Protein AF-A0A7Y4Y2U0-F1 (afdb_monomer)

Radius of gyration: 33.81 Å; Cα contacts (8 Å, |Δi|>4): 1258; chains: 1; bounding box: 95×78×93 Å

Foldseek 3Di:
DADPLLVVLLVQLLVLVVQLVVLVLVLQQLQQCVLVVVDDPVRSVVVNVVSVVSNVVSLVSNQVSLVVLQVVCVVVVHNQSPVLADPLFFAAAAAWDWDWADDWQKIKIFTHDDLLFKQQFFQAAEPQLVVLLVVLVVVLVVDLDLVVNLVSLVVSCVRQNQLSSLSSLPDPDCVVRGHHYPPFGDAIWGHQAGQWKKKFFDKPDPPDGTQIWTLPGTARPTQGPAAGPVAQPDPPDRGHDPRNVLVPDSVVVSNNNRMTMGRHPGSVIFGQKMKMWHFRSSHYFQVSLVRSLVRLLSLVSQQRKAQDDFPQDLDDDQPDDHPFDPHDDSSVLCVQRPSLVSNDDPDPPPDPDDRPPQPLPCQFLLNVVCLLFLHDSSSLSSHHRRRPCLQVLLLLLLLLLCLLCLVLQCLQFPVDPLSVVLSVLCSPLFGLRANHTWIDRRSDTDGDFFADDLPDDPVDPSLNLVSVLLVLCCVPPVVVCVVVQQDCDDPDPDDSVVSVVSNVPDDSFAQWDFDFDKDWLVRLVVVCVPPDPVLVVVLVVQLVVVLVSCVSSVGDSPRDSRVSSIGTPDPGTHIFAAQADPDGDPLRFLLNLLVCLLQPQFLLCLPPCVCVVRDHSHPSSVSLNSSLLSLLVVLLVVQCVVVVHDEDADPPDDDQHDDSNSQQAAWDDPVQDDPPDTDGSRNSLSDLVGDSPRNNSSSVSSVSLSPDHRVSNSRSSRSSVCVVPPPSVSSSRSVSSVVSVVSQPPPVQDDCPSPTRRTHIYMHMYMDRRDDNDDDDDDPDDDDAPDPVRVVLVVVLVVVLVVLCVVPVDDPCSCVSVDDPPPVVVVLVVQLVVCVSVVHDSVVSVLVVVLVVQVVVDDCSNVCNVVVCVVDPPPDDPPPPDDDDDDDDDDDDDDDDDDDDPPDDDDDD

Sequence (909 aa):
MPTPTQQTLQALAVQTRARLRSAEAKLGELRAAYARGDLDAKAMRTQETKLVAIRDAAATALDKAKADLLRESARQNDPIAATALARGWPLGLLPVRLETRYQRDTLLVRIFPDEIHVDSHDPAVTDAERSAWEQFRKALETTSDTPKMLDLWLRLARDVGTSRALYLASQRSLQGVPARPPGYARPPRASLLPERFVAHAWVDSLQTSPIRAEAAHPVREPLALAPDPAKPGVSGSTSMDADTVWMTSFLEAERAGMALRIALPNAASRVVQLVVLGVRASADPATTADDWDRHLGGQAVDAGLSLPPPGSATNALPGQRPLFSTRPDTTALYHRALAFRVLTPTDPRDDPRPRREPPNDLRAPAMRAAEALGLTPTLFGHLEGAEDDTLQAEAAMRGLLRGAFETELRAAFGDSGAVATALDLLSTEGSALGPYPTLMVRSQPYGVVPLALGNDIFGNPDLDRMWSVADALRATAFAPASGQVPRIAGEVPADPIERMITVLQSEGIAVGAELRLVLGASMASTTLAGATAALRDRIEQQHIAARDLHAQLGGDPGNPIPMTGRVLLAEAGQALPLVMPADPGPAEIPAQYLGMLANTASLWYLLDSALSDFTPRALLFHLARVALLEAADIDSRAVLLAEGLAVEADFEVKGQYRDLRTRLQLPAPARYIAPGQIASFDDILSDRSNTFGVVRQRFDELRQLAALDPARLELLFGAVLGLFANRLDALYTARATSRLHALRDDSRLGPRPDGFVRGIQLGAFGWLGAIPRAAGLRNAGYVLAPSVQHAIAAGVLLSADHARRIDNPSGPRADDYAVELSSQRTREAQAVLDGLRENQSLPALLGYRLERALTRAGGTVPALVARLRKLASTAAVPVETGTAARPRPKAPPKRSAMAWRWSDWPRRS

Structure (mmCIF, N/CA/C/O backbone):
data_AF-A0A7Y4Y2U0-F1
#
_entry.id   AF-A0A7Y4Y2U0-F1
#
loop_
_atom_site.group_PDB
_atom_site.id
_atom_site.type_symbol
_atom_site.label_atom_id
_atom_site.label_alt_id
_atom_site.label_comp_id
_atom_site.label_asym_id
_atom_site.label_entity_id
_atom_site.label_seq_id
_atom_site.pdbx_PDB_ins_code
_atom_site.Cartn_x
_atom_site.Cartn_y
_atom_site.Cartn_z
_atom_site.occupancy
_atom_site.B_iso_or_equiv
_atom_site.auth_seq_id
_atom_site.auth_comp_id
_atom_site.auth_asym_id
_atom_site.auth_atom_id
_atom_site.pdbx_PDB_model_num
ATOM 1 N N . MET A 1 1 ? -10.980 17.031 -19.868 1.00 69.12 1 MET A N 1
ATOM 2 C CA . MET A 1 1 ? -11.093 15.868 -20.764 1.00 69.12 1 MET A CA 1
ATOM 3 C C . MET A 1 1 ? -9.994 15.998 -21.796 1.00 69.12 1 MET A C 1
ATOM 5 O O . MET A 1 1 ? -9.772 17.135 -22.211 1.00 69.12 1 MET A O 1
ATOM 9 N N . PRO A 1 2 ? -9.309 14.904 -22.161 1.00 81.56 2 PRO A N 1
ATOM 10 C CA . PRO A 1 2 ? -8.314 14.931 -23.225 1.00 81.56 2 PRO A CA 1
ATOM 11 C C . PRO A 1 2 ? -8.940 15.419 -24.535 1.00 81.56 2 PRO A C 1
ATOM 13 O O . PRO A 1 2 ? -10.107 15.135 -24.815 1.00 81.56 2 PRO A O 1
ATOM 16 N N . THR A 1 3 ? -8.179 16.166 -25.331 1.00 87.75 3 THR A N 1
ATOM 17 C CA . THR A 1 3 ? -8.626 16.614 -26.656 1.00 87.75 3 THR A CA 1
ATOM 18 C C . THR A 1 3 ? -8.697 15.428 -27.633 1.00 87.75 3 THR A C 1
ATOM 20 O O . THR A 1 3 ? -7.983 14.439 -27.443 1.00 87.75 3 THR A O 1
ATOM 23 N N . PRO A 1 4 ? -9.494 15.501 -28.719 1.00 90.44 4 PRO A N 1
ATOM 24 C CA . PRO A 1 4 ? -9.529 14.442 -29.737 1.00 90.44 4 PRO A CA 1
ATOM 25 C C . PRO A 1 4 ? -8.142 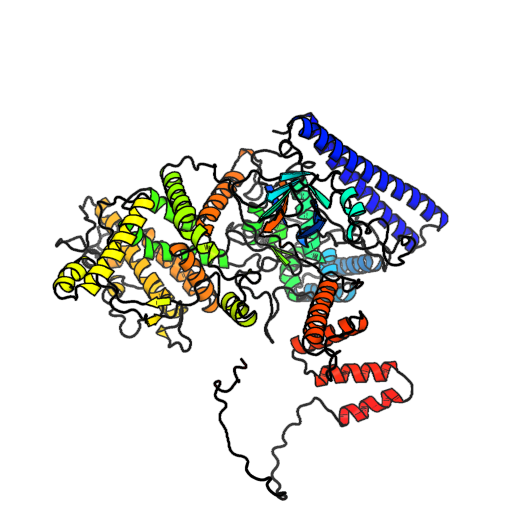14.122 -30.323 1.00 90.44 4 PRO A C 1
ATOM 27 O O . PRO A 1 4 ? -7.809 12.965 -30.594 1.00 90.44 4 PRO A O 1
ATOM 30 N N . THR A 1 5 ? -7.291 15.144 -30.457 1.00 91.50 5 THR A N 1
ATOM 31 C CA . THR A 1 5 ? -5.891 14.997 -30.871 1.00 91.50 5 THR A CA 1
ATOM 32 C C . THR A 1 5 ? -5.086 14.190 -29.852 1.00 91.50 5 THR A C 1
ATOM 34 O O . THR A 1 5 ? -4.392 13.249 -30.232 1.00 91.50 5 THR A O 1
ATOM 37 N N . GLN A 1 6 ? -5.207 14.503 -28.555 1.00 90.25 6 GLN A N 1
ATOM 38 C CA . GLN A 1 6 ? -4.536 13.755 -27.484 1.00 90.25 6 GLN A CA 1
ATOM 39 C C . GLN A 1 6 ? -4.994 12.289 -27.449 1.00 90.25 6 GLN A C 1
ATOM 41 O O . GLN A 1 6 ? -4.152 11.400 -27.356 1.00 90.25 6 GLN A O 1
ATOM 46 N N . GLN A 1 7 ? -6.293 12.024 -27.614 1.00 90.62 7 GLN A N 1
ATOM 47 C CA . GLN A 1 7 ? -6.840 10.660 -27.688 1.00 90.62 7 GLN A CA 1
ATOM 48 C C . GLN A 1 7 ? -6.281 9.873 -28.882 1.00 90.62 7 GLN A C 1
ATOM 50 O O . GLN A 1 7 ? -5.909 8.708 -28.751 1.00 90.62 7 GLN A O 1
ATOM 55 N N . THR A 1 8 ? -6.157 10.518 -30.045 1.00 93.44 8 THR A N 1
ATOM 56 C CA . THR A 1 8 ? -5.570 9.897 -31.244 1.00 93.44 8 THR A CA 1
ATOM 57 C C . THR A 1 8 ? -4.098 9.536 -31.020 1.00 93.44 8 THR A C 1
ATOM 59 O O . THR A 1 8 ? -3.656 8.445 -31.386 1.00 93.44 8 THR A O 1
ATOM 62 N N . LEU A 1 9 ? -3.333 10.423 -30.375 1.00 93.12 9 LEU A N 1
ATOM 63 C CA . LEU A 1 9 ? -1.928 10.182 -30.036 1.00 93.12 9 LEU A CA 1
ATOM 64 C C . LEU A 1 9 ? -1.763 9.090 -28.966 1.00 93.12 9 LEU A C 1
ATOM 66 O O . LEU A 1 9 ? -0.848 8.272 -29.075 1.00 93.12 9 LEU A O 1
ATOM 70 N N . GLN A 1 10 ? -2.663 9.020 -27.980 1.00 93.12 10 GLN A N 1
ATOM 71 C CA . GLN A 1 10 ? -2.730 7.919 -27.011 1.00 93.12 10 GLN A CA 1
ATOM 72 C C . GLN A 1 10 ? -2.970 6.579 -27.716 1.00 93.12 10 GLN A C 1
ATOM 74 O O . GLN A 1 10 ? -2.203 5.638 -27.520 1.00 93.12 10 GLN A O 1
ATOM 79 N N . ALA A 1 11 ? -3.967 6.501 -28.602 1.00 93.44 11 ALA A N 1
ATOM 80 C CA . ALA A 1 11 ? -4.256 5.289 -29.367 1.00 93.44 11 ALA A CA 1
ATOM 81 C C . ALA A 1 11 ? -3.057 4.846 -30.227 1.00 93.44 11 ALA A C 1
ATOM 83 O O . ALA A 1 11 ? -2.713 3.660 -30.262 1.00 93.44 11 ALA A O 1
ATOM 84 N N . LEU A 1 12 ? -2.365 5.797 -30.867 1.00 94.62 12 LEU A N 1
ATOM 85 C CA . LEU A 1 12 ? -1.145 5.526 -31.630 1.00 94.62 12 LEU A CA 1
ATOM 86 C C . LEU A 1 12 ? -0.014 4.984 -30.740 1.00 94.62 12 LEU A C 1
ATOM 88 O O . LEU A 1 12 ? 0.659 4.019 -31.117 1.00 94.62 12 LEU A O 1
ATOM 92 N N . ALA A 1 13 ? 0.196 5.566 -29.556 1.00 93.69 13 ALA A N 1
ATOM 93 C CA . ALA A 1 13 ? 1.201 5.097 -28.606 1.00 93.69 13 ALA A CA 1
ATOM 94 C C . ALA A 1 13 ? 0.892 3.672 -28.110 1.00 93.69 13 ALA A C 1
ATOM 96 O O . ALA A 1 13 ? 1.781 2.816 -28.105 1.00 93.69 13 ALA A O 1
ATOM 97 N N . VAL A 1 14 ? -0.370 3.379 -27.778 1.00 93.38 14 VAL A N 1
ATOM 98 C CA . VAL A 1 14 ? -0.833 2.035 -27.384 1.00 93.38 14 VAL A CA 1
ATOM 99 C C . VAL A 1 14 ? -0.599 1.017 -28.503 1.00 93.38 14 VAL A C 1
ATOM 101 O O . VAL A 1 14 ? -0.005 -0.041 -28.268 1.00 93.38 14 VAL A O 1
ATOM 104 N N . GLN A 1 15 ? -0.981 1.348 -29.741 1.00 94.06 15 GLN A N 1
ATOM 105 C CA . GLN A 1 15 ? -0.750 0.479 -30.897 1.00 94.06 15 GLN A CA 1
ATOM 106 C C . GLN A 1 15 ? 0.747 0.218 -31.116 1.00 94.06 15 GLN A C 1
ATOM 108 O O . GLN A 1 15 ? 1.157 -0.909 -31.410 1.00 94.06 15 GLN A O 1
ATOM 113 N N . THR A 1 16 ? 1.581 1.244 -30.957 1.00 93.31 16 THR A N 1
ATOM 114 C CA . THR A 1 16 ? 3.024 1.136 -31.186 1.00 93.31 16 THR A CA 1
ATOM 115 C C . THR A 1 16 ? 3.715 0.306 -30.100 1.00 93.31 16 THR A C 1
ATOM 117 O O . THR A 1 16 ? 4.546 -0.540 -30.430 1.00 93.31 16 THR A O 1
ATOM 120 N N . ARG A 1 17 ? 3.300 0.423 -28.829 1.00 92.62 17 ARG A N 1
ATOM 121 C CA . ARG A 1 17 ? 3.730 -0.490 -27.750 1.00 92.62 17 ARG A CA 1
ATOM 122 C C . ARG A 1 17 ? 3.384 -1.943 -28.050 1.00 92.62 17 ARG A C 1
ATOM 124 O O . ARG A 1 17 ? 4.209 -2.830 -27.837 1.00 92.62 17 ARG A O 1
ATOM 131 N N . ALA A 1 18 ? 2.182 -2.205 -28.565 1.00 91.12 18 ALA A N 1
ATOM 132 C CA . ALA A 1 18 ? 1.782 -3.556 -28.948 1.00 91.12 18 ALA A CA 1
ATOM 133 C C . ALA A 1 18 ? 2.667 -4.118 -30.078 1.00 91.12 18 ALA A C 1
ATOM 135 O O . ALA A 1 18 ? 3.095 -5.272 -30.003 1.00 91.12 18 ALA A O 1
ATOM 136 N N . ARG A 1 19 ? 3.009 -3.296 -31.083 1.00 92.31 19 ARG A N 1
ATOM 137 C CA . ARG A 1 19 ? 3.948 -3.670 -32.157 1.00 92.31 19 ARG A CA 1
ATOM 138 C C . ARG A 1 19 ? 5.351 -3.963 -31.626 1.00 92.31 19 ARG A C 1
ATOM 140 O O . ARG A 1 19 ? 5.930 -4.970 -32.024 1.00 92.31 19 ARG A O 1
ATOM 147 N N . LEU A 1 20 ? 5.864 -3.134 -30.714 1.00 90.69 20 LEU A N 1
ATOM 148 C CA . LEU A 1 20 ? 7.162 -3.340 -30.065 1.00 90.69 20 LEU A CA 1
ATOM 149 C C . LEU A 1 20 ? 7.208 -4.694 -29.338 1.00 90.69 20 LEU A C 1
ATOM 151 O O . LEU A 1 20 ? 8.081 -5.510 -29.624 1.00 90.69 20 LEU A O 1
ATOM 155 N N . ARG A 1 21 ? 6.211 -4.981 -28.488 1.00 86.81 21 ARG A N 1
ATOM 156 C CA . ARG A 1 21 ? 6.098 -6.272 -27.781 1.00 86.81 21 ARG A CA 1
ATOM 157 C C . ARG A 1 21 ? 6.020 -7.461 -28.742 1.00 86.81 21 ARG A C 1
ATOM 159 O O . ARG A 1 21 ? 6.645 -8.489 -28.502 1.00 86.81 21 ARG A O 1
ATOM 166 N N . SER A 1 22 ? 5.276 -7.326 -29.842 1.00 89.19 22 SER A N 1
ATOM 167 C CA . SER A 1 22 ? 5.174 -8.378 -30.863 1.00 89.19 22 SER A CA 1
ATOM 168 C C . SER A 1 22 ? 6.509 -8.632 -31.575 1.00 89.19 22 SER A C 1
ATOM 170 O O . SER A 1 22 ? 6.857 -9.786 -31.820 1.00 89.19 22 SER A O 1
ATOM 172 N N . ALA A 1 23 ? 7.274 -7.581 -31.887 1.00 88.94 23 ALA A N 1
ATOM 173 C CA . ALA A 1 23 ? 8.594 -7.713 -32.501 1.00 88.94 23 ALA A CA 1
ATOM 174 C C . ALA A 1 23 ? 9.598 -8.403 -31.561 1.00 88.94 23 ALA A C 1
ATOM 176 O O . ALA A 1 23 ? 10.338 -9.281 -32.002 1.00 88.94 23 ALA A O 1
ATOM 177 N N . GLU A 1 24 ? 9.583 -8.061 -30.268 1.00 84.31 24 GLU A N 1
ATOM 178 C CA . GLU A 1 24 ? 10.401 -8.724 -29.242 1.00 84.31 24 GLU A CA 1
ATOM 179 C C . GLU A 1 24 ? 10.061 -10.216 -29.108 1.00 84.31 24 GLU A C 1
ATOM 181 O O . GLU A 1 24 ? 10.965 -11.050 -29.079 1.00 84.31 24 GLU A O 1
ATOM 186 N N . ALA A 1 25 ? 8.770 -10.566 -29.087 1.00 83.50 25 ALA A N 1
ATOM 187 C CA . ALA A 1 25 ? 8.328 -11.959 -29.016 1.00 83.50 25 ALA A CA 1
ATOM 188 C C . ALA A 1 25 ? 8.831 -12.782 -30.216 1.00 83.50 25 ALA A C 1
ATOM 190 O O . ALA A 1 25 ? 9.429 -13.843 -30.033 1.00 83.50 25 ALA A O 1
ATOM 191 N N . LYS A 1 26 ? 8.686 -12.249 -31.438 1.00 87.25 26 LYS A N 1
ATOM 192 C CA . LYS A 1 26 ? 9.182 -12.892 -32.669 1.00 87.25 26 LYS A CA 1
ATOM 193 C C . LYS A 1 26 ? 10.702 -13.059 -32.680 1.00 87.25 26 LYS A C 1
ATOM 195 O O . LYS A 1 26 ? 11.206 -14.042 -33.217 1.00 87.25 26 LYS A O 1
ATOM 200 N N . LEU A 1 27 ? 11.445 -12.110 -32.104 1.00 83.25 27 LEU A N 1
ATOM 201 C CA . LEU A 1 27 ? 12.902 -12.207 -31.988 1.00 83.25 27 LEU A CA 1
ATOM 202 C C . LEU A 1 27 ? 13.314 -13.369 -31.069 1.00 83.25 27 LEU A C 1
ATOM 204 O O . LEU A 1 27 ? 14.257 -14.094 -31.384 1.00 83.25 27 LEU A O 1
ATOM 208 N N . GLY A 1 28 ? 12.590 -13.572 -29.964 1.00 78.06 28 GLY A N 1
ATOM 209 C CA . GLY A 1 28 ? 12.774 -14.731 -29.085 1.00 78.06 28 GLY A CA 1
ATOM 210 C C . GLY A 1 28 ? 12.518 -16.053 -29.811 1.00 78.06 28 GLY A C 1
ATOM 211 O O . GLY A 1 28 ? 13.382 -16.931 -29.816 1.00 78.06 28 GLY A O 1
ATOM 212 N N . GLU A 1 29 ? 11.384 -16.153 -30.512 1.00 82.06 29 GLU A N 1
ATOM 213 C CA . GLU A 1 29 ? 11.015 -17.337 -31.301 1.00 82.06 29 GLU A CA 1
ATOM 214 C C . GLU A 1 29 ? 12.066 -17.684 -32.361 1.00 82.06 29 GLU A C 1
ATOM 216 O O . GLU A 1 29 ? 12.443 -18.850 -32.500 1.00 82.06 29 GLU A O 1
ATOM 221 N N . LEU A 1 30 ? 12.587 -16.674 -33.066 1.00 85.06 30 LEU A N 1
ATOM 222 C CA . LEU A 1 30 ? 13.648 -16.847 -34.053 1.00 85.06 30 LEU A CA 1
ATOM 223 C C . LEU A 1 30 ? 14.918 -17.444 -33.428 1.00 85.06 30 LEU A C 1
ATOM 225 O O . LEU A 1 30 ? 15.497 -18.393 -33.962 1.00 85.06 30 LEU A O 1
ATOM 229 N N . ARG A 1 31 ? 15.353 -16.896 -32.289 1.00 82.25 31 ARG A N 1
ATOM 230 C CA . ARG A 1 31 ? 16.549 -17.363 -31.572 1.00 82.25 31 ARG A CA 1
ATOM 231 C C . ARG A 1 31 ? 16.375 -18.786 -31.051 1.00 82.25 31 ARG A C 1
ATOM 233 O O . ARG A 1 31 ? 17.320 -19.570 -31.098 1.00 82.25 31 ARG A O 1
ATOM 240 N N . ALA A 1 32 ? 15.173 -19.135 -30.599 1.00 78.00 32 ALA A N 1
ATOM 241 C CA . ALA A 1 32 ? 14.851 -20.495 -30.190 1.00 78.00 32 ALA A CA 1
ATOM 242 C C . ALA A 1 32 ? 14.882 -21.477 -31.372 1.00 78.00 32 ALA A C 1
ATOM 244 O O . ALA A 1 32 ? 15.473 -22.544 -31.253 1.00 78.00 32 ALA A O 1
ATOM 245 N N . ALA A 1 33 ? 14.321 -21.105 -32.527 1.00 82.75 33 ALA A N 1
ATOM 246 C CA . ALA A 1 33 ? 14.366 -21.931 -33.735 1.00 82.75 33 ALA A CA 1
ATOM 247 C C . ALA A 1 33 ? 15.800 -22.191 -34.222 1.00 82.75 33 ALA A C 1
ATOM 249 O O . ALA A 1 33 ? 16.141 -23.318 -34.572 1.00 82.75 33 ALA A O 1
ATOM 250 N N . TYR A 1 34 ? 16.675 -21.186 -34.156 1.00 81.38 34 TYR A N 1
ATOM 251 C CA . TYR A 1 34 ? 18.099 -21.383 -34.432 1.00 81.38 34 TYR A CA 1
ATOM 252 C C . TYR A 1 34 ? 18.770 -22.336 -33.435 1.00 81.38 34 TYR A C 1
ATOM 254 O O . TYR A 1 34 ? 19.515 -23.223 -33.842 1.00 81.38 34 TYR A O 1
ATOM 262 N N . ALA A 1 35 ? 18.484 -22.201 -32.137 1.00 77.38 35 ALA A N 1
ATOM 263 C CA . ALA A 1 35 ? 19.053 -23.083 -31.119 1.00 77.38 35 ALA A CA 1
ATOM 264 C C . ALA A 1 35 ? 18.596 -24.547 -31.248 1.00 77.38 35 ALA A C 1
ATOM 266 O O . ALA A 1 35 ? 19.344 -25.441 -30.858 1.00 77.38 35 ALA A O 1
ATOM 267 N N . ARG A 1 36 ? 17.415 -24.798 -31.829 1.00 77.62 36 ARG A N 1
ATOM 268 C CA . ARG A 1 36 ? 16.943 -26.149 -32.183 1.00 77.62 36 ARG A CA 1
ATOM 269 C C . ARG A 1 36 ? 17.598 -26.727 -33.439 1.00 77.62 36 ARG A C 1
ATOM 271 O O . ARG A 1 36 ? 17.489 -27.923 -33.682 1.00 77.62 36 ARG A O 1
ATOM 278 N N . GLY A 1 37 ? 18.284 -25.900 -34.226 1.00 80.69 37 GLY A N 1
ATOM 279 C CA . GLY A 1 37 ? 18.817 -26.290 -35.530 1.00 80.69 37 GLY A CA 1
ATOM 280 C C . GLY A 1 37 ? 17.785 -26.250 -36.662 1.00 80.69 37 GLY A C 1
ATOM 281 O O . GLY A 1 37 ? 18.094 -26.695 -37.763 1.00 80.69 37 GLY A O 1
ATOM 282 N N . ASP A 1 38 ? 16.595 -25.678 -36.432 1.00 83.00 38 ASP A N 1
ATOM 283 C CA . ASP A 1 38 ? 15.541 -25.525 -37.453 1.00 83.00 38 ASP A CA 1
ATOM 284 C C . ASP A 1 38 ? 15.920 -24.489 -38.532 1.00 83.00 38 ASP A C 1
ATOM 286 O O . ASP A 1 38 ? 15.294 -24.408 -39.589 1.00 83.00 38 ASP A O 1
ATOM 290 N N . LEU A 1 39 ? 16.920 -23.650 -38.246 1.00 84.19 39 LEU A N 1
ATOM 291 C CA . LEU A 1 39 ? 17.383 -22.553 -39.092 1.00 84.19 39 LEU A CA 1
ATOM 292 C C . LEU A 1 39 ? 18.904 -22.573 -39.212 1.00 84.19 39 LEU A C 1
ATOM 294 O O . LEU A 1 39 ? 19.616 -22.724 -38.219 1.00 84.19 39 LEU A O 1
ATOM 298 N N . ASP A 1 40 ? 19.411 -22.318 -40.417 1.00 87.88 40 ASP A N 1
ATOM 299 C CA . ASP A 1 40 ? 20.839 -22.089 -40.616 1.00 87.88 40 ASP A CA 1
ATOM 300 C C . ASP A 1 40 ? 21.277 -20.702 -40.091 1.00 87.88 40 ASP A C 1
ATOM 302 O O . ASP A 1 40 ? 20.483 -19.763 -39.948 1.00 87.88 40 ASP A O 1
ATOM 306 N N . ALA A 1 41 ? 22.576 -20.550 -39.815 1.00 82.62 41 ALA A N 1
ATOM 307 C CA . ALA A 1 41 ? 23.129 -19.327 -39.226 1.00 82.62 41 ALA A CA 1
ATOM 308 C C . ALA A 1 41 ? 22.995 -18.086 -40.129 1.00 82.62 41 ALA A C 1
ATOM 310 O O . ALA A 1 41 ? 22.961 -16.957 -39.635 1.00 82.62 41 ALA A O 1
ATOM 311 N N . LYS A 1 42 ? 22.925 -18.261 -41.454 1.00 85.31 42 LYS A N 1
ATOM 312 C CA . LYS A 1 42 ? 22.808 -17.158 -42.417 1.00 85.31 42 LYS A CA 1
ATOM 313 C C . LYS A 1 42 ? 21.364 -16.653 -42.486 1.00 85.31 42 LYS A C 1
ATOM 315 O O . LYS A 1 42 ? 21.138 -15.439 -42.468 1.00 85.31 42 LYS A O 1
ATOM 320 N N . ALA A 1 43 ? 20.399 -17.566 -42.523 1.00 84.88 43 ALA A N 1
ATOM 321 C CA . ALA A 1 43 ? 18.970 -17.303 -42.460 1.00 84.88 43 ALA A CA 1
ATOM 322 C C . ALA A 1 43 ? 18.602 -16.637 -41.131 1.00 84.88 43 ALA A C 1
ATOM 324 O O . ALA A 1 43 ? 17.941 -15.596 -41.143 1.00 84.88 43 ALA A O 1
ATOM 325 N N . MET A 1 44 ? 19.127 -17.155 -40.014 1.00 85.12 44 MET A N 1
ATOM 326 C CA . MET A 1 44 ? 18.954 -16.560 -38.689 1.00 85.12 44 MET A CA 1
ATOM 327 C C . MET A 1 44 ? 19.449 -15.111 -38.661 1.00 85.12 44 MET A C 1
ATOM 329 O O . MET A 1 44 ? 18.657 -14.216 -38.382 1.00 85.12 44 MET A O 1
ATOM 333 N N . ARG A 1 45 ? 20.705 -14.839 -39.048 1.00 85.00 45 ARG A N 1
ATOM 334 C CA . ARG A 1 45 ? 21.265 -13.470 -39.036 1.00 85.00 45 ARG A CA 1
ATOM 335 C C . ARG A 1 45 ? 20.456 -12.495 -39.893 1.00 85.00 45 ARG A C 1
ATOM 337 O O . ARG A 1 45 ? 20.250 -11.341 -39.515 1.00 85.00 45 ARG A O 1
ATOM 344 N N . THR A 1 46 ? 19.983 -12.962 -41.048 1.00 89.06 46 THR A N 1
ATOM 345 C CA . THR A 1 46 ? 19.164 -12.160 -41.968 1.00 89.06 46 THR A CA 1
ATOM 346 C C . THR A 1 46 ? 17.809 -11.813 -41.350 1.00 89.06 46 THR A C 1
ATOM 348 O O . THR A 1 46 ? 17.369 -10.665 -41.428 1.00 89.06 46 THR A O 1
ATOM 351 N N . GLN A 1 47 ? 17.133 -12.787 -40.738 1.00 88.94 47 GLN A N 1
ATOM 352 C CA . GLN A 1 47 ? 15.841 -12.575 -40.084 1.00 88.94 47 GLN A CA 1
ATOM 353 C C . GLN A 1 47 ? 15.980 -11.767 -38.787 1.00 88.94 47 GLN A C 1
ATOM 355 O O . GLN A 1 47 ? 15.159 -10.887 -38.537 1.00 88.94 47 GLN A O 1
ATOM 360 N N . GLU A 1 48 ? 17.043 -11.988 -38.013 1.00 87.12 48 GLU A N 1
ATOM 361 C CA . GLU A 1 48 ? 17.335 -11.255 -36.780 1.00 87.12 48 GLU A CA 1
ATOM 362 C C . GLU A 1 48 ? 17.546 -9.776 -37.085 1.00 87.12 48 GLU A C 1
ATOM 364 O O . GLU A 1 48 ? 16.914 -8.929 -36.462 1.00 87.12 48 GLU A O 1
ATOM 369 N N . THR A 1 49 ? 18.327 -9.456 -38.119 1.00 87.81 49 THR A N 1
ATOM 370 C CA . THR A 1 49 ? 18.557 -8.067 -38.541 1.00 87.81 49 THR A CA 1
ATOM 371 C C . THR A 1 49 ? 17.246 -7.375 -38.931 1.00 87.81 49 THR A C 1
ATOM 373 O O . THR A 1 49 ? 17.013 -6.226 -38.558 1.00 87.81 49 THR A O 1
ATOM 376 N N . LYS A 1 50 ? 16.343 -8.079 -39.631 1.00 91.38 50 LYS A N 1
ATOM 377 C CA . LYS A 1 50 ? 15.012 -7.554 -39.983 1.00 91.38 50 LYS A CA 1
ATOM 378 C C . LYS A 1 50 ? 14.140 -7.315 -38.748 1.00 91.38 50 LYS A C 1
ATOM 380 O O . LYS A 1 50 ? 13.522 -6.260 -38.642 1.00 91.38 50 LYS A O 1
ATOM 385 N N . LEU A 1 51 ? 14.073 -8.274 -37.824 1.00 89.25 51 LEU A N 1
ATOM 386 C CA . LEU A 1 51 ? 13.250 -8.156 -36.615 1.00 89.25 51 LEU A CA 1
ATOM 387 C C . LEU A 1 51 ? 13.786 -7.092 -35.653 1.00 89.25 51 LEU A C 1
ATOM 389 O O . LEU A 1 51 ? 12.994 -6.336 -35.094 1.00 89.25 51 LEU A O 1
ATOM 393 N N . VAL A 1 52 ? 15.108 -6.981 -35.514 1.00 87.12 52 VAL A N 1
ATOM 394 C CA . VAL A 1 52 ? 15.770 -5.905 -34.765 1.00 87.12 52 VAL A CA 1
ATOM 395 C C . VAL A 1 52 ? 15.426 -4.544 -35.372 1.00 87.12 52 VAL A C 1
ATOM 397 O O . VAL A 1 52 ? 14.992 -3.659 -34.642 1.00 87.12 52 VAL A O 1
ATOM 400 N N . ALA A 1 53 ? 15.489 -4.397 -36.700 1.00 88.94 53 ALA A N 1
ATOM 401 C CA . ALA A 1 53 ? 15.091 -3.156 -37.364 1.00 88.94 53 ALA A CA 1
ATOM 402 C C . ALA A 1 53 ? 13.605 -2.808 -37.141 1.00 88.94 53 ALA A C 1
ATOM 404 O O . ALA A 1 53 ? 13.276 -1.646 -36.913 1.00 88.94 53 ALA A O 1
ATOM 405 N N . ILE A 1 54 ? 12.701 -3.798 -37.157 1.00 91.94 54 ILE A N 1
ATOM 406 C CA . ILE A 1 54 ? 11.272 -3.589 -36.857 1.00 91.94 54 ILE A CA 1
ATOM 407 C C . ILE A 1 54 ? 11.073 -3.155 -35.400 1.00 91.94 54 ILE A C 1
ATOM 409 O O . ILE A 1 54 ? 10.304 -2.228 -35.142 1.00 91.94 54 ILE A O 1
ATOM 413 N N . ARG A 1 55 ? 11.758 -3.807 -34.453 1.00 90.75 55 ARG A N 1
ATOM 414 C CA . ARG A 1 55 ? 11.726 -3.448 -33.029 1.00 90.75 55 ARG A CA 1
ATOM 415 C C . ARG A 1 55 ? 12.194 -2.006 -32.829 1.00 90.75 55 ARG A C 1
ATOM 417 O O . ARG A 1 55 ? 11.485 -1.229 -32.197 1.00 90.75 55 ARG A O 1
ATOM 424 N N . ASP A 1 56 ? 13.338 -1.642 -33.399 1.00 88.56 56 ASP A N 1
ATOM 425 C CA . ASP A 1 56 ? 13.940 -0.314 -33.231 1.00 88.56 56 ASP A CA 1
ATOM 426 C C . ASP A 1 56 ? 13.100 0.779 -33.908 1.00 88.56 56 ASP A C 1
ATOM 428 O O . ASP A 1 56 ? 12.914 1.865 -33.351 1.00 88.56 56 ASP A O 1
ATOM 432 N N . ALA A 1 57 ? 12.494 0.478 -35.062 1.00 91.75 57 ALA A N 1
ATOM 433 C CA . ALA A 1 57 ? 11.525 1.362 -35.705 1.00 91.75 57 ALA A CA 1
ATOM 434 C C . ALA A 1 57 ? 10.258 1.554 -34.854 1.00 91.75 57 ALA A C 1
ATOM 436 O O . ALA A 1 57 ? 9.748 2.671 -34.764 1.00 91.75 57 ALA A O 1
ATOM 437 N N . ALA A 1 58 ? 9.758 0.497 -34.202 1.00 92.75 58 ALA A N 1
ATOM 438 C CA . ALA A 1 58 ? 8.611 0.593 -33.301 1.00 92.75 58 ALA A CA 1
ATOM 439 C C . ALA A 1 58 ? 8.944 1.409 -32.041 1.00 92.75 58 ALA A C 1
ATOM 441 O O . ALA A 1 58 ? 8.154 2.269 -31.660 1.00 92.75 58 ALA A O 1
ATOM 442 N N . ALA A 1 59 ? 10.119 1.207 -31.438 1.00 89.94 59 ALA A N 1
ATOM 443 C CA . ALA A 1 59 ? 10.590 2.014 -30.310 1.00 89.94 59 ALA A CA 1
ATOM 444 C C . ALA A 1 59 ? 10.708 3.502 -30.695 1.00 89.94 59 ALA A C 1
ATOM 446 O O . ALA A 1 59 ? 10.145 4.367 -30.030 1.00 89.94 59 ALA A O 1
ATOM 447 N N . THR A 1 60 ? 11.314 3.797 -31.850 1.00 91.81 60 THR A N 1
ATOM 448 C CA . THR A 1 60 ? 11.433 5.170 -32.375 1.00 91.81 60 THR A CA 1
ATOM 449 C C . THR A 1 60 ? 10.064 5.809 -32.639 1.00 91.81 60 THR A C 1
ATOM 451 O O . THR A 1 60 ? 9.844 6.984 -32.342 1.00 91.81 60 THR A O 1
ATOM 454 N N . ALA A 1 61 ? 9.114 5.047 -33.190 1.00 93.25 61 ALA A N 1
ATOM 455 C CA . ALA A 1 61 ? 7.753 5.525 -33.423 1.00 93.25 61 ALA A CA 1
ATOM 456 C C . ALA A 1 61 ? 6.998 5.794 -32.110 1.00 93.25 61 ALA A C 1
ATOM 458 O O . ALA A 1 61 ? 6.215 6.742 -32.045 1.00 93.25 61 ALA A O 1
ATOM 459 N N . LEU A 1 62 ? 7.255 5.003 -31.063 1.00 92.94 62 LEU A N 1
ATOM 460 C CA . LEU A 1 62 ? 6.677 5.211 -29.739 1.00 92.94 62 LEU A CA 1
ATOM 461 C C . LEU A 1 62 ? 7.221 6.494 -29.106 1.00 92.94 62 LEU A C 1
ATOM 463 O O . LEU A 1 62 ? 6.434 7.326 -28.656 1.00 92.94 62 LEU A O 1
ATOM 467 N N . ASP A 1 63 ? 8.539 6.688 -29.132 1.00 91.12 63 ASP A N 1
ATOM 468 C CA . ASP A 1 63 ? 9.181 7.905 -28.628 1.00 91.12 63 ASP A CA 1
ATOM 469 C C . ASP A 1 63 ? 8.675 9.148 -29.375 1.00 91.12 63 ASP A C 1
ATOM 471 O O . ASP A 1 63 ? 8.384 10.178 -28.761 1.00 91.12 63 ASP A O 1
ATOM 475 N N . LYS A 1 64 ? 8.465 9.039 -30.695 1.00 93.31 64 LYS A N 1
ATOM 476 C CA . LYS A 1 64 ? 7.851 10.103 -31.496 1.00 93.31 64 LYS A CA 1
ATOM 477 C C . LYS A 1 64 ? 6.412 10.395 -31.063 1.00 93.31 64 LYS A C 1
ATOM 479 O O . LYS A 1 64 ? 6.091 11.560 -30.849 1.00 93.31 64 LYS A O 1
ATOM 484 N N . ALA A 1 65 ? 5.568 9.375 -30.894 1.00 93.44 65 ALA A N 1
ATOM 485 C CA . ALA A 1 65 ? 4.180 9.557 -30.461 1.00 93.44 65 ALA A CA 1
ATOM 486 C C . ALA A 1 65 ? 4.092 10.217 -29.071 1.00 93.44 65 ALA A C 1
ATOM 488 O O . ALA A 1 65 ? 3.286 11.126 -28.867 1.00 93.44 65 ALA A O 1
ATOM 489 N N . LYS A 1 66 ? 4.970 9.826 -28.135 1.00 93.75 66 LYS A N 1
ATOM 490 C CA . LYS A 1 66 ? 5.105 10.479 -26.822 1.00 93.75 66 LYS A CA 1
ATOM 491 C C . LYS A 1 66 ? 5.537 11.940 -26.957 1.00 93.75 66 LYS A C 1
ATOM 493 O O . LYS A 1 66 ? 4.947 12.815 -26.329 1.00 93.75 66 LYS A O 1
ATOM 498 N N . ALA A 1 67 ? 6.539 12.222 -27.789 1.00 93.25 67 ALA A N 1
ATOM 499 C CA . ALA A 1 67 ? 7.014 13.583 -28.025 1.00 93.25 67 ALA A CA 1
ATOM 500 C C . ALA A 1 67 ? 5.946 14.471 -28.688 1.00 93.25 67 ALA A C 1
ATOM 502 O O . ALA A 1 67 ? 5.833 15.644 -28.339 1.00 93.25 67 ALA A O 1
ATOM 503 N N . ASP A 1 68 ? 5.164 13.927 -29.624 1.00 94.19 68 ASP A N 1
ATOM 504 C CA . ASP A 1 68 ? 4.035 14.616 -30.257 1.00 94.19 68 ASP A CA 1
ATOM 505 C C . ASP A 1 68 ? 2.949 14.947 -29.217 1.00 94.19 68 ASP A C 1
ATOM 507 O O . ASP A 1 68 ? 2.476 16.083 -29.172 1.00 94.19 68 ASP A O 1
ATOM 511 N N . LEU A 1 69 ? 2.624 14.002 -28.324 1.00 93.94 69 LEU A N 1
ATOM 512 C CA . LEU A 1 69 ? 1.676 14.214 -27.224 1.00 93.94 69 LEU A CA 1
ATOM 513 C C . LEU A 1 69 ? 2.150 15.311 -26.261 1.00 93.94 69 LEU A C 1
ATOM 515 O O . LEU A 1 69 ? 1.387 16.215 -25.929 1.00 93.94 69 LEU A O 1
ATOM 519 N N . LEU A 1 70 ? 3.420 15.269 -25.851 1.00 93.25 70 LEU A N 1
ATOM 520 C CA . LEU A 1 70 ? 4.011 16.284 -24.975 1.00 93.25 70 LEU A CA 1
ATOM 521 C C . LEU A 1 70 ? 4.033 17.668 -25.639 1.00 93.25 70 LEU A C 1
ATOM 523 O O . LEU A 1 70 ? 3.778 18.665 -24.969 1.00 93.25 70 LEU A O 1
ATOM 527 N N . ARG A 1 71 ? 4.308 17.742 -26.949 1.00 92.38 71 ARG A N 1
ATOM 528 C CA . ARG A 1 71 ? 4.280 18.997 -27.717 1.00 92.38 71 ARG A CA 1
ATOM 529 C C . ARG A 1 71 ? 2.875 19.582 -27.818 1.00 92.38 71 ARG A C 1
ATOM 531 O O . ARG A 1 71 ? 2.731 20.797 -27.712 1.00 92.38 71 ARG A O 1
ATOM 538 N N . GLU A 1 72 ? 1.858 18.742 -27.993 1.00 91.56 72 GLU A N 1
ATOM 539 C CA . GLU A 1 72 ? 0.463 19.187 -27.990 1.00 91.56 72 GLU A CA 1
ATOM 540 C C . GLU A 1 72 ? 0.061 19.748 -26.619 1.00 91.56 72 GLU A C 1
ATOM 542 O O . GLU A 1 72 ? -0.473 20.853 -26.544 1.00 91.56 72 GLU A O 1
ATOM 547 N N . SER A 1 73 ? 0.395 19.055 -25.528 1.00 89.19 73 SER A N 1
ATOM 548 C CA . SER A 1 73 ? 0.092 19.517 -24.165 1.00 89.19 73 SER A CA 1
ATOM 549 C C . SER A 1 73 ? 0.906 20.746 -23.742 1.00 89.19 73 SER A C 1
ATOM 551 O O . SER A 1 73 ? 0.397 21.619 -23.038 1.00 89.19 73 SER A O 1
ATOM 553 N N . ALA A 1 74 ? 2.141 20.898 -24.229 1.00 87.69 74 ALA A N 1
ATOM 554 C CA . ALA A 1 74 ? 2.969 22.073 -23.952 1.00 87.69 74 ALA A CA 1
ATOM 555 C C . ALA A 1 74 ? 2.329 23.386 -24.443 1.00 87.69 74 ALA A C 1
ATOM 557 O O . ALA A 1 74 ? 2.555 24.433 -23.836 1.00 87.69 74 ALA A O 1
ATOM 558 N N . ARG A 1 75 ? 1.464 23.342 -25.473 1.00 87.25 75 ARG A N 1
ATOM 559 C CA . ARG A 1 75 ? 0.664 24.501 -25.926 1.00 87.25 75 ARG A CA 1
ATOM 560 C C . ARG A 1 75 ? -0.279 25.034 -24.841 1.00 87.25 75 ARG A C 1
ATOM 562 O O . ARG A 1 75 ? -0.705 26.180 -24.918 1.00 87.25 75 ARG A O 1
ATOM 569 N N . GLN A 1 76 ? -0.580 24.218 -23.831 1.00 84.69 76 GLN A N 1
ATOM 570 C CA . GLN A 1 76 ? -1.428 24.537 -22.681 1.00 84.69 76 GLN A CA 1
ATOM 571 C C . GLN A 1 76 ? -0.609 24.745 -21.390 1.00 84.69 76 GLN A C 1
ATOM 573 O O . GLN A 1 76 ? -1.161 24.669 -20.296 1.00 84.69 76 GLN A O 1
ATOM 578 N N . ASN A 1 77 ? 0.707 24.987 -21.498 1.00 86.56 77 ASN A N 1
ATOM 579 C CA . ASN A 1 77 ? 1.646 25.083 -20.368 1.00 86.56 77 ASN A CA 1
ATOM 580 C C . ASN A 1 77 ? 1.670 23.824 -19.472 1.00 86.56 77 ASN A C 1
ATOM 582 O O . ASN A 1 77 ? 1.947 23.897 -18.274 1.00 86.56 77 ASN A O 1
ATOM 586 N N . ASP A 1 78 ? 1.397 22.658 -20.063 1.00 86.69 78 ASP A N 1
ATOM 587 C CA . ASP A 1 78 ? 1.356 21.368 -19.380 1.00 86.69 78 ASP A CA 1
ATOM 588 C C . ASP A 1 78 ? 2.531 20.481 -19.829 1.00 86.69 78 ASP A C 1
ATOM 590 O O . ASP A 1 78 ? 2.457 19.786 -20.850 1.00 86.69 78 ASP A O 1
ATOM 594 N N . PRO A 1 79 ? 3.652 20.498 -19.088 1.00 84.19 79 PRO A N 1
ATOM 595 C CA . PRO A 1 79 ? 4.867 19.813 -19.500 1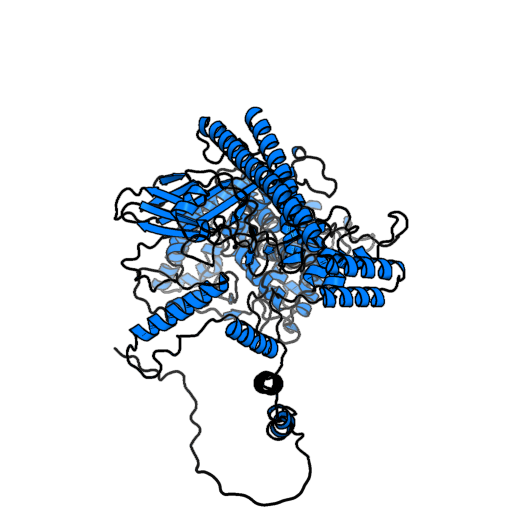.00 84.19 79 PRO A CA 1
ATOM 596 C C . PRO A 1 79 ? 4.783 18.293 -19.340 1.00 84.19 79 PRO A C 1
ATOM 598 O O . PRO A 1 79 ? 5.484 17.561 -20.027 1.00 84.19 79 PRO A O 1
ATOM 601 N N . ILE A 1 80 ? 3.954 17.771 -18.448 1.00 88.44 80 ILE A N 1
ATOM 602 C CA . ILE A 1 80 ? 3.886 16.324 -18.210 1.00 88.44 80 ILE A CA 1
ATOM 603 C C . ILE A 1 80 ? 2.728 15.673 -18.969 1.00 88.44 80 ILE A C 1
ATOM 605 O O . ILE A 1 80 ? 2.530 14.472 -18.843 1.00 88.44 80 ILE A O 1
ATOM 609 N N . ALA A 1 81 ? 1.988 16.445 -19.774 1.00 90.19 81 ALA A N 1
ATOM 610 C CA . ALA A 1 81 ? 0.754 16.014 -20.423 1.00 90.19 81 ALA A CA 1
ATOM 611 C C . ALA A 1 81 ? -0.328 15.545 -19.425 1.00 90.19 81 ALA A C 1
ATOM 613 O O . ALA A 1 81 ? -1.121 14.655 -19.732 1.00 90.19 81 ALA A O 1
ATOM 614 N N . ALA A 1 82 ? -0.404 16.170 -18.244 1.00 90.00 82 ALA A N 1
ATOM 615 C CA . ALA A 1 82 ? -1.452 15.922 -17.253 1.00 90.00 82 ALA A CA 1
ATOM 616 C C . ALA A 1 82 ? -2.871 16.208 -17.783 1.00 90.00 82 ALA A C 1
ATOM 618 O O . ALA A 1 82 ? -3.832 15.562 -17.378 1.00 90.00 82 ALA A O 1
ATOM 619 N N . THR A 1 83 ? -3.025 17.139 -18.723 1.00 89.62 83 THR A N 1
ATOM 620 C CA . THR A 1 83 ? -4.294 17.468 -19.395 1.00 89.62 83 THR A CA 1
ATOM 621 C C . THR A 1 83 ? -4.834 16.324 -20.251 1.00 89.62 83 THR A C 1
ATOM 623 O O . THR A 1 83 ? -6.047 16.244 -20.455 1.00 89.62 83 THR A O 1
ATOM 626 N N . ALA A 1 84 ? -3.960 15.415 -20.699 1.00 89.06 84 ALA A N 1
ATOM 627 C CA . ALA A 1 84 ? -4.346 14.220 -21.440 1.00 89.06 84 ALA A CA 1
ATOM 628 C C . ALA A 1 84 ? -4.907 13.109 -20.527 1.00 89.06 84 ALA A C 1
ATOM 630 O O . ALA A 1 84 ? -5.421 12.104 -21.020 1.00 89.06 84 ALA A O 1
ATOM 631 N N . LEU A 1 85 ? -4.831 13.273 -19.201 1.00 92.12 85 LEU A N 1
ATOM 632 C CA . LEU A 1 85 ? -5.387 12.322 -18.246 1.00 92.12 85 LEU A CA 1
ATOM 633 C C . LEU A 1 85 ? -6.926 12.400 -18.194 1.00 92.12 85 LEU A C 1
ATOM 635 O O . LEU A 1 85 ? -7.538 13.466 -18.338 1.00 92.12 85 LEU A O 1
ATOM 639 N N . ALA A 1 86 ? -7.566 11.251 -17.973 1.00 89.38 86 ALA A N 1
ATOM 640 C CA . ALA A 1 86 ? -9.010 11.147 -17.845 1.00 89.38 86 ALA A CA 1
ATOM 641 C C . ALA A 1 86 ? -9.462 11.638 -16.460 1.00 89.38 86 ALA A C 1
ATOM 643 O O . ALA A 1 86 ? -9.181 11.026 -15.435 1.00 89.38 86 ALA A O 1
ATOM 644 N N . ARG A 1 87 ? -10.206 12.748 -16.419 1.00 86.25 87 ARG A N 1
ATOM 645 C CA . ARG A 1 87 ? -10.758 13.268 -15.157 1.00 86.25 87 ARG A CA 1
ATOM 646 C C . ARG A 1 87 ? -11.716 12.248 -14.530 1.00 86.25 87 ARG A C 1
ATOM 648 O O . ARG A 1 87 ? -12.456 11.591 -15.253 1.00 86.25 87 ARG A O 1
ATOM 655 N N . GLY A 1 88 ? -11.723 12.168 -13.201 1.00 84.62 88 GLY A N 1
ATOM 656 C CA . GLY A 1 88 ? -12.571 11.240 -12.440 1.00 84.62 88 GLY A CA 1
ATOM 657 C C . GLY A 1 88 ? -11.926 9.881 -12.160 1.00 84.62 88 GLY A C 1
ATOM 658 O O . GLY A 1 88 ? -12.442 9.142 -11.333 1.00 84.62 88 GLY A O 1
ATOM 659 N N . TRP A 1 89 ? -10.782 9.571 -12.775 1.00 89.94 89 TRP A N 1
ATOM 660 C CA . TRP A 1 89 ? -10.017 8.363 -12.470 1.00 89.94 89 TRP A CA 1
ATOM 661 C C . TRP A 1 89 ? -8.915 8.635 -11.438 1.00 89.94 89 TRP A C 1
ATOM 663 O O . TRP A 1 89 ? -8.285 9.697 -11.491 1.00 89.94 89 TRP A O 1
ATOM 673 N N . PRO A 1 90 ? -8.630 7.687 -10.526 1.00 92.25 90 PRO A N 1
ATOM 674 C CA . PRO A 1 90 ? -7.477 7.791 -9.636 1.00 92.25 90 PRO A CA 1
ATOM 675 C C . PRO A 1 90 ? -6.144 7.789 -10.399 1.00 92.25 90 PRO A C 1
ATOM 677 O O . PRO A 1 90 ? -5.990 7.095 -11.409 1.00 92.25 90 PRO A O 1
ATOM 680 N N . LEU A 1 91 ? -5.166 8.538 -9.880 1.00 93.56 91 LEU A N 1
ATOM 681 C CA . LEU A 1 91 ? -3.781 8.565 -10.355 1.00 93.56 91 LEU A CA 1
ATOM 682 C C . LEU A 1 91 ? -2.873 7.895 -9.315 1.00 93.56 91 LEU A C 1
ATOM 684 O O . LEU A 1 91 ? -2.623 8.462 -8.254 1.00 93.56 91 LEU A O 1
ATOM 688 N N . GLY A 1 92 ? -2.365 6.704 -9.624 1.00 95.50 92 GLY A N 1
ATOM 689 C CA . GLY A 1 92 ? -1.350 6.023 -8.823 1.00 95.50 92 GLY A CA 1
ATOM 690 C C . GLY A 1 92 ? 0.041 6.582 -9.114 1.00 95.50 92 GLY A C 1
ATOM 691 O O . GLY A 1 92 ? 0.502 6.539 -10.253 1.00 95.50 92 GLY A O 1
ATOM 692 N N . LEU A 1 93 ? 0.724 7.103 -8.095 1.00 96.06 93 LEU A N 1
ATOM 693 C CA . LEU A 1 93 ? 2.099 7.588 -8.211 1.00 96.06 93 LEU A CA 1
ATOM 694 C C . LEU A 1 93 ? 3.063 6.526 -7.681 1.00 96.06 93 LEU A C 1
ATOM 696 O O . LEU A 1 93 ? 3.101 6.257 -6.484 1.00 96.06 93 LEU A O 1
ATOM 700 N N . LEU A 1 94 ? 3.845 5.927 -8.576 1.00 97.12 94 LEU A N 1
ATOM 701 C CA . LEU A 1 94 ? 4.842 4.920 -8.222 1.00 97.12 94 LEU A CA 1
ATOM 702 C C . LEU A 1 94 ? 6.167 5.591 -7.802 1.00 97.12 94 LEU A C 1
ATOM 704 O O . LEU A 1 94 ? 6.575 6.580 -8.417 1.00 97.12 94 LEU A O 1
ATOM 708 N N . PRO A 1 95 ? 6.846 5.114 -6.748 1.00 96.94 95 PRO A N 1
ATOM 709 C CA . PRO A 1 95 ? 8.081 5.733 -6.285 1.00 96.94 95 PRO A CA 1
ATOM 710 C C . PRO A 1 95 ? 9.237 5.546 -7.277 1.00 96.94 95 PRO A C 1
ATOM 712 O O . PRO A 1 95 ? 9.422 4.483 -7.872 1.00 96.94 95 PRO A O 1
ATOM 715 N N . VAL A 1 96 ? 10.061 6.586 -7.404 1.00 96.38 96 VAL A N 1
ATOM 716 C CA . VAL A 1 96 ? 11.373 6.546 -8.058 1.00 96.38 96 VAL A CA 1
ATOM 717 C C . VAL A 1 96 ? 12.453 7.026 -7.099 1.00 96.38 96 VAL A C 1
ATOM 719 O O . VAL A 1 96 ? 12.259 7.949 -6.304 1.00 96.38 96 VAL A O 1
ATOM 722 N N . ARG A 1 97 ? 13.639 6.431 -7.208 1.00 94.62 97 ARG A N 1
ATOM 723 C CA . ARG A 1 97 ? 14.805 6.848 -6.434 1.00 94.62 97 ARG A CA 1
ATOM 724 C C . ARG A 1 97 ? 15.444 8.073 -7.076 1.00 94.62 97 ARG A C 1
ATOM 726 O O . ARG A 1 97 ? 15.690 8.098 -8.282 1.00 94.62 97 ARG A O 1
ATOM 733 N N . LEU A 1 98 ? 15.771 9.063 -6.250 1.00 93.88 98 LEU A N 1
ATOM 734 C CA . LEU A 1 98 ? 16.472 10.272 -6.667 1.00 93.88 98 LEU A CA 1
ATOM 735 C C . LEU A 1 98 ? 17.913 10.270 -6.159 1.00 93.88 98 LEU A C 1
ATOM 737 O O . LEU A 1 98 ? 18.172 9.995 -4.990 1.00 93.88 98 LEU A O 1
ATOM 741 N N . GLU A 1 99 ? 18.844 10.636 -7.032 1.00 91.44 99 GLU A N 1
ATOM 742 C CA . GLU A 1 99 ? 20.228 10.927 -6.669 1.00 91.44 99 GLU A CA 1
ATOM 743 C C . GLU A 1 99 ? 20.585 12.339 -7.113 1.00 91.44 99 GLU A C 1
ATOM 745 O O . GLU A 1 99 ? 20.328 12.730 -8.253 1.00 91.44 99 GLU A O 1
ATOM 750 N N . THR A 1 100 ? 21.185 13.116 -6.215 1.00 91.50 100 THR A N 1
ATOM 751 C CA . THR A 1 100 ? 21.460 14.532 -6.465 1.00 91.50 100 THR A CA 1
ATOM 752 C C . THR A 1 100 ? 22.914 14.878 -6.231 1.00 91.50 100 THR A C 1
ATOM 754 O O . THR A 1 100 ? 23.525 14.412 -5.269 1.00 91.50 100 THR A O 1
ATOM 757 N N . ARG A 1 101 ? 23.461 15.760 -7.068 1.00 89.50 101 ARG A N 1
ATOM 758 C CA . ARG A 1 101 ? 24.811 16.298 -6.899 1.00 89.50 101 ARG A CA 1
ATOM 759 C C . ARG A 1 101 ? 24.859 17.774 -7.268 1.00 89.50 101 ARG A C 1
ATOM 761 O O . ARG A 1 101 ? 24.488 18.150 -8.375 1.00 89.50 101 ARG A O 1
ATOM 768 N N . TYR A 1 102 ? 25.390 18.598 -6.369 1.00 89.38 102 TYR A N 1
ATOM 769 C CA . TYR A 1 102 ? 25.707 19.988 -6.685 1.00 89.38 102 TYR A CA 1
ATOM 770 C C . TYR A 1 102 ? 26.933 20.065 -7.603 1.00 89.38 102 TYR A C 1
ATOM 772 O O . TYR A 1 102 ? 27.977 19.464 -7.335 1.00 89.38 102 TYR A O 1
ATOM 780 N N . GLN A 1 103 ? 26.818 20.857 -8.662 1.00 89.81 103 GLN A N 1
ATOM 781 C CA . GLN A 1 103 ? 27.894 21.249 -9.560 1.00 89.81 103 GLN A CA 1
ATOM 782 C C . GLN A 1 103 ? 27.833 22.771 -9.729 1.00 89.81 103 GLN A C 1
ATOM 784 O O . GLN A 1 103 ? 27.101 23.277 -10.570 1.00 89.81 103 GLN A O 1
ATOM 789 N N . ARG A 1 104 ? 28.602 23.507 -8.911 1.00 87.81 104 ARG A N 1
ATOM 790 C CA . ARG A 1 104 ? 28.551 24.983 -8.835 1.00 87.81 104 ARG A CA 1
ATOM 791 C C . ARG A 1 104 ? 27.115 25.484 -8.601 1.00 87.81 104 ARG A C 1
ATOM 793 O O . ARG A 1 104 ? 26.518 25.148 -7.588 1.00 87.81 104 ARG A O 1
ATOM 800 N N . ASP A 1 105 ? 26.572 26.287 -9.495 1.00 92.88 105 ASP A N 1
ATOM 801 C CA . ASP A 1 105 ? 25.217 26.839 -9.506 1.00 92.88 105 ASP A CA 1
ATOM 802 C C . ASP A 1 105 ? 24.189 25.899 -10.159 1.00 92.88 105 ASP A C 1
ATOM 804 O O . ASP A 1 105 ? 23.082 26.312 -10.463 1.00 92.88 105 ASP A O 1
ATOM 808 N N . THR A 1 106 ? 24.517 24.626 -10.378 1.00 94.56 106 THR A N 1
ATOM 809 C CA . THR A 1 106 ? 23.587 23.638 -10.935 1.00 94.56 106 THR A CA 1
ATOM 810 C C . THR A 1 106 ? 23.397 22.472 -9.971 1.00 94.56 106 THR A C 1
ATOM 812 O O . THR A 1 106 ? 24.368 21.933 -9.435 1.00 94.56 106 THR A O 1
ATOM 815 N N . LEU A 1 107 ? 22.155 22.029 -9.776 1.00 95.31 107 LEU A N 1
ATOM 816 C CA . LEU A 1 107 ? 21.859 20.729 -9.179 1.00 95.31 107 LEU A CA 1
ATOM 817 C C . LEU A 1 107 ? 21.642 19.703 -10.295 1.00 95.31 107 LEU A C 1
ATOM 819 O O . LEU A 1 107 ? 20.713 19.822 -11.094 1.00 95.31 107 LEU A O 1
ATOM 823 N N . LEU A 1 108 ? 22.496 18.684 -10.337 1.00 95.56 108 LEU A N 1
ATOM 824 C CA . LEU A 1 108 ? 22.294 17.501 -11.164 1.00 95.56 108 LEU A CA 1
ATOM 825 C C . LEU A 1 108 ? 21.354 16.553 -10.424 1.00 95.56 108 LEU A C 1
ATOM 827 O O . LEU A 1 108 ? 21.633 16.198 -9.278 1.00 95.56 108 LEU A O 1
ATOM 831 N N . VAL A 1 109 ? 20.276 16.132 -11.077 1.00 96.44 109 VAL A N 1
ATOM 832 C CA . VAL A 1 109 ? 19.304 15.184 -10.528 1.00 96.44 109 VAL A CA 1
ATOM 833 C C . VAL A 1 109 ? 19.222 13.984 -11.458 1.00 96.44 109 VAL A C 1
ATOM 835 O O . VAL A 1 109 ? 18.983 14.126 -12.657 1.00 96.44 109 VAL A O 1
ATOM 838 N N . ARG A 1 110 ? 19.422 12.796 -10.900 1.00 95.88 110 ARG A N 1
ATOM 839 C CA . ARG A 1 110 ? 19.293 11.515 -11.586 1.00 95.88 110 ARG A CA 1
ATOM 840 C C . ARG A 1 110 ? 18.134 10.735 -10.988 1.00 95.88 110 ARG A C 1
ATOM 842 O O . ARG A 1 110 ? 17.941 10.745 -9.775 1.00 95.88 110 ARG A O 1
ATOM 849 N N . ILE A 1 111 ? 17.381 10.074 -11.854 1.00 96.69 111 ILE A N 1
ATOM 850 C CA . ILE A 1 111 ? 16.161 9.353 -11.516 1.00 96.69 111 ILE A CA 1
ATOM 851 C C . ILE A 1 111 ? 16.391 7.880 -11.842 1.00 96.69 111 ILE A C 1
ATOM 853 O O . ILE A 1 111 ? 16.777 7.540 -12.962 1.00 96.69 111 ILE A O 1
ATOM 857 N N . PHE A 1 112 ? 16.151 7.004 -10.872 1.00 94.38 112 PHE A N 1
ATOM 858 C CA . PHE A 1 112 ? 16.215 5.560 -11.050 1.00 94.38 112 PHE A CA 1
ATOM 859 C C . PHE A 1 112 ? 14.850 4.919 -10.779 1.00 94.38 112 PHE A C 1
ATOM 861 O O . PHE A 1 112 ? 14.185 5.296 -9.811 1.00 94.38 112 PHE A O 1
ATOM 868 N N . PRO A 1 113 ? 14.434 3.940 -11.600 1.00 94.50 113 PRO A N 1
ATOM 869 C CA . PRO A 1 113 ? 13.264 3.128 -11.299 1.00 94.50 113 PRO A CA 1
ATOM 870 C C . PRO A 1 113 ? 13.496 2.340 -10.004 1.00 94.50 113 PRO A C 1
ATOM 872 O O . PRO A 1 113 ? 14.564 1.756 -9.815 1.00 94.50 113 PRO A O 1
ATOM 875 N N . ASP A 1 114 ? 12.498 2.337 -9.126 1.00 93.25 114 ASP A N 1
ATOM 876 C CA . ASP A 1 114 ? 12.464 1.498 -7.923 1.00 93.25 114 ASP A CA 1
ATOM 877 C C . ASP A 1 114 ? 12.016 0.053 -8.269 1.00 93.25 114 ASP A C 1
ATOM 879 O O . ASP A 1 114 ? 11.606 -0.203 -9.405 1.00 93.25 114 ASP A O 1
ATOM 883 N N . GLU A 1 115 ? 12.082 -0.905 -7.334 1.00 89.88 115 GLU A N 1
ATOM 884 C CA . GLU A 1 115 ? 11.768 -2.331 -7.571 1.00 89.88 115 GLU A CA 1
ATOM 885 C C . GLU A 1 115 ? 10.376 -2.544 -8.190 1.00 89.88 115 GLU A C 1
ATOM 887 O O . GLU A 1 115 ? 10.219 -3.393 -9.072 1.00 89.88 115 GLU A O 1
ATOM 892 N N . ILE A 1 116 ? 9.391 -1.716 -7.827 1.00 93.12 116 ILE A N 1
ATOM 893 C CA . ILE A 1 116 ? 8.038 -1.739 -8.403 1.00 93.12 116 ILE A CA 1
ATOM 894 C C . ILE A 1 116 ? 7.999 -1.487 -9.916 1.00 93.12 116 ILE A C 1
ATOM 896 O O . ILE A 1 116 ? 7.028 -1.864 -10.560 1.00 93.12 116 ILE A O 1
ATOM 900 N N . HIS A 1 117 ? 9.034 -0.894 -10.514 1.00 94.62 117 HIS A N 1
ATOM 901 C CA . HIS A 1 117 ? 9.125 -0.652 -11.957 1.00 94.62 117 HIS A CA 1
ATOM 902 C C . HIS A 1 117 ? 9.883 -1.755 -12.717 1.00 94.62 117 HIS A C 1
ATOM 904 O O . HIS A 1 117 ? 9.854 -1.774 -13.952 1.00 94.62 117 HIS A O 1
ATOM 910 N N . VAL A 1 118 ? 10.570 -2.666 -12.021 1.00 91.81 118 VAL A N 1
ATOM 911 C CA . VAL A 1 118 ? 11.515 -3.629 -12.615 1.00 91.81 118 VAL A CA 1
ATOM 912 C C . VAL A 1 118 ? 10.795 -4.862 -13.162 1.00 91.81 118 VAL A C 1
ATOM 914 O O . VAL A 1 118 ? 10.493 -5.786 -12.419 1.00 91.81 118 VAL A O 1
ATOM 917 N N . ASP A 1 119 ? 10.560 -4.927 -14.469 1.00 90.75 119 ASP A N 1
ATOM 918 C CA . ASP A 1 119 ? 10.029 -6.110 -15.162 1.00 90.75 119 ASP A CA 1
ATOM 919 C C . ASP A 1 119 ? 11.172 -7.092 -15.478 1.00 90.75 119 ASP A C 1
ATOM 921 O O . ASP A 1 119 ? 11.889 -6.925 -16.468 1.00 90.75 119 ASP A O 1
ATOM 925 N N . SER A 1 120 ? 11.366 -8.102 -14.621 1.00 86.50 120 SER A N 1
ATOM 926 C CA . SER A 1 120 ? 12.332 -9.199 -14.825 1.00 86.50 120 SER A CA 1
ATOM 927 C C . SER A 1 120 ? 11.723 -10.469 -15.408 1.00 86.50 120 SER A C 1
ATOM 929 O O . SER A 1 120 ? 12.465 -11.346 -15.842 1.00 86.50 120 SER A O 1
ATOM 931 N N . HIS A 1 121 ? 10.394 -10.580 -15.416 1.00 87.38 121 HIS A N 1
ATOM 932 C CA . HIS A 1 121 ? 9.722 -11.826 -15.749 1.00 87.38 121 HIS A CA 1
ATOM 933 C C . HIS A 1 121 ? 9.908 -12.160 -17.231 1.00 87.38 121 HIS A C 1
ATOM 935 O O . HIS A 1 121 ? 9.487 -11.402 -18.100 1.00 87.38 121 HIS A O 1
ATOM 941 N N . ASP A 1 122 ? 10.505 -13.309 -17.540 1.00 86.50 122 ASP A N 1
ATOM 942 C CA . ASP A 1 122 ? 10.623 -13.791 -18.915 1.00 86.50 122 ASP A CA 1
ATOM 943 C C . ASP A 1 122 ? 9.499 -14.799 -19.229 1.00 86.50 122 ASP A C 1
ATOM 945 O O . ASP A 1 122 ? 9.567 -15.948 -18.776 1.00 86.50 122 ASP A O 1
ATOM 949 N N . PRO A 1 123 ? 8.455 -14.420 -19.993 1.00 85.94 123 PRO A N 1
ATOM 950 C CA . PRO A 1 123 ? 7.379 -15.344 -20.340 1.00 85.94 123 PRO A CA 1
ATOM 951 C C . PRO A 1 123 ? 7.832 -16.420 -21.335 1.00 85.94 123 PRO A C 1
ATOM 953 O O . PRO A 1 123 ? 7.142 -17.422 -21.504 1.00 85.94 123 PRO A O 1
ATOM 956 N N . ALA A 1 124 ? 8.970 -16.243 -22.015 1.00 87.00 124 ALA A N 1
ATOM 957 C CA . ALA A 1 124 ? 9.409 -17.199 -23.016 1.00 87.00 124 ALA A CA 1
ATOM 958 C C . ALA A 1 124 ? 9.875 -18.507 -22.363 1.00 87.00 124 ALA A C 1
ATOM 960 O O . ALA A 1 124 ? 10.577 -18.494 -21.348 1.00 87.00 124 ALA A O 1
ATOM 961 N N . VAL A 1 125 ? 9.500 -19.646 -22.943 1.00 90.00 125 VAL A N 1
ATOM 962 C CA . VAL A 1 125 ? 9.789 -20.984 -22.408 1.00 90.00 125 VAL A CA 1
ATOM 963 C C . VAL A 1 125 ? 10.884 -21.696 -23.195 1.00 90.00 125 VAL A C 1
ATOM 965 O O . VAL A 1 125 ? 10.991 -21.552 -24.412 1.00 90.00 125 VAL A O 1
ATOM 968 N N . THR A 1 126 ? 11.703 -22.479 -22.502 1.00 89.19 126 THR A N 1
ATOM 969 C CA . THR A 1 126 ? 12.659 -23.404 -23.132 1.00 89.19 126 THR A CA 1
ATOM 970 C C . THR A 1 126 ? 11.970 -24.712 -23.529 1.00 89.19 126 THR A C 1
ATOM 972 O O . THR A 1 126 ? 10.907 -25.048 -23.005 1.00 89.19 126 THR A O 1
ATOM 975 N N . ASP A 1 127 ? 12.589 -25.497 -24.410 1.00 86.12 127 ASP A N 1
ATOM 976 C CA . ASP A 1 127 ? 12.042 -26.802 -24.816 1.00 86.12 127 ASP A CA 1
ATOM 977 C C . ASP A 1 127 ? 11.979 -27.801 -23.643 1.00 86.12 127 ASP A C 1
ATOM 979 O O . ASP A 1 127 ? 11.048 -28.604 -23.550 1.00 86.12 127 ASP A O 1
ATOM 983 N N . ALA A 1 128 ? 12.923 -27.703 -22.699 1.00 90.31 128 ALA A N 1
ATOM 984 C CA . ALA A 1 128 ? 12.911 -28.486 -21.464 1.00 90.31 128 ALA A CA 1
ATOM 985 C C . ALA A 1 128 ? 11.721 -28.107 -20.563 1.00 90.31 128 ALA A C 1
ATOM 987 O O . ALA A 1 128 ? 11.012 -28.986 -20.079 1.00 90.31 128 ALA A O 1
ATOM 988 N N . GLU A 1 129 ? 11.457 -26.806 -20.392 1.00 93.56 129 GLU A N 1
ATOM 989 C CA . GLU A 1 129 ? 10.292 -26.310 -19.643 1.00 93.56 129 GLU A CA 1
ATOM 990 C C . GLU A 1 129 ? 8.973 -26.730 -20.305 1.00 93.56 129 GLU A C 1
ATOM 992 O O . GLU A 1 129 ? 8.047 -27.150 -19.613 1.00 93.56 129 GLU A O 1
ATOM 997 N N . ARG A 1 130 ? 8.894 -26.657 -21.641 1.00 92.50 130 ARG A N 1
ATOM 998 C CA . ARG A 1 130 ? 7.722 -27.101 -22.407 1.00 92.50 130 ARG A CA 1
ATOM 999 C C . ARG A 1 130 ? 7.467 -28.595 -22.207 1.00 92.50 130 ARG A C 1
ATOM 1001 O O . ARG A 1 130 ? 6.354 -28.972 -21.856 1.00 92.50 130 ARG A O 1
ATOM 1008 N N . SER A 1 131 ? 8.506 -29.418 -22.333 1.00 93.00 131 SER A N 1
ATOM 1009 C CA . SER A 1 131 ? 8.418 -30.868 -22.120 1.00 93.00 131 SER A CA 1
ATOM 1010 C C . SER A 1 131 ? 7.984 -31.215 -20.690 1.00 93.00 131 SER A C 1
ATOM 1012 O O . SER A 1 131 ? 7.132 -32.081 -20.496 1.00 93.00 131 SER A O 1
ATOM 1014 N N . ALA A 1 132 ? 8.532 -30.526 -19.682 1.00 94.12 132 ALA A N 1
ATOM 1015 C CA . ALA A 1 132 ? 8.155 -30.718 -18.281 1.00 94.12 132 ALA A CA 1
ATOM 1016 C C . ALA A 1 132 ? 6.691 -30.322 -18.019 1.00 94.12 132 ALA A C 1
ATOM 1018 O O . ALA A 1 132 ? 5.965 -31.037 -17.327 1.00 94.12 132 ALA A O 1
ATOM 1019 N N . TRP A 1 133 ? 6.228 -29.217 -18.613 1.00 93.69 133 TRP A N 1
ATOM 1020 C CA . TRP A 1 133 ? 4.834 -28.784 -18.519 1.00 93.69 133 TRP A CA 1
ATOM 1021 C C . TRP A 1 133 ? 3.865 -29.759 -19.201 1.00 93.69 133 TRP A C 1
ATOM 1023 O O . TRP A 1 133 ? 2.829 -30.080 -18.622 1.00 93.69 133 TRP A O 1
ATOM 1033 N N . GLU A 1 134 ? 4.197 -30.273 -20.389 1.00 93.00 134 GLU A N 1
ATOM 1034 C CA . GLU A 1 134 ? 3.375 -31.261 -21.105 1.00 93.00 134 GLU A CA 1
ATOM 1035 C C . GLU A 1 134 ? 3.241 -32.563 -20.303 1.00 93.00 134 GLU A C 1
ATOM 1037 O O . GLU A 1 134 ? 2.140 -33.101 -20.166 1.00 93.00 134 GLU A O 1
ATOM 1042 N N . GLN A 1 135 ? 4.339 -33.037 -19.703 1.00 92.44 135 GLN A N 1
ATOM 1043 C CA . GLN A 1 135 ? 4.323 -34.198 -18.808 1.00 92.44 135 GLN A CA 1
ATOM 1044 C C . GLN A 1 135 ? 3.470 -33.945 -17.564 1.00 92.44 135 GLN A C 1
ATOM 1046 O O . GLN A 1 135 ? 2.653 -34.792 -17.199 1.00 92.44 135 GLN A O 1
ATOM 1051 N N . PHE A 1 136 ? 3.625 -32.776 -16.936 1.00 91.19 136 PHE A N 1
ATOM 1052 C CA . PHE A 1 136 ? 2.823 -32.368 -15.787 1.00 91.19 136 PHE A CA 1
ATOM 1053 C C . PHE A 1 136 ? 1.325 -32.331 -16.126 1.00 91.19 136 PHE A C 1
ATOM 1055 O O . PHE A 1 136 ? 0.526 -32.932 -15.410 1.00 91.19 136 PHE A O 1
ATOM 1062 N N . ARG A 1 137 ? 0.939 -31.697 -17.243 1.00 89.31 137 ARG A N 1
ATOM 1063 C CA . ARG A 1 137 ? -0.458 -31.614 -17.707 1.00 89.31 137 ARG A CA 1
ATOM 1064 C C . ARG A 1 137 ? -1.048 -32.988 -17.995 1.00 89.31 137 ARG A C 1
ATOM 1066 O O . ARG A 1 137 ? -2.119 -33.294 -17.481 1.00 89.31 137 ARG A O 1
ATOM 1073 N N . LYS A 1 138 ? -0.325 -33.827 -18.743 1.00 90.25 138 LYS A N 1
ATOM 1074 C CA . LYS A 1 138 ? -0.756 -35.192 -19.064 1.00 90.25 138 LYS A CA 1
ATOM 1075 C C . LYS A 1 138 ? -0.942 -36.038 -17.804 1.00 90.25 138 LYS A C 1
ATOM 1077 O O . LYS A 1 138 ? -1.908 -36.783 -17.701 1.00 90.25 138 LYS A O 1
ATOM 1082 N N . ALA A 1 139 ? -0.037 -35.926 -16.832 1.00 89.06 139 ALA A N 1
ATOM 1083 C CA . ALA A 1 139 ? -0.169 -36.640 -15.566 1.00 89.06 139 ALA A CA 1
ATOM 1084 C C . ALA A 1 139 ? -1.372 -36.139 -14.749 1.00 89.06 139 ALA A C 1
ATOM 1086 O O . ALA A 1 139 ? -2.062 -36.945 -14.123 1.00 89.06 139 ALA A O 1
ATOM 1087 N N . LEU A 1 140 ? -1.659 -34.836 -14.798 1.00 85.69 140 LEU A N 1
ATOM 1088 C CA . LEU A 1 140 ? -2.801 -34.241 -14.112 1.00 85.69 140 LEU A CA 1
ATOM 1089 C C . LEU A 1 140 ? -4.147 -34.756 -14.641 1.00 85.69 140 LEU A C 1
ATOM 1091 O O . LEU A 1 140 ? -5.047 -35.014 -13.854 1.00 85.69 140 LEU A O 1
ATOM 1095 N N . GLU A 1 141 ? -4.269 -34.966 -15.953 1.00 84.06 141 GLU A N 1
ATOM 1096 C CA . GLU A 1 141 ? -5.480 -35.532 -16.574 1.00 84.06 141 GLU A CA 1
ATOM 1097 C C . GLU A 1 141 ? -5.794 -36.954 -16.080 1.00 84.06 141 GLU A C 1
ATOM 1099 O O . GLU A 1 141 ? -6.940 -37.392 -16.120 1.00 84.06 141 GLU A O 1
ATOM 1104 N N . THR A 1 142 ? -4.783 -37.676 -15.589 1.00 84.31 142 THR A N 1
ATOM 1105 C CA . THR A 1 142 ? -4.918 -39.070 -15.141 1.00 84.31 142 THR A CA 1
ATOM 1106 C C . THR A 1 142 ? -5.188 -39.230 -13.643 1.00 84.31 142 THR A C 1
ATOM 1108 O O . THR A 1 142 ? -5.327 -40.360 -13.173 1.00 84.31 142 THR A O 1
ATOM 1111 N N . THR A 1 143 ? -5.249 -38.140 -12.868 1.00 79.88 143 THR A N 1
ATOM 1112 C CA . THR A 1 143 ? -5.425 -38.204 -11.409 1.00 79.88 143 THR A CA 1
ATOM 1113 C C . THR A 1 143 ? -6.419 -37.166 -10.896 1.00 79.88 143 THR A C 1
ATOM 1115 O O . THR A 1 143 ? -6.348 -35.996 -11.244 1.00 79.88 143 THR A O 1
ATOM 1118 N N . SER A 1 144 ? -7.311 -37.584 -9.997 1.00 77.12 144 SER A N 1
ATOM 1119 C CA . SER A 1 144 ? -8.216 -36.709 -9.233 1.00 77.12 144 SER A CA 1
ATOM 1120 C C . SER A 1 144 ? -7.827 -36.599 -7.747 1.00 77.12 144 SER A C 1
ATOM 1122 O O . SER A 1 144 ? -8.537 -35.982 -6.960 1.00 77.12 144 SER A O 1
ATOM 1124 N N . ASP A 1 145 ? -6.713 -37.226 -7.353 1.00 81.81 145 ASP A N 1
ATOM 1125 C CA . ASP A 1 145 ? -6.246 -37.357 -5.968 1.00 81.81 145 ASP A CA 1
ATOM 1126 C C . ASP A 1 145 ? -5.334 -36.183 -5.557 1.00 81.81 145 ASP A C 1
ATOM 1128 O O . ASP A 1 145 ? -4.248 -36.003 -6.119 1.00 81.81 145 ASP A O 1
ATOM 1132 N N . THR A 1 146 ? -5.769 -35.386 -4.574 1.00 81.25 146 THR A N 1
ATOM 1133 C CA . THR A 1 146 ? -5.116 -34.133 -4.149 1.00 81.25 146 THR A CA 1
ATOM 1134 C C . THR A 1 146 ? -3.650 -34.320 -3.708 1.00 81.25 146 THR A C 1
ATOM 1136 O O . THR A 1 146 ? -2.798 -33.580 -4.206 1.00 81.25 146 THR A O 1
ATOM 1139 N N . PRO A 1 147 ? -3.296 -35.293 -2.838 1.00 86.44 147 PRO A N 1
ATOM 1140 C CA . PRO A 1 147 ? -1.904 -35.660 -2.562 1.00 86.44 147 PRO A CA 1
ATOM 1141 C C . PRO A 1 147 ? -1.055 -35.948 -3.806 1.00 86.44 147 PRO A C 1
ATOM 1143 O O . PRO A 1 147 ? 0.059 -35.438 -3.921 1.00 86.44 147 PRO A O 1
ATOM 1146 N N . LYS A 1 148 ? -1.575 -36.711 -4.777 1.00 87.12 148 LYS A N 1
ATOM 1147 C CA . LYS A 1 148 ? -0.828 -37.014 -6.012 1.00 87.12 148 LYS A CA 1
ATOM 1148 C C . LYS A 1 148 ? -0.623 -35.773 -6.872 1.00 87.12 148 LYS A C 1
ATOM 1150 O O . LYS A 1 148 ? 0.429 -35.627 -7.486 1.00 87.12 148 LYS A O 1
ATOM 1155 N N . MET A 1 149 ? -1.598 -34.866 -6.913 1.00 87.12 149 MET A N 1
ATOM 1156 C CA . MET A 1 149 ? -1.448 -33.583 -7.605 1.00 87.12 149 MET A CA 1
ATOM 1157 C C . MET A 1 149 ? -0.353 -32.719 -6.967 1.00 87.12 149 MET A C 1
ATOM 1159 O O . MET A 1 149 ? 0.446 -32.121 -7.691 1.00 87.12 149 MET A O 1
ATOM 1163 N N . LEU A 1 150 ? -0.266 -32.705 -5.631 1.00 89.62 150 LEU A N 1
ATOM 1164 C CA . LEU A 1 150 ? 0.831 -32.051 -4.918 1.00 89.62 150 LEU A CA 1
ATOM 1165 C C . LEU A 1 150 ? 2.182 -32.687 -5.284 1.00 89.62 150 LEU A C 1
ATOM 1167 O O . LEU A 1 150 ? 3.123 -31.961 -5.588 1.00 89.62 150 LEU A O 1
ATOM 1171 N N . ASP A 1 151 ? 2.281 -34.016 -5.345 1.00 91.31 151 ASP A N 1
ATOM 1172 C CA . ASP A 1 151 ? 3.514 -34.698 -5.767 1.00 91.31 151 ASP A CA 1
ATOM 1173 C C . ASP A 1 151 ? 3.928 -34.346 -7.204 1.00 91.31 151 ASP A C 1
ATOM 1175 O O . ASP A 1 151 ? 5.113 -34.140 -7.476 1.00 91.31 151 ASP A O 1
ATOM 1179 N N . LEU A 1 152 ? 2.972 -34.260 -8.137 1.00 91.69 152 LEU A N 1
ATOM 1180 C CA . LEU A 1 152 ? 3.233 -33.835 -9.518 1.00 91.69 152 LEU A CA 1
ATOM 1181 C C . LEU A 1 152 ? 3.750 -32.395 -9.574 1.00 91.69 152 LEU A C 1
ATOM 1183 O O . LEU A 1 152 ? 4.703 -32.104 -10.298 1.00 91.69 152 LEU A O 1
ATOM 1187 N N . TRP A 1 153 ? 3.161 -31.510 -8.773 1.00 91.31 153 TRP A N 1
ATOM 1188 C CA . TRP A 1 153 ? 3.633 -30.142 -8.613 1.00 91.31 153 TRP A CA 1
ATOM 1189 C C . TRP A 1 153 ? 5.052 -30.085 -8.031 1.00 91.31 153 TRP A C 1
ATOM 1191 O O . TRP A 1 153 ? 5.912 -29.396 -8.577 1.00 91.31 153 TRP A O 1
ATOM 1201 N N . LEU A 1 154 ? 5.329 -30.837 -6.962 1.00 93.56 154 LEU A N 1
ATOM 1202 C CA . LEU A 1 154 ? 6.648 -30.888 -6.326 1.00 93.56 154 LEU A CA 1
ATOM 1203 C C . LEU A 1 154 ? 7.727 -31.414 -7.283 1.00 93.56 154 LEU A C 1
ATOM 1205 O O . LEU A 1 154 ? 8.877 -30.977 -7.203 1.00 93.56 154 LEU A O 1
ATOM 1209 N N . ARG A 1 155 ? 7.372 -32.323 -8.201 1.00 93.94 155 ARG A N 1
ATOM 1210 C CA . ARG A 1 155 ? 8.260 -32.769 -9.287 1.00 93.94 155 ARG A CA 1
ATOM 1211 C C . ARG A 1 155 ? 8.546 -31.637 -10.271 1.00 93.94 155 ARG A C 1
ATOM 1213 O O . ARG A 1 155 ? 9.711 -31.321 -10.477 1.00 93.94 155 ARG A O 1
ATOM 1220 N N . LEU A 1 156 ? 7.514 -30.959 -10.781 1.00 93.62 156 LEU A N 1
ATOM 1221 C CA . LEU A 1 156 ? 7.697 -29.815 -11.682 1.00 93.62 156 LEU A CA 1
ATOM 1222 C C . LEU A 1 156 ? 8.561 -28.718 -11.032 1.00 93.62 156 LEU A C 1
ATOM 1224 O O . LEU A 1 156 ? 9.509 -28.227 -11.640 1.00 93.62 156 LEU A O 1
ATOM 1228 N N . ALA A 1 157 ? 8.283 -28.375 -9.773 1.00 92.69 157 ALA A N 1
ATOM 1229 C CA . ALA A 1 157 ? 9.053 -27.400 -9.003 1.00 92.69 157 ALA A CA 1
ATOM 1230 C C . ALA A 1 157 ? 10.518 -27.813 -8.796 1.00 92.69 157 ALA A C 1
ATOM 1232 O O . ALA A 1 157 ? 11.391 -26.947 -8.755 1.00 92.69 157 ALA A O 1
ATOM 1233 N N . ARG A 1 158 ? 10.812 -29.113 -8.698 1.00 92.94 158 ARG A N 1
ATOM 1234 C CA . ARG A 1 158 ? 12.187 -29.626 -8.621 1.00 92.94 158 ARG A CA 1
ATOM 1235 C C . ARG A 1 158 ? 12.932 -29.473 -9.947 1.00 92.94 158 ARG A C 1
ATOM 1237 O O . ARG A 1 158 ? 14.119 -29.161 -9.922 1.00 92.94 158 ARG A O 1
ATOM 1244 N N . ASP A 1 159 ? 12.240 -29.670 -11.065 1.00 91.00 159 ASP A N 1
ATOM 1245 C CA . ASP A 1 159 ? 12.847 -29.687 -12.397 1.00 91.00 159 ASP A CA 1
ATOM 1246 C C . ASP A 1 159 ? 13.129 -28.277 -12.932 1.00 91.00 159 ASP A C 1
ATOM 1248 O O . ASP A 1 159 ? 14.187 -28.037 -13.513 1.00 91.00 159 ASP A O 1
ATOM 1252 N N . VAL A 1 160 ? 12.204 -27.331 -12.722 1.00 89.94 160 VAL A N 1
ATOM 1253 C CA . VAL A 1 160 ? 12.319 -25.960 -13.264 1.00 89.94 160 VAL A CA 1
ATOM 1254 C C . VAL A 1 160 ? 12.496 -24.871 -12.199 1.00 89.94 160 VAL A C 1
ATOM 1256 O O . VAL A 1 160 ? 12.749 -23.717 -12.538 1.00 89.94 160 VAL A O 1
ATOM 1259 N N . GLY A 1 161 ? 12.382 -25.214 -10.913 1.00 88.94 161 GLY A N 1
ATOM 1260 C CA . GLY A 1 161 ? 12.355 -24.271 -9.791 1.00 88.94 161 GLY A CA 1
ATOM 1261 C C . GLY A 1 161 ? 10.935 -23.825 -9.418 1.00 88.94 161 GLY A C 1
ATOM 1262 O O . GLY A 1 161 ? 10.054 -23.735 -10.268 1.00 88.94 161 GLY A O 1
ATOM 1263 N N . THR A 1 162 ? 10.703 -23.508 -8.141 1.00 87.94 162 THR A N 1
ATOM 1264 C CA . THR A 1 162 ? 9.366 -23.231 -7.575 1.00 87.94 162 THR A CA 1
ATOM 1265 C C . THR A 1 162 ? 8.609 -22.097 -8.274 1.00 87.94 162 THR A C 1
ATOM 1267 O O . THR A 1 162 ? 7.483 -22.303 -8.727 1.00 87.94 162 THR A O 1
ATOM 1270 N N . SER A 1 163 ? 9.210 -20.909 -8.399 1.00 85.06 163 SER A N 1
ATOM 1271 C CA . SER A 1 163 ? 8.568 -19.746 -9.037 1.00 85.06 163 SER A CA 1
ATOM 1272 C C . SER A 1 163 ? 8.273 -20.018 -10.518 1.00 85.06 163 SER A C 1
ATOM 1274 O O . SER A 1 163 ? 7.174 -19.778 -11.019 1.00 85.06 163 SER A O 1
ATOM 1276 N N . ARG A 1 164 ? 9.223 -20.650 -11.219 1.00 88.62 164 ARG A N 1
ATOM 1277 C CA . ARG A 1 164 ? 9.056 -20.993 -12.632 1.00 88.62 164 ARG A CA 1
ATOM 1278 C C . ARG A 1 164 ? 7.992 -22.064 -12.853 1.00 88.62 164 ARG A C 1
ATOM 1280 O O . ARG A 1 164 ? 7.199 -21.944 -13.784 1.00 88.62 164 ARG A O 1
ATOM 1287 N N . ALA A 1 165 ? 7.931 -23.068 -11.982 1.00 90.38 165 ALA A N 1
ATOM 1288 C CA . ALA A 1 165 ? 6.864 -24.054 -11.986 1.00 90.38 165 ALA A CA 1
ATOM 1289 C C . ALA A 1 165 ? 5.507 -23.380 -11.784 1.00 90.38 165 ALA A C 1
ATOM 1291 O O . ALA A 1 165 ? 4.567 -23.747 -12.479 1.00 90.38 165 ALA A O 1
ATOM 1292 N N . LEU A 1 166 ? 5.402 -22.366 -10.911 1.00 86.88 166 LEU A N 1
ATOM 1293 C CA . LEU A 1 166 ? 4.139 -21.661 -10.655 1.00 86.88 166 LEU A CA 1
ATOM 1294 C C . LEU A 1 166 ? 3.645 -20.983 -11.928 1.00 86.88 166 LEU A C 1
ATOM 1296 O O . LEU A 1 166 ? 2.484 -21.147 -12.305 1.00 86.88 166 LEU A O 1
ATOM 1300 N N . TYR A 1 167 ? 4.544 -20.279 -12.621 1.00 87.25 167 TYR A N 1
ATOM 1301 C CA . TYR A 1 167 ? 4.246 -19.696 -13.923 1.00 87.25 167 TYR A CA 1
ATOM 1302 C C . TYR A 1 167 ? 3.744 -20.756 -14.913 1.00 87.25 167 TYR A C 1
ATOM 1304 O O . TYR A 1 167 ? 2.653 -20.594 -15.458 1.00 87.25 167 TYR A O 1
ATOM 1312 N N . LEU A 1 168 ? 4.486 -21.852 -15.108 1.00 89.31 168 LEU A N 1
ATOM 1313 C CA . LEU A 1 168 ? 4.120 -22.909 -16.057 1.00 89.31 168 LEU A CA 1
ATOM 1314 C C . LEU A 1 168 ? 2.784 -23.573 -15.689 1.00 89.31 168 LEU A C 1
ATOM 1316 O O . LEU A 1 168 ? 1.898 -23.690 -16.532 1.00 89.31 168 LEU A O 1
ATOM 1320 N N . ALA A 1 169 ? 2.598 -23.959 -14.427 1.00 86.31 169 ALA A N 1
ATOM 1321 C CA . ALA A 1 169 ? 1.376 -24.594 -13.938 1.00 86.31 169 ALA A CA 1
ATOM 1322 C C . ALA A 1 169 ? 0.150 -23.669 -14.022 1.00 86.31 169 ALA A C 1
ATOM 1324 O O . ALA A 1 169 ? -0.973 -24.150 -14.169 1.00 86.31 169 ALA A O 1
ATOM 1325 N N . SER A 1 170 ? 0.354 -22.346 -13.976 1.00 80.19 170 SER A N 1
ATOM 1326 C CA . SER A 1 170 ? -0.717 -21.365 -14.180 1.00 80.19 170 SER A CA 1
ATOM 1327 C C . SER A 1 170 ? -1.185 -21.256 -15.638 1.00 80.19 170 SER A C 1
ATOM 1329 O O . SER A 1 170 ? -2.288 -20.761 -15.879 1.00 80.19 170 SER A O 1
ATOM 1331 N N . GLN A 1 171 ? -0.394 -21.739 -16.607 1.00 83.12 171 GLN A N 1
ATOM 1332 C CA . GLN A 1 171 ? -0.765 -21.733 -18.021 1.00 83.12 171 GLN A CA 1
ATOM 1333 C C . GLN A 1 171 ? -1.740 -22.871 -18.343 1.00 83.12 171 GLN A C 1
ATOM 1335 O O . GLN A 1 171 ? -1.492 -24.046 -18.054 1.00 83.12 171 GLN A O 1
ATOM 1340 N N . ARG A 1 172 ? -2.843 -22.524 -19.018 1.00 80.31 172 ARG A N 1
ATOM 1341 C CA . ARG A 1 172 ? -3.780 -23.509 -19.587 1.00 80.31 172 ARG A CA 1
ATOM 1342 C C . ARG A 1 172 ? -3.227 -24.164 -20.850 1.00 80.31 172 ARG A C 1
ATOM 1344 O O . ARG A 1 172 ? -3.451 -25.346 -21.071 1.00 80.31 172 ARG A O 1
ATOM 1351 N N . SER A 1 173 ? -2.502 -23.396 -21.658 1.00 83.62 173 SER A N 1
ATOM 1352 C CA . SER A 1 173 ? -1.852 -23.842 -22.888 1.00 83.62 173 SER A CA 1
ATOM 1353 C C . SER A 1 173 ? -0.548 -23.074 -23.078 1.00 83.62 173 SER A C 1
ATOM 1355 O O . SER A 1 173 ? -0.480 -21.893 -22.747 1.00 83.62 173 SER A O 1
ATOM 1357 N N . LEU A 1 174 ? 0.470 -23.733 -23.636 1.00 85.12 174 LEU A N 1
ATOM 1358 C CA . LEU A 1 174 ? 1.703 -23.082 -24.097 1.00 85.12 174 LEU A CA 1
ATOM 1359 C C . LEU A 1 174 ? 1.647 -22.688 -25.584 1.00 85.12 174 LEU A C 1
ATOM 1361 O O . LEU A 1 174 ? 2.679 -22.364 -26.183 1.00 85.12 174 LEU A O 1
ATOM 1365 N N . GLN A 1 175 ? 0.467 -22.736 -26.208 1.00 82.88 175 GLN A N 1
ATOM 1366 C CA . GLN A 1 175 ? 0.256 -22.228 -27.562 1.00 82.88 175 GLN A CA 1
ATOM 1367 C C . GLN A 1 175 ? 0.353 -20.697 -27.562 1.00 82.88 175 GLN A C 1
ATOM 1369 O O . GLN A 1 175 ? -0.314 -20.026 -26.780 1.00 82.88 175 GLN A O 1
ATOM 1374 N N . GLY A 1 176 ? 1.200 -20.139 -28.430 1.00 76.31 176 GLY A N 1
ATOM 1375 C CA . GLY A 1 176 ? 1.454 -18.693 -28.486 1.00 76.31 176 GLY A CA 1
ATOM 1376 C C . GLY A 1 176 ? 2.363 -18.155 -27.373 1.00 76.31 176 GLY A C 1
ATOM 1377 O O . GLY A 1 176 ? 2.659 -16.963 -27.367 1.00 76.31 176 GLY A O 1
ATOM 1378 N N . VAL A 1 177 ? 2.839 -19.009 -26.456 1.00 84.00 177 VAL A N 1
ATOM 1379 C CA . VAL A 1 177 ? 3.898 -18.642 -25.507 1.00 84.00 177 VAL A CA 1
ATOM 1380 C C . VAL A 1 177 ? 5.240 -18.664 -26.250 1.00 84.00 177 VAL A C 1
ATOM 1382 O O . VAL A 1 177 ? 5.588 -19.720 -26.798 1.00 84.00 177 VAL A O 1
ATOM 1385 N N . PRO A 1 178 ? 5.996 -17.544 -26.280 1.00 84.25 178 PRO A N 1
ATOM 1386 C CA . PRO A 1 178 ? 7.252 -17.463 -27.019 1.00 84.25 178 PRO A CA 1
ATOM 1387 C C . PRO A 1 178 ? 8.258 -18.519 -26.559 1.00 84.25 178 PRO A C 1
ATOM 1389 O O . PRO A 1 178 ? 8.269 -18.921 -25.396 1.00 84.25 178 PRO A O 1
ATOM 1392 N N . ALA A 1 179 ? 9.130 -18.956 -27.461 1.00 83.00 179 ALA A N 1
ATOM 1393 C CA . ALA A 1 179 ? 10.228 -19.855 -27.121 1.00 83.00 179 ALA A CA 1
ATOM 1394 C C . ALA A 1 179 ? 11.522 -19.065 -26.863 1.00 83.00 179 ALA A C 1
ATOM 1396 O O . ALA A 1 179 ? 11.730 -18.006 -27.456 1.00 83.00 179 ALA A O 1
ATOM 1397 N N . ARG A 1 180 ? 12.410 -19.591 -26.013 1.00 82.81 180 ARG A N 1
ATOM 1398 C CA . ARG A 1 180 ? 13.772 -19.064 -25.812 1.00 82.81 180 ARG A CA 1
ATOM 1399 C C . ARG A 1 180 ? 14.813 -20.188 -25.750 1.00 82.81 180 ARG A C 1
ATOM 1401 O O . ARG A 1 180 ? 14.488 -21.285 -25.292 1.00 82.81 180 ARG A O 1
ATOM 1408 N N . PRO A 1 181 ? 16.065 -19.930 -26.167 1.00 76.25 181 PRO A N 1
ATOM 1409 C CA . PRO A 1 181 ? 17.139 -20.904 -26.021 1.00 76.25 181 PRO A CA 1
ATOM 1410 C C . PRO A 1 181 ? 17.565 -21.081 -24.550 1.00 76.25 181 PRO A C 1
ATOM 1412 O O . PRO A 1 181 ? 17.390 -20.166 -23.736 1.00 76.25 181 PRO A O 1
ATOM 1415 N N . PRO A 1 182 ? 18.154 -22.236 -24.187 1.00 75.44 182 PRO A N 1
ATOM 1416 C CA . PRO A 1 182 ? 18.688 -22.452 -22.845 1.00 75.44 182 PRO A CA 1
ATOM 1417 C C . PRO A 1 182 ? 19.826 -21.467 -22.538 1.00 75.44 182 PRO A C 1
ATOM 1419 O O . PRO A 1 182 ? 20.613 -21.111 -23.412 1.00 75.44 182 PRO A O 1
ATOM 1422 N N . GLY A 1 183 ? 19.914 -21.016 -21.284 1.00 71.25 183 GLY A N 1
ATOM 1423 C CA . GLY A 1 183 ? 20.947 -20.071 -20.831 1.00 71.25 183 GLY A CA 1
ATOM 1424 C C . GLY A 1 183 ? 20.718 -18.605 -21.224 1.00 71.25 183 GLY A C 1
ATOM 1425 O O . GLY A 1 183 ? 21.418 -17.736 -20.712 1.00 71.25 183 GLY A O 1
ATOM 1426 N N . TYR A 1 184 ? 19.723 -18.310 -22.065 1.00 70.75 184 TYR A N 1
ATOM 1427 C CA . TYR A 1 184 ? 19.296 -16.944 -22.362 1.00 70.75 184 TYR A CA 1
ATOM 1428 C C . TYR A 1 184 ? 18.093 -16.567 -21.502 1.00 70.75 184 TYR A C 1
ATOM 1430 O O . TYR A 1 184 ? 17.098 -17.290 -21.492 1.00 70.75 184 TYR A O 1
ATOM 1438 N N . ALA A 1 185 ? 18.160 -15.436 -20.810 1.00 74.50 185 ALA A N 1
ATOM 1439 C CA . ALA A 1 185 ? 17.022 -14.834 -20.128 1.00 74.50 185 ALA A CA 1
ATOM 1440 C C . ALA A 1 185 ? 16.889 -13.390 -20.600 1.00 74.50 185 ALA A C 1
ATOM 1442 O O . ALA A 1 185 ? 17.898 -12.696 -20.760 1.00 74.50 185 ALA A O 1
ATOM 1443 N N . ARG A 1 186 ? 15.653 -12.941 -20.825 1.00 79.62 186 ARG A N 1
ATOM 1444 C CA . ARG A 1 186 ? 15.388 -11.541 -21.148 1.00 79.62 186 ARG A CA 1
ATOM 1445 C C . ARG A 1 186 ? 15.951 -10.637 -20.036 1.00 79.62 186 ARG A C 1
ATOM 1447 O O . ARG A 1 186 ? 15.610 -10.851 -18.871 1.00 79.62 186 ARG A O 1
ATOM 1454 N N . PRO A 1 187 ? 16.770 -9.620 -20.359 1.00 80.81 187 PRO A N 1
ATOM 1455 C CA . PRO A 1 187 ? 17.252 -8.682 -19.354 1.00 80.81 187 PRO A CA 1
ATOM 1456 C C . PRO A 1 187 ? 16.092 -7.951 -18.663 1.00 80.81 187 PRO A C 1
ATOM 1458 O O . PRO A 1 187 ? 15.109 -7.606 -19.332 1.00 80.81 187 PRO A O 1
ATOM 1461 N N . PRO A 1 188 ? 16.189 -7.681 -17.348 1.00 86.62 188 PRO A N 1
ATOM 1462 C CA . PRO A 1 188 ? 15.213 -6.859 -16.655 1.00 86.62 188 PRO A CA 1
ATOM 1463 C C . PRO A 1 188 ? 15.144 -5.467 -17.279 1.00 86.62 188 PRO A C 1
ATOM 1465 O O . PRO A 1 188 ? 16.161 -4.888 -17.677 1.00 86.62 188 PRO A O 1
ATOM 1468 N N . ARG A 1 189 ? 13.939 -4.910 -17.330 1.00 90.06 189 ARG A N 1
ATOM 1469 C CA . ARG A 1 189 ? 13.674 -3.584 -17.895 1.00 90.06 189 ARG A CA 1
ATOM 1470 C C . ARG A 1 189 ? 12.792 -2.753 -16.982 1.00 90.06 189 ARG A C 1
ATOM 1472 O O . ARG A 1 189 ? 12.007 -3.294 -16.211 1.00 90.06 189 ARG A O 1
ATOM 1479 N N . ALA A 1 190 ? 12.896 -1.436 -17.087 1.00 93.31 190 ALA A N 1
ATOM 1480 C CA . ALA A 1 190 ? 11.974 -0.536 -16.420 1.00 93.31 190 ALA A CA 1
ATOM 1481 C C . ALA A 1 190 ? 10.655 -0.461 -17.200 1.00 93.31 190 ALA A C 1
ATOM 1483 O O . ALA A 1 190 ? 10.644 -0.375 -18.431 1.00 93.31 190 ALA A O 1
ATOM 1484 N N . SER A 1 191 ? 9.545 -0.481 -16.474 1.00 92.31 191 SER A N 1
ATOM 1485 C CA . SER A 1 191 ? 8.187 -0.438 -17.010 1.00 92.31 191 SER A CA 1
ATOM 1486 C C . SER A 1 191 ? 7.333 0.572 -16.240 1.00 92.31 191 SER A C 1
ATOM 1488 O O . SER A 1 191 ? 7.718 1.040 -15.168 1.00 92.31 191 SER A O 1
ATOM 1490 N N . LEU A 1 192 ? 6.176 0.935 -16.806 1.00 94.56 192 LEU A N 1
ATOM 1491 C CA . LEU A 1 192 ? 5.194 1.835 -16.178 1.00 94.56 192 LEU A CA 1
ATOM 1492 C C . LEU A 1 192 ? 5.738 3.233 -15.813 1.00 94.56 192 LEU A C 1
ATOM 1494 O O . LEU A 1 192 ? 5.153 3.928 -14.988 1.00 94.56 192 LEU A O 1
ATOM 1498 N N . LEU A 1 193 ? 6.845 3.658 -16.430 1.00 96.19 193 LEU A N 1
ATOM 1499 C CA . LEU A 1 193 ? 7.409 4.988 -16.215 1.00 96.19 193 LEU A CA 1
ATOM 1500 C C . LEU A 1 193 ? 6.548 6.083 -16.878 1.00 96.19 193 LEU A C 1
ATOM 1502 O O . LEU A 1 193 ? 5.858 5.800 -17.865 1.00 96.19 193 LEU A O 1
ATOM 1506 N N . PRO A 1 194 ? 6.603 7.323 -16.354 1.00 96.44 194 PRO A N 1
ATOM 1507 C CA . PRO A 1 194 ? 6.036 8.510 -16.986 1.00 96.44 194 PRO A CA 1
ATOM 1508 C C . PRO A 1 194 ? 6.589 8.830 -18.370 1.00 96.44 194 PRO A C 1
ATOM 1510 O O . PRO A 1 194 ? 7.678 8.401 -18.730 1.00 96.44 194 PRO A O 1
ATOM 1513 N N . GLU A 1 195 ? 5.897 9.721 -19.079 1.00 95.31 195 GLU A N 1
ATOM 1514 C CA . GLU A 1 195 ? 6.338 10.214 -20.389 1.00 95.31 195 GLU A CA 1
ATOM 1515 C C . GLU A 1 195 ? 7.462 11.241 -20.273 1.00 95.31 195 GLU A C 1
ATOM 1517 O O . GLU A 1 195 ? 8.337 11.305 -21.135 1.00 95.31 195 GLU A O 1
ATOM 1522 N N . ARG A 1 196 ? 7.435 12.047 -19.210 1.00 96.19 196 ARG A N 1
ATOM 1523 C CA . ARG A 1 196 ? 8.443 13.057 -18.894 1.00 96.19 196 ARG A CA 1
ATOM 1524 C C . ARG A 1 196 ? 8.416 13.372 -17.401 1.00 96.19 196 ARG A C 1
ATOM 1526 O O . ARG A 1 196 ? 7.343 13.428 -16.802 1.00 96.19 196 ARG A O 1
ATOM 1533 N N . PHE A 1 197 ? 9.592 13.619 -16.830 1.00 97.50 197 PHE A N 1
ATOM 1534 C CA . PHE A 1 197 ? 9.741 14.103 -15.460 1.00 97.50 197 PHE A CA 1
ATOM 1535 C C . PHE A 1 197 ? 9.892 15.626 -15.403 1.00 97.50 197 PHE A C 1
ATOM 1537 O O . PHE A 1 197 ? 10.542 16.238 -16.257 1.00 97.50 197 PHE A O 1
ATOM 1544 N N . VAL A 1 198 ? 9.328 16.223 -14.357 1.00 96.62 198 VAL A N 1
ATOM 1545 C CA . VAL A 1 198 ? 9.486 17.630 -13.984 1.00 96.62 198 VAL A CA 1
ATOM 1546 C C . VAL A 1 198 ? 9.878 17.707 -12.516 1.00 96.62 198 VAL A C 1
ATOM 1548 O O . VAL A 1 198 ? 9.280 17.050 -11.667 1.00 96.62 198 VAL A O 1
ATOM 1551 N N . ALA A 1 199 ? 10.900 18.502 -12.228 1.00 97.25 199 ALA A N 1
ATOM 1552 C CA . ALA A 1 199 ? 11.385 18.776 -10.890 1.00 97.25 199 ALA A CA 1
ATOM 1553 C C . ALA A 1 199 ? 10.912 20.148 -10.405 1.00 97.25 199 ALA A C 1
ATOM 1555 O O . ALA A 1 199 ? 10.982 21.131 -11.143 1.00 97.25 199 ALA A O 1
ATOM 1556 N N . HIS A 1 200 ? 10.506 20.203 -9.143 1.00 96.56 200 HIS A N 1
ATOM 1557 C CA . HIS A 1 200 ? 10.187 21.402 -8.383 1.00 96.56 200 HIS A CA 1
ATOM 1558 C C . HIS A 1 200 ? 11.156 21.486 -7.203 1.00 96.56 200 HIS A C 1
ATOM 1560 O O . HIS A 1 200 ? 11.115 20.646 -6.302 1.00 96.56 200 HIS A O 1
ATOM 1566 N N . ALA A 1 201 ? 12.053 22.469 -7.231 1.00 96.38 201 ALA A N 1
ATOM 1567 C CA . ALA A 1 201 ? 13.056 22.682 -6.195 1.00 96.38 201 ALA A CA 1
ATOM 1568 C C . ALA A 1 201 ? 12.763 23.965 -5.412 1.00 96.38 201 ALA A C 1
ATOM 1570 O O . ALA A 1 201 ? 12.841 25.063 -5.962 1.00 96.38 201 ALA A O 1
ATOM 1571 N N . TRP A 1 202 ? 12.468 23.828 -4.123 1.00 95.44 202 TRP A N 1
ATOM 1572 C CA . TRP A 1 202 ? 12.407 24.950 -3.191 1.00 95.44 202 TRP A CA 1
ATOM 1573 C C . TRP A 1 202 ? 13.816 25.259 -2.705 1.00 95.44 202 TRP A C 1
ATOM 1575 O O . TRP A 1 202 ? 14.527 24.377 -2.211 1.00 95.44 202 TRP A O 1
ATOM 1585 N N . VAL A 1 203 ? 14.222 26.512 -2.876 1.00 92.81 203 VAL A N 1
ATOM 1586 C CA . VAL A 1 203 ? 15.572 26.985 -2.577 1.00 92.81 203 VAL A CA 1
ATOM 1587 C C . VAL A 1 203 ? 15.502 27.941 -1.398 1.00 92.81 203 VAL A C 1
ATOM 1589 O O . VAL A 1 203 ? 14.693 28.867 -1.404 1.00 92.81 203 VAL A O 1
ATOM 1592 N N . ASP A 1 204 ? 16.342 27.683 -0.398 1.00 87.75 204 ASP A N 1
ATOM 1593 C CA . ASP A 1 204 ? 16.532 28.423 0.855 1.00 87.75 204 ASP A CA 1
ATOM 1594 C C . ASP A 1 204 ? 15.294 28.516 1.783 1.00 87.75 204 ASP A C 1
ATOM 1596 O O . ASP A 1 204 ? 15.450 28.536 3.001 1.00 87.75 204 ASP A O 1
ATOM 1600 N N . SER A 1 205 ? 14.064 28.490 1.256 1.00 86.81 205 SER A N 1
ATOM 1601 C CA . SER A 1 205 ? 12.803 28.506 2.008 1.00 86.81 205 SER A CA 1
ATOM 1602 C C . SER A 1 205 ? 11.692 27.751 1.266 1.00 86.81 205 SER A C 1
ATOM 1604 O O . SER A 1 205 ? 11.650 27.740 0.039 1.00 86.81 205 SER A O 1
ATOM 1606 N N . LEU A 1 206 ? 10.760 27.143 2.010 1.00 84.62 206 LEU A N 1
ATOM 1607 C CA . LEU A 1 206 ? 9.542 26.533 1.451 1.00 84.62 206 LEU A CA 1
ATOM 1608 C C . LEU A 1 206 ? 8.463 27.564 1.080 1.00 84.62 206 LEU A C 1
ATOM 1610 O O . LEU A 1 206 ? 7.502 27.221 0.399 1.00 84.62 206 LEU A O 1
ATOM 1614 N N . GLN A 1 207 ? 8.606 28.818 1.522 1.00 84.25 207 GLN A N 1
ATOM 1615 C CA . GLN A 1 207 ? 7.653 29.895 1.225 1.00 84.25 207 GLN A CA 1
ATOM 1616 C C . GLN A 1 207 ? 7.869 30.521 -0.161 1.00 84.25 207 GLN A C 1
ATOM 1618 O O . GLN A 1 207 ? 7.030 31.285 -0.632 1.00 84.25 207 GLN A O 1
ATOM 1623 N N . THR A 1 208 ? 8.993 30.227 -0.818 1.00 86.75 208 THR A N 1
ATOM 1624 C CA . THR A 1 208 ? 9.287 30.726 -2.163 1.00 86.75 208 THR A CA 1
ATOM 1625 C C . THR A 1 208 ? 8.632 29.847 -3.228 1.00 86.75 208 THR A C 1
ATOM 1627 O O . THR A 1 208 ? 8.332 28.672 -3.009 1.00 86.75 208 THR A O 1
ATOM 1630 N N . SER A 1 209 ? 8.402 30.420 -4.412 1.00 92.44 209 SER A N 1
ATOM 1631 C CA . SER A 1 209 ? 7.989 29.618 -5.567 1.00 92.44 209 SER A CA 1
ATOM 1632 C C . SER A 1 209 ? 9.123 28.666 -5.965 1.00 92.44 209 SER A C 1
ATOM 1634 O O . SER A 1 209 ? 10.271 29.111 -6.057 1.00 92.44 209 SER A O 1
ATOM 1636 N N . PRO A 1 210 ? 8.839 27.377 -6.223 1.00 95.38 210 PRO A N 1
ATOM 1637 C CA . PRO A 1 210 ? 9.877 26.429 -6.592 1.00 95.38 210 PRO A CA 1
ATOM 1638 C C . PRO A 1 210 ? 10.454 26.744 -7.972 1.00 95.38 210 PRO A C 1
ATOM 1640 O O . PRO A 1 210 ? 9.734 27.120 -8.900 1.00 95.38 210 PRO A O 1
ATOM 1643 N N . ILE A 1 211 ? 11.749 26.484 -8.139 1.00 95.62 211 ILE A N 1
ATOM 1644 C CA . ILE A 1 211 ? 12.378 26.424 -9.456 1.00 95.62 211 ILE A CA 1
ATOM 1645 C C . ILE A 1 211 ? 11.866 25.168 -10.155 1.00 95.62 211 ILE A C 1
ATOM 1647 O O . ILE A 1 211 ? 12.033 24.053 -9.653 1.00 95.62 211 ILE A O 1
ATOM 1651 N N . ARG A 1 212 ? 11.243 25.355 -11.319 1.00 95.19 212 ARG A N 1
ATOM 1652 C CA . ARG A 1 212 ? 10.771 24.268 -12.178 1.00 95.19 212 ARG A CA 1
ATOM 1653 C C . ARG A 1 212 ? 11.839 23.921 -13.212 1.00 95.19 212 ARG A C 1
ATOM 1655 O O . ARG A 1 212 ? 12.306 24.800 -13.930 1.00 95.19 212 ARG A O 1
ATOM 1662 N N . ALA A 1 213 ? 12.175 22.641 -13.324 1.00 95.25 213 ALA A N 1
ATOM 1663 C CA . ALA A 1 213 ? 13.056 22.114 -14.363 1.00 95.25 213 ALA A CA 1
ATOM 1664 C C . ALA A 1 213 ? 12.420 20.894 -15.032 1.00 95.25 213 ALA A C 1
ATOM 1666 O O . ALA A 1 213 ? 11.853 20.035 -14.362 1.00 95.25 213 ALA A O 1
ATOM 1667 N N . GLU A 1 214 ? 12.520 20.800 -16.354 1.00 94.75 214 GLU A N 1
ATOM 1668 C CA . GLU A 1 214 ? 11.931 19.711 -17.136 1.00 94.75 214 GLU A CA 1
ATOM 1669 C C . GLU A 1 214 ? 13.027 18.810 -17.693 1.00 94.75 214 GLU A C 1
ATOM 1671 O O . GLU A 1 214 ? 14.070 19.297 -18.135 1.00 94.75 214 GLU A O 1
ATOM 1676 N N . ALA A 1 215 ? 12.784 17.499 -17.730 1.00 94.19 215 ALA A N 1
ATOM 1677 C CA . ALA A 1 215 ? 13.639 16.613 -18.507 1.00 94.19 215 ALA A CA 1
ATOM 1678 C C . ALA A 1 215 ? 13.560 16.998 -19.996 1.00 94.19 215 ALA A C 1
ATOM 1680 O O . ALA A 1 215 ? 12.475 17.184 -20.553 1.00 94.19 215 ALA A O 1
ATOM 1681 N N . ALA A 1 216 ? 14.720 17.128 -20.640 1.00 90.62 216 ALA A N 1
ATOM 1682 C CA . ALA A 1 216 ? 14.813 17.615 -22.018 1.00 90.62 216 ALA A CA 1
ATOM 1683 C C . ALA A 1 216 ? 14.231 16.633 -23.051 1.00 90.62 216 ALA A C 1
ATOM 1685 O O . ALA A 1 216 ? 13.786 17.051 -24.119 1.00 90.62 216 ALA A O 1
ATOM 1686 N N . HIS A 1 217 ? 14.221 15.340 -22.727 1.00 92.19 217 HIS A N 1
ATOM 1687 C CA . HIS A 1 217 ? 13.757 14.269 -23.604 1.00 92.19 217 HIS A CA 1
ATOM 1688 C C . HIS A 1 217 ? 12.628 13.485 -22.923 1.00 92.19 217 HIS A C 1
ATOM 1690 O O . HIS A 1 217 ? 12.625 13.379 -21.690 1.00 92.19 217 HIS A O 1
ATOM 1696 N N . PRO A 1 218 ? 11.679 12.920 -23.694 1.00 93.50 218 PRO A N 1
ATOM 1697 C CA . PRO A 1 218 ? 10.745 11.936 -23.167 1.00 93.50 218 PRO A CA 1
ATOM 1698 C C . PRO A 1 218 ? 11.488 10.725 -22.596 1.00 93.50 218 PRO A C 1
ATOM 1700 O O . PRO A 1 218 ? 12.594 10.401 -23.034 1.00 93.50 218 PRO A O 1
ATOM 1703 N N . VAL A 1 219 ? 10.860 10.027 -21.653 1.00 95.38 219 VAL A N 1
ATOM 1704 C CA . VAL A 1 219 ? 11.405 8.774 -21.128 1.00 95.38 219 VAL A CA 1
ATOM 1705 C C . VAL A 1 219 ? 11.377 7.712 -22.224 1.00 95.38 219 VAL A C 1
ATOM 1707 O O . VAL A 1 219 ? 10.309 7.332 -22.727 1.00 95.38 219 VAL A O 1
ATOM 1710 N N . ARG A 1 220 ? 12.570 7.227 -22.574 1.00 92.31 220 ARG A N 1
ATOM 1711 C CA . ARG A 1 220 ? 12.771 6.179 -23.579 1.00 92.31 220 ARG A CA 1
ATOM 1712 C C . ARG A 1 220 ? 12.089 4.879 -23.146 1.00 92.31 220 ARG A C 1
ATOM 1714 O O . ARG A 1 220 ? 12.143 4.505 -21.978 1.00 92.31 220 ARG A O 1
ATOM 1721 N N . GLU A 1 221 ? 11.472 4.157 -24.080 1.00 88.94 221 GLU A N 1
ATOM 1722 C CA . GLU A 1 221 ? 10.876 2.837 -23.821 1.00 88.94 221 GLU A CA 1
ATOM 1723 C C . GLU A 1 221 ? 11.257 1.855 -24.945 1.00 88.94 221 GLU A C 1
ATOM 1725 O O . GLU A 1 221 ? 10.945 2.129 -26.105 1.00 88.94 221 GLU A O 1
ATOM 1730 N N . PRO A 1 222 ? 11.913 0.714 -24.645 1.00 87.44 222 PRO A N 1
ATOM 1731 C CA . PRO A 1 222 ? 12.222 0.164 -23.320 1.00 87.44 222 PRO A CA 1
ATOM 1732 C C . PRO A 1 222 ? 13.506 0.746 -22.690 1.00 87.44 222 PRO A C 1
ATOM 1734 O O . PRO A 1 222 ? 14.389 1.254 -23.380 1.00 87.44 222 PRO A O 1
ATOM 1737 N N . LEU A 1 223 ? 13.634 0.624 -21.363 1.00 89.94 223 LEU A N 1
ATOM 1738 C CA . LEU A 1 223 ? 14.859 0.943 -20.616 1.00 89.94 223 LEU A CA 1
ATOM 1739 C C . LEU A 1 223 ? 15.427 -0.325 -19.980 1.00 89.94 223 LEU A C 1
ATOM 1741 O O . LEU A 1 223 ? 14.843 -0.850 -19.036 1.00 89.94 223 LEU A O 1
ATOM 1745 N N . ALA A 1 224 ? 16.556 -0.818 -20.490 1.00 88.31 224 ALA A N 1
ATOM 1746 C CA . ALA A 1 224 ? 17.235 -1.980 -19.924 1.00 88.31 224 ALA A CA 1
ATOM 1747 C C . ALA A 1 224 ? 17.892 -1.639 -18.576 1.00 88.31 224 ALA A C 1
ATOM 1749 O O . ALA A 1 224 ? 18.464 -0.558 -18.411 1.00 88.31 224 ALA A O 1
ATOM 1750 N N . LEU A 1 225 ? 17.810 -2.577 -17.629 1.00 86.62 225 LEU A N 1
ATOM 1751 C CA . LEU A 1 225 ? 18.386 -2.487 -16.281 1.00 86.62 225 LEU A CA 1
ATOM 1752 C C . LEU A 1 225 ? 19.547 -3.462 -16.058 1.00 86.62 225 LEU A C 1
ATOM 1754 O O . LEU A 1 225 ? 20.187 -3.432 -15.009 1.00 86.62 225 LEU A O 1
ATOM 1758 N N . ALA A 1 226 ? 19.816 -4.331 -17.031 1.00 81.31 226 ALA A N 1
ATOM 1759 C CA . ALA A 1 226 ? 21.002 -5.170 -17.063 1.00 81.31 226 ALA A CA 1
ATOM 1760 C C . ALA A 1 226 ? 21.461 -5.379 -18.515 1.00 81.31 226 ALA A C 1
ATOM 1762 O O . ALA A 1 226 ? 20.627 -5.288 -19.421 1.00 81.31 226 ALA A O 1
ATOM 1763 N N . PRO A 1 227 ? 22.762 -5.640 -18.741 1.00 76.06 227 PRO A N 1
ATOM 1764 C CA . PRO A 1 227 ? 23.286 -5.885 -20.079 1.00 76.06 227 PRO A CA 1
ATOM 1765 C C . PRO A 1 227 ? 22.638 -7.118 -20.718 1.00 76.06 227 PRO A C 1
ATOM 1767 O O . PRO A 1 227 ? 22.427 -8.132 -20.049 1.00 76.06 227 PRO A O 1
ATOM 1770 N N . ASP A 1 228 ? 22.360 -7.051 -22.017 1.00 73.94 228 ASP A N 1
ATOM 1771 C CA . ASP A 1 228 ? 21.922 -8.195 -22.811 1.00 73.94 228 ASP A CA 1
ATOM 1772 C C . ASP A 1 228 ? 23.138 -9.055 -23.193 1.00 73.94 228 ASP A C 1
ATOM 1774 O O . ASP A 1 228 ? 23.999 -8.589 -23.945 1.00 73.94 228 ASP A O 1
ATOM 1778 N N . PRO A 1 229 ? 23.228 -10.322 -22.743 1.00 65.62 229 PRO A N 1
ATOM 1779 C CA . PRO A 1 229 ? 24.352 -11.194 -23.084 1.00 65.62 229 PRO A CA 1
ATOM 1780 C C . PRO A 1 229 ? 24.456 -11.484 -24.591 1.00 65.62 229 PRO A C 1
ATOM 1782 O O . PRO A 1 229 ? 25.499 -11.944 -25.050 1.00 65.62 229 PRO A O 1
ATOM 1785 N N . ALA A 1 230 ? 23.398 -11.227 -25.370 1.00 65.31 230 ALA A N 1
ATOM 1786 C CA . ALA A 1 230 ? 23.422 -11.360 -26.825 1.00 65.31 230 ALA A CA 1
ATOM 1787 C C . ALA A 1 230 ? 24.012 -10.135 -27.551 1.00 65.31 230 ALA A C 1
ATOM 1789 O O . ALA A 1 230 ? 24.200 -10.193 -28.769 1.00 65.31 230 ALA A O 1
ATOM 1790 N N . LYS A 1 231 ? 24.285 -9.024 -26.853 1.00 65.38 231 LYS A N 1
ATOM 1791 C CA . LYS A 1 231 ? 24.827 -7.798 -27.454 1.00 65.38 231 LYS A CA 1
ATOM 1792 C C . LYS A 1 231 ? 26.335 -7.668 -27.207 1.00 65.38 231 LYS A C 1
ATOM 1794 O O . LYS A 1 231 ? 26.813 -8.009 -26.126 1.00 65.38 231 LYS A O 1
ATOM 1799 N N . PRO A 1 232 ? 27.106 -7.155 -28.185 1.00 55.50 232 PRO A N 1
ATOM 1800 C CA . PRO A 1 232 ? 28.509 -6.831 -27.959 1.00 55.50 232 PRO A CA 1
ATOM 1801 C C . PRO A 1 232 ? 28.633 -5.681 -26.947 1.00 55.50 232 PRO A C 1
ATOM 1803 O O . PRO A 1 232 ? 27.846 -4.733 -26.973 1.00 55.50 232 PRO A O 1
ATOM 1806 N N . GLY A 1 233 ? 29.637 -5.758 -26.069 1.00 57.59 233 GLY A N 1
ATOM 1807 C CA . GLY A 1 233 ? 29.954 -4.679 -25.131 1.00 57.59 233 GLY A CA 1
ATOM 1808 C C . GLY A 1 233 ? 30.468 -3.415 -25.835 1.00 57.59 233 GLY A C 1
ATOM 1809 O O . GLY A 1 233 ? 30.944 -3.467 -26.971 1.00 57.59 233 GLY A O 1
ATOM 1810 N N . VAL A 1 234 ? 30.387 -2.266 -25.162 1.00 54.16 234 VAL A N 1
ATOM 1811 C CA . VAL A 1 234 ? 30.885 -0.978 -25.680 1.00 54.16 234 VAL A CA 1
ATOM 1812 C C . VAL A 1 234 ? 32.416 -0.883 -25.533 1.00 54.16 234 VAL A C 1
ATOM 1814 O O . VAL A 1 234 ? 32.974 -1.265 -24.504 1.00 54.16 234 VAL A O 1
ATOM 1817 N N . SER A 1 235 ? 33.120 -0.350 -26.544 1.00 42.34 235 SER A N 1
ATOM 1818 C CA . SER A 1 235 ? 34.590 -0.190 -26.538 1.00 42.34 235 SER A CA 1
ATOM 1819 C C . SER A 1 235 ? 35.120 0.449 -25.247 1.00 42.34 235 SER A C 1
ATOM 1821 O O . SER A 1 235 ? 34.751 1.570 -24.905 1.00 42.34 235 SER A O 1
ATOM 1823 N N . GLY A 1 236 ? 36.020 -0.262 -24.554 1.00 49.59 236 GLY A N 1
ATOM 1824 C CA . GLY A 1 236 ? 36.629 0.153 -23.281 1.00 49.59 236 GLY A CA 1
ATOM 1825 C C . GLY A 1 236 ? 35.994 -0.461 -22.024 1.00 49.59 236 GLY A C 1
ATOM 1826 O O . GLY A 1 236 ? 36.549 -0.317 -20.939 1.00 49.59 236 GLY A O 1
ATOM 1827 N N . SER A 1 237 ? 34.873 -1.179 -22.154 1.00 43.41 237 SER A N 1
ATOM 1828 C CA . SER A 1 237 ? 34.190 -1.878 -21.060 1.00 43.41 237 SER A CA 1
ATOM 1829 C C . SER A 1 237 ? 33.547 -3.169 -21.588 1.00 43.41 237 SER A C 1
ATOM 1831 O O . SER A 1 237 ? 32.537 -3.134 -22.285 1.00 43.41 237 SER A O 1
ATOM 1833 N N . THR A 1 238 ? 34.088 -4.334 -21.227 1.00 44.78 238 THR A N 1
ATOM 1834 C CA . THR A 1 238 ? 33.558 -5.653 -21.630 1.00 44.78 238 THR A CA 1
ATOM 1835 C C . THR A 1 238 ? 32.246 -6.048 -20.934 1.00 44.78 238 THR A C 1
ATOM 1837 O O . THR A 1 238 ? 31.729 -7.128 -21.205 1.00 44.78 238 THR A O 1
ATOM 1840 N N . SER A 1 239 ? 31.692 -5.205 -20.052 1.00 55.09 239 SER A N 1
ATOM 1841 C CA . SER A 1 239 ? 30.575 -5.548 -19.157 1.00 55.09 239 SER A CA 1
ATOM 1842 C C . SER A 1 239 ? 29.287 -4.728 -19.334 1.00 55.09 239 SER A C 1
ATOM 1844 O O . SER A 1 239 ? 28.345 -4.954 -18.579 1.00 55.09 239 SER A O 1
ATOM 1846 N N . MET A 1 240 ? 29.208 -3.796 -20.293 1.00 63.41 240 MET A N 1
ATOM 1847 C CA . MET A 1 240 ? 28.003 -2.984 -20.549 1.00 63.41 240 MET A CA 1
ATOM 1848 C C . MET A 1 240 ? 27.707 -2.864 -22.043 1.00 63.41 240 MET A C 1
ATOM 1850 O O . MET A 1 240 ? 28.626 -2.716 -22.850 1.00 63.41 240 MET A O 1
ATOM 1854 N N . ASP A 1 241 ? 26.422 -2.882 -22.390 1.00 72.25 241 ASP A N 1
ATOM 1855 C CA . ASP A 1 241 ? 25.916 -2.630 -23.740 1.00 72.25 241 ASP A CA 1
ATOM 1856 C C . ASP A 1 241 ? 25.383 -1.193 -23.880 1.00 72.25 241 ASP A C 1
ATOM 1858 O O . ASP A 1 241 ? 25.245 -0.463 -22.897 1.00 72.25 241 ASP A O 1
ATOM 1862 N N . ALA A 1 242 ? 25.067 -0.771 -25.108 1.00 76.94 242 ALA A N 1
ATOM 1863 C CA . ALA A 1 242 ? 24.542 0.569 -25.391 1.00 76.94 242 ALA A CA 1
ATOM 1864 C C . ALA A 1 242 ? 23.221 0.885 -24.655 1.00 76.94 242 ALA A C 1
ATOM 1866 O O . ALA A 1 242 ? 22.915 2.051 -24.388 1.00 76.94 242 ALA A O 1
ATOM 1867 N N . ASP A 1 243 ? 22.451 -0.142 -24.294 1.00 79.56 243 ASP A N 1
ATOM 1868 C CA . ASP A 1 243 ? 21.133 0.007 -23.684 1.00 79.56 243 ASP A CA 1
ATOM 1869 C C . ASP A 1 243 ? 21.209 0.255 -22.175 1.00 79.56 243 ASP A C 1
ATOM 1871 O O . ASP A 1 243 ? 20.242 0.763 -21.610 1.00 79.56 243 ASP A O 1
ATOM 1875 N N . THR A 1 244 ? 22.348 -0.041 -21.537 1.00 83.88 244 THR A N 1
ATOM 1876 C CA . THR A 1 244 ? 22.581 0.102 -20.089 1.00 83.88 244 THR A CA 1
ATOM 1877 C C . THR A 1 244 ? 23.504 1.255 -19.698 1.00 83.88 244 THR A C 1
ATOM 1879 O O . THR A 1 244 ? 23.537 1.639 -18.528 1.00 83.88 244 THR A O 1
ATOM 1882 N N . VAL A 1 245 ? 24.198 1.894 -20.653 1.00 85.06 245 VAL A N 1
ATOM 1883 C CA . VAL A 1 245 ? 25.116 3.026 -20.376 1.00 85.06 245 VAL A CA 1
ATOM 1884 C C . VAL A 1 245 ? 24.426 4.186 -19.644 1.00 85.06 245 VAL A C 1
ATOM 1886 O O . VAL A 1 245 ? 25.056 4.887 -18.847 1.00 85.06 245 VAL A O 1
ATOM 1889 N N . TRP A 1 246 ? 23.115 4.368 -19.842 1.00 89.00 246 TRP A N 1
ATOM 1890 C CA . TRP A 1 246 ? 22.325 5.381 -19.134 1.00 89.00 246 TRP A CA 1
ATOM 1891 C C . TRP A 1 246 ? 22.334 5.209 -17.609 1.00 89.00 246 TRP A C 1
ATOM 1893 O O . TRP A 1 246 ? 22.056 6.178 -16.911 1.00 89.00 246 TRP A O 1
ATOM 1903 N N . MET A 1 247 ? 22.665 4.027 -17.072 1.00 83.94 247 MET A N 1
ATOM 1904 C CA . MET A 1 247 ? 22.734 3.761 -15.628 1.00 83.94 247 MET A CA 1
ATOM 1905 C C . MET A 1 247 ? 24.026 4.268 -14.983 1.00 83.94 247 MET A C 1
ATOM 1907 O O . MET A 1 247 ? 24.057 4.528 -13.783 1.00 83.94 247 MET A O 1
ATOM 1911 N N . THR A 1 248 ? 25.085 4.486 -15.768 1.00 81.94 248 THR A N 1
ATOM 1912 C CA . THR A 1 248 ? 26.390 4.951 -15.270 1.00 81.94 248 THR A CA 1
ATOM 1913 C C . THR A 1 248 ? 26.712 6.366 -15.746 1.00 81.94 248 THR A C 1
ATOM 1915 O O . THR A 1 248 ? 27.081 7.207 -14.928 1.00 81.94 248 THR A O 1
ATOM 1918 N N . SER A 1 249 ? 26.419 6.699 -17.006 1.00 86.06 249 SER A N 1
ATOM 1919 C CA . SER A 1 249 ? 26.632 8.032 -17.588 1.00 86.06 249 SER A CA 1
ATOM 1920 C C . SER A 1 249 ? 25.454 8.981 -17.349 1.00 86.06 249 SER A C 1
ATOM 1922 O O . SER A 1 249 ? 24.325 8.692 -17.741 1.00 86.06 249 SER A O 1
ATOM 1924 N N . PHE A 1 250 ? 25.721 10.153 -16.760 1.00 89.44 250 PHE A N 1
ATOM 1925 C CA . PHE A 1 250 ? 24.703 11.195 -16.570 1.00 89.44 250 PHE A CA 1
ATOM 1926 C C . PHE A 1 250 ? 24.175 11.737 -17.907 1.00 89.44 250 PHE A C 1
ATOM 1928 O O . PHE A 1 250 ? 22.977 11.948 -18.050 1.00 89.44 250 PHE A O 1
ATOM 1935 N N . LEU A 1 251 ? 25.048 11.917 -18.905 1.00 92.81 251 LEU A N 1
ATOM 1936 C CA . LEU A 1 251 ? 24.649 12.428 -20.220 1.00 92.81 251 LEU A CA 1
ATOM 1937 C C . LEU A 1 251 ? 23.701 11.458 -20.942 1.00 92.81 251 LEU A C 1
ATOM 1939 O O . LEU A 1 251 ? 22.705 11.883 -21.523 1.00 92.81 251 LEU A O 1
ATOM 1943 N N . GLU A 1 252 ? 23.983 10.154 -20.879 1.00 92.38 252 GLU A N 1
ATOM 1944 C CA . GLU A 1 252 ? 23.084 9.151 -21.461 1.00 92.38 252 GLU A CA 1
ATOM 1945 C C . GLU A 1 252 ? 21.774 9.038 -20.670 1.00 92.38 252 GLU A C 1
ATOM 1947 O O . GLU A 1 252 ? 20.720 8.829 -21.267 1.00 92.38 252 GLU A O 1
ATOM 1952 N N . ALA A 1 253 ? 21.801 9.249 -19.347 1.00 93.81 253 ALA A N 1
ATOM 1953 C CA . ALA A 1 253 ? 20.583 9.341 -18.543 1.00 93.81 253 ALA A CA 1
ATOM 1954 C C . ALA A 1 253 ? 19.693 10.520 -18.976 1.00 93.81 253 ALA A C 1
ATOM 1956 O O . ALA A 1 253 ? 18.479 10.363 -19.060 1.00 93.81 253 ALA A O 1
ATOM 1957 N N . GLU A 1 254 ? 20.268 11.678 -19.312 1.00 95.81 254 GLU A N 1
ATOM 1958 C CA . GLU A 1 254 ? 19.496 12.827 -19.812 1.00 95.81 254 GLU A CA 1
ATOM 1959 C C . GLU A 1 254 ? 18.871 12.577 -21.182 1.00 95.81 254 GLU A C 1
ATOM 1961 O O . GLU A 1 254 ? 17.731 12.978 -21.421 1.00 95.81 254 GLU A O 1
ATOM 1966 N N . ARG A 1 255 ? 19.599 11.906 -22.083 1.00 94.44 255 ARG A N 1
ATOM 1967 C CA . ARG A 1 255 ? 19.066 11.491 -23.391 1.00 94.44 255 ARG A CA 1
ATOM 1968 C C . ARG A 1 255 ? 17.953 10.457 -23.254 1.00 94.44 255 ARG A C 1
ATOM 1970 O O . ARG A 1 255 ? 17.036 10.443 -24.064 1.00 94.44 255 ARG A O 1
ATOM 1977 N N . ALA A 1 256 ? 18.021 9.620 -22.222 1.00 94.25 256 ALA A N 1
ATOM 1978 C CA . ALA A 1 256 ? 16.988 8.650 -21.881 1.00 94.25 256 ALA A CA 1
ATOM 1979 C C . ALA A 1 256 ? 15.774 9.256 -21.144 1.00 94.25 256 ALA A C 1
ATOM 1981 O O . ALA A 1 256 ? 14.828 8.522 -20.864 1.00 94.25 256 ALA A O 1
ATOM 1982 N N . GLY A 1 257 ? 15.800 10.552 -20.799 1.00 95.75 257 GLY A N 1
ATOM 1983 C CA . GLY A 1 257 ? 14.748 11.216 -20.016 1.00 95.75 257 GLY A CA 1
ATOM 1984 C C . GLY A 1 257 ? 14.793 10.926 -18.506 1.00 95.75 257 GLY A C 1
ATOM 1985 O O . GLY A 1 257 ? 13.860 11.274 -17.789 1.00 95.75 257 GLY A O 1
ATOM 1986 N N . MET A 1 258 ? 15.874 10.312 -18.012 1.00 97.12 258 MET A N 1
ATOM 1987 C CA . MET A 1 258 ? 16.058 9.846 -16.626 1.00 97.12 258 MET A CA 1
ATOM 1988 C C . MET A 1 258 ? 16.992 10.744 -15.793 1.00 97.12 258 MET A C 1
ATOM 1990 O O . MET A 1 258 ? 17.416 10.378 -14.695 1.00 97.12 258 MET A O 1
ATOM 1994 N N . ALA A 1 259 ? 17.348 11.921 -16.302 1.00 96.88 259 ALA A N 1
ATOM 1995 C CA . ALA A 1 259 ? 18.114 12.921 -15.568 1.00 96.88 259 ALA A CA 1
ATOM 1996 C C . ALA A 1 259 ? 17.723 14.339 -15.997 1.00 96.88 259 ALA A C 1
ATOM 1998 O O . ALA A 1 259 ? 17.248 14.560 -17.113 1.00 96.88 259 ALA A O 1
ATOM 1999 N N . LEU A 1 260 ? 17.920 15.293 -15.089 1.00 95.88 260 LEU A N 1
ATOM 2000 C CA . LEU A 1 260 ? 17.616 16.706 -15.289 1.00 95.88 260 LEU A CA 1
ATOM 2001 C C . LEU A 1 260 ? 18.631 17.600 -14.571 1.00 95.88 260 LEU A C 1
ATOM 2003 O O . LEU A 1 260 ? 19.279 17.200 -13.598 1.00 95.88 260 LEU A O 1
ATOM 2007 N N . ARG A 1 261 ? 18.762 18.834 -15.062 1.00 97.00 261 ARG A N 1
ATOM 2008 C CA . ARG A 1 261 ? 19.587 19.886 -14.463 1.00 97.00 261 ARG A CA 1
ATOM 2009 C C . ARG A 1 261 ? 18.693 21.002 -13.952 1.00 97.00 261 ARG A C 1
ATOM 2011 O O . ARG A 1 261 ? 17.841 21.488 -14.688 1.00 97.00 261 ARG A O 1
ATOM 2018 N N . ILE A 1 262 ? 18.923 21.424 -12.716 1.00 96.69 262 ILE A N 1
ATOM 2019 C CA . ILE A 1 262 ? 18.235 22.565 -12.111 1.00 96.69 262 ILE A CA 1
ATOM 2020 C C . ILE A 1 262 ? 19.248 23.693 -11.964 1.00 96.69 262 ILE A C 1
ATOM 2022 O O . ILE A 1 262 ? 20.210 23.560 -11.207 1.00 96.69 262 ILE A O 1
ATOM 2026 N N . ALA A 1 263 ? 19.041 24.784 -12.697 1.00 96.81 263 ALA A N 1
ATOM 2027 C CA . ALA A 1 263 ? 19.822 26.001 -12.525 1.00 96.81 263 ALA A CA 1
ATOM 2028 C C . ALA A 1 263 ? 19.423 26.667 -11.201 1.00 96.81 263 ALA A C 1
ATOM 2030 O O . ALA A 1 263 ? 18.250 26.967 -10.978 1.00 96.81 263 ALA A O 1
ATOM 2031 N N . LEU A 1 264 ? 20.392 26.853 -10.311 1.00 94.94 264 LEU A N 1
ATOM 2032 C CA . LEU A 1 264 ? 20.222 27.515 -9.025 1.00 94.94 264 LEU A CA 1
ATOM 2033 C C . LEU A 1 264 ? 20.589 29.001 -9.157 1.00 94.94 264 LEU A C 1
ATOM 2035 O O . LEU A 1 264 ? 21.439 29.344 -9.977 1.00 94.94 264 LEU A O 1
ATOM 2039 N N . PRO A 1 265 ? 20.015 29.887 -8.324 1.00 93.81 265 PRO A N 1
ATOM 2040 C CA . PRO A 1 265 ? 20.307 31.318 -8.378 1.00 93.81 265 PRO A CA 1
ATOM 2041 C C . PRO A 1 265 ? 21.791 31.644 -8.185 1.00 93.81 265 PRO A C 1
ATOM 2043 O O . PRO A 1 265 ? 22.305 32.584 -8.784 1.00 93.81 265 PRO A O 1
ATOM 2046 N N . ASN A 1 266 ? 22.481 30.892 -7.324 1.00 90.88 266 ASN A N 1
ATOM 2047 C CA . ASN A 1 266 ? 23.913 31.039 -7.105 1.00 90.88 266 ASN A CA 1
ATOM 2048 C C . ASN A 1 266 ? 24.544 29.754 -6.533 1.00 90.88 266 ASN A C 1
ATOM 2050 O O . ASN A 1 266 ? 23.878 28.795 -6.140 1.00 90.88 266 ASN A O 1
ATOM 2054 N N . ALA A 1 267 ? 25.875 29.748 -6.449 1.00 87.31 267 ALA A N 1
ATOM 2055 C CA . ALA A 1 267 ? 26.649 28.636 -5.901 1.00 87.31 267 ALA A CA 1
ATOM 2056 C C . ALA A 1 267 ? 26.601 28.518 -4.359 1.00 87.31 267 ALA A C 1
ATOM 2058 O O . ALA A 1 267 ? 27.299 27.673 -3.807 1.00 87.31 267 ALA A O 1
ATOM 2059 N N . ALA A 1 268 ? 25.812 29.329 -3.654 1.00 87.19 268 ALA A N 1
ATOM 2060 C CA . ALA A 1 268 ? 25.554 29.185 -2.220 1.00 87.19 268 ALA A CA 1
ATOM 2061 C C . ALA A 1 268 ? 24.149 28.626 -1.922 1.00 87.19 268 ALA A C 1
ATOM 2063 O O . ALA A 1 268 ? 23.947 28.073 -0.843 1.00 87.19 268 ALA A O 1
ATOM 2064 N N . SER A 1 269 ? 23.222 28.694 -2.886 1.00 89.75 269 SER A N 1
ATOM 2065 C CA . SER A 1 269 ? 21.843 28.211 -2.775 1.00 89.75 269 SER A CA 1
ATOM 2066 C C . SER A 1 269 ? 21.752 26.787 -2.225 1.00 89.75 269 SER A C 1
ATOM 2068 O O . SER A 1 269 ? 22.487 25.888 -2.663 1.00 89.75 269 SER A O 1
ATOM 2070 N N . ARG A 1 270 ? 20.823 26.570 -1.289 1.00 88.81 270 ARG A N 1
ATOM 2071 C CA . ARG A 1 270 ? 20.531 25.260 -0.699 1.00 88.81 270 ARG A CA 1
ATOM 2072 C C . ARG A 1 270 ? 19.126 24.820 -1.087 1.00 88.81 270 ARG A C 1
ATOM 2074 O O . ARG A 1 270 ? 18.157 25.543 -0.883 1.00 88.81 270 ARG A O 1
ATOM 2081 N N . VAL A 1 271 ? 18.997 23.612 -1.626 1.00 91.75 271 VAL A N 1
ATOM 2082 C CA . VAL A 1 271 ? 17.683 23.037 -1.930 1.00 91.75 271 VAL A CA 1
ATOM 2083 C C . VAL A 1 271 ? 17.098 22.436 -0.656 1.00 91.75 271 VAL A C 1
ATOM 2085 O O . VAL A 1 271 ? 17.568 21.406 -0.167 1.00 91.75 271 VAL A O 1
ATOM 2088 N N . VAL A 1 272 ? 16.077 23.097 -0.108 1.00 90.75 272 VAL A N 1
ATOM 2089 C CA . VAL A 1 272 ? 15.379 22.653 1.108 1.00 90.75 272 VAL A CA 1
ATOM 2090 C C . VAL A 1 272 ? 14.410 21.513 0.816 1.00 90.75 272 VAL A C 1
ATOM 2092 O O . VAL A 1 272 ? 14.192 20.665 1.678 1.00 90.75 272 VAL A O 1
ATOM 2095 N N . GLN A 1 273 ? 13.874 21.452 -0.404 1.00 94.19 273 GLN A N 1
ATOM 2096 C CA . GLN A 1 273 ? 12.992 20.380 -0.850 1.00 94.19 273 GLN A CA 1
ATOM 2097 C C . GLN A 1 273 ? 13.047 20.235 -2.367 1.00 94.19 273 GLN A C 1
ATOM 2099 O O . GLN A 1 273 ? 13.011 21.224 -3.098 1.00 94.19 273 GLN A O 1
ATOM 2104 N N . LEU A 1 274 ? 13.107 18.994 -2.833 1.00 96.44 274 LEU A N 1
ATOM 2105 C CA . LEU A 1 274 ? 13.045 18.619 -4.236 1.00 96.44 274 LEU A CA 1
ATOM 2106 C C . LEU A 1 274 ? 11.924 17.604 -4.423 1.00 96.44 274 LEU A C 1
ATOM 2108 O O . LEU A 1 274 ? 11.938 16.541 -3.805 1.00 96.44 274 LEU A O 1
ATOM 2112 N N . VAL A 1 275 ? 10.999 17.918 -5.320 1.00 96.81 275 VAL A N 1
ATOM 2113 C CA . VAL A 1 275 ? 9.909 17.026 -5.714 1.00 96.81 275 VAL A CA 1
ATOM 2114 C C . VAL A 1 275 ? 10.004 16.791 -7.208 1.00 96.81 275 VAL A C 1
ATOM 2116 O O . VAL A 1 275 ? 10.002 17.742 -7.984 1.00 96.81 275 VAL A O 1
ATOM 2119 N N . VAL A 1 276 ? 10.108 15.535 -7.618 1.00 97.69 276 VAL A N 1
ATOM 2120 C CA . VAL A 1 276 ? 10.148 15.127 -9.023 1.00 97.69 276 VAL A CA 1
ATOM 2121 C C . VAL A 1 276 ? 8.885 14.341 -9.320 1.00 97.69 276 VAL A C 1
ATOM 2123 O O . VAL A 1 276 ? 8.581 13.390 -8.609 1.00 97.69 276 VAL A O 1
ATOM 2126 N N . LEU A 1 277 ? 8.149 14.740 -10.353 1.00 96.69 277 LEU A N 1
ATOM 2127 C CA . LEU A 1 277 ? 6.871 14.144 -10.736 1.00 96.69 277 LEU A CA 1
ATOM 2128 C C . LEU A 1 277 ? 6.841 13.875 -12.236 1.00 96.69 277 LEU A C 1
ATOM 2130 O O . LEU A 1 277 ? 7.445 14.600 -13.026 1.00 96.69 277 LEU A O 1
ATOM 2134 N N . GLY A 1 278 ? 6.089 12.863 -12.640 1.00 96.62 278 GLY A N 1
ATOM 2135 C CA . GLY A 1 278 ? 5.738 12.625 -14.033 1.00 96.62 278 GLY A CA 1
ATOM 2136 C C . GLY A 1 278 ? 4.468 11.794 -14.126 1.00 96.62 278 GLY A C 1
ATOM 2137 O O . GLY A 1 278 ? 4.129 11.073 -13.190 1.00 96.62 278 GLY A O 1
ATOM 2138 N N . VAL A 1 279 ? 3.773 11.867 -15.261 1.00 96.62 279 VAL A N 1
ATOM 2139 C CA . VAL A 1 279 ? 2.594 11.031 -15.533 1.00 96.62 279 VAL A CA 1
ATOM 2140 C C . VAL A 1 279 ? 2.760 10.218 -16.815 1.00 96.62 279 VAL A C 1
ATOM 2142 O O . VAL A 1 279 ? 3.422 10.642 -17.766 1.00 96.62 279 VAL A O 1
ATOM 2145 N N . ARG A 1 280 ? 2.161 9.027 -16.834 1.00 95.56 280 ARG A N 1
ATOM 2146 C CA . ARG A 1 280 ? 2.043 8.164 -18.011 1.00 95.56 280 ARG A CA 1
ATOM 2147 C C . ARG A 1 280 ? 0.789 8.570 -18.789 1.00 95.56 280 ARG A C 1
ATOM 2149 O O . ARG A 1 280 ? -0.274 7.971 -18.655 1.00 95.56 280 ARG A O 1
ATOM 2156 N N . ALA A 1 281 ? 0.901 9.648 -19.557 1.00 93.38 281 ALA A N 1
ATOM 2157 C CA . ALA A 1 281 ? -0.201 10.251 -20.305 1.00 93.38 281 ALA A CA 1
ATOM 2158 C C . ALA A 1 281 ? -0.566 9.520 -21.610 1.00 93.38 281 ALA A C 1
ATOM 2160 O O . ALA A 1 281 ? -1.589 9.818 -22.219 1.00 93.38 281 ALA A O 1
ATOM 2161 N N . SER A 1 282 ? 0.266 8.593 -22.080 1.00 93.31 282 SER A N 1
ATOM 2162 C CA . SER A 1 282 ? 0.140 7.948 -23.397 1.00 93.31 282 SER A CA 1
ATOM 2163 C C . SER A 1 282 ? -0.702 6.662 -23.402 1.00 93.31 282 SER A C 1
ATOM 2165 O O . SER A 1 282 ? -0.591 5.860 -24.331 1.00 93.31 282 SER A O 1
ATOM 2167 N N . ALA A 1 283 ? -1.505 6.436 -22.363 1.00 92.31 283 ALA A N 1
ATOM 2168 C CA . ALA A 1 283 ? -2.444 5.325 -22.247 1.00 92.31 283 ALA A CA 1
ATOM 2169 C C . ALA A 1 283 ? -3.697 5.774 -21.479 1.00 92.31 283 ALA A C 1
ATOM 2171 O O . ALA A 1 283 ? -3.625 6.652 -20.617 1.00 92.31 283 ALA A O 1
ATOM 2172 N N . ASP A 1 284 ? -4.840 5.171 -21.798 1.00 91.88 284 ASP A N 1
ATOM 2173 C CA . ASP A 1 284 ? -6.086 5.386 -21.061 1.00 91.88 284 ASP A CA 1
ATOM 2174 C C . ASP A 1 284 ? -6.113 4.560 -19.749 1.00 91.88 284 ASP A C 1
ATOM 2176 O O . ASP A 1 284 ? -5.214 3.737 -19.515 1.00 91.88 284 ASP A O 1
ATOM 2180 N N . PRO A 1 285 ? -7.097 4.781 -18.852 1.00 92.62 285 PRO A N 1
ATOM 2181 C CA . PRO A 1 285 ? -7.145 4.088 -17.563 1.00 92.62 285 PRO A CA 1
ATOM 2182 C C . PRO A 1 285 ? -7.252 2.560 -17.667 1.00 92.62 285 PRO A C 1
ATOM 2184 O O . PRO A 1 285 ? -6.642 1.846 -16.871 1.00 92.62 285 PRO A O 1
ATOM 2187 N N . ALA A 1 286 ? -8.001 2.044 -18.647 1.00 91.31 286 ALA A N 1
ATOM 2188 C CA . ALA A 1 286 ? -8.191 0.606 -18.835 1.00 91.31 286 ALA A CA 1
ATOM 2189 C C . ALA A 1 286 ? -6.905 -0.072 -19.335 1.00 91.31 286 ALA A C 1
ATOM 2191 O O . ALA A 1 286 ? -6.453 -1.056 -18.750 1.00 91.31 286 ALA A O 1
ATOM 2192 N N . THR A 1 287 ? -6.258 0.509 -20.349 1.00 93.31 287 THR A N 1
ATOM 2193 C CA . THR A 1 287 ? -4.980 0.017 -20.885 1.00 93.31 287 THR A CA 1
ATOM 2194 C C . THR A 1 287 ? -3.873 0.097 -19.837 1.00 93.31 287 THR A C 1
ATOM 2196 O O . THR A 1 287 ? -3.014 -0.780 -19.758 1.00 93.31 287 THR A O 1
ATOM 2199 N N . THR A 1 288 ? -3.876 1.145 -19.011 1.00 95.25 288 THR A N 1
ATOM 2200 C CA . THR A 1 288 ? -2.905 1.296 -17.922 1.00 95.25 288 THR A CA 1
ATOM 2201 C C . THR A 1 288 ? -3.102 0.228 -16.843 1.00 95.25 288 THR A C 1
ATOM 2203 O O . THR A 1 288 ? -2.114 -0.362 -16.405 1.00 95.25 288 THR A O 1
ATOM 2206 N N . ALA A 1 289 ? -4.348 -0.086 -16.470 1.00 93.31 289 ALA A N 1
ATOM 2207 C CA . ALA A 1 289 ? -4.645 -1.207 -15.577 1.00 93.31 289 ALA A CA 1
ATOM 2208 C C . ALA A 1 289 ? -4.220 -2.557 -16.181 1.00 93.31 289 ALA A C 1
ATOM 2210 O O . ALA A 1 289 ? -3.615 -3.361 -15.480 1.00 93.31 289 ALA A O 1
ATOM 2211 N N . ASP A 1 290 ? -4.436 -2.791 -17.484 1.00 91.69 290 ASP A N 1
ATOM 2212 C CA . ASP A 1 290 ? -3.952 -3.997 -18.185 1.00 91.69 290 ASP A CA 1
ATOM 2213 C C . ASP A 1 290 ? -2.430 -4.136 -18.148 1.00 91.69 290 ASP A C 1
ATOM 2215 O O . ASP A 1 290 ? -1.893 -5.231 -17.950 1.00 91.69 290 ASP A O 1
ATOM 2219 N N . ASP A 1 291 ? -1.719 -3.035 -18.384 1.00 92.88 291 ASP A N 1
ATOM 2220 C CA . ASP A 1 291 ? -0.264 -3.016 -18.332 1.00 92.88 291 ASP A CA 1
ATOM 2221 C C . ASP A 1 291 ? 0.245 -3.275 -16.906 1.00 92.88 291 ASP A C 1
ATOM 2223 O O . ASP A 1 291 ? 1.223 -4.011 -16.745 1.00 92.88 291 ASP A O 1
ATOM 2227 N N . TRP A 1 292 ? -0.430 -2.741 -15.882 1.00 94.62 292 TRP A N 1
ATOM 2228 C CA . TRP A 1 292 ? -0.036 -2.937 -14.489 1.00 94.62 292 TRP A CA 1
ATOM 2229 C C . TRP A 1 292 ? -0.385 -4.330 -13.951 1.00 94.62 292 TRP A C 1
ATOM 2231 O O . TRP A 1 292 ? 0.479 -4.967 -13.349 1.00 94.62 292 TRP A O 1
ATOM 2241 N N . ASP A 1 293 ? -1.578 -4.859 -14.244 1.00 90.56 293 ASP A N 1
ATOM 2242 C CA . ASP A 1 293 ? -1.964 -6.240 -13.916 1.00 90.56 293 ASP A CA 1
ATOM 2243 C C . ASP A 1 293 ? -0.962 -7.238 -14.505 1.00 90.56 293 ASP A C 1
ATOM 2245 O O . ASP A 1 293 ? -0.511 -8.162 -13.826 1.00 90.56 293 ASP A O 1
ATOM 2249 N N . ARG A 1 294 ? -0.552 -7.034 -15.765 1.00 89.62 294 ARG A N 1
ATOM 2250 C CA . ARG A 1 294 ? 0.459 -7.879 -16.414 1.00 89.62 294 ARG A CA 1
ATOM 2251 C C . ARG A 1 294 ? 1.813 -7.781 -15.716 1.00 89.62 294 ARG A C 1
ATOM 2253 O O . ARG A 1 294 ? 2.479 -8.800 -15.543 1.00 89.62 294 ARG A O 1
ATOM 2260 N N . HIS A 1 295 ? 2.219 -6.572 -15.330 1.00 92.75 295 HIS A N 1
ATOM 2261 C CA . HIS A 1 295 ? 3.477 -6.330 -14.626 1.00 92.75 295 HIS A CA 1
ATOM 2262 C C . HIS A 1 295 ? 3.501 -7.004 -13.248 1.00 92.75 295 HIS A C 1
ATOM 2264 O O . HIS A 1 295 ? 4.403 -7.792 -12.969 1.00 92.75 295 HIS A O 1
ATOM 2270 N N . LEU A 1 296 ? 2.481 -6.775 -12.415 1.00 91.69 296 LEU A N 1
ATOM 2271 C CA . LEU A 1 296 ? 2.367 -7.400 -11.093 1.00 91.69 296 LEU A CA 1
ATOM 2272 C C . LEU A 1 296 ? 2.170 -8.918 -11.182 1.00 91.69 296 LEU A C 1
ATOM 2274 O O . LEU A 1 296 ? 2.736 -9.651 -10.376 1.00 91.69 296 LEU A O 1
ATOM 2278 N N . GLY A 1 297 ? 1.444 -9.410 -12.190 1.00 87.81 297 GLY A N 1
ATOM 2279 C CA . GLY A 1 297 ? 1.338 -10.841 -12.476 1.00 87.81 297 GLY A CA 1
ATOM 2280 C C . GLY A 1 297 ? 2.697 -11.483 -12.760 1.00 87.81 297 GLY A C 1
ATOM 2281 O O . GLY A 1 297 ? 2.979 -12.566 -12.250 1.00 87.81 297 GLY A O 1
ATOM 2282 N N . GLY A 1 298 ? 3.569 -10.788 -13.500 1.00 87.38 298 GLY A N 1
ATOM 2283 C CA . GLY A 1 298 ? 4.964 -11.190 -13.694 1.00 87.38 298 GLY A CA 1
ATOM 2284 C C . GLY A 1 298 ? 5.756 -11.223 -12.383 1.00 87.38 298 GLY A C 1
ATOM 2285 O O . GLY A 1 298 ? 6.453 -12.202 -12.119 1.00 87.38 298 GLY A O 1
ATOM 2286 N N . GLN A 1 299 ? 5.601 -10.208 -11.522 1.00 88.00 299 GLN A N 1
ATOM 2287 C CA . GLN A 1 299 ? 6.243 -10.186 -10.196 1.00 88.00 299 GLN A CA 1
ATOM 2288 C C . GLN A 1 299 ? 5.790 -11.359 -9.324 1.00 88.00 299 GLN A C 1
ATOM 2290 O O . GLN A 1 299 ? 6.624 -12.011 -8.701 1.00 88.00 299 GLN A O 1
ATOM 2295 N N . ALA A 1 300 ? 4.489 -11.663 -9.308 1.00 84.62 300 ALA A N 1
ATOM 2296 C CA . ALA A 1 300 ? 3.911 -12.705 -8.464 1.00 84.62 300 ALA A CA 1
ATOM 2297 C C . ALA A 1 300 ? 4.473 -14.105 -8.757 1.00 84.62 300 ALA A C 1
ATOM 2299 O O . ALA A 1 300 ? 4.590 -14.919 -7.842 1.00 84.62 300 ALA A O 1
ATOM 2300 N N . VAL A 1 301 ? 4.838 -14.382 -10.014 1.00 82.50 301 VAL A N 1
ATOM 2301 C CA . VAL A 1 301 ? 5.349 -15.696 -10.441 1.00 82.50 301 VAL A CA 1
ATOM 2302 C C . VAL A 1 301 ? 6.867 -15.764 -10.605 1.00 82.50 301 VAL A C 1
ATOM 2304 O O . VAL A 1 301 ? 7.392 -16.860 -10.756 1.00 82.50 301 VAL A O 1
ATOM 2307 N N . ASP A 1 302 ? 7.578 -14.636 -10.607 1.00 78.31 302 ASP A N 1
ATOM 2308 C CA . ASP A 1 302 ? 9.037 -14.593 -10.781 1.00 78.31 302 ASP A CA 1
ATOM 2309 C C . ASP A 1 302 ? 9.739 -14.135 -9.499 1.00 78.31 302 ASP A C 1
ATOM 2311 O O . ASP A 1 302 ? 10.432 -14.909 -8.836 1.00 78.31 302 ASP A O 1
ATOM 2315 N N . ALA A 1 303 ? 9.516 -12.876 -9.127 1.00 70.88 303 ALA A N 1
ATOM 2316 C CA . ALA A 1 303 ? 10.322 -12.174 -8.138 1.00 70.88 303 ALA A CA 1
ATOM 2317 C C . ALA A 1 303 ? 9.731 -12.183 -6.714 1.00 70.88 303 ALA A C 1
ATOM 2319 O O . ALA A 1 303 ? 10.450 -11.922 -5.749 1.00 70.88 303 ALA A O 1
ATOM 2320 N N . GLY A 1 304 ? 8.443 -12.511 -6.592 1.00 80.06 304 GLY A N 1
ATOM 2321 C CA . GLY A 1 304 ? 7.667 -12.494 -5.357 1.00 80.06 304 GLY A CA 1
ATOM 2322 C C . GLY A 1 304 ? 6.770 -11.259 -5.258 1.00 80.06 304 GLY A C 1
ATOM 2323 O O . GLY A 1 304 ? 7.226 -10.128 -5.425 1.00 80.06 304 GLY A O 1
ATOM 2324 N N . LEU A 1 305 ? 5.491 -11.497 -4.963 1.00 86.81 305 LEU A N 1
ATOM 2325 C CA . LEU A 1 305 ? 4.498 -10.480 -4.622 1.00 86.81 305 LEU A CA 1
ATOM 2326 C C . LEU A 1 305 ? 3.668 -10.996 -3.438 1.00 86.81 305 LEU A C 1
ATOM 2328 O O . LEU A 1 305 ? 3.192 -12.135 -3.470 1.00 86.81 305 LEU A O 1
ATOM 2332 N N . SER A 1 306 ? 3.500 -10.181 -2.402 1.00 88.19 306 SER A N 1
ATOM 2333 C CA . SER A 1 306 ? 2.689 -10.517 -1.227 1.00 88.19 306 SER A CA 1
ATOM 2334 C C . SER A 1 306 ? 2.026 -9.288 -0.605 1.00 88.19 306 SER A C 1
ATOM 2336 O O . SER A 1 306 ? 2.386 -8.147 -0.900 1.00 88.19 306 SER A O 1
ATOM 2338 N N . LEU A 1 307 ? 1.040 -9.545 0.255 1.00 90.06 307 LEU A N 1
ATOM 2339 C CA . LEU A 1 307 ? 0.346 -8.576 1.098 1.00 90.06 307 LEU A CA 1
ATOM 2340 C C . LEU A 1 307 ? 0.714 -8.863 2.563 1.00 90.06 307 LEU A C 1
ATOM 2342 O O . LEU A 1 307 ? -0.052 -9.522 3.262 1.00 90.06 307 LEU A O 1
ATOM 2346 N N . PRO A 1 308 ? 1.913 -8.474 3.034 1.00 87.25 308 PRO A N 1
ATOM 2347 C CA . PRO A 1 308 ? 2.320 -8.753 4.406 1.00 87.25 308 PRO A CA 1
ATOM 2348 C C . PRO A 1 308 ? 1.338 -8.138 5.419 1.00 87.25 308 PRO A C 1
ATOM 2350 O O . PRO A 1 308 ? 0.979 -6.964 5.271 1.00 87.25 308 PRO A O 1
ATOM 2353 N N . PRO A 1 309 ? 0.949 -8.881 6.473 1.00 85.44 309 PRO A N 1
ATOM 2354 C CA . PRO A 1 309 ? 0.186 -8.315 7.578 1.00 85.44 309 PRO A CA 1
ATOM 2355 C C . PRO A 1 309 ? 0.927 -7.129 8.220 1.00 85.44 309 PRO A C 1
ATOM 2357 O O . PRO A 1 309 ? 2.162 -7.167 8.327 1.00 85.44 309 PRO A O 1
ATOM 2360 N N . PRO A 1 310 ? 0.225 -6.081 8.681 1.00 84.19 310 PRO A N 1
ATOM 2361 C CA . PRO A 1 310 ? 0.836 -5.004 9.456 1.00 84.19 310 PRO A CA 1
ATOM 2362 C C . PRO A 1 310 ? 1.625 -5.521 10.667 1.00 84.19 310 PRO A C 1
ATOM 2364 O O . PRO A 1 310 ? 1.265 -6.526 11.272 1.00 84.19 310 PRO A O 1
ATOM 2367 N N . GLY A 1 311 ? 2.717 -4.838 11.021 1.00 77.88 311 GLY A N 1
ATOM 2368 C CA . GLY A 1 311 ? 3.593 -5.243 12.132 1.00 77.88 311 GLY A CA 1
ATOM 2369 C C . GLY A 1 311 ? 4.492 -6.447 11.835 1.00 77.88 311 GLY A C 1
ATOM 2370 O O . GLY A 1 311 ? 5.324 -6.811 12.664 1.00 77.88 311 GLY A O 1
ATOM 2371 N N . SER A 1 312 ? 4.384 -7.048 10.648 1.00 77.31 312 SER A N 1
ATOM 2372 C CA . SER A 1 312 ? 5.286 -8.123 10.254 1.00 77.31 312 SER A CA 1
ATOM 2373 C C . SER A 1 312 ? 6.741 -7.638 10.197 1.00 77.31 312 SER A C 1
ATOM 2375 O O . SER A 1 312 ? 7.051 -6.585 9.634 1.00 77.31 312 SER A O 1
ATOM 2377 N N . ALA A 1 313 ? 7.655 -8.428 10.758 1.00 69.69 313 ALA A N 1
ATOM 2378 C CA . ALA A 1 313 ? 9.058 -8.054 10.853 1.00 69.69 313 ALA A CA 1
ATOM 2379 C C . ALA A 1 313 ? 9.757 -8.112 9.483 1.00 69.69 313 ALA A C 1
ATOM 2381 O O . ALA A 1 313 ? 9.808 -9.154 8.826 1.00 69.69 313 ALA A O 1
ATOM 2382 N N . THR A 1 314 ? 10.366 -6.999 9.067 1.00 59.75 314 THR A N 1
ATOM 2383 C CA . THR A 1 314 ? 11.172 -6.924 7.832 1.00 59.75 314 THR A CA 1
ATOM 2384 C C . THR A 1 314 ? 12.503 -7.673 7.947 1.00 59.75 314 THR A C 1
ATOM 2386 O O . THR A 1 314 ? 13.086 -8.043 6.930 1.00 59.75 314 THR A O 1
ATOM 2389 N N . ASN A 1 315 ? 12.943 -7.972 9.175 1.00 58.66 315 ASN A N 1
ATOM 2390 C CA . ASN A 1 315 ? 14.084 -8.827 9.492 1.00 58.66 315 ASN A CA 1
ATOM 2391 C C . ASN A 1 315 ? 13.643 -9.945 10.447 1.00 58.66 315 ASN A C 1
ATOM 2393 O O . ASN A 1 315 ? 12.989 -9.672 11.447 1.00 58.66 315 ASN A O 1
ATOM 2397 N N . ALA A 1 316 ? 14.028 -11.193 10.173 1.00 54.09 316 ALA A N 1
ATOM 2398 C CA . ALA A 1 316 ? 13.716 -12.316 11.057 1.00 54.09 316 ALA A CA 1
ATOM 2399 C C . ALA A 1 316 ? 14.785 -12.524 12.137 1.00 54.09 316 ALA A C 1
ATOM 2401 O O . ALA A 1 316 ? 15.985 -12.536 11.845 1.00 54.09 316 ALA A O 1
ATOM 2402 N N . LEU A 1 317 ? 14.334 -12.763 13.369 1.00 51.72 317 LEU A N 1
ATOM 2403 C CA . LEU A 1 317 ? 15.159 -13.318 14.442 1.00 51.72 317 LEU A CA 1
ATOM 2404 C C . LEU A 1 317 ? 15.465 -14.809 14.176 1.00 51.72 317 LEU A C 1
ATOM 2406 O O . LEU A 1 317 ? 14.750 -15.454 13.403 1.00 51.72 317 LEU A O 1
ATOM 2410 N N . PRO A 1 318 ? 16.506 -15.397 14.801 1.00 40.50 318 PRO A N 1
ATOM 2411 C CA . PRO A 1 318 ? 16.783 -16.830 14.686 1.00 40.50 318 PRO A CA 1
ATOM 2412 C C . PRO A 1 318 ? 15.547 -17.682 15.020 1.00 40.50 318 PRO A C 1
ATOM 2414 O O . PRO A 1 318 ? 14.942 -17.509 16.073 1.00 40.50 318 PRO A O 1
ATOM 2417 N N . GLY A 1 319 ? 15.167 -18.594 14.119 1.00 49.31 319 GLY A N 1
ATOM 2418 C CA . GLY A 1 319 ? 13.979 -19.448 14.264 1.00 49.31 319 GLY A CA 1
ATOM 2419 C C . GLY A 1 319 ? 12.665 -18.843 13.751 1.00 49.31 319 GLY A C 1
ATOM 2420 O O . GLY A 1 319 ? 11.673 -19.563 13.668 1.00 49.31 319 GLY A O 1
ATOM 2421 N N . GLN A 1 320 ? 12.645 -17.566 13.354 1.00 51.00 320 GLN A N 1
ATOM 2422 C CA . GLN A 1 320 ? 11.508 -16.955 12.662 1.00 51.00 320 GLN A CA 1
ATOM 2423 C C . GLN A 1 320 ? 11.716 -16.951 11.145 1.00 51.00 320 GLN A C 1
ATOM 2425 O O . GLN A 1 320 ? 12.842 -16.906 10.642 1.00 51.00 320 GLN A O 1
ATOM 2430 N N . ARG A 1 321 ? 10.612 -16.990 10.393 1.00 51.75 321 ARG A N 1
ATOM 2431 C CA . ARG A 1 321 ? 10.646 -16.889 8.933 1.00 51.75 321 ARG A CA 1
ATOM 2432 C C . ARG A 1 321 ? 10.617 -15.412 8.521 1.00 51.75 321 ARG A C 1
ATOM 2434 O O . ARG A 1 321 ? 9.742 -14.693 8.995 1.00 51.75 321 ARG A O 1
ATOM 2441 N N . PRO A 1 322 ? 11.538 -14.938 7.661 1.00 60.53 322 PRO A N 1
ATOM 2442 C CA . PRO A 1 322 ? 11.470 -13.569 7.160 1.00 60.53 322 PRO A CA 1
ATOM 2443 C C . PRO A 1 322 ? 10.233 -13.387 6.281 1.00 60.53 322 PRO A C 1
ATOM 2445 O O . PRO A 1 322 ? 9.844 -14.310 5.562 1.00 60.53 322 PRO A O 1
ATOM 2448 N N . LEU A 1 323 ? 9.668 -12.177 6.314 1.00 63.28 323 LEU A N 1
ATOM 2449 C CA . LEU A 1 323 ? 8.561 -11.741 5.456 1.00 63.28 323 LEU A CA 1
ATOM 2450 C C . LEU A 1 323 ? 8.790 -12.042 3.972 1.00 63.28 323 LEU A C 1
ATOM 2452 O O . LEU A 1 323 ? 7.877 -12.453 3.263 1.00 63.28 323 LEU A O 1
ATOM 2456 N N . PHE A 1 324 ? 10.024 -11.846 3.508 1.00 65.50 324 PHE A N 1
ATOM 2457 C CA . PHE A 1 324 ? 10.440 -12.190 2.158 1.00 65.50 324 PHE A CA 1
ATOM 2458 C C . PHE A 1 324 ? 11.461 -13.323 2.183 1.00 65.50 324 PHE A C 1
ATOM 2460 O O . PHE A 1 324 ? 12.487 -13.253 2.865 1.00 65.50 324 PHE A O 1
ATOM 2467 N N . SER A 1 325 ? 11.202 -14.350 1.375 1.00 64.06 325 SER A N 1
ATOM 2468 C CA . SER A 1 325 ? 12.147 -15.423 1.094 1.00 64.06 325 SER A CA 1
ATOM 2469 C C . SER A 1 325 ? 12.319 -15.566 -0.411 1.00 64.06 325 SER A C 1
ATOM 2471 O O . SER A 1 325 ? 11.345 -15.717 -1.145 1.00 64.06 325 SER A O 1
ATOM 2473 N N . THR A 1 326 ? 13.570 -15.630 -0.866 1.00 63.69 326 THR A N 1
ATOM 2474 C CA . THR A 1 326 ? 13.908 -15.990 -2.253 1.00 63.69 326 THR A CA 1
ATOM 2475 C C . THR A 1 326 ? 13.596 -17.457 -2.574 1.00 63.69 326 THR A C 1
ATOM 2477 O O . THR A 1 326 ? 13.658 -17.864 -3.732 1.00 63.69 326 THR A O 1
ATOM 2480 N N . ARG A 1 327 ? 13.255 -18.261 -1.556 1.00 67.56 327 ARG A N 1
ATOM 2481 C CA . ARG A 1 327 ? 12.772 -19.643 -1.670 1.00 67.56 327 ARG A CA 1
ATOM 2482 C C . ARG A 1 327 ? 11.415 -19.762 -0.967 1.00 67.56 327 ARG A C 1
ATOM 2484 O O . ARG A 1 327 ? 11.381 -19.984 0.251 1.00 67.56 327 ARG A O 1
ATOM 2491 N N . PRO A 1 328 ? 10.297 -19.555 -1.681 1.00 73.94 328 PRO A N 1
ATOM 2492 C CA . PRO A 1 328 ? 8.975 -19.727 -1.095 1.00 73.94 328 PRO A CA 1
ATOM 2493 C C . PRO A 1 328 ? 8.745 -21.193 -0.705 1.00 73.94 328 PRO A C 1
ATOM 2495 O O . PRO A 1 328 ? 9.331 -22.112 -1.284 1.00 73.94 328 PRO A O 1
ATOM 2498 N N . ASP A 1 329 ? 7.877 -21.418 0.283 1.00 80.69 329 ASP A N 1
ATOM 2499 C CA . ASP A 1 329 ? 7.449 -22.777 0.618 1.00 80.69 329 ASP A CA 1
ATOM 2500 C C . ASP A 1 329 ? 6.618 -23.313 -0.546 1.00 80.69 329 ASP A C 1
ATOM 2502 O O . ASP A 1 329 ? 5.553 -22.792 -0.872 1.00 80.69 329 ASP A O 1
ATOM 2506 N N . THR A 1 330 ? 7.154 -24.341 -1.196 1.00 86.06 330 THR A N 1
ATOM 2507 C CA . THR A 1 330 ? 6.599 -24.889 -2.433 1.00 86.06 330 THR A CA 1
ATOM 2508 C C . THR A 1 330 ? 5.245 -25.561 -2.195 1.00 86.06 330 THR A C 1
ATOM 2510 O O . THR A 1 330 ? 4.383 -25.507 -3.072 1.00 86.06 330 THR A O 1
ATOM 2513 N N . THR A 1 331 ? 5.029 -26.147 -1.015 1.00 86.75 331 THR A N 1
ATOM 2514 C CA . THR A 1 331 ? 3.765 -26.791 -0.642 1.00 86.75 331 THR A CA 1
ATOM 2515 C C . THR A 1 331 ? 2.719 -25.745 -0.277 1.00 86.75 331 THR A C 1
ATOM 2517 O O . THR A 1 331 ? 1.603 -25.786 -0.795 1.00 86.75 331 THR A O 1
ATOM 2520 N N . ALA A 1 332 ? 3.080 -24.753 0.542 1.00 83.06 332 ALA A N 1
ATOM 2521 C CA . ALA A 1 332 ? 2.172 -23.650 0.869 1.00 83.06 332 ALA A CA 1
ATOM 2522 C C . ALA A 1 332 ? 1.731 -22.886 -0.394 1.00 83.06 332 ALA A C 1
ATOM 2524 O O . ALA A 1 332 ? 0.551 -22.574 -0.565 1.00 83.06 332 ALA A O 1
ATOM 2525 N N . LEU A 1 333 ? 2.664 -22.655 -1.325 1.00 81.75 333 LEU A N 1
ATOM 2526 C CA . LEU A 1 333 ? 2.385 -22.004 -2.603 1.00 81.75 333 LEU A CA 1
ATOM 2527 C C . LEU A 1 333 ? 1.415 -22.813 -3.475 1.00 81.75 333 LEU A C 1
ATOM 2529 O O . LEU A 1 333 ? 0.536 -22.223 -4.101 1.00 81.75 333 LEU A O 1
ATOM 2533 N N . TYR A 1 334 ? 1.527 -24.147 -3.485 1.00 84.19 334 TYR A N 1
ATOM 2534 C CA . TYR A 1 334 ? 0.568 -25.018 -4.170 1.00 84.19 334 TYR A CA 1
ATOM 2535 C C . TYR A 1 334 ? -0.844 -24.826 -3.625 1.00 84.19 334 TYR A C 1
ATOM 2537 O O . TYR A 1 334 ? -1.755 -24.518 -4.392 1.00 84.19 334 TYR A O 1
ATOM 2545 N N . HIS A 1 335 ? -1.024 -24.960 -2.309 1.00 81.19 335 HIS A N 1
ATOM 2546 C CA . HIS A 1 335 ? -2.341 -24.840 -1.681 1.00 81.19 335 HIS A CA 1
ATOM 2547 C C . HIS A 1 335 ? -2.978 -23.469 -1.921 1.00 81.19 335 HIS A C 1
ATOM 2549 O O . HIS A 1 335 ? -4.177 -23.389 -2.180 1.00 81.19 335 HIS A O 1
ATOM 2555 N N . ARG A 1 336 ? -2.170 -22.405 -1.906 1.00 77.12 336 ARG A N 1
ATOM 2556 C CA . ARG A 1 336 ? -2.640 -21.031 -2.097 1.00 77.12 336 ARG A CA 1
ATOM 2557 C C . ARG A 1 336 ? -2.974 -20.694 -3.552 1.00 77.12 336 ARG A C 1
ATOM 2559 O O . ARG A 1 336 ? -4.027 -20.125 -3.823 1.00 77.12 336 ARG A O 1
ATOM 2566 N N . ALA A 1 337 ? -2.073 -21.008 -4.483 1.00 73.00 337 ALA A N 1
ATOM 2567 C CA . ALA A 1 337 ? -2.122 -20.472 -5.845 1.00 73.00 337 ALA A CA 1
ATOM 2568 C C . ALA A 1 337 ? -2.573 -21.483 -6.912 1.00 73.00 337 ALA A C 1
ATOM 2570 O O . ALA A 1 337 ? -2.991 -21.075 -7.998 1.00 73.00 337 ALA A O 1
ATOM 2571 N N . LEU A 1 338 ? -2.487 -22.792 -6.639 1.00 72.75 338 LEU A N 1
ATOM 2572 C CA . LEU A 1 338 ? -2.695 -23.834 -7.652 1.00 72.75 338 LEU A CA 1
ATOM 2573 C C . LEU A 1 338 ? -3.753 -24.869 -7.293 1.00 72.75 338 LEU A C 1
ATOM 2575 O O . LEU A 1 338 ? -4.476 -25.272 -8.198 1.00 72.75 338 LEU A O 1
ATOM 2579 N N . ALA A 1 339 ? -3.898 -25.271 -6.028 1.00 69.75 339 ALA A N 1
ATOM 2580 C CA . ALA A 1 339 ? -4.803 -26.352 -5.634 1.00 69.75 339 ALA A CA 1
ATOM 2581 C C . ALA A 1 339 ? -6.221 -26.146 -6.196 1.00 69.75 339 ALA A C 1
ATOM 2583 O O . ALA A 1 339 ? -6.782 -27.055 -6.792 1.00 69.75 339 ALA A O 1
ATOM 2584 N N . PHE A 1 340 ? -6.751 -24.923 -6.156 1.00 60.91 340 PHE A N 1
ATOM 2585 C CA . PHE A 1 340 ? -8.070 -24.600 -6.718 1.00 60.91 340 PHE A CA 1
ATOM 2586 C C . PHE A 1 340 ? -8.124 -24.584 -8.262 1.00 60.91 340 PHE A C 1
ATOM 2588 O O . PHE A 1 340 ? -9.143 -24.943 -8.850 1.00 60.91 340 PHE A O 1
ATOM 2595 N N . ARG A 1 341 ? -7.033 -24.191 -8.938 1.00 57.66 341 ARG A N 1
ATOM 2596 C CA . ARG A 1 341 ? -6.929 -24.145 -10.415 1.00 57.66 341 ARG A CA 1
ATOM 2597 C C . ARG A 1 341 ? -6.697 -25.517 -11.044 1.00 57.66 341 ARG A C 1
ATOM 2599 O O . ARG A 1 341 ? -7.022 -25.733 -12.204 1.00 57.66 341 ARG A O 1
ATOM 2606 N N . VAL A 1 342 ? -6.068 -26.407 -10.288 1.00 53.47 342 VAL A N 1
ATOM 2607 C CA . VAL A 1 342 ? -5.726 -27.777 -10.675 1.00 53.47 342 VAL A CA 1
ATOM 2608 C C . VAL A 1 342 ? -6.919 -28.717 -10.456 1.00 53.47 342 VAL A C 1
ATOM 2610 O O . VAL A 1 342 ? -7.092 -29.661 -11.218 1.00 53.47 342 VAL A O 1
ATOM 2613 N N . LEU A 1 343 ? -7.770 -28.422 -9.465 1.00 45.47 343 LEU A N 1
ATOM 2614 C CA . LEU A 1 343 ? -8.964 -29.201 -9.118 1.00 45.47 343 LEU A CA 1
ATOM 2615 C C . LEU A 1 343 ? -10.224 -28.854 -9.933 1.00 45.47 343 LEU A C 1
ATOM 2617 O O . LEU A 1 343 ? -11.233 -29.531 -9.760 1.00 45.47 343 LEU A O 1
ATOM 2621 N N . THR A 1 344 ? -10.206 -27.827 -10.789 1.00 42.19 344 THR A N 1
ATOM 2622 C CA . THR A 1 344 ? -11.382 -27.441 -11.589 1.00 42.19 344 THR A CA 1
ATOM 2623 C C . THR A 1 344 ? -11.474 -28.294 -12.864 1.00 42.19 344 THR A C 1
ATOM 2625 O O . THR A 1 344 ? -10.571 -28.214 -13.703 1.00 42.19 344 THR A O 1
ATOM 2628 N N . PRO A 1 345 ? -12.538 -29.104 -13.047 1.00 37.81 345 PRO A N 1
ATOM 2629 C CA . PRO A 1 345 ? -12.760 -29.839 -14.286 1.00 37.81 345 PRO A CA 1
ATOM 2630 C C . PRO A 1 345 ? -13.007 -28.888 -15.459 1.00 37.81 345 PRO A C 1
ATOM 2632 O O . PRO A 1 345 ? -13.417 -27.740 -15.300 1.00 37.81 345 PRO A O 1
ATOM 2635 N N . THR A 1 346 ? -12.781 -29.406 -16.659 1.00 45.03 346 THR A N 1
ATOM 2636 C CA . THR A 1 346 ? -12.892 -28.760 -17.973 1.00 45.03 346 THR A CA 1
ATOM 2637 C C . THR A 1 346 ? -14.281 -28.204 -18.338 1.00 45.03 346 THR A C 1
ATOM 2639 O O . THR A 1 346 ? -14.402 -27.609 -19.408 1.00 45.03 346 THR A O 1
ATOM 2642 N N . ASP A 1 347 ? -15.298 -28.319 -17.476 1.00 37.38 347 ASP A N 1
ATOM 2643 C CA . ASP A 1 347 ? -16.648 -27.786 -17.699 1.00 37.38 347 ASP A CA 1
ATOM 2644 C C . ASP A 1 347 ? -17.133 -26.933 -16.500 1.00 37.38 347 ASP A C 1
ATOM 2646 O O . ASP A 1 347 ? -17.246 -27.444 -15.383 1.00 37.38 347 ASP A O 1
ATOM 2650 N N . PRO A 1 348 ? -17.435 -25.631 -16.687 1.00 39.31 348 PRO A N 1
ATOM 2651 C CA . PRO A 1 348 ? -17.905 -24.737 -15.625 1.00 39.31 348 PRO A CA 1
ATOM 2652 C C . PRO A 1 348 ? -19.306 -25.050 -15.060 1.00 39.31 348 PRO A C 1
ATOM 2654 O O . PRO A 1 348 ? -19.771 -24.279 -14.217 1.00 39.31 348 PRO A O 1
ATOM 2657 N N . ARG A 1 349 ? -19.989 -26.114 -15.509 1.00 40.25 349 ARG A N 1
ATOM 2658 C CA . ARG A 1 349 ? -21.362 -26.460 -15.088 1.00 40.25 349 ARG A CA 1
ATOM 2659 C C . ARG A 1 349 ? -21.481 -27.571 -14.033 1.00 40.25 349 ARG A C 1
ATOM 2661 O O . ARG A 1 349 ? -22.567 -27.706 -13.483 1.00 40.25 349 ARG A O 1
ATOM 2668 N N . ASP A 1 350 ? -20.403 -28.288 -13.701 1.00 32.91 350 ASP A N 1
ATOM 2669 C CA . ASP A 1 350 ? -20.482 -29.537 -12.911 1.00 32.91 350 ASP A CA 1
ATOM 2670 C C . ASP A 1 350 ? -19.759 -29.538 -11.538 1.00 32.91 350 ASP A C 1
ATOM 2672 O O . ASP A 1 350 ? -19.594 -30.603 -10.943 1.00 32.91 350 ASP A O 1
ATOM 2676 N N . ASP A 1 351 ? -19.353 -28.390 -10.968 1.00 34.16 351 ASP A N 1
ATOM 2677 C CA . ASP A 1 351 ? -18.828 -28.348 -9.581 1.00 34.16 351 ASP A CA 1
ATOM 2678 C C . ASP A 1 351 ? -19.807 -27.651 -8.610 1.00 34.16 351 ASP A C 1
ATOM 2680 O O . ASP A 1 351 ? -20.057 -26.452 -8.756 1.00 34.16 351 ASP A O 1
ATOM 2684 N N . PRO A 1 352 ? -20.355 -28.362 -7.600 1.00 31.08 352 PRO A N 1
ATOM 2685 C CA . PRO A 1 352 ? -21.194 -27.779 -6.553 1.00 31.08 352 PRO A CA 1
ATOM 2686 C C . PRO A 1 352 ? -20.392 -27.114 -5.419 1.00 31.08 352 PRO A C 1
ATOM 2688 O O . PRO A 1 352 ? -20.990 -26.590 -4.478 1.00 31.08 352 PRO A O 1
ATOM 2691 N N . ARG A 1 353 ? -19.051 -27.132 -5.450 1.00 35.19 353 ARG A N 1
ATOM 2692 C CA . ARG A 1 353 ? -18.237 -26.398 -4.469 1.00 35.19 353 ARG A CA 1
ATOM 2693 C C . ARG A 1 353 ? -18.196 -24.914 -4.830 1.00 35.19 353 ARG A C 1
ATOM 2695 O O . ARG A 1 353 ? -18.029 -24.589 -6.006 1.00 35.19 353 ARG A O 1
ATOM 2702 N N . PRO A 1 354 ? -18.303 -23.998 -3.847 1.00 30.39 354 PRO A N 1
ATOM 2703 C CA . PRO A 1 354 ? -18.111 -22.590 -4.128 1.00 30.39 354 PRO A CA 1
ATOM 2704 C C . PRO A 1 354 ? -16.722 -22.449 -4.739 1.00 30.39 354 PRO A C 1
ATOM 2706 O O . PRO A 1 354 ? -15.715 -22.846 -4.140 1.00 30.39 354 PRO A O 1
ATOM 2709 N N . ARG A 1 355 ? -16.676 -21.892 -5.954 1.00 37.94 355 ARG A N 1
ATOM 2710 C CA . ARG A 1 355 ? -15.486 -21.210 -6.450 1.00 37.94 355 ARG A CA 1
ATOM 2711 C C . ARG A 1 355 ? -14.935 -20.460 -5.235 1.00 37.94 355 ARG A C 1
ATOM 2713 O O . ARG A 1 355 ? -15.701 -19.750 -4.583 1.00 37.94 355 ARG A O 1
ATOM 2720 N N . ARG A 1 356 ? -13.645 -20.574 -4.905 1.00 41.03 356 ARG A N 1
ATOM 2721 C CA . ARG A 1 356 ? -13.016 -19.432 -4.231 1.00 41.03 356 ARG A CA 1
ATOM 2722 C C . ARG A 1 356 ? -13.009 -18.325 -5.281 1.00 41.03 356 ARG A C 1
ATOM 2724 O O . ARG A 1 356 ? -12.013 -18.084 -5.956 1.00 41.03 356 ARG A O 1
ATOM 2731 N N . GLU A 1 357 ? -14.185 -17.734 -5.487 1.00 41.66 357 GLU A N 1
ATOM 2732 C CA . GLU A 1 357 ? -14.299 -16.335 -5.821 1.00 41.66 357 GLU A CA 1
ATOM 2733 C C . GLU A 1 357 ? -13.333 -15.627 -4.865 1.00 41.66 357 GLU A C 1
ATOM 2735 O O . GLU A 1 357 ? -13.201 -16.056 -3.705 1.00 41.66 357 GLU A O 1
ATOM 2740 N N . PRO A 1 358 ? -12.585 -14.612 -5.336 1.00 43.75 358 PRO A N 1
ATOM 2741 C CA . PRO A 1 358 ? -11.914 -13.723 -4.394 1.00 43.75 358 PRO A CA 1
ATOM 2742 C C . PRO A 1 358 ? -12.928 -13.401 -3.290 1.00 43.75 358 PRO A C 1
ATOM 2744 O O . PRO A 1 358 ? -14.112 -13.301 -3.632 1.00 43.75 358 PRO A O 1
ATOM 2747 N N . PRO A 1 359 ? -12.527 -13.354 -2.004 1.00 43.72 359 PRO A N 1
ATOM 2748 C CA . PRO A 1 359 ? -13.476 -13.134 -0.925 1.00 43.72 359 PRO A CA 1
ATOM 2749 C C . PRO A 1 359 ? -14.422 -12.027 -1.367 1.00 43.72 359 PRO A C 1
ATOM 2751 O O . PRO A 1 359 ? -13.972 -10.916 -1.610 1.00 43.72 359 PRO A O 1
ATOM 2754 N N . ASN A 1 360 ? -15.711 -12.325 -1.551 1.00 46.66 360 ASN A N 1
ATOM 2755 C CA . ASN A 1 360 ? -16.673 -11.282 -1.924 1.00 46.66 360 ASN A CA 1
ATOM 2756 C C . ASN A 1 360 ? -16.862 -10.292 -0.751 1.00 46.66 360 ASN A C 1
ATOM 2758 O O . ASN A 1 360 ? -17.647 -9.352 -0.804 1.00 46.66 360 ASN A O 1
ATOM 2762 N N . ASP A 1 361 ? -16.126 -10.537 0.336 1.00 58.62 361 ASP A N 1
ATOM 2763 C CA . ASP A 1 361 ? -15.843 -9.613 1.399 1.00 58.62 361 ASP A CA 1
ATOM 2764 C C . ASP A 1 361 ? -14.855 -8.532 0.931 1.00 58.62 361 ASP A C 1
ATOM 2766 O O . ASP A 1 361 ? -13.635 -8.725 0.904 1.00 58.62 361 ASP A O 1
ATOM 2770 N N . LEU A 1 362 ? -15.402 -7.353 0.623 1.00 55.69 362 LEU A N 1
ATOM 2771 C CA . LEU A 1 362 ? -14.650 -6.120 0.368 1.00 55.69 362 LEU A CA 1
ATOM 2772 C C . LEU A 1 362 ? -13.679 -5.763 1.510 1.00 55.69 362 LEU A C 1
ATOM 2774 O O . LEU A 1 362 ? -12.823 -4.904 1.331 1.00 55.69 362 LEU A O 1
ATOM 2778 N N . ARG A 1 363 ? -13.773 -6.403 2.685 1.00 61.75 363 ARG A N 1
ATOM 2779 C CA . ARG A 1 363 ? -12.858 -6.193 3.817 1.00 61.75 363 ARG A CA 1
ATOM 2780 C C . ARG A 1 363 ? -11.537 -6.946 3.671 1.00 61.75 363 ARG A C 1
ATOM 2782 O O . ARG A 1 363 ? -10.559 -6.542 4.300 1.00 61.75 363 ARG A O 1
ATOM 2789 N N . ALA A 1 364 ? -11.474 -7.990 2.841 1.00 78.75 364 ALA A N 1
ATOM 2790 C CA . ALA A 1 364 ? -10.245 -8.751 2.641 1.00 78.75 364 ALA A CA 1
ATOM 2791 C C . ALA A 1 364 ? -9.149 -7.868 2.006 1.00 78.75 364 ALA A C 1
ATOM 2793 O O . ALA A 1 364 ? -9.436 -7.138 1.049 1.00 78.75 364 ALA A O 1
ATOM 2794 N N . PRO A 1 365 ? -7.880 -7.950 2.456 1.00 85.88 365 PRO A N 1
ATOM 2795 C CA . PRO A 1 365 ? -6.773 -7.158 1.918 1.00 85.88 365 PRO A CA 1
ATOM 2796 C C . PRO A 1 365 ? -6.678 -7.210 0.395 1.00 85.88 365 PRO A C 1
ATOM 2798 O O . PRO A 1 365 ? -6.471 -6.185 -0.253 1.00 85.88 365 PRO A O 1
ATOM 2801 N N . ALA A 1 366 ? -6.879 -8.394 -0.186 1.00 85.88 366 ALA A N 1
ATOM 2802 C CA . ALA A 1 366 ? -6.843 -8.574 -1.628 1.00 85.88 366 ALA A CA 1
ATOM 2803 C C . ALA A 1 366 ? -7.891 -7.731 -2.369 1.00 85.88 366 ALA A C 1
ATOM 2805 O O . ALA A 1 366 ? -7.552 -7.085 -3.361 1.00 85.88 366 ALA A O 1
ATOM 2806 N N . MET A 1 367 ? -9.134 -7.706 -1.877 1.00 84.69 367 MET A N 1
ATOM 2807 C CA . MET A 1 367 ? -10.205 -6.904 -2.472 1.00 84.69 367 MET A CA 1
ATOM 2808 C C . MET A 1 367 ? -9.946 -5.415 -2.289 1.00 84.69 367 MET A C 1
ATOM 2810 O O . MET A 1 367 ? -10.009 -4.675 -3.265 1.00 84.69 367 MET A O 1
ATOM 2814 N N . ARG A 1 368 ? -9.547 -4.987 -1.083 1.00 87.06 368 ARG A N 1
ATOM 2815 C CA . ARG A 1 368 ? -9.236 -3.575 -0.802 1.00 87.06 368 ARG A CA 1
ATOM 2816 C C . ARG A 1 368 ? -8.108 -3.050 -1.687 1.00 87.06 368 ARG A C 1
ATOM 2818 O O . ARG A 1 368 ? -8.199 -1.940 -2.202 1.00 87.06 368 ARG A O 1
ATOM 2825 N N . ALA A 1 369 ? -7.056 -3.844 -1.896 1.00 90.50 369 ALA A N 1
ATOM 2826 C CA . ALA A 1 369 ? -5.967 -3.490 -2.804 1.00 90.50 369 ALA A CA 1
ATOM 2827 C C . ALA A 1 369 ? -6.438 -3.412 -4.263 1.00 90.50 369 ALA A C 1
ATOM 2829 O O . ALA A 1 369 ? -6.143 -2.437 -4.956 1.00 90.50 369 ALA A O 1
ATOM 2830 N N . ALA A 1 370 ? -7.175 -4.426 -4.729 1.00 89.06 370 ALA A N 1
ATOM 2831 C CA . ALA A 1 370 ? -7.669 -4.491 -6.100 1.00 89.06 370 ALA A CA 1
ATOM 2832 C C . ALA A 1 370 ? -8.621 -3.331 -6.421 1.00 89.06 370 ALA A C 1
ATOM 2834 O O . ALA A 1 370 ? -8.454 -2.672 -7.445 1.00 89.06 370 ALA A O 1
ATOM 2835 N N . GLU A 1 371 ? -9.560 -3.031 -5.525 1.00 88.50 371 GLU A N 1
ATOM 2836 C CA . GLU A 1 371 ? -10.522 -1.942 -5.668 1.00 88.50 371 GLU A CA 1
ATOM 2837 C C . GLU A 1 371 ? -9.832 -0.574 -5.672 1.00 88.50 371 GLU A C 1
ATOM 2839 O O . GLU A 1 371 ? -10.011 0.209 -6.609 1.00 88.50 371 GLU A O 1
ATOM 2844 N N . ALA A 1 372 ? -8.974 -0.302 -4.684 1.00 90.75 372 ALA A N 1
ATOM 2845 C CA . ALA A 1 372 ? -8.265 0.972 -4.579 1.00 90.75 372 ALA A CA 1
ATOM 2846 C C . ALA A 1 372 ? -7.421 1.262 -5.823 1.00 90.75 372 ALA A C 1
ATOM 2848 O O . ALA A 1 372 ? -7.444 2.373 -6.369 1.00 90.75 372 ALA A O 1
ATOM 2849 N N . LEU A 1 373 ? -6.714 0.241 -6.312 1.00 92.50 373 LEU A N 1
ATOM 2850 C CA . LEU A 1 373 ? -5.840 0.331 -7.477 1.00 92.50 373 LEU A CA 1
ATOM 2851 C C . LEU A 1 373 ? -6.589 0.136 -8.802 1.00 92.50 373 LEU A C 1
ATOM 2853 O O . LEU A 1 373 ? -6.032 0.431 -9.853 1.00 92.50 373 LEU A O 1
ATOM 2857 N N . GLY A 1 374 ? -7.856 -0.285 -8.788 1.00 90.81 374 GLY A N 1
ATOM 2858 C CA . GLY A 1 374 ? -8.636 -0.543 -10.000 1.00 90.81 374 GLY A CA 1
ATOM 2859 C C . GLY A 1 374 ? -8.051 -1.671 -10.847 1.00 90.81 374 GLY A C 1
ATOM 2860 O O . GLY A 1 374 ? -8.003 -1.546 -12.072 1.00 90.81 374 GLY A O 1
ATOM 2861 N N . LEU A 1 375 ? -7.570 -2.725 -10.189 1.00 90.12 375 LEU A N 1
ATOM 2862 C CA . LEU A 1 375 ? -6.866 -3.878 -10.755 1.00 90.12 375 LEU A CA 1
ATOM 2863 C C . LEU A 1 375 ? -7.674 -5.167 -10.576 1.00 90.12 375 LEU A C 1
ATOM 2865 O O . LEU A 1 375 ? -8.694 -5.178 -9.898 1.00 90.12 375 LEU A O 1
ATOM 2869 N N . THR A 1 376 ? -7.235 -6.271 -11.183 1.00 81.69 376 THR A N 1
ATOM 2870 C CA . THR A 1 376 ? -8.020 -7.516 -11.171 1.00 81.69 376 THR A CA 1
ATOM 2871 C C . THR A 1 376 ? -7.913 -8.253 -9.819 1.00 81.69 376 THR A C 1
ATOM 2873 O O . THR A 1 376 ? -6.801 -8.623 -9.425 1.00 81.69 376 THR A O 1
ATOM 2876 N N . PRO A 1 377 ? -9.021 -8.595 -9.123 1.00 80.19 377 PRO A N 1
ATOM 2877 C CA . PRO A 1 377 ? -8.958 -9.210 -7.789 1.00 80.19 377 PRO A CA 1
ATOM 2878 C C . PRO A 1 377 ? -8.353 -10.607 -7.780 1.00 80.19 377 PRO A C 1
ATOM 2880 O O . PRO A 1 377 ? -7.723 -11.012 -6.806 1.00 80.19 377 PRO A O 1
ATOM 2883 N N . THR A 1 378 ? -8.493 -11.347 -8.884 1.00 77.00 378 THR A N 1
ATOM 2884 C CA . THR A 1 378 ? -7.931 -12.697 -9.013 1.00 77.00 378 THR A CA 1
ATOM 2885 C C . THR A 1 378 ? -6.414 -12.714 -8.867 1.00 77.00 378 THR A C 1
ATOM 2887 O O . THR A 1 378 ? -5.857 -13.734 -8.477 1.00 77.00 378 THR A O 1
ATOM 2890 N N . LEU A 1 379 ? -5.725 -11.615 -9.199 1.00 78.69 379 LEU A N 1
ATOM 2891 C CA . LEU A 1 379 ? -4.286 -11.512 -8.972 1.00 78.69 379 LEU A CA 1
ATOM 2892 C C . LEU A 1 379 ? -3.983 -11.462 -7.469 1.00 78.69 379 LEU A C 1
ATOM 2894 O O . LEU A 1 379 ? -3.141 -12.220 -6.991 1.00 78.69 379 LEU A O 1
ATOM 2898 N N . PHE A 1 380 ? -4.696 -10.608 -6.733 1.00 83.38 380 PHE A N 1
ATOM 2899 C CA . PHE A 1 380 ? -4.466 -10.366 -5.310 1.00 83.38 380 PHE A CA 1
ATOM 2900 C C . PHE A 1 380 ? -4.961 -11.504 -4.414 1.00 83.38 380 PHE A C 1
ATOM 2902 O O . PHE A 1 380 ? -4.299 -11.831 -3.434 1.00 83.38 380 PHE A O 1
ATOM 2909 N N . GLY A 1 381 ? -6.070 -12.158 -4.770 1.00 79.12 381 GLY A N 1
ATOM 2910 C CA . GLY A 1 381 ? -6.676 -13.237 -3.980 1.00 79.12 381 GLY A CA 1
ATOM 2911 C C . GLY A 1 381 ? -5.801 -14.488 -3.811 1.00 79.12 381 GLY A C 1
ATOM 2912 O O . GLY A 1 381 ? -6.096 -15.334 -2.974 1.00 79.12 381 GLY A O 1
ATOM 2913 N N . HIS A 1 382 ? -4.718 -14.620 -4.583 1.00 76.12 382 HIS A N 1
ATOM 2914 C CA . HIS A 1 382 ? -3.771 -15.740 -4.492 1.00 76.12 382 HIS A CA 1
ATOM 2915 C C . HIS A 1 382 ? -2.427 -15.360 -3.846 1.00 76.12 382 HIS A C 1
ATOM 2917 O O . HIS A 1 382 ? -1.516 -16.194 -3.758 1.00 76.12 382 HIS A O 1
ATOM 2923 N N . LEU A 1 383 ? -2.274 -14.105 -3.420 1.00 82.94 383 LEU A N 1
ATOM 2924 C CA . LEU A 1 383 ? -1.060 -13.628 -2.771 1.00 82.94 383 LEU A CA 1
ATOM 2925 C C . LEU A 1 383 ? -0.998 -14.087 -1.314 1.00 82.94 383 LEU A C 1
ATOM 2927 O O . LEU A 1 383 ? -2.004 -14.400 -0.679 1.00 82.94 383 LEU A O 1
ATOM 2931 N N . GLU A 1 384 ? 0.214 -14.133 -0.768 1.00 82.94 384 GLU A N 1
ATOM 2932 C CA . GLU A 1 384 ? 0.389 -14.305 0.676 1.00 82.94 384 GLU A CA 1
ATOM 2933 C C . GLU A 1 384 ? -0.273 -13.149 1.423 1.00 82.94 384 GLU A C 1
ATOM 2935 O O . GLU A 1 384 ? -0.096 -12.008 1.008 1.00 82.94 384 GLU A O 1
ATOM 2940 N N . GLY A 1 385 ? -1.028 -13.444 2.484 1.00 84.56 385 GLY A N 1
ATOM 2941 C CA . GLY A 1 385 ? -1.756 -12.436 3.264 1.00 84.56 385 GLY A CA 1
ATOM 2942 C C . GLY A 1 385 ? -3.025 -11.880 2.601 1.00 84.56 385 GLY A C 1
ATOM 2943 O O . GLY A 1 385 ? -3.614 -10.935 3.110 1.00 84.56 385 GLY A O 1
ATOM 2944 N N . ALA A 1 386 ? -3.497 -12.480 1.501 1.00 84.25 386 ALA A N 1
ATOM 2945 C CA . ALA A 1 386 ? -4.737 -12.077 0.824 1.00 84.25 386 ALA A CA 1
ATOM 2946 C C . ALA A 1 386 ? -6.000 -12.133 1.705 1.00 84.25 386 ALA A C 1
ATOM 2948 O O . ALA A 1 386 ? -6.940 -11.377 1.462 1.00 84.25 386 ALA A O 1
ATOM 2949 N N . GLU A 1 387 ? -6.006 -13.023 2.700 1.00 81.25 387 GLU A N 1
ATOM 2950 C CA . GLU A 1 387 ? -7.118 -13.287 3.626 1.00 81.25 387 GLU A CA 1
ATOM 2951 C C . GLU A 1 387 ? -6.815 -12.793 5.055 1.00 81.25 387 GLU A C 1
ATOM 2953 O O . GLU A 1 387 ? -7.525 -13.157 5.985 1.00 81.25 387 GLU A O 1
ATOM 2958 N N . ASP A 1 388 ? -5.750 -12.003 5.252 1.00 85.19 388 ASP A N 1
ATOM 2959 C CA . ASP A 1 388 ? -5.413 -11.466 6.575 1.00 85.19 388 ASP A CA 1
ATOM 2960 C C . ASP A 1 388 ? -6.499 -10.503 7.084 1.00 85.19 388 ASP A C 1
ATOM 2962 O O . ASP A 1 388 ? -6.930 -9.594 6.383 1.00 85.19 388 ASP A O 1
ATOM 2966 N N . ASP A 1 389 ? -6.931 -10.673 8.326 1.00 85.38 389 ASP A N 1
ATOM 2967 C CA . ASP A 1 389 ? -8.022 -9.914 8.941 1.00 85.38 389 ASP A CA 1
ATOM 2968 C C . ASP A 1 389 ? -7.543 -8.733 9.812 1.00 85.38 389 ASP A C 1
ATOM 2970 O O . ASP A 1 389 ? -8.339 -8.143 10.542 1.00 85.38 389 ASP A O 1
ATOM 2974 N N . THR A 1 390 ? -6.265 -8.319 9.739 1.00 88.19 390 THR A N 1
ATOM 2975 C CA . THR A 1 390 ? -5.698 -7.331 10.688 1.00 88.19 390 THR A CA 1
ATOM 2976 C C . THR A 1 390 ? -6.386 -5.982 10.554 1.00 88.19 390 THR A C 1
ATOM 2978 O O . THR A 1 390 ? -6.699 -5.346 11.554 1.00 88.19 390 THR A O 1
ATOM 2981 N N . LEU A 1 391 ? -6.652 -5.539 9.323 1.00 85.62 391 LEU A N 1
ATOM 2982 C CA . LEU A 1 391 ? -7.321 -4.258 9.071 1.00 85.62 391 LEU A CA 1
ATOM 2983 C C . LEU A 1 391 ? -8.795 -4.284 9.505 1.00 85.62 391 LEU A C 1
ATOM 2985 O O . LEU A 1 391 ? -9.333 -3.255 9.910 1.00 85.62 391 LEU A O 1
ATOM 2989 N N . GLN A 1 392 ? -9.442 -5.453 9.465 1.00 85.38 392 GLN A N 1
ATOM 2990 C CA . GLN A 1 392 ? -10.796 -5.627 9.990 1.00 85.38 392 GLN A CA 1
ATOM 2991 C C . GLN A 1 392 ? -10.798 -5.577 11.522 1.00 85.38 392 GLN A C 1
ATOM 2993 O O . GLN A 1 392 ? -11.608 -4.865 12.115 1.00 85.38 392 GLN A O 1
ATOM 2998 N N . ALA A 1 393 ? -9.863 -6.279 12.160 1.00 91.25 393 ALA A N 1
ATOM 2999 C CA . ALA A 1 393 ? -9.663 -6.221 13.602 1.00 91.25 393 ALA A CA 1
ATOM 3000 C C . ALA A 1 393 ? -9.296 -4.803 14.084 1.00 91.25 393 ALA A C 1
ATOM 3002 O O . ALA A 1 393 ? -9.777 -4.355 15.124 1.00 91.25 393 ALA A O 1
ATOM 3003 N N . GLU A 1 394 ? -8.501 -4.062 13.308 1.00 92.69 394 GLU A N 1
ATOM 3004 C CA . GLU A 1 394 ? -8.191 -2.657 13.579 1.00 92.69 394 GLU A CA 1
ATOM 3005 C C . GLU A 1 394 ? -9.453 -1.789 13.549 1.00 92.69 394 GLU A C 1
ATOM 3007 O O . GLU A 1 394 ? -9.651 -0.979 14.449 1.00 92.69 394 GLU A O 1
ATOM 3012 N N . ALA A 1 395 ? -10.351 -1.999 12.580 1.00 90.00 395 ALA A N 1
ATOM 3013 C CA . ALA A 1 395 ? -11.631 -1.294 12.524 1.00 90.00 395 ALA A CA 1
ATOM 3014 C C . ALA A 1 395 ? -12.522 -1.588 13.745 1.00 90.00 395 ALA A C 1
ATOM 3016 O O . ALA A 1 395 ? -13.133 -0.665 14.285 1.00 90.00 395 ALA A O 1
ATOM 3017 N N . ALA A 1 396 ? -12.548 -2.837 14.226 1.00 92.00 396 ALA A N 1
ATOM 3018 C CA . ALA A 1 396 ? -13.243 -3.189 15.466 1.00 92.00 396 ALA A CA 1
ATOM 3019 C C . ALA A 1 396 ? -12.633 -2.475 16.688 1.00 92.00 396 ALA A C 1
ATOM 3021 O O . ALA A 1 396 ? -13.362 -1.936 17.518 1.00 92.00 396 ALA A O 1
ATOM 3022 N N . MET A 1 397 ? -11.299 -2.394 16.767 1.00 95.25 397 MET A N 1
ATOM 3023 C CA . MET A 1 397 ? -10.598 -1.645 17.817 1.00 95.25 397 MET A CA 1
ATOM 3024 C C . MET A 1 397 ? -10.893 -0.136 17.752 1.00 95.25 397 MET A C 1
ATOM 3026 O O . MET A 1 397 ? -11.121 0.486 18.790 1.00 95.25 397 MET A O 1
ATOM 3030 N N . ARG A 1 398 ? -10.944 0.465 16.551 1.00 93.19 398 ARG A N 1
ATOM 3031 C CA . ARG A 1 398 ? -11.352 1.872 16.369 1.00 93.19 398 ARG A CA 1
ATOM 3032 C C . ARG A 1 398 ? -12.771 2.116 16.857 1.00 93.19 398 ARG A C 1
ATOM 3034 O O . ARG A 1 398 ? -12.997 3.089 17.571 1.00 93.19 398 ARG A O 1
ATOM 3041 N N . GLY A 1 399 ? -13.704 1.239 16.482 1.00 90.88 399 GLY A N 1
ATOM 3042 C CA . GLY A 1 399 ? -15.090 1.298 16.936 1.00 90.88 399 GLY A CA 1
ATOM 3043 C C . GLY A 1 399 ? -15.169 1.294 18.459 1.00 90.88 399 GLY A C 1
ATOM 3044 O O . GLY A 1 399 ? -15.770 2.197 19.045 1.00 90.88 399 GLY A O 1
ATOM 3045 N N . LEU A 1 400 ? -14.480 0.345 19.096 1.00 93.00 400 LEU A N 1
ATOM 3046 C CA . LEU A 1 400 ? -14.435 0.224 20.548 1.00 93.00 400 LEU A CA 1
ATOM 3047 C C . LEU A 1 400 ? -13.883 1.497 21.208 1.00 93.00 400 LEU A C 1
ATOM 3049 O O . LEU A 1 400 ? -14.528 2.054 22.095 1.00 93.00 400 LEU A O 1
ATOM 3053 N N . LEU A 1 401 ? -12.725 2.000 20.761 1.00 92.38 401 LEU A N 1
ATOM 3054 C CA . LEU A 1 401 ? -12.107 3.187 21.365 1.00 92.38 401 LEU A CA 1
ATOM 3055 C C . LEU A 1 401 ? -12.862 4.481 21.080 1.00 92.38 401 LEU A C 1
ATOM 3057 O O . LEU A 1 401 ? -12.903 5.341 21.957 1.00 92.38 401 LEU A O 1
ATOM 3061 N N . ARG A 1 402 ? -13.534 4.608 19.931 1.00 90.19 402 ARG A N 1
ATOM 3062 C CA . ARG A 1 402 ? -14.473 5.715 19.712 1.00 90.19 402 ARG A CA 1
ATOM 3063 C C . ARG A 1 402 ? -15.478 5.783 20.859 1.00 90.19 402 ARG A C 1
ATOM 3065 O O . ARG A 1 402 ? -15.663 6.857 21.421 1.00 90.19 402 ARG A O 1
ATOM 3072 N N . GLY A 1 403 ? -16.083 4.650 21.223 1.00 85.50 403 GLY A N 1
ATOM 3073 C CA . GLY A 1 403 ? -17.052 4.590 22.319 1.00 85.50 403 GLY A CA 1
ATOM 3074 C C . GLY A 1 403 ? -16.474 5.044 23.663 1.00 85.50 403 GLY A C 1
ATOM 3075 O O . GLY A 1 403 ? -17.196 5.622 24.463 1.00 85.50 403 GLY A O 1
ATOM 3076 N N . ALA A 1 404 ? -15.176 4.835 23.897 1.00 88.12 404 ALA A N 1
ATOM 3077 C CA . ALA A 1 404 ? -14.513 5.256 25.130 1.00 88.12 404 ALA A CA 1
ATOM 3078 C C . ALA A 1 404 ? -14.189 6.762 25.187 1.00 88.12 404 ALA A C 1
ATOM 3080 O O . ALA A 1 404 ? -14.067 7.309 26.280 1.00 88.12 404 ALA A O 1
ATOM 3081 N N . PHE A 1 405 ? -14.020 7.428 24.038 1.00 86.19 405 PHE A N 1
ATOM 3082 C CA . PHE A 1 405 ? -13.586 8.833 23.969 1.00 86.19 405 PHE A CA 1
ATOM 3083 C C . PHE A 1 405 ? -14.681 9.813 23.526 1.00 86.19 405 PHE A C 1
ATOM 3085 O O . PHE A 1 405 ? -14.531 11.017 23.734 1.00 86.19 405 PHE A O 1
ATOM 3092 N N . GLU A 1 406 ? -15.772 9.338 22.919 1.00 83.44 406 GLU A N 1
ATOM 3093 C CA . GLU A 1 406 ? -16.802 10.192 22.313 1.00 83.44 406 GLU A CA 1
ATOM 3094 C C . GLU A 1 406 ? -17.424 11.182 23.307 1.00 83.44 406 GLU A C 1
ATOM 3096 O O . GLU A 1 406 ? -17.512 12.373 23.005 1.00 83.44 406 GLU A O 1
ATOM 3101 N N . THR A 1 407 ? -17.791 10.724 24.504 1.00 78.19 407 THR A N 1
ATOM 3102 C CA . THR A 1 407 ? -18.425 11.560 25.536 1.00 78.19 407 THR A CA 1
ATOM 3103 C C . THR A 1 407 ? -17.509 12.699 25.995 1.00 78.19 407 THR A C 1
ATOM 3105 O O . THR A 1 407 ? -17.934 13.853 26.052 1.00 78.19 407 THR A O 1
ATOM 3108 N N . GLU A 1 408 ? -16.226 12.415 26.231 1.00 76.12 408 GLU A N 1
ATOM 3109 C CA . GLU A 1 408 ? -15.230 13.426 26.616 1.00 76.12 408 GLU A CA 1
ATOM 3110 C C . GLU A 1 408 ? -14.941 14.414 25.468 1.00 76.12 408 GLU A C 1
ATOM 3112 O O . GLU A 1 408 ? -14.787 15.613 25.703 1.00 76.12 408 GLU A O 1
ATOM 3117 N N . LEU A 1 409 ? -14.931 13.953 24.212 1.00 78.25 409 LEU A N 1
ATOM 3118 C CA . LEU A 1 409 ? -14.755 14.826 23.044 1.00 78.25 409 LEU A CA 1
ATOM 3119 C C . LEU A 1 409 ? -15.958 15.753 22.823 1.00 78.25 409 LEU A C 1
ATOM 3121 O O . LEU A 1 409 ? -15.770 16.939 22.545 1.00 78.25 409 LEU A O 1
ATOM 3125 N N . ARG A 1 410 ? -17.188 15.251 22.991 1.00 77.31 410 ARG A N 1
ATOM 3126 C CA . ARG A 1 410 ? -18.405 16.080 22.954 1.00 77.31 410 ARG A CA 1
ATOM 3127 C C . ARG A 1 410 ? -18.422 17.095 24.092 1.00 77.31 410 ARG A C 1
ATOM 3129 O O . ARG A 1 410 ? -18.763 18.250 23.865 1.00 77.31 410 ARG A O 1
ATOM 3136 N N . ALA A 1 411 ? -17.995 16.706 25.292 1.00 73.31 411 ALA A N 1
ATOM 3137 C CA . ALA A 1 411 ? -17.862 17.639 26.407 1.00 73.31 411 ALA A CA 1
ATOM 3138 C C . ALA A 1 411 ? -16.809 18.729 26.129 1.00 73.31 411 ALA A C 1
ATOM 3140 O O . ALA A 1 411 ? -16.989 19.876 26.534 1.00 73.31 411 ALA A O 1
ATOM 3141 N N . ALA A 1 412 ? -15.726 18.394 25.420 1.00 71.81 412 ALA A N 1
ATOM 3142 C CA . ALA A 1 412 ? -14.645 19.332 25.136 1.00 71.81 412 ALA A CA 1
ATOM 3143 C C . ALA A 1 412 ? -14.952 20.334 24.013 1.00 71.81 412 ALA A C 1
ATOM 3145 O O . ALA A 1 412 ? -14.514 21.478 24.090 1.00 71.81 412 ALA A O 1
ATOM 3146 N N . PHE A 1 413 ? -15.680 19.921 22.973 1.00 70.88 413 PHE A N 1
ATOM 3147 C CA . PHE A 1 413 ? -15.959 20.751 21.790 1.00 70.88 413 PHE A CA 1
ATOM 3148 C C . PHE A 1 413 ? -17.437 21.160 21.654 1.00 70.88 413 PHE A C 1
ATOM 3150 O O . PHE A 1 413 ? -17.808 21.833 20.689 1.00 70.88 413 PHE A O 1
ATOM 3157 N N . GLY A 1 414 ? -18.273 20.782 22.624 1.00 68.00 414 GLY A N 1
ATOM 3158 C CA . GLY A 1 414 ? -19.723 20.935 22.588 1.00 68.00 414 GLY A CA 1
ATOM 3159 C C . GLY A 1 414 ? -20.413 19.854 21.751 1.00 68.00 414 GLY A C 1
ATOM 3160 O O . GLY A 1 414 ? -19.789 19.153 20.947 1.00 68.00 414 GLY A O 1
ATOM 3161 N N . ASP A 1 415 ? -21.733 19.745 21.910 1.00 65.31 415 ASP A N 1
ATOM 3162 C CA . ASP A 1 415 ? -22.560 18.800 21.154 1.00 65.31 415 ASP A CA 1
ATOM 3163 C C . ASP A 1 415 ? -22.841 19.324 19.734 1.00 65.31 415 ASP A C 1
ATOM 3165 O O . ASP A 1 415 ? -23.943 19.741 19.380 1.00 65.31 415 ASP A O 1
ATOM 3169 N N . SER A 1 416 ? -21.781 19.395 18.927 1.00 65.31 416 SER A N 1
ATOM 3170 C CA . SER A 1 416 ? -21.851 19.786 17.521 1.00 65.31 416 SER A CA 1
ATOM 3171 C C . SER A 1 416 ? -21.925 18.555 16.618 1.00 65.31 416 SER A C 1
ATOM 3173 O O . SER A 1 416 ? -21.256 17.547 16.864 1.00 65.31 416 SER A O 1
ATOM 3175 N N . GLY A 1 417 ? -22.680 18.655 15.516 1.00 70.81 417 GLY A N 1
ATOM 3176 C CA . GLY A 1 417 ? -22.682 17.641 14.452 1.00 70.81 417 GLY A CA 1
ATOM 3177 C C . GLY A 1 417 ? -21.271 17.321 13.937 1.00 70.81 417 GLY A C 1
ATOM 3178 O O . GLY A 1 417 ? -20.983 16.177 13.586 1.00 70.81 417 GLY A O 1
ATOM 3179 N N . ALA A 1 418 ? -20.350 18.288 14.012 1.00 74.88 418 ALA A N 1
ATOM 3180 C CA . ALA A 1 418 ? -18.944 18.145 13.648 1.00 74.88 418 ALA A CA 1
ATOM 3181 C C . ALA A 1 418 ? -18.176 17.069 14.432 1.00 74.88 418 ALA A C 1
ATOM 3183 O O . ALA A 1 418 ? -17.446 16.304 13.806 1.00 74.88 418 ALA A O 1
ATOM 3184 N N . VAL A 1 419 ? -18.342 16.956 15.757 1.00 76.81 419 VAL A N 1
ATOM 3185 C CA . VAL A 1 419 ? -17.625 15.935 16.557 1.00 76.81 419 VAL A CA 1
ATOM 3186 C C . VAL A 1 419 ? -18.097 14.531 16.187 1.00 76.81 419 VAL A C 1
ATOM 3188 O O . VAL A 1 419 ? -17.279 13.642 15.952 1.00 76.81 419 VAL A O 1
ATOM 3191 N N . ALA A 1 420 ? -19.414 14.346 16.076 1.00 79.31 420 ALA A N 1
ATOM 3192 C CA . ALA A 1 420 ? -20.007 13.079 15.656 1.00 79.31 420 ALA A CA 1
ATOM 3193 C C . ALA A 1 420 ? -19.510 12.676 14.260 1.00 79.31 420 ALA A C 1
ATOM 3195 O O . ALA A 1 420 ? -19.006 11.572 14.067 1.00 79.31 420 ALA A O 1
ATOM 3196 N N . THR A 1 421 ? -19.559 13.620 13.316 1.00 82.75 421 THR A N 1
ATOM 3197 C CA . THR A 1 421 ? -19.136 13.408 11.927 1.00 82.75 421 THR A CA 1
ATOM 3198 C C . THR A 1 421 ? -17.635 13.103 11.826 1.00 82.75 421 THR A C 1
ATOM 3200 O O . THR A 1 421 ? -17.226 12.252 11.037 1.00 82.75 421 THR A O 1
ATOM 3203 N N . ALA A 1 422 ? -16.801 13.750 12.648 1.00 79.69 422 ALA A N 1
ATOM 3204 C CA . ALA A 1 422 ? -15.365 13.487 12.731 1.00 79.69 422 ALA A CA 1
ATOM 3205 C C . ALA A 1 422 ? -15.060 12.065 13.217 1.00 79.69 422 ALA A C 1
ATOM 3207 O O . ALA A 1 422 ? -14.232 11.361 12.634 1.00 79.69 422 ALA A O 1
ATOM 3208 N N . LEU A 1 423 ? -15.743 11.635 14.279 1.00 83.88 423 LEU A N 1
ATOM 3209 C CA . LEU A 1 423 ? -15.595 10.300 14.849 1.00 83.88 423 LEU A CA 1
ATOM 3210 C C . LEU A 1 423 ? -16.138 9.214 13.921 1.00 83.88 423 LEU A C 1
ATOM 3212 O O . LEU A 1 423 ? -15.529 8.146 13.821 1.00 83.88 423 LEU A O 1
ATOM 3216 N N . ASP A 1 424 ? -17.233 9.487 13.211 1.00 85.19 424 ASP A N 1
ATOM 3217 C CA . ASP A 1 424 ? -17.750 8.611 12.161 1.00 85.19 424 ASP A CA 1
ATOM 3218 C C . ASP A 1 424 ? -16.720 8.450 11.042 1.00 85.19 424 ASP A C 1
ATOM 3220 O O . ASP A 1 424 ? -16.390 7.317 10.686 1.00 85.19 424 ASP A O 1
ATOM 3224 N N . LEU A 1 425 ? -16.138 9.549 10.546 1.00 85.38 425 LEU A N 1
ATOM 3225 C CA . LEU A 1 425 ? -15.094 9.497 9.521 1.00 85.38 425 LEU A CA 1
ATOM 3226 C C . LEU A 1 425 ? -13.860 8.723 10.006 1.00 85.38 425 LEU A C 1
ATOM 3228 O O . LEU A 1 425 ? -13.368 7.856 9.293 1.00 85.38 425 LEU A O 1
ATOM 3232 N N . LEU A 1 426 ? -13.360 8.984 11.216 1.00 84.31 426 LEU A N 1
ATOM 3233 C CA . LEU A 1 426 ? -12.211 8.255 11.769 1.00 84.31 426 LEU A CA 1
ATOM 3234 C C . LEU A 1 426 ? -12.499 6.764 11.980 1.00 84.31 426 LEU A C 1
ATOM 3236 O O . LEU A 1 426 ? -11.619 5.932 11.774 1.00 84.31 426 LEU A O 1
ATOM 3240 N N . SER A 1 427 ? -13.720 6.409 12.376 1.00 83.69 427 SER A N 1
ATOM 3241 C CA . SER A 1 427 ? -14.088 5.008 12.599 1.00 83.69 427 SER A CA 1
ATOM 3242 C C . SER A 1 427 ? -14.227 4.245 11.282 1.00 83.69 427 SER A C 1
ATOM 3244 O O . SER A 1 427 ? -13.762 3.107 11.178 1.00 83.69 427 SER A O 1
ATOM 3246 N N . THR A 1 428 ? -14.833 4.878 10.276 1.00 84.06 428 THR A N 1
ATOM 3247 C CA . THR A 1 428 ? -15.138 4.266 8.974 1.00 84.06 428 THR A CA 1
ATOM 3248 C C . THR A 1 428 ? -13.954 4.307 8.008 1.00 84.06 428 THR A C 1
ATOM 3250 O O . THR A 1 428 ? -13.590 3.274 7.452 1.00 84.06 428 THR A O 1
ATOM 3253 N N . GLU A 1 429 ? -13.320 5.469 7.862 1.00 87.88 429 GLU A N 1
ATOM 3254 C CA . GLU A 1 429 ? -12.296 5.766 6.848 1.00 87.88 429 GLU A CA 1
ATOM 3255 C C . GLU A 1 429 ? -10.897 5.992 7.437 1.00 87.88 429 GLU A C 1
ATOM 3257 O O . GLU A 1 429 ? -9.891 5.940 6.719 1.00 87.88 429 GLU A O 1
ATOM 3262 N N . GLY A 1 430 ? -10.811 6.261 8.742 1.00 87.00 430 GLY A N 1
ATOM 3263 C CA . GLY A 1 430 ? -9.539 6.357 9.450 1.00 87.00 430 GLY A CA 1
ATOM 3264 C C . GLY A 1 430 ? -8.805 5.022 9.485 1.00 87.00 430 GLY A C 1
ATOM 3265 O O . GLY A 1 430 ? -9.401 3.954 9.377 1.00 87.00 430 GLY A O 1
ATOM 3266 N N . SER A 1 431 ? -7.482 5.076 9.628 1.00 88.19 431 SER A N 1
ATOM 3267 C CA . SER A 1 431 ? -6.686 3.875 9.862 1.00 88.19 431 SER A CA 1
ATOM 3268 C C . SER A 1 431 ? -5.414 4.191 10.623 1.00 88.19 431 SER A C 1
ATOM 3270 O O . SER A 1 431 ? -4.659 5.093 10.256 1.00 88.19 431 SER A O 1
ATOM 3272 N N . ALA A 1 432 ? -5.159 3.403 11.663 1.00 89.88 432 ALA A N 1
ATOM 3273 C CA . ALA A 1 432 ? -3.933 3.490 12.440 1.00 89.88 432 ALA A CA 1
ATOM 3274 C C . ALA A 1 432 ? -2.721 2.880 11.717 1.00 89.88 432 ALA A C 1
ATOM 3276 O O . ALA A 1 432 ? -1.593 3.360 11.874 1.00 89.88 432 ALA A O 1
ATOM 3277 N N . LEU A 1 433 ? -2.969 1.839 10.915 1.00 87.88 433 LEU A N 1
ATOM 3278 C CA . LEU A 1 433 ? -1.955 1.012 10.250 1.00 87.88 433 LEU A CA 1
ATOM 3279 C C . LEU A 1 433 ? -1.798 1.324 8.754 1.00 87.88 433 LEU A C 1
ATOM 3281 O O . LEU A 1 433 ? -0.922 0.764 8.099 1.00 87.88 433 LEU A O 1
ATOM 3285 N N . GLY A 1 434 ? -2.621 2.233 8.231 1.00 88.56 434 GLY A N 1
ATOM 3286 C CA . GLY A 1 434 ? -2.707 2.570 6.815 1.00 88.56 434 GLY A CA 1
ATOM 3287 C C . GLY A 1 434 ? -3.983 1.995 6.186 1.00 88.56 434 GLY A C 1
ATOM 3288 O O . GLY A 1 434 ? -4.323 0.835 6.421 1.00 88.56 434 GLY A O 1
ATOM 3289 N N . PRO A 1 435 ? -4.711 2.778 5.370 1.00 88.44 435 PRO A N 1
ATOM 3290 C CA . PRO A 1 435 ? -6.027 2.382 4.878 1.00 88.44 435 PRO A CA 1
ATOM 3291 C C . PRO A 1 435 ? -5.984 1.221 3.883 1.00 88.44 435 PRO A C 1
ATOM 3293 O O . PRO A 1 435 ? -7.023 0.622 3.659 1.00 88.44 435 PRO A O 1
ATOM 3296 N N . TYR A 1 436 ? -4.836 0.872 3.304 1.00 91.38 436 TYR A N 1
ATOM 3297 C CA . TYR A 1 436 ? -4.695 -0.206 2.323 1.00 91.38 436 TYR A CA 1
ATOM 3298 C C . TYR A 1 436 ? -3.511 -1.107 2.686 1.00 91.38 436 TYR A C 1
ATOM 3300 O O . TYR A 1 436 ? -2.556 -0.627 3.302 1.00 91.38 436 TYR A O 1
ATOM 3308 N N . PRO A 1 437 ? -3.543 -2.402 2.319 1.00 91.00 437 PRO A N 1
ATOM 3309 C CA . PRO A 1 437 ? -2.447 -3.305 2.641 1.00 91.00 437 PRO A CA 1
ATOM 3310 C C . PRO A 1 437 ? -1.156 -2.889 1.934 1.00 91.00 437 PRO A C 1
ATOM 3312 O O . PRO A 1 437 ? -1.160 -2.405 0.799 1.00 91.00 437 PRO A O 1
ATOM 3315 N N . THR A 1 438 ? -0.036 -3.127 2.610 1.00 91.12 438 THR A N 1
ATOM 3316 C CA . THR A 1 438 ? 1.296 -2.958 2.032 1.00 91.12 438 THR A CA 1
ATOM 3317 C C . THR A 1 438 ? 1.478 -3.942 0.881 1.00 91.12 438 THR A C 1
ATOM 3319 O O . THR A 1 438 ? 1.205 -5.131 1.024 1.00 91.12 438 THR A O 1
ATOM 3322 N N . LEU A 1 439 ? 1.975 -3.461 -0.255 1.00 91.69 439 LEU A N 1
ATOM 3323 C CA . LEU A 1 439 ? 2.405 -4.297 -1.369 1.00 91.69 439 LEU A CA 1
ATOM 3324 C C . LEU A 1 439 ? 3.880 -4.625 -1.187 1.00 91.69 439 LEU A C 1
ATOM 3326 O O . LEU A 1 439 ? 4.729 -3.745 -1.310 1.00 91.69 439 LEU A O 1
ATOM 3330 N N . MET A 1 440 ? 4.206 -5.883 -0.916 1.00 89.75 440 MET A N 1
ATOM 3331 C CA . MET A 1 440 ? 5.596 -6.318 -0.899 1.00 89.75 440 MET A CA 1
ATOM 3332 C C . MET A 1 440 ? 5.964 -6.871 -2.267 1.00 89.75 440 MET A C 1
ATOM 3334 O O . MET A 1 440 ? 5.517 -7.949 -2.660 1.00 89.75 440 MET A O 1
ATOM 3338 N N . VAL A 1 441 ? 6.758 -6.102 -3.006 1.00 88.44 441 VAL A N 1
ATOM 3339 C CA . VAL A 1 441 ? 7.324 -6.517 -4.290 1.00 88.44 441 VAL A CA 1
ATOM 3340 C C . VAL A 1 441 ? 8.758 -6.921 -4.002 1.00 88.44 441 VAL A C 1
ATOM 3342 O O . VAL A 1 441 ? 9.550 -6.089 -3.566 1.00 88.44 441 VAL A O 1
ATOM 3345 N N . ARG A 1 442 ? 9.097 -8.197 -4.218 1.00 82.94 442 ARG A N 1
ATOM 3346 C CA . ARG A 1 442 ? 10.397 -8.755 -3.811 1.00 82.94 442 ARG A CA 1
ATOM 3347 C C . ARG A 1 442 ? 10.664 -8.476 -2.323 1.00 82.94 442 ARG A C 1
ATOM 3349 O O . ARG A 1 442 ? 9.831 -8.778 -1.475 1.00 82.94 442 ARG A O 1
ATOM 3356 N N . SER A 1 443 ? 11.824 -7.903 -2.003 1.00 78.56 443 SER A N 1
ATOM 3357 C CA . SER A 1 443 ? 12.210 -7.518 -0.647 1.00 78.56 443 SER A CA 1
ATOM 3358 C C . SER A 1 443 ? 11.726 -6.125 -0.239 1.00 78.56 443 SER A C 1
ATOM 3360 O O . SER A 1 443 ? 11.937 -5.751 0.913 1.00 78.56 443 SER A O 1
ATOM 3362 N N . GLN A 1 444 ? 11.111 -5.355 -1.143 1.00 85.81 444 GLN A N 1
ATOM 3363 C CA . GLN A 1 444 ? 10.731 -3.971 -0.887 1.00 85.81 444 GLN A CA 1
ATOM 3364 C C . GLN A 1 444 ? 9.237 -3.851 -0.530 1.00 85.81 444 GLN A C 1
ATOM 3366 O O . GLN A 1 444 ? 8.372 -4.155 -1.358 1.00 85.81 444 GLN A O 1
ATOM 3371 N N . PRO A 1 445 ? 8.901 -3.390 0.690 1.00 89.00 445 PRO A N 1
ATOM 3372 C CA . PRO A 1 445 ? 7.533 -3.031 1.035 1.00 89.00 445 PRO A CA 1
ATOM 3373 C C . PRO A 1 445 ? 7.166 -1.651 0.467 1.00 89.00 445 PRO A C 1
ATOM 3375 O O . PRO A 1 445 ? 7.937 -0.694 0.581 1.00 89.00 445 PRO A O 1
ATOM 3378 N N . TYR A 1 446 ? 5.961 -1.544 -0.091 1.00 91.81 446 TYR A N 1
ATOM 3379 C CA . TYR A 1 446 ? 5.348 -0.304 -0.561 1.00 91.81 446 TYR A CA 1
ATOM 3380 C C . TYR A 1 446 ? 3.999 -0.085 0.129 1.00 91.81 446 TYR A C 1
ATOM 3382 O O . TYR A 1 446 ? 3.055 -0.849 -0.075 1.00 91.81 446 TYR A O 1
ATOM 3390 N N . GLY A 1 447 ? 3.899 0.968 0.940 1.00 91.12 447 GLY A N 1
ATOM 3391 C CA . GLY A 1 447 ? 2.623 1.405 1.507 1.00 91.12 447 GLY A CA 1
ATOM 3392 C C . GLY A 1 447 ? 1.764 2.104 0.452 1.00 91.12 447 GLY A C 1
ATOM 3393 O O . GLY A 1 447 ? 2.269 2.929 -0.310 1.00 91.12 447 GLY A O 1
ATOM 3394 N N . VAL A 1 448 ? 0.468 1.791 0.409 1.00 92.50 448 VAL A N 1
ATOM 3395 C CA . VAL A 1 448 ? -0.495 2.440 -0.491 1.00 92.50 448 VAL A CA 1
ATOM 3396 C C . VAL A 1 448 ? -1.258 3.504 0.297 1.00 92.50 448 VAL A C 1
ATOM 3398 O O . VAL A 1 448 ? -2.040 3.184 1.190 1.00 92.50 448 VAL A O 1
ATOM 3401 N N . VAL A 1 449 ? -1.017 4.777 -0.024 1.00 91.56 449 VAL A N 1
ATOM 3402 C CA . VAL A 1 449 ? -1.592 5.921 0.701 1.00 91.56 449 VAL A CA 1
ATOM 3403 C C . VAL A 1 449 ? -2.360 6.820 -0.273 1.00 91.56 449 VAL A C 1
ATOM 3405 O O . VAL A 1 449 ? -1.762 7.312 -1.234 1.00 91.56 449 VAL A O 1
ATOM 3408 N N . PRO A 1 450 ? -3.669 7.048 -0.061 1.00 92.38 450 PRO A N 1
ATOM 3409 C CA . PRO A 1 450 ? -4.424 8.008 -0.849 1.00 92.38 450 PRO A CA 1
ATOM 3410 C C . PRO A 1 450 ? -4.029 9.438 -0.464 1.00 92.38 450 PRO A C 1
ATOM 3412 O O . PRO A 1 450 ? -3.758 9.734 0.698 1.00 92.38 450 PRO A O 1
ATOM 3415 N N . LEU A 1 451 ? -4.032 10.342 -1.442 1.00 88.69 451 LEU A N 1
ATOM 3416 C CA . LEU A 1 451 ? -3.735 11.760 -1.241 1.00 88.69 451 LEU A CA 1
ATOM 3417 C C . LEU A 1 451 ? -4.896 12.607 -1.766 1.00 88.69 451 LEU A C 1
ATOM 3419 O O . LEU A 1 451 ? -5.369 12.391 -2.881 1.00 88.69 451 LEU A O 1
ATOM 3423 N N . ALA A 1 452 ? -5.322 13.590 -0.976 1.00 81.81 452 ALA A N 1
ATOM 3424 C CA . ALA A 1 452 ? -6.272 14.620 -1.385 1.00 81.81 452 ALA A CA 1
ATOM 3425 C C . ALA A 1 452 ? -5.570 15.981 -1.431 1.00 81.81 452 ALA A C 1
ATOM 3427 O O . ALA A 1 452 ? -4.664 16.252 -0.640 1.00 81.81 452 ALA A O 1
ATOM 3428 N N . LEU A 1 453 ? -5.987 16.849 -2.353 1.00 77.50 453 LEU A N 1
ATOM 3429 C CA . LEU A 1 453 ? -5.464 18.212 -2.411 1.00 77.50 453 LEU A CA 1
ATOM 3430 C C . LEU A 1 453 ? -6.084 19.040 -1.278 1.00 77.50 453 LEU A C 1
ATOM 3432 O O . LEU A 1 453 ? -7.273 18.913 -0.989 1.00 77.50 453 LEU A O 1
ATOM 3436 N N . GLY A 1 454 ? -5.286 19.915 -0.656 1.00 64.69 454 GLY A N 1
ATOM 3437 C CA . GLY A 1 454 ? -5.719 20.700 0.512 1.00 64.69 454 GLY A CA 1
ATOM 3438 C C . GLY A 1 454 ? -6.952 21.575 0.259 1.00 64.69 454 GLY A C 1
ATOM 3439 O O . GLY A 1 454 ? -7.746 21.788 1.166 1.00 64.69 454 GLY A O 1
ATOM 3440 N N . ASN A 1 455 ? -7.162 22.001 -0.990 1.00 66.75 455 ASN A N 1
ATOM 3441 C CA . ASN A 1 455 ? -8.283 22.859 -1.381 1.00 66.75 455 ASN A CA 1
ATOM 3442 C C . ASN A 1 455 ? -9.560 22.085 -1.747 1.00 66.75 455 ASN A C 1
ATOM 3444 O O . ASN A 1 455 ? -10.543 22.713 -2.136 1.00 66.75 455 ASN A O 1
ATOM 3448 N N . ASP A 1 456 ? -9.560 20.749 -1.687 1.00 66.56 456 ASP A N 1
ATOM 3449 C CA . ASP A 1 456 ? -10.816 20.009 -1.828 1.00 66.56 456 ASP A CA 1
ATOM 3450 C C . ASP A 1 456 ? -11.747 20.383 -0.658 1.00 66.56 456 ASP A C 1
ATOM 3452 O O . ASP A 1 456 ? -11.316 20.534 0.481 1.00 66.56 456 ASP A O 1
ATOM 3456 N N . ILE A 1 457 ? -13.032 20.556 -0.925 1.00 64.94 457 ILE A N 1
ATOM 3457 C CA . ILE A 1 457 ? -14.050 20.748 0.114 1.00 64.94 457 ILE A CA 1
ATOM 3458 C C . ILE A 1 457 ? -14.958 19.529 0.101 1.00 64.94 457 ILE A C 1
ATOM 3460 O O . ILE A 1 457 ? -15.242 18.984 -0.970 1.00 64.94 457 ILE A O 1
ATOM 3464 N N . PHE A 1 458 ? -15.406 19.081 1.273 1.00 66.00 458 PHE A N 1
ATOM 3465 C CA . PHE A 1 458 ? -16.349 17.960 1.340 1.00 66.00 458 PHE A CA 1
ATOM 3466 C C . PHE A 1 458 ? -17.733 18.373 0.849 1.00 66.00 458 PHE A C 1
ATOM 3468 O O . PHE A 1 458 ? -18.531 17.518 0.473 1.00 66.00 458 PHE A O 1
ATOM 3475 N N . GLY A 1 459 ? -18.021 19.680 0.868 1.00 70.62 459 GLY A N 1
ATOM 3476 C CA . GLY A 1 459 ? -19.374 20.197 0.684 1.00 70.62 459 GLY A CA 1
ATOM 3477 C C . GLY A 1 459 ? -20.273 19.906 1.889 1.00 70.62 459 GLY A C 1
ATOM 3478 O O . GLY A 1 459 ? -21.485 20.084 1.798 1.00 70.62 459 GLY A O 1
ATOM 3479 N N . ASN A 1 460 ? -19.685 19.458 3.003 1.00 79.69 460 ASN A N 1
ATOM 3480 C CA . ASN A 1 460 ? -20.344 19.222 4.278 1.00 79.69 460 ASN A CA 1
ATOM 3481 C C . ASN A 1 460 ? -19.761 20.221 5.301 1.00 79.69 460 ASN A C 1
ATOM 3483 O O . ASN A 1 460 ? -18.573 20.114 5.616 1.00 79.69 460 ASN A O 1
ATOM 3487 N N . PRO A 1 461 ? -20.571 21.155 5.840 1.00 80.50 461 PRO A N 1
ATOM 3488 C CA . PRO A 1 461 ? -20.100 22.197 6.757 1.00 80.50 461 PRO A CA 1
ATOM 3489 C C . PRO A 1 461 ? -19.408 21.673 8.021 1.00 80.50 461 PRO A C 1
ATOM 3491 O O . PRO A 1 461 ? -18.455 22.288 8.497 1.00 80.50 461 PRO A O 1
ATOM 3494 N N . ASP A 1 462 ? -19.866 20.540 8.552 1.00 80.94 462 ASP A N 1
ATOM 3495 C CA . ASP A 1 462 ? -19.313 19.917 9.755 1.00 80.94 462 ASP A CA 1
ATOM 3496 C C . ASP A 1 462 ? -17.917 19.336 9.490 1.00 80.94 462 ASP A C 1
ATOM 3498 O O . ASP A 1 462 ? -16.982 19.564 10.263 1.00 80.94 462 ASP A O 1
ATOM 3502 N N . LEU A 1 463 ? -17.743 18.658 8.349 1.00 78.31 463 LEU A N 1
ATOM 3503 C CA . LEU A 1 463 ? -16.433 18.174 7.906 1.00 78.31 463 LEU A CA 1
ATOM 3504 C C . LEU A 1 463 ? -15.492 19.333 7.571 1.00 78.31 463 LEU A C 1
ATOM 3506 O O . LEU A 1 463 ? -14.332 19.312 7.976 1.00 78.31 463 LEU A O 1
ATOM 3510 N N . ASP A 1 464 ? -15.976 20.357 6.871 1.00 78.94 464 ASP A N 1
ATOM 3511 C CA . ASP A 1 464 ? -15.169 21.524 6.507 1.00 78.94 464 ASP A CA 1
ATOM 3512 C C . ASP A 1 464 ? -14.689 22.281 7.765 1.00 78.94 464 ASP A C 1
ATOM 3514 O O . ASP A 1 464 ? -13.519 22.671 7.848 1.00 78.94 464 ASP A O 1
ATOM 3518 N N . ARG A 1 465 ? -15.538 22.398 8.800 1.00 77.25 465 ARG A N 1
ATOM 3519 C CA . ARG A 1 465 ? -15.142 22.938 10.112 1.00 77.25 465 ARG A CA 1
ATOM 3520 C C . ARG A 1 465 ? -14.070 22.076 10.775 1.00 77.25 465 ARG A C 1
ATOM 3522 O O . ARG A 1 465 ? -13.061 22.621 11.216 1.00 77.25 465 ARG A O 1
ATOM 3529 N N . MET A 1 466 ? -14.238 20.755 10.816 1.00 78.19 466 MET A N 1
ATOM 3530 C CA . MET A 1 466 ? -13.229 19.842 11.367 1.00 78.19 466 MET A CA 1
ATOM 3531 C C . MET A 1 466 ? -11.863 20.011 10.675 1.00 78.19 466 MET A C 1
ATOM 3533 O O . MET A 1 466 ? -10.835 20.055 11.352 1.00 78.19 466 MET A O 1
ATOM 3537 N N . TRP A 1 467 ? -11.824 20.171 9.348 1.00 79.31 467 TRP A N 1
ATOM 3538 C CA . TRP A 1 467 ? -10.560 20.384 8.629 1.00 79.31 467 TRP A CA 1
ATOM 3539 C C . TRP A 1 467 ? -9.889 21.701 8.965 1.00 79.31 467 TRP A C 1
ATOM 3541 O O . TRP A 1 467 ? -8.666 21.732 9.077 1.00 79.31 467 TRP A O 1
ATOM 3551 N N . SER A 1 468 ? -10.665 22.760 9.195 1.00 78.38 468 SER A N 1
ATOM 3552 C CA . SER A 1 468 ? -10.102 24.028 9.664 1.00 78.38 468 SER A CA 1
ATOM 3553 C C . SER A 1 468 ? -9.379 23.868 11.010 1.00 78.38 468 SER A C 1
ATOM 3555 O O . SER A 1 468 ? -8.291 24.414 11.190 1.00 78.38 468 SER A O 1
ATOM 3557 N N . VAL A 1 469 ? -9.917 23.037 11.913 1.00 78.94 469 VAL A N 1
ATOM 3558 C CA . VAL A 1 469 ? -9.289 22.715 13.205 1.00 78.94 469 VAL A CA 1
ATOM 3559 C C . VAL A 1 469 ? -8.025 21.876 13.005 1.00 78.94 469 VAL A C 1
ATOM 3561 O O . VAL A 1 469 ? -6.992 22.168 13.604 1.00 78.94 469 VAL A O 1
ATOM 3564 N N . ALA A 1 470 ? -8.073 20.864 12.135 1.00 82.56 470 ALA A N 1
ATOM 3565 C CA . ALA A 1 470 ? -6.914 20.034 11.809 1.00 82.56 470 ALA A CA 1
ATOM 3566 C C . ALA A 1 470 ? -5.765 20.855 11.186 1.00 82.56 470 ALA A C 1
ATOM 3568 O O . ALA A 1 470 ? -4.607 20.691 11.575 1.00 82.56 470 ALA A O 1
ATOM 3569 N N . ASP A 1 471 ? -6.072 21.781 10.272 1.00 83.19 471 ASP A N 1
ATOM 3570 C CA . ASP A 1 471 ? -5.087 22.687 9.676 1.00 83.19 471 ASP A CA 1
ATOM 3571 C C . ASP A 1 471 ? -4.521 23.684 10.692 1.00 83.19 471 ASP A C 1
ATOM 3573 O O . ASP A 1 471 ? -3.313 23.947 10.675 1.00 83.19 471 ASP A O 1
ATOM 3577 N N . ALA A 1 472 ? -5.352 24.192 11.609 1.00 82.88 472 ALA A N 1
ATOM 3578 C CA . ALA A 1 472 ? -4.891 25.019 12.718 1.00 82.88 472 ALA A CA 1
ATOM 3579 C C . ALA A 1 472 ? -3.912 24.238 13.609 1.00 82.88 472 ALA A C 1
ATOM 3581 O O . ALA A 1 472 ? -2.791 24.702 13.806 1.00 82.88 472 ALA A O 1
ATOM 3582 N N . LEU A 1 473 ? -4.265 23.020 14.045 1.00 83.81 473 LEU A N 1
ATOM 3583 C CA . LEU A 1 473 ? -3.380 22.131 14.816 1.00 83.81 473 LEU A CA 1
ATOM 3584 C C . LEU A 1 473 ? -2.060 21.857 14.091 1.00 83.81 473 LEU A C 1
ATOM 3586 O O . LEU A 1 473 ? -0.984 21.891 14.700 1.00 83.81 473 LEU A O 1
ATOM 3590 N N . ARG A 1 474 ? -2.127 21.600 12.779 1.00 86.56 474 ARG A N 1
ATOM 3591 C CA . ARG A 1 474 ? -0.937 21.388 11.955 1.00 86.56 474 ARG A CA 1
ATOM 3592 C C . ARG A 1 474 ? -0.012 22.600 12.013 1.00 86.56 474 ARG A C 1
ATOM 3594 O O . ARG A 1 474 ? 1.194 22.429 12.176 1.00 86.56 474 ARG A O 1
ATOM 3601 N N . ALA A 1 475 ? -0.564 23.801 11.860 1.00 84.31 475 ALA A N 1
ATOM 3602 C CA . ALA A 1 475 ? 0.196 25.042 11.800 1.00 84.31 475 ALA A CA 1
ATOM 3603 C C . ALA A 1 475 ? 0.737 25.493 13.167 1.00 84.31 475 ALA A C 1
ATOM 3605 O O . ALA A 1 475 ? 1.881 25.943 13.237 1.00 84.31 475 ALA A O 1
ATOM 3606 N N . THR A 1 476 ? -0.053 25.374 14.236 1.00 82.00 476 THR A N 1
ATOM 3607 C CA . THR A 1 476 ? 0.278 25.935 15.556 1.00 82.00 476 THR A CA 1
ATOM 3608 C C . THR A 1 476 ? 1.058 24.975 16.449 1.00 82.00 476 THR A C 1
ATOM 3610 O O . THR A 1 476 ? 1.908 25.432 17.210 1.00 82.00 476 THR A O 1
ATOM 3613 N N . ALA A 1 477 ? 0.822 23.662 16.349 1.00 81.50 477 ALA A N 1
ATOM 3614 C CA . ALA A 1 477 ? 1.428 22.669 17.239 1.00 81.50 477 ALA A CA 1
ATOM 3615 C C . ALA A 1 477 ? 2.394 21.725 16.508 1.00 81.50 477 ALA A C 1
ATOM 3617 O O . ALA A 1 477 ? 3.573 21.636 16.859 1.00 81.50 477 ALA A O 1
ATOM 3618 N N . PHE A 1 478 ? 1.929 21.039 15.460 1.00 85.38 478 PHE A N 1
ATOM 3619 C CA . PHE A 1 478 ? 2.696 19.947 14.845 1.00 85.38 478 PHE A CA 1
ATOM 3620 C C . PHE A 1 478 ? 3.871 20.430 13.988 1.00 85.38 478 PHE A C 1
ATOM 3622 O O . PHE A 1 478 ? 4.974 19.889 14.094 1.00 85.38 478 PHE A O 1
ATOM 3629 N N . ALA A 1 479 ? 3.676 21.441 13.137 1.00 83.31 479 ALA A N 1
ATOM 3630 C CA . ALA A 1 479 ? 4.744 21.946 12.276 1.00 83.31 479 ALA A CA 1
ATOM 3631 C C . ALA A 1 479 ? 5.921 22.527 13.087 1.00 83.31 479 ALA A C 1
ATOM 3633 O O . ALA A 1 479 ? 7.057 22.138 12.798 1.00 83.31 479 ALA A O 1
ATOM 3634 N N . PRO A 1 480 ? 5.708 23.350 14.136 1.00 83.69 480 PRO A N 1
ATOM 3635 C CA . PRO A 1 480 ? 6.790 23.771 15.027 1.00 83.69 480 PRO A CA 1
ATOM 3636 C C . PRO A 1 480 ? 7.470 22.596 15.747 1.00 83.69 480 PRO A C 1
ATOM 3638 O O . PRO A 1 480 ? 8.700 22.532 15.792 1.00 83.69 480 PRO A O 1
ATOM 3641 N N . ALA A 1 481 ? 6.693 21.628 16.251 1.00 82.75 481 ALA A N 1
ATOM 3642 C CA . ALA A 1 481 ? 7.228 20.456 16.948 1.00 82.75 481 ALA A CA 1
ATOM 3643 C C . ALA A 1 481 ? 8.074 19.545 16.039 1.00 82.75 481 ALA A C 1
ATOM 3645 O O . ALA A 1 481 ? 9.026 18.919 16.503 1.00 82.75 481 ALA A O 1
ATOM 3646 N N . SER A 1 482 ? 7.806 19.518 14.728 1.00 79.25 482 SER A N 1
ATOM 3647 C CA . SER A 1 482 ? 8.567 18.709 13.760 1.00 79.25 482 SER A CA 1
ATOM 3648 C C . SER A 1 482 ? 10.066 19.055 13.686 1.00 79.25 482 SER A C 1
ATOM 3650 O O . SER A 1 482 ? 10.877 18.232 13.248 1.00 79.25 482 SER A O 1
ATOM 3652 N N . GLY A 1 483 ? 10.450 20.262 14.126 1.00 74.25 483 GLY A N 1
ATOM 3653 C CA . GLY A 1 483 ? 11.846 20.683 14.251 1.00 74.25 483 GLY A CA 1
ATOM 3654 C C . GLY A 1 483 ? 12.590 20.025 15.418 1.00 74.25 483 GLY A C 1
ATOM 3655 O O . GLY A 1 483 ? 13.815 19.970 15.395 1.00 74.25 483 GLY A O 1
ATOM 3656 N N . GLN A 1 484 ? 11.862 19.499 16.408 1.00 76.69 484 GLN A N 1
ATOM 3657 C CA . GLN A 1 484 ? 12.414 18.823 17.588 1.00 76.69 484 GLN A CA 1
ATOM 3658 C C . GLN A 1 484 ? 12.582 17.312 17.377 1.00 76.69 484 GLN A C 1
ATOM 3660 O O . GLN A 1 484 ? 13.198 16.642 18.202 1.00 76.69 484 GLN A O 1
ATOM 3665 N N . VAL A 1 485 ? 12.054 16.769 16.274 1.00 76.94 485 VAL A N 1
ATOM 3666 C CA . VAL A 1 485 ? 12.174 15.344 15.949 1.00 76.94 485 VAL A CA 1
ATOM 3667 C C . VAL A 1 485 ? 13.650 15.009 15.696 1.00 76.94 485 VAL A C 1
ATOM 3669 O O . VAL A 1 485 ? 14.258 15.625 14.813 1.00 76.94 485 VAL A O 1
ATOM 3672 N N . PRO A 1 486 ? 14.236 14.038 16.421 1.00 73.19 486 PRO A N 1
ATOM 3673 C CA . PRO A 1 486 ? 15.620 13.619 16.221 1.00 73.19 486 PRO A CA 1
ATOM 3674 C C . PRO A 1 486 ? 15.874 13.175 14.772 1.00 73.19 486 PRO A C 1
ATOM 3676 O O . PRO A 1 486 ? 15.106 12.401 14.202 1.00 73.19 486 PRO A O 1
ATOM 3679 N N . ARG A 1 487 ? 16.967 13.648 14.156 1.00 71.56 487 ARG A N 1
ATOM 3680 C CA . ARG A 1 487 ? 17.373 13.282 12.784 1.00 71.56 487 ARG A CA 1
ATOM 3681 C C . ARG A 1 487 ? 18.809 12.767 12.768 1.00 71.56 487 ARG A C 1
ATOM 3683 O O . ARG A 1 487 ? 19.663 13.290 13.479 1.00 71.56 487 ARG A O 1
ATOM 3690 N N . ILE A 1 488 ? 19.082 11.786 11.902 1.00 65.50 488 ILE A N 1
ATOM 3691 C CA . ILE A 1 488 ? 20.426 11.201 11.720 1.00 65.50 488 ILE A CA 1
ATOM 3692 C C . ILE A 1 488 ? 21.430 12.253 11.215 1.00 65.50 488 ILE A C 1
ATOM 3694 O O . ILE A 1 488 ? 22.588 12.253 11.625 1.00 65.50 488 ILE A O 1
ATOM 3698 N N . ALA A 1 489 ? 20.988 13.174 10.353 1.00 57.53 489 ALA A N 1
ATOM 3699 C CA . ALA A 1 489 ? 21.794 14.283 9.853 1.00 57.53 489 ALA A CA 1
ATOM 3700 C C . ALA A 1 489 ? 21.278 15.618 10.417 1.00 57.53 489 ALA A C 1
ATOM 3702 O O . ALA A 1 489 ? 20.103 15.949 10.255 1.00 57.53 489 ALA A O 1
ATOM 3703 N N . GLY A 1 490 ? 22.158 16.391 11.061 1.00 54.25 490 GLY A N 1
ATOM 3704 C CA . GLY A 1 490 ? 21.859 17.716 11.608 1.00 54.25 490 GLY A CA 1
ATOM 3705 C C . GLY A 1 490 ? 23.131 18.471 12.000 1.00 54.25 490 GLY A C 1
ATOM 3706 O O . GLY A 1 490 ? 24.155 17.853 12.282 1.00 54.25 490 GLY A O 1
ATOM 3707 N N . GLU A 1 491 ? 23.067 19.805 12.010 1.00 47.19 491 GLU A N 1
ATOM 3708 C CA . GLU A 1 491 ? 24.214 20.708 12.234 1.00 47.19 491 GLU A CA 1
ATOM 3709 C C . GLU A 1 491 ? 24.747 20.697 13.689 1.00 47.19 491 GLU A C 1
ATOM 3711 O O . GLU A 1 491 ? 25.777 21.303 13.972 1.00 47.19 491 GLU A O 1
ATOM 3716 N N . VAL A 1 492 ? 24.091 19.986 14.616 1.00 47.03 492 VAL A N 1
ATOM 3717 C CA . VAL A 1 492 ? 24.486 19.928 16.036 1.00 47.03 492 VAL A CA 1
ATOM 3718 C C . VAL A 1 492 ? 25.593 18.882 16.265 1.00 47.03 492 VAL A C 1
ATOM 3720 O O . VAL A 1 492 ? 25.456 17.742 15.811 1.00 47.03 492 VAL A O 1
ATOM 3723 N N . PRO A 1 493 ? 26.665 19.198 17.012 1.00 45.78 493 PRO A N 1
ATOM 3724 C CA . PRO A 1 493 ? 27.748 18.272 17.344 1.00 45.78 493 PRO A CA 1
ATOM 3725 C C . PRO A 1 493 ? 27.390 17.365 18.541 1.00 45.78 493 PRO A C 1
ATOM 3727 O O . PRO A 1 493 ? 28.097 17.347 19.541 1.00 45.78 493 PRO A O 1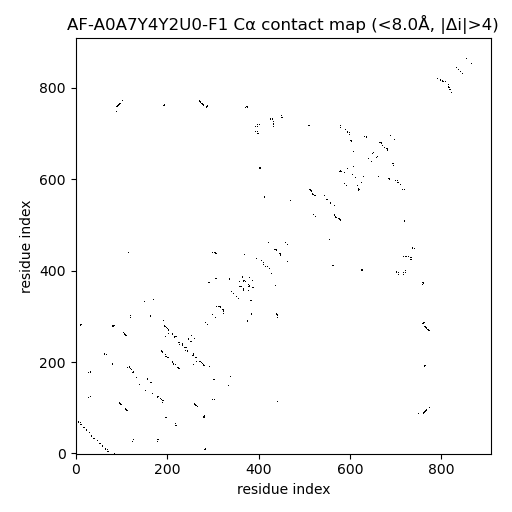
ATOM 3730 N N . ALA A 1 494 ? 26.274 16.634 18.474 1.00 53.88 494 ALA A N 1
ATOM 3731 C CA . ALA A 1 494 ? 25.956 15.597 19.466 1.00 53.88 494 ALA A CA 1
ATOM 3732 C C . ALA A 1 494 ? 26.662 14.268 19.128 1.00 53.88 494 ALA A C 1
ATOM 3734 O O . ALA A 1 494 ? 27.021 14.033 17.971 1.00 53.88 494 ALA A O 1
ATOM 3735 N N . ASP A 1 495 ? 26.838 13.375 20.103 1.00 67.62 495 ASP A N 1
ATOM 3736 C CA . ASP A 1 495 ? 27.354 12.024 19.857 1.00 67.62 495 ASP A CA 1
ATOM 3737 C C . ASP A 1 495 ? 26.457 11.302 18.818 1.00 67.62 495 ASP A C 1
ATOM 3739 O O . ASP A 1 495 ? 25.236 11.215 19.002 1.00 67.62 495 ASP A O 1
ATOM 3743 N N . PRO A 1 496 ? 27.001 10.830 17.677 1.00 66.81 496 PRO A N 1
ATOM 3744 C CA . PRO A 1 496 ? 26.245 10.048 16.700 1.00 66.81 496 PRO A CA 1
ATOM 3745 C C . PRO A 1 496 ? 25.550 8.816 17.299 1.00 66.81 496 PRO A C 1
ATOM 3747 O O . PRO A 1 496 ? 24.479 8.445 16.819 1.00 66.81 496 PRO A O 1
ATOM 3750 N N . ILE A 1 497 ? 26.126 8.201 18.340 1.00 69.88 497 ILE A N 1
ATOM 3751 C CA . ILE A 1 497 ? 25.556 7.024 19.010 1.00 69.88 497 ILE A CA 1
ATOM 3752 C C . ILE A 1 497 ? 24.334 7.420 19.835 1.00 69.88 497 ILE A C 1
ATOM 3754 O O . ILE A 1 497 ? 23.285 6.800 19.690 1.00 69.88 497 ILE A O 1
ATOM 3758 N N . GLU A 1 498 ? 24.436 8.470 20.649 1.00 71.94 498 GLU A N 1
ATOM 3759 C CA . GLU A 1 498 ? 23.315 8.982 21.446 1.00 71.94 498 GLU A CA 1
ATOM 3760 C C . GLU A 1 498 ? 22.129 9.359 20.550 1.00 71.94 498 GLU A C 1
ATOM 3762 O O . GLU A 1 498 ? 21.004 8.932 20.799 1.00 71.94 498 GLU A O 1
ATOM 3767 N N . ARG A 1 499 ? 22.390 10.045 19.428 1.00 72.75 499 ARG A N 1
ATOM 3768 C CA . ARG A 1 499 ? 21.353 10.363 18.433 1.00 72.75 499 ARG A CA 1
ATOM 3769 C C . ARG A 1 499 ? 20.722 9.126 17.813 1.00 72.75 499 ARG A C 1
ATOM 3771 O O . ARG A 1 499 ? 19.507 9.095 17.634 1.00 72.75 499 ARG A O 1
ATOM 3778 N N . MET A 1 500 ? 21.529 8.120 17.478 1.00 74.31 500 MET A N 1
ATOM 3779 C CA . MET A 1 500 ? 21.016 6.852 16.969 1.00 74.31 500 MET A CA 1
ATOM 3780 C C . MET A 1 500 ? 20.118 6.180 18.011 1.00 74.31 500 MET A C 1
ATOM 3782 O O . MET A 1 500 ? 19.036 5.729 17.662 1.00 74.31 500 MET A O 1
ATOM 3786 N N . ILE A 1 501 ? 20.519 6.167 19.287 1.00 76.81 501 ILE A N 1
ATOM 3787 C CA . ILE A 1 501 ? 19.714 5.611 20.381 1.00 76.81 501 ILE A CA 1
ATOM 3788 C C . ILE A 1 501 ? 18.391 6.370 20.519 1.00 76.81 501 ILE A C 1
ATOM 3790 O O . ILE A 1 501 ? 17.350 5.724 20.556 1.00 76.81 501 ILE A O 1
ATOM 3794 N N . THR A 1 502 ? 18.387 7.707 20.516 1.00 78.38 502 THR A N 1
ATOM 3795 C CA . THR A 1 502 ? 17.139 8.490 20.592 1.00 78.38 502 THR A CA 1
ATOM 3796 C C . THR A 1 502 ? 16.206 8.202 19.410 1.00 78.38 502 THR A C 1
ATOM 3798 O O . THR A 1 502 ? 14.998 8.056 19.591 1.00 78.38 502 THR A O 1
ATOM 3801 N N . VAL A 1 503 ? 16.755 8.084 18.195 1.00 79.06 503 VAL A N 1
ATOM 3802 C CA . VAL A 1 503 ? 15.973 7.720 17.002 1.00 79.06 503 VAL A CA 1
ATOM 3803 C C . VAL A 1 503 ? 15.415 6.299 17.127 1.00 79.06 503 VAL A C 1
ATOM 3805 O O . VAL A 1 503 ? 14.243 6.090 16.841 1.00 79.06 503 VAL A O 1
ATOM 3808 N N . LEU A 1 504 ? 16.216 5.336 17.592 1.00 77.62 504 LEU A N 1
ATOM 3809 C CA . LEU A 1 504 ? 15.796 3.942 17.785 1.00 77.62 504 LEU A CA 1
ATOM 3810 C C . LEU A 1 504 ? 14.797 3.758 18.937 1.00 77.62 504 LEU A C 1
ATOM 3812 O O . LEU A 1 504 ? 14.080 2.765 18.956 1.00 77.62 504 LEU A O 1
ATOM 3816 N N . GLN A 1 505 ? 14.747 4.693 19.887 1.00 76.44 505 GLN A N 1
ATOM 3817 C CA . GLN A 1 505 ? 13.753 4.730 20.964 1.00 76.44 505 GLN A CA 1
ATOM 3818 C C . GLN A 1 505 ? 12.415 5.346 20.531 1.00 76.44 505 GLN A C 1
ATOM 3820 O O . GLN A 1 505 ? 11.473 5.365 21.319 1.00 76.44 505 GLN A O 1
ATOM 3825 N N . SER A 1 506 ? 12.325 5.879 19.311 1.00 74.12 506 SER A N 1
ATOM 3826 C CA . SER A 1 506 ? 11.102 6.483 18.789 1.00 74.12 506 SER A CA 1
ATOM 3827 C C . SER A 1 506 ? 10.323 5.464 17.961 1.00 74.12 506 SER A C 1
ATOM 3829 O O . SER A 1 506 ? 10.856 4.901 17.007 1.00 74.12 506 SER A O 1
ATOM 3831 N N . GLU A 1 507 ? 9.044 5.275 18.280 1.00 75.19 507 GLU A N 1
ATOM 3832 C CA . GLU A 1 507 ? 8.148 4.384 17.542 1.00 75.19 507 GLU A CA 1
ATOM 3833 C C . GLU A 1 507 ? 6.873 5.125 17.116 1.00 75.19 507 GLU A C 1
ATOM 3835 O O . GLU A 1 507 ? 6.430 6.070 17.768 1.00 75.19 507 GLU A O 1
ATOM 3840 N N . GLY A 1 508 ? 6.293 4.728 15.979 1.00 75.00 508 GLY A N 1
ATOM 3841 C CA . GLY A 1 508 ? 5.071 5.341 15.434 1.00 75.00 508 GLY A CA 1
ATOM 3842 C C . GLY A 1 508 ? 3.774 4.855 16.093 1.00 75.00 508 GLY A C 1
ATOM 3843 O O . GLY A 1 508 ? 2.685 5.235 15.659 1.00 75.00 508 GLY A O 1
ATOM 3844 N N . ILE A 1 509 ? 3.893 3.984 17.095 1.00 85.94 509 ILE A N 1
ATOM 3845 C CA . ILE A 1 509 ? 2.815 3.274 17.782 1.00 85.94 509 ILE A CA 1
ATOM 3846 C C . ILE A 1 509 ? 3.054 3.417 19.288 1.00 85.94 509 ILE A C 1
ATOM 3848 O O . ILE A 1 509 ? 4.201 3.443 19.735 1.00 85.94 509 ILE A O 1
ATOM 3852 N N . ALA A 1 510 ? 1.985 3.539 20.079 1.00 88.19 510 ALA A N 1
ATOM 3853 C CA . ALA A 1 510 ? 2.122 3.577 21.529 1.00 88.19 510 ALA A CA 1
ATOM 3854 C C . ALA A 1 510 ? 2.595 2.211 22.053 1.00 88.19 510 ALA A C 1
ATOM 3856 O O . ALA A 1 510 ? 1.954 1.198 21.794 1.00 88.19 510 ALA A O 1
ATOM 3857 N N . VAL A 1 511 ? 3.692 2.207 22.811 1.00 84.88 511 VAL A N 1
ATOM 3858 C CA . VAL A 1 511 ? 4.287 0.998 23.422 1.00 84.88 511 VAL A CA 1
ATOM 3859 C C . VAL A 1 511 ? 4.140 0.954 24.944 1.00 84.88 511 VAL A C 1
ATOM 3861 O O . VAL A 1 511 ? 4.540 -0.006 25.595 1.00 84.88 511 VAL A O 1
ATOM 3864 N N . GLY A 1 512 ? 3.588 2.011 25.536 1.00 83.94 512 GLY A N 1
ATOM 3865 C CA . GLY A 1 512 ? 3.358 2.101 26.968 1.00 83.94 512 GLY A CA 1
ATOM 3866 C C . GLY A 1 512 ? 2.462 3.278 27.318 1.00 83.94 512 GLY A C 1
ATOM 3867 O O . GLY A 1 512 ? 2.363 4.249 26.566 1.00 83.94 512 GLY A O 1
ATOM 3868 N N . ALA A 1 513 ? 1.810 3.179 28.473 1.00 87.00 513 ALA A N 1
ATOM 3869 C CA . ALA A 1 513 ? 1.003 4.245 29.040 1.00 87.00 513 ALA A CA 1
ATOM 3870 C C . ALA A 1 513 ? 1.364 4.459 30.512 1.00 87.00 513 ALA A C 1
ATOM 3872 O O . ALA A 1 513 ? 1.682 3.520 31.244 1.00 87.00 513 ALA A O 1
ATOM 3873 N N . GLU A 1 514 ? 1.270 5.709 30.950 1.00 86.00 514 GLU A N 1
ATOM 3874 C CA . GLU A 1 514 ? 1.372 6.082 32.355 1.00 86.00 514 GLU A CA 1
ATOM 3875 C C . GLU A 1 514 ? 0.045 6.672 32.819 1.00 86.00 514 GLU A C 1
ATOM 3877 O O . GLU A 1 514 ? -0.462 7.636 32.243 1.00 86.00 514 GLU A O 1
ATOM 3882 N N . LEU A 1 515 ? -0.501 6.122 33.898 1.00 82.06 515 LEU A N 1
ATOM 3883 C CA . LEU A 1 515 ? -1.662 6.681 34.567 1.00 82.06 515 LEU A CA 1
ATOM 3884 C C . LEU A 1 515 ? -1.215 7.777 35.538 1.00 82.06 515 LEU A C 1
ATOM 3886 O O . LEU A 1 515 ? -0.338 7.563 36.378 1.00 82.06 515 LEU A O 1
ATOM 3890 N N . ARG A 1 516 ? -1.853 8.946 35.460 1.00 80.12 516 ARG A N 1
ATOM 3891 C CA . ARG A 1 516 ? -1.668 10.044 36.415 1.00 80.12 516 ARG A CA 1
ATOM 3892 C C . ARG A 1 516 ? -3.000 10.398 37.050 1.00 80.12 516 ARG A C 1
ATOM 3894 O O . ARG A 1 516 ? -4.014 10.486 36.364 1.00 80.12 516 ARG A O 1
ATOM 3901 N N . LEU A 1 517 ? -2.986 10.609 38.363 1.00 77.00 517 LEU A N 1
ATOM 3902 C CA . LEU A 1 517 ? -4.170 11.041 39.096 1.00 77.00 517 LEU A CA 1
ATOM 3903 C C . LEU A 1 517 ? -4.344 12.551 38.964 1.00 77.00 517 LEU A C 1
ATOM 3905 O O . LEU A 1 517 ? -3.385 13.321 39.086 1.00 77.00 517 LEU A O 1
ATOM 3909 N N . VAL A 1 518 ? -5.584 12.962 38.721 1.00 75.81 518 VAL A N 1
ATOM 3910 C CA . VAL A 1 518 ? -5.935 14.352 38.448 1.00 75.81 518 VAL A CA 1
ATOM 3911 C C . VAL A 1 518 ? -7.168 14.727 39.262 1.00 75.81 518 VAL A C 1
ATOM 3913 O O . VAL A 1 518 ? -8.129 13.963 39.312 1.00 75.81 518 VAL A O 1
ATOM 3916 N N . LEU A 1 519 ? -7.150 15.891 39.910 1.00 73.56 519 LEU A N 1
ATOM 3917 C CA . LEU A 1 519 ? -8.331 16.448 40.569 1.00 73.56 519 LEU A CA 1
ATOM 3918 C C . LEU A 1 519 ? -9.261 17.037 39.511 1.00 73.56 519 LEU A C 1
ATOM 3920 O O . LEU A 1 519 ? -8.812 17.805 38.659 1.00 73.56 519 LEU A O 1
ATOM 3924 N N . GLY A 1 520 ? -10.550 16.700 39.583 1.00 68.00 520 GLY A N 1
ATOM 3925 C CA . GLY A 1 520 ? -11.581 17.322 38.752 1.00 68.00 520 GLY A CA 1
ATOM 3926 C C . GLY A 1 520 ? -11.724 18.817 39.042 1.00 68.00 520 GLY A C 1
ATOM 3927 O O . GLY A 1 520 ? -11.372 19.271 40.129 1.00 68.00 520 GLY A O 1
ATOM 3928 N N . ALA A 1 521 ? -12.265 19.573 38.086 1.00 64.31 521 ALA A N 1
ATOM 3929 C CA . ALA A 1 521 ? -12.366 21.034 38.158 1.00 64.31 521 ALA A CA 1
ATOM 3930 C C . ALA A 1 521 ? -13.095 21.545 39.414 1.00 64.31 521 ALA A C 1
ATOM 3932 O O . ALA A 1 521 ? -12.622 22.468 40.081 1.00 64.31 521 ALA A O 1
ATOM 3933 N N . SER A 1 522 ? -14.208 20.899 39.780 1.00 63.81 522 SER A N 1
ATOM 3934 C CA . SER A 1 522 ? -14.990 21.235 40.973 1.00 63.81 522 SER A CA 1
ATOM 3935 C C . SER A 1 522 ? -14.167 21.044 42.249 1.00 63.81 522 SER A C 1
ATOM 3937 O O . SER A 1 522 ? -13.990 21.990 43.013 1.00 63.81 522 SER A O 1
ATOM 3939 N N . MET A 1 523 ? -13.553 19.871 42.427 1.00 65.31 523 MET A N 1
ATOM 3940 C CA . MET A 1 523 ? -12.671 19.591 43.562 1.00 65.31 523 MET A CA 1
ATOM 3941 C C . MET A 1 523 ? -11.423 20.475 43.578 1.00 65.31 523 MET A C 1
ATOM 3943 O O . MET A 1 523 ? -11.035 20.959 44.641 1.00 65.31 523 MET A O 1
ATOM 3947 N N . ALA A 1 524 ? -10.790 20.711 42.430 1.00 66.19 524 ALA A N 1
ATOM 3948 C CA . ALA A 1 524 ? -9.609 21.558 42.320 1.00 66.19 524 ALA A CA 1
ATOM 3949 C C . ALA A 1 524 ? -9.905 22.965 42.850 1.00 66.19 524 ALA A C 1
ATOM 3951 O O . ALA A 1 524 ? -9.173 23.452 43.709 1.00 66.19 524 ALA A O 1
ATOM 3952 N N . SER A 1 525 ? -11.023 23.572 42.441 1.00 63.41 525 SER A N 1
ATOM 3953 C CA . SER A 1 525 ? -11.419 24.912 42.894 1.00 63.41 525 SER A CA 1
ATOM 3954 C C . SER A 1 525 ? -11.560 25.024 44.421 1.00 63.41 525 SER A C 1
ATOM 3956 O O . SER A 1 525 ? -11.156 26.027 45.009 1.00 63.41 525 SER A O 1
ATOM 3958 N N . THR A 1 526 ? -12.054 23.974 45.089 1.00 66.81 526 THR A N 1
ATOM 3959 C CA . THR A 1 526 ? -12.227 23.950 46.551 1.00 66.81 526 THR A CA 1
ATOM 3960 C C . THR A 1 526 ? -10.925 23.617 47.285 1.00 66.81 526 THR A C 1
ATOM 3962 O O . THR A 1 526 ? -10.629 24.191 48.331 1.00 66.81 526 THR A O 1
ATOM 3965 N N . THR A 1 527 ? -10.117 22.709 46.730 1.00 64.88 527 THR A N 1
ATOM 3966 C CA . THR A 1 527 ? -8.882 22.208 47.362 1.00 64.88 527 THR A CA 1
ATOM 3967 C C . THR A 1 527 ? -7.720 23.202 47.210 1.00 64.88 527 THR A C 1
ATOM 3969 O O . THR A 1 527 ? -6.872 23.318 48.095 1.00 64.88 527 THR A O 1
ATOM 3972 N N . LEU A 1 528 ? -7.698 23.984 46.123 1.00 66.00 528 LEU A N 1
ATOM 3973 C CA . LEU A 1 528 ? -6.666 24.992 45.842 1.00 66.00 528 LEU A CA 1
ATOM 3974 C C . LEU A 1 528 ? -6.723 26.225 46.752 1.00 66.00 528 LEU A C 1
ATOM 3976 O O . LEU A 1 528 ? -5.739 26.966 46.841 1.00 66.00 528 LEU A O 1
ATOM 3980 N N . ALA A 1 529 ? -7.822 26.431 47.480 1.00 67.00 529 ALA A N 1
ATOM 3981 C CA . ALA A 1 529 ? -7.920 27.495 48.477 1.00 67.00 529 ALA A CA 1
ATOM 3982 C C . ALA A 1 529 ? -6.812 27.388 49.549 1.00 67.00 529 ALA A C 1
ATOM 3984 O O . ALA A 1 529 ? -6.292 28.409 50.000 1.00 67.00 529 ALA A O 1
ATOM 3985 N N . GLY A 1 530 ? -6.385 26.162 49.888 1.00 68.38 530 GLY A N 1
ATOM 3986 C CA . GLY A 1 530 ? -5.296 25.881 50.834 1.00 68.38 530 GLY A CA 1
ATOM 3987 C C . GLY A 1 530 ? -3.900 25.706 50.217 1.00 68.38 530 GLY A C 1
ATOM 3988 O O . GLY A 1 530 ? -2.948 25.449 50.951 1.00 68.38 530 GLY A O 1
ATOM 3989 N N . ALA A 1 531 ? -3.751 25.814 48.891 1.00 73.19 531 ALA A N 1
ATOM 3990 C CA . ALA A 1 531 ? -2.477 25.604 48.197 1.00 73.19 531 ALA A CA 1
ATOM 3991 C C . ALA A 1 531 ? -1.525 26.815 48.294 1.00 73.19 531 ALA A C 1
ATOM 3993 O O . ALA A 1 531 ? -1.942 27.951 48.533 1.00 73.19 531 ALA A O 1
ATOM 3994 N N . THR A 1 532 ? -0.225 26.587 48.068 1.00 78.44 532 THR A N 1
ATOM 3995 C CA . THR A 1 532 ? 0.777 27.664 48.002 1.00 78.44 532 THR A CA 1
ATOM 3996 C C . THR A 1 532 ? 0.528 28.579 46.798 1.00 78.44 532 THR A C 1
ATOM 3998 O O . THR A 1 532 ? 0.004 28.142 45.773 1.00 78.44 532 THR A O 1
ATOM 4001 N N . ALA A 1 533 ? 0.940 29.849 46.895 1.00 80.06 533 ALA A N 1
ATOM 4002 C CA . ALA A 1 533 ? 0.806 30.811 45.795 1.00 80.06 533 ALA A CA 1
ATOM 4003 C C . ALA A 1 533 ? 1.462 30.303 44.497 1.00 80.06 533 ALA A C 1
ATOM 4005 O O . ALA A 1 533 ? 0.818 30.292 43.458 1.00 80.06 533 ALA A O 1
ATOM 4006 N N . ALA A 1 534 ? 2.675 29.746 44.584 1.00 76.31 534 ALA A N 1
ATOM 4007 C CA . ALA A 1 534 ? 3.389 29.201 43.428 1.00 76.31 534 ALA A CA 1
ATOM 4008 C C . ALA A 1 534 ? 2.649 28.039 42.733 1.00 76.31 534 ALA A C 1
ATOM 4010 O O . ALA A 1 534 ? 2.676 27.936 41.508 1.00 76.31 534 ALA A O 1
ATOM 4011 N N . LEU A 1 535 ? 1.982 27.159 43.494 1.00 72.88 535 LEU A N 1
ATOM 4012 C CA . LEU A 1 535 ? 1.194 26.072 42.909 1.00 72.88 535 LEU A CA 1
ATOM 4013 C C . LEU A 1 535 ? -0.060 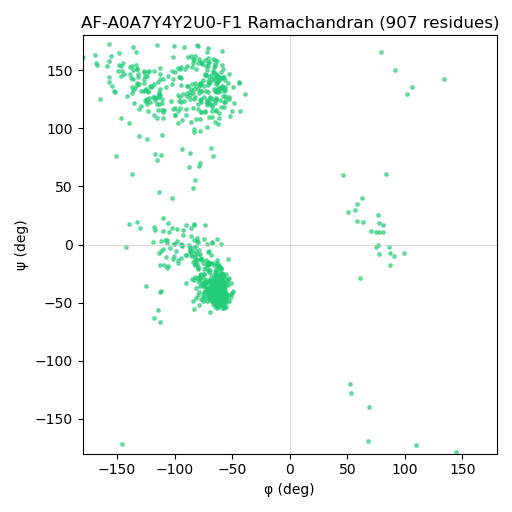26.616 42.215 1.00 72.88 535 LEU A C 1
ATOM 4015 O O . LEU A 1 535 ? -0.376 26.165 41.117 1.00 72.88 535 LEU A O 1
ATOM 4019 N N . ARG A 1 536 ? -0.733 27.604 42.820 1.00 74.38 536 ARG A N 1
ATOM 4020 C CA . ARG A 1 536 ? -1.878 28.287 42.200 1.00 74.38 536 ARG A CA 1
ATOM 4021 C C . ARG A 1 536 ? -1.486 28.998 40.908 1.00 74.38 536 ARG A C 1
ATOM 4023 O O . ARG A 1 536 ? -2.162 28.800 39.907 1.00 74.38 536 ARG A O 1
ATOM 4030 N N . ASP A 1 537 ? -0.374 29.727 40.902 1.00 78.44 537 ASP A N 1
ATOM 4031 C CA . ASP A 1 537 ? 0.111 30.440 39.714 1.00 78.44 537 ASP A CA 1
ATOM 4032 C C . ASP A 1 537 ? 0.467 29.469 38.580 1.00 78.44 537 ASP A C 1
ATOM 4034 O O . ASP A 1 537 ? 0.092 29.692 37.431 1.00 78.44 537 ASP A O 1
ATOM 4038 N N . ARG A 1 538 ? 1.139 28.350 38.895 1.00 73.06 538 ARG A N 1
ATOM 4039 C CA . ARG A 1 538 ? 1.468 27.307 37.909 1.00 73.06 538 ARG A CA 1
ATOM 4040 C C . ARG A 1 538 ? 0.211 26.689 37.294 1.00 73.06 538 ARG A C 1
ATOM 4042 O O . ARG A 1 538 ? 0.168 26.462 36.088 1.00 73.06 538 ARG A O 1
ATOM 4049 N N . ILE A 1 539 ? -0.794 26.408 38.119 1.00 71.94 539 ILE A N 1
ATOM 4050 C CA . ILE A 1 539 ? -2.067 25.842 37.670 1.00 71.94 539 ILE A CA 1
ATOM 4051 C C . ILE A 1 539 ? -2.815 26.851 36.802 1.00 71.94 539 ILE A C 1
ATOM 4053 O O . ILE A 1 539 ? -3.245 26.485 35.711 1.00 71.94 539 ILE A O 1
ATOM 4057 N N . GLU A 1 540 ? -2.903 28.116 37.217 1.00 75.69 540 GLU A N 1
ATOM 4058 C CA . GLU A 1 540 ? -3.563 29.157 36.425 1.00 75.69 540 GLU A CA 1
ATOM 4059 C C . GLU A 1 540 ? -2.864 29.359 35.076 1.00 75.69 540 GLU A C 1
ATOM 4061 O O . GLU A 1 540 ? -3.531 29.431 34.051 1.00 75.69 540 GLU A O 1
ATOM 4066 N N . GLN A 1 541 ? -1.527 29.346 35.030 1.00 76.62 541 GLN A N 1
ATOM 4067 C CA . GLN A 1 541 ? -0.781 29.401 33.767 1.00 76.62 541 GLN A CA 1
ATOM 4068 C C . GLN A 1 541 ? -1.097 28.216 32.844 1.00 76.62 541 GLN A C 1
ATOM 4070 O O . GLN A 1 541 ? -1.272 28.410 31.642 1.00 76.62 541 GLN A O 1
ATOM 4075 N N . GLN A 1 542 ? -1.206 26.999 33.387 1.00 72.94 542 GLN A N 1
ATOM 4076 C CA . GLN A 1 542 ? -1.626 25.826 32.612 1.00 72.94 542 GLN A CA 1
ATOM 4077 C C . GLN A 1 542 ? -3.065 25.969 32.101 1.00 72.94 542 GLN A C 1
ATOM 4079 O O . GLN A 1 542 ? -3.335 25.641 30.946 1.00 72.94 542 GLN A O 1
ATOM 4084 N N . HIS A 1 543 ? -3.974 26.491 32.930 1.00 74.56 543 HIS A N 1
ATOM 4085 C CA . HIS A 1 543 ? -5.366 26.719 32.545 1.00 74.56 543 HIS A CA 1
ATOM 4086 C C . HIS A 1 543 ? -5.470 27.780 31.446 1.00 74.56 543 HIS A C 1
ATOM 4088 O O . HIS A 1 543 ? -6.191 27.564 30.475 1.00 74.56 543 HIS A O 1
ATOM 4094 N N . ILE A 1 544 ? -4.739 28.894 31.565 1.00 77.38 544 ILE A N 1
ATOM 4095 C CA . ILE A 1 544 ? -4.679 29.951 30.547 1.00 77.38 544 ILE A CA 1
ATOM 4096 C C . ILE A 1 544 ? -4.151 29.375 29.235 1.00 77.38 544 ILE A C 1
ATOM 4098 O O . ILE A 1 544 ? -4.819 29.502 28.217 1.00 77.38 544 ILE A O 1
ATOM 4102 N N . ALA A 1 545 ? -3.023 28.659 29.258 1.00 76.06 545 ALA A N 1
ATOM 4103 C CA . ALA A 1 545 ? -2.453 28.065 28.049 1.00 76.06 545 ALA A CA 1
ATOM 4104 C C . ALA A 1 545 ? -3.419 27.082 27.362 1.00 76.06 545 ALA A C 1
ATOM 4106 O O . ALA A 1 545 ? -3.525 27.065 26.135 1.00 76.06 545 ALA A O 1
ATOM 4107 N N . ALA A 1 546 ? -4.151 26.279 28.140 1.00 74.38 546 ALA A N 1
ATOM 4108 C CA . ALA A 1 546 ? -5.134 25.344 27.605 1.00 74.38 546 ALA A CA 1
ATOM 4109 C C . ALA A 1 546 ? -6.389 26.055 27.054 1.00 74.38 546 ALA A C 1
ATOM 4111 O O . ALA A 1 546 ? -6.889 25.663 25.999 1.00 74.38 546 ALA A O 1
ATOM 4112 N N . ARG A 1 547 ? -6.868 27.122 27.715 1.00 76.00 547 ARG A N 1
ATOM 4113 C CA . ARG A 1 547 ? -7.962 27.979 27.218 1.00 76.00 547 ARG A CA 1
ATOM 4114 C C . ARG A 1 547 ? -7.562 28.711 25.935 1.00 76.00 547 ARG A C 1
ATOM 4116 O O . ARG A 1 547 ? -8.332 28.710 24.980 1.00 76.00 547 ARG A O 1
ATOM 4123 N N . ASP A 1 548 ? -6.355 29.270 25.888 1.00 78.12 548 ASP A N 1
ATOM 4124 C CA . ASP A 1 548 ? -5.815 29.959 24.714 1.00 78.12 548 ASP A CA 1
ATOM 4125 C C . ASP A 1 548 ? -5.701 29.004 23.524 1.00 78.12 548 ASP A C 1
ATOM 4127 O O . ASP A 1 548 ? -6.114 29.344 22.416 1.00 78.12 548 ASP A O 1
ATOM 4131 N N . LEU A 1 549 ? -5.200 27.784 23.751 1.00 76.44 549 LEU A N 1
ATOM 4132 C CA . LEU A 1 549 ? -5.157 26.753 22.717 1.00 76.44 549 LEU A CA 1
ATOM 4133 C C . LEU A 1 549 ? -6.570 26.373 22.253 1.00 76.44 549 LEU A C 1
ATOM 4135 O O . LEU A 1 549 ? -6.810 26.304 21.053 1.00 76.44 549 LEU A O 1
ATOM 4139 N N . HIS A 1 550 ? -7.525 26.171 23.163 1.00 75.31 550 HIS A N 1
ATOM 4140 C CA . HIS A 1 550 ? -8.909 25.868 22.786 1.00 75.31 550 HIS A CA 1
ATOM 4141 C C . HIS A 1 550 ? -9.550 26.978 21.946 1.00 75.31 550 HIS A C 1
ATOM 4143 O O . HIS A 1 550 ? -10.170 26.691 20.922 1.00 75.31 550 HIS A O 1
ATOM 4149 N N . ALA A 1 551 ? -9.340 28.239 22.328 1.00 76.88 551 ALA A N 1
ATOM 4150 C CA . ALA A 1 551 ? -9.811 29.394 21.574 1.00 76.88 551 ALA A CA 1
ATOM 4151 C C . ALA A 1 551 ? -9.164 29.466 20.179 1.00 76.88 551 ALA A C 1
ATOM 4153 O O . ALA A 1 551 ? -9.854 29.697 19.187 1.00 76.88 551 ALA A O 1
ATOM 4154 N N . GLN A 1 552 ? -7.856 29.196 20.069 1.00 75.50 552 GLN A N 1
ATOM 4155 C CA . GLN A 1 552 ? -7.153 29.110 18.779 1.00 75.50 552 GLN A CA 1
ATOM 4156 C C . GLN A 1 552 ? -7.696 27.994 17.877 1.00 75.50 552 GLN A C 1
ATOM 4158 O O . GLN A 1 552 ? -7.649 28.115 16.654 1.00 75.50 552 GLN A O 1
ATOM 4163 N N . LEU A 1 553 ? -8.227 26.924 18.469 1.00 72.25 553 LEU A N 1
ATOM 4164 C CA . LEU A 1 553 ? -8.863 25.809 17.767 1.00 72.25 553 LEU A CA 1
ATOM 4165 C C . LEU A 1 553 ? -10.353 26.050 17.466 1.00 72.25 553 LEU A C 1
ATOM 4167 O O . LEU A 1 553 ? -11.032 25.145 16.986 1.00 72.25 553 LEU A O 1
ATOM 4171 N N . GLY A 1 554 ? -10.869 27.259 17.712 1.00 68.56 554 GLY A N 1
ATOM 4172 C CA . GLY A 1 554 ? -12.252 27.637 17.406 1.00 68.56 554 GLY A CA 1
ATOM 4173 C C . GLY A 1 554 ? -13.279 27.183 18.445 1.00 68.56 554 GLY A C 1
ATOM 4174 O O . GLY A 1 554 ? -14.475 27.134 18.138 1.00 68.56 554 GLY A O 1
ATOM 4175 N N . GLY A 1 555 ? -12.817 26.827 19.645 1.00 68.50 555 GLY A N 1
ATOM 4176 C CA . GLY A 1 555 ? -13.647 26.620 20.823 1.00 68.50 555 GLY A CA 1
ATOM 4177 C C . GLY A 1 555 ? -14.109 27.936 21.449 1.00 68.50 555 GLY A C 1
ATOM 4178 O O . GLY A 1 555 ? -13.478 28.976 21.255 1.00 68.50 555 GLY A O 1
ATOM 4179 N N . ASP A 1 556 ? -15.221 27.905 22.185 1.00 66.38 556 ASP A N 1
ATOM 4180 C CA . ASP A 1 556 ? -15.733 29.088 22.880 1.00 66.38 556 ASP A CA 1
ATOM 4181 C C . ASP A 1 556 ? -14.903 29.345 24.153 1.00 66.38 556 ASP A C 1
ATOM 4183 O O . ASP A 1 556 ? -14.963 28.538 25.084 1.00 66.38 556 ASP A O 1
ATOM 4187 N N . PRO A 1 557 ? -14.145 30.455 24.244 1.00 62.06 557 PRO A N 1
ATOM 4188 C CA . PRO A 1 557 ? -13.360 30.776 25.436 1.00 62.06 557 PRO A CA 1
ATOM 4189 C C . PRO A 1 557 ? -14.220 31.012 26.690 1.00 62.06 557 PRO A C 1
ATOM 4191 O O . PRO A 1 557 ? -13.688 30.977 27.800 1.00 62.06 557 PRO A O 1
ATOM 4194 N N . GLY A 1 558 ? -15.526 31.264 26.534 1.00 59.34 558 GLY A N 1
ATOM 4195 C CA . GLY A 1 558 ? -16.482 31.408 27.631 1.00 59.34 558 GLY A CA 1
ATOM 4196 C C . GLY A 1 558 ? -17.009 30.084 28.191 1.00 59.34 558 GLY A C 1
ATOM 4197 O O . GLY A 1 558 ? -17.603 30.092 29.270 1.00 59.34 558 GLY A O 1
ATOM 4198 N N . ASN A 1 559 ? -16.787 28.957 27.503 1.00 59.75 559 ASN A N 1
ATOM 4199 C CA . ASN A 1 559 ? -17.261 27.648 27.939 1.00 59.75 559 ASN A CA 1
ATOM 4200 C C . ASN A 1 559 ? -16.134 26.893 28.673 1.00 59.75 559 ASN A C 1
ATOM 4202 O O . ASN A 1 559 ? -15.106 26.578 28.065 1.00 59.75 559 ASN A O 1
ATOM 4206 N N . PRO A 1 560 ? -16.260 26.609 29.983 1.00 57.06 560 PRO A N 1
ATOM 4207 C CA . PRO A 1 560 ? -15.221 25.897 30.713 1.00 57.06 560 PRO A CA 1
ATOM 4208 C C . PRO A 1 560 ? -15.121 24.452 30.213 1.00 57.06 560 PRO A C 1
ATOM 4210 O O . PRO A 1 560 ? -15.981 23.624 30.496 1.00 57.06 560 PRO A O 1
ATOM 4213 N N . ILE A 1 561 ? -14.039 24.120 29.505 1.00 60.12 561 ILE A N 1
ATOM 4214 C CA . ILE A 1 561 ? -13.740 22.728 29.154 1.00 60.12 561 ILE A CA 1
ATOM 4215 C C . ILE A 1 561 ? -13.492 21.966 30.463 1.00 60.12 561 ILE A C 1
ATOM 4217 O O . ILE A 1 561 ? -12.570 22.346 31.199 1.00 60.12 561 ILE A O 1
ATOM 4221 N N . PRO A 1 562 ? -14.192 20.853 30.740 1.00 56.25 562 PRO A N 1
ATOM 4222 C CA . PRO A 1 562 ? -13.979 20.063 31.954 1.00 56.25 562 PRO A CA 1
ATOM 4223 C C . PRO A 1 562 ? -12.516 19.642 32.162 1.00 56.25 562 PRO A C 1
ATOM 4225 O O . PRO A 1 562 ? -12.059 19.523 33.298 1.00 56.25 562 PRO A O 1
ATOM 4228 N N . MET A 1 563 ? -11.761 19.455 31.071 1.00 55.91 563 MET A N 1
ATOM 4229 C CA . MET A 1 563 ? -10.334 19.118 31.096 1.00 55.91 563 MET A CA 1
ATOM 4230 C C . MET A 1 563 ? -9.408 20.293 31.430 1.00 55.91 563 MET A C 1
ATOM 4232 O O . MET A 1 563 ? -8.345 20.064 31.998 1.00 55.91 563 MET A O 1
ATOM 4236 N N . THR A 1 564 ? -9.789 21.538 31.126 1.00 56.94 564 THR A N 1
ATOM 4237 C CA . THR A 1 564 ? -8.947 22.712 31.441 1.00 56.94 564 THR A CA 1
ATOM 4238 C C . THR A 1 564 ? -8.881 22.996 32.932 1.00 56.94 564 THR A C 1
ATOM 4240 O O . THR A 1 564 ? -7.895 23.571 33.361 1.00 56.94 564 THR A O 1
ATOM 4243 N N . GLY A 1 565 ? -9.884 22.556 33.703 1.00 58.19 565 GLY A N 1
ATOM 4244 C CA . GLY A 1 565 ? -9.976 22.711 35.159 1.00 58.19 565 GLY A CA 1
ATOM 4245 C C . GLY A 1 565 ? -9.210 21.664 35.983 1.00 58.19 565 GLY A C 1
ATOM 4246 O O . GLY A 1 565 ? -9.267 21.669 37.212 1.00 58.19 565 GLY A O 1
ATOM 4247 N N . ARG A 1 566 ? -8.574 20.691 35.324 1.00 69.81 566 ARG A N 1
ATOM 4248 C CA . ARG A 1 566 ? -8.028 19.495 35.970 1.00 69.81 566 ARG A CA 1
ATOM 4249 C C . ARG A 1 566 ? -6.609 19.746 36.509 1.00 69.81 566 ARG A C 1
ATOM 4251 O O . ARG A 1 566 ? -5.758 20.284 35.807 1.00 69.81 566 ARG A O 1
ATOM 4258 N N . VAL A 1 567 ? -6.330 19.327 37.750 1.00 69.75 567 VAL A N 1
ATOM 4259 C CA . VAL A 1 567 ? -5.023 19.538 38.418 1.00 69.75 567 VAL A CA 1
ATOM 4260 C C . VAL A 1 567 ? -4.289 18.225 38.647 1.00 69.75 567 VAL A C 1
ATOM 4262 O O . VAL A 1 567 ? -4.785 17.351 39.357 1.00 69.75 567 VAL A O 1
ATOM 4265 N N . LEU A 1 568 ? -3.085 18.096 38.082 1.00 71.56 568 LEU A N 1
ATOM 4266 C CA . LEU A 1 568 ? -2.218 16.931 38.282 1.00 71.56 568 LEU A CA 1
ATOM 4267 C C . LEU A 1 568 ? -1.781 16.820 39.749 1.00 71.56 568 LEU A C 1
ATOM 4269 O O . LEU A 1 568 ? -1.212 17.759 40.304 1.00 71.56 568 LEU A O 1
ATOM 4273 N N . LEU A 1 569 ? -2.019 15.657 40.359 1.00 67.81 569 LEU A N 1
ATOM 4274 C CA . LEU A 1 569 ? -1.653 15.386 41.754 1.00 67.81 569 LEU A CA 1
ATOM 4275 C C . LEU A 1 569 ? -0.186 14.973 41.929 1.00 67.81 569 LEU A C 1
ATOM 4277 O O . LEU A 1 569 ? 0.392 15.210 42.987 1.00 67.81 569 LEU A O 1
ATOM 4281 N N . ALA A 1 570 ? 0.417 14.362 40.907 1.00 67.56 570 ALA A N 1
ATOM 4282 C CA . ALA A 1 570 ? 1.801 13.895 40.922 1.00 67.56 570 ALA A CA 1
ATOM 4283 C C . ALA A 1 570 ? 2.462 14.086 39.550 1.00 67.56 570 ALA A C 1
ATOM 4285 O O . ALA A 1 570 ? 1.806 13.965 38.514 1.00 67.56 570 ALA A O 1
ATOM 4286 N N . GLU A 1 571 ? 3.768 14.374 39.547 1.00 65.19 571 GLU A N 1
ATOM 4287 C CA . GLU A 1 571 ? 4.551 14.527 38.310 1.00 65.19 571 GLU A CA 1
ATOM 4288 C C . GLU A 1 571 ? 4.937 13.174 37.689 1.00 65.19 571 GLU A C 1
ATOM 4290 O O . GLU A 1 571 ? 4.979 13.058 36.465 1.00 65.19 571 GLU A O 1
ATOM 4295 N N . ALA A 1 572 ? 5.156 12.143 38.514 1.00 70.88 572 ALA A N 1
ATOM 4296 C CA . ALA A 1 572 ? 5.429 10.781 38.059 1.00 70.88 572 ALA A CA 1
ATOM 4297 C C . ALA A 1 572 ? 4.124 9.989 37.890 1.00 70.88 572 ALA A C 1
ATOM 4299 O O . ALA A 1 572 ? 3.285 9.968 38.795 1.00 70.88 572 ALA A O 1
ATOM 4300 N N . GLY A 1 573 ? 3.956 9.339 36.737 1.00 76.19 573 GLY A N 1
ATOM 4301 C CA . GLY A 1 573 ? 2.841 8.431 36.490 1.00 76.19 573 GLY A CA 1
ATOM 4302 C C . GLY A 1 573 ? 3.144 6.996 36.914 1.00 76.19 573 GLY A C 1
ATOM 4303 O O . GLY A 1 573 ? 4.298 6.600 37.077 1.00 76.19 573 GLY A O 1
ATOM 4304 N N . GLN A 1 574 ? 2.090 6.204 37.093 1.00 82.19 574 GLN A N 1
ATOM 4305 C CA . GLN A 1 574 ? 2.200 4.764 37.290 1.00 82.19 574 GLN A CA 1
ATOM 4306 C C . GLN A 1 574 ? 2.105 4.066 35.933 1.00 82.19 574 GLN A C 1
ATOM 4308 O O . GLN A 1 574 ? 1.113 4.231 35.225 1.00 82.19 574 GLN A O 1
ATOM 4313 N N . ALA A 1 575 ? 3.117 3.273 35.579 1.00 84.88 575 ALA A N 1
ATOM 4314 C CA . ALA A 1 575 ? 3.097 2.492 34.348 1.00 84.88 575 ALA A CA 1
ATOM 4315 C C . ALA A 1 575 ? 1.919 1.505 34.349 1.00 84.88 575 ALA A C 1
ATOM 4317 O O . ALA A 1 575 ? 1.707 0.775 35.323 1.00 84.88 575 ALA A O 1
ATOM 4318 N N . LEU A 1 576 ? 1.176 1.481 33.245 1.00 86.62 576 LEU A N 1
ATOM 4319 C CA . LEU A 1 576 ? 0.065 0.570 33.021 1.00 86.62 576 LEU A CA 1
ATOM 4320 C C . LEU A 1 576 ? 0.317 -0.208 31.719 1.00 86.62 576 LEU A C 1
ATOM 4322 O O . LEU A 1 576 ? 0.523 0.419 30.676 1.00 86.62 576 LEU A O 1
ATOM 4326 N N . PRO A 1 577 ? 0.304 -1.552 31.756 1.00 91.19 577 PRO A N 1
ATOM 4327 C CA . PRO A 1 577 ? 0.321 -2.369 30.549 1.00 91.19 577 PRO A CA 1
ATOM 4328 C C . PRO A 1 577 ? -0.805 -1.974 29.592 1.00 91.19 577 PRO A C 1
ATOM 4330 O O . PRO A 1 577 ? -1.938 -1.740 30.026 1.00 91.19 577 PRO A O 1
ATOM 4333 N N . LEU A 1 578 ? -0.513 -1.923 28.292 1.00 92.62 578 LEU A N 1
ATOM 4334 C CA . LEU A 1 578 ? -1.524 -1.583 27.296 1.00 92.62 578 LEU A CA 1
ATOM 4335 C C . LEU A 1 578 ? -2.562 -2.708 27.179 1.00 92.62 578 LEU A C 1
ATOM 4337 O O . LEU A 1 578 ? -3.739 -2.467 27.455 1.00 92.62 578 LEU A O 1
ATOM 4341 N N . VAL A 1 579 ? -2.136 -3.936 26.855 1.00 94.81 579 VAL A N 1
ATOM 4342 C CA . VAL A 1 579 ? -3.035 -5.100 26.732 1.00 94.81 579 VAL A CA 1
ATOM 4343 C C . VAL A 1 579 ? -2.815 -6.149 27.817 1.00 94.81 579 VAL A C 1
ATOM 4345 O O . VAL A 1 579 ? -3.795 -6.721 28.303 1.00 94.81 579 VAL A O 1
ATOM 4348 N N . MET A 1 580 ? -1.563 -6.425 28.191 1.00 92.56 580 MET A N 1
ATOM 4349 C CA . MET A 1 580 ? -1.215 -7.504 29.124 1.00 92.56 580 MET A CA 1
ATOM 4350 C C . MET A 1 580 ? 0.153 -7.251 29.795 1.00 92.56 580 MET A C 1
ATOM 4352 O O . MET A 1 580 ? 1.076 -6.796 29.120 1.00 92.56 580 MET A O 1
ATOM 4356 N N . PRO A 1 581 ? 0.328 -7.530 31.103 1.00 89.56 581 PRO A N 1
ATOM 4357 C CA . PRO A 1 581 ? 1.637 -7.464 31.759 1.00 89.56 581 PRO A CA 1
ATOM 4358 C C . PRO A 1 581 ? 2.567 -8.611 31.325 1.00 89.56 581 PRO A C 1
ATOM 4360 O O . PRO A 1 581 ? 2.122 -9.611 30.770 1.00 89.56 581 PRO A O 1
ATOM 4363 N N . ALA A 1 582 ? 3.864 -8.485 31.627 1.00 86.94 582 ALA A N 1
ATOM 4364 C CA . ALA A 1 582 ? 4.876 -9.486 31.267 1.00 86.94 582 ALA A CA 1
ATOM 4365 C C . ALA A 1 582 ? 4.651 -10.863 31.925 1.00 86.94 582 ALA A C 1
ATOM 4367 O O . ALA A 1 582 ? 4.862 -11.884 31.276 1.00 86.94 582 ALA A O 1
ATOM 4368 N N . ASP A 1 583 ? 4.179 -10.880 33.176 1.00 87.94 583 ASP A N 1
ATOM 4369 C CA . ASP A 1 583 ? 3.860 -12.093 33.938 1.00 87.94 583 ASP A CA 1
ATOM 4370 C C . ASP A 1 583 ? 2.354 -12.126 34.263 1.00 87.94 583 ASP A C 1
ATOM 4372 O O . ASP A 1 583 ? 1.958 -11.758 35.374 1.00 87.94 583 ASP A O 1
ATOM 4376 N N . PRO A 1 584 ? 1.489 -12.491 33.296 1.00 89.25 584 PRO A N 1
ATOM 4377 C CA . PRO A 1 584 ? 0.047 -12.376 33.454 1.00 89.25 584 PRO A CA 1
ATOM 4378 C C . PRO A 1 584 ? -0.544 -13.498 34.314 1.00 89.25 584 PRO A C 1
ATOM 4380 O O . PRO A 1 584 ? -0.320 -14.687 34.070 1.00 89.25 584 PRO A O 1
ATOM 4383 N N . GLY A 1 585 ? -1.379 -13.127 35.285 1.00 88.06 585 GLY A N 1
ATOM 4384 C CA . GLY A 1 585 ? -2.345 -14.047 35.891 1.00 88.06 585 GLY A CA 1
ATOM 4385 C C . GLY A 1 585 ? -3.498 -14.386 34.927 1.00 88.06 585 GLY A C 1
ATOM 4386 O O . GLY A 1 585 ? -3.659 -13.715 33.909 1.00 88.06 585 GLY A O 1
ATOM 4387 N N . PRO A 1 586 ? -4.361 -15.377 35.233 1.00 86.19 586 PRO A N 1
ATOM 4388 C CA . PRO A 1 586 ? -5.467 -15.765 34.348 1.00 86.19 586 PRO A CA 1
ATOM 4389 C C . PRO A 1 586 ? -6.379 -14.591 33.957 1.00 86.19 586 PRO A C 1
ATOM 4391 O O . PRO A 1 586 ? -6.603 -14.355 32.774 1.00 86.19 586 PRO A O 1
ATOM 4394 N N . ALA A 1 587 ? -6.798 -13.782 34.936 1.00 86.06 587 ALA A N 1
ATOM 4395 C CA . ALA A 1 587 ? -7.631 -12.600 34.703 1.00 86.06 587 ALA A CA 1
ATOM 4396 C C . ALA A 1 587 ? -6.947 -11.531 33.828 1.00 86.06 587 ALA A C 1
ATOM 4398 O O . ALA A 1 587 ? -7.622 -10.695 33.240 1.00 86.06 587 ALA A O 1
ATOM 4399 N N . GLU A 1 588 ? -5.618 -11.554 33.706 1.00 90.88 588 GLU A N 1
ATOM 4400 C CA . GLU A 1 588 ? -4.853 -10.602 32.893 1.00 90.88 588 GLU A CA 1
ATOM 4401 C C . GLU A 1 588 ? -4.732 -11.037 31.423 1.00 90.88 588 GLU A C 1
ATOM 4403 O O . GLU A 1 588 ? -4.229 -10.273 30.602 1.00 90.88 588 GLU A O 1
ATOM 4408 N N . ILE A 1 589 ? -5.234 -12.227 31.066 1.00 92.88 589 ILE A N 1
ATOM 4409 C CA . ILE A 1 589 ? -5.216 -12.743 29.694 1.00 92.88 589 ILE A CA 1
ATOM 4410 C C . ILE A 1 589 ? -6.330 -12.074 28.862 1.00 92.88 589 ILE A C 1
ATOM 4412 O O . ILE A 1 589 ? -7.508 -12.213 29.207 1.00 92.88 589 ILE A O 1
ATOM 4416 N N . PRO A 1 590 ? -6.011 -11.437 27.715 1.00 94.44 590 PRO A N 1
ATOM 4417 C CA . PRO A 1 590 ? -6.984 -10.706 26.894 1.00 94.44 590 PRO A CA 1
ATOM 4418 C C . PRO A 1 590 ? -8.202 -11.501 26.453 1.00 94.44 590 PRO A C 1
ATOM 4420 O O . PRO A 1 590 ? -9.327 -11.032 26.612 1.00 94.44 590 PRO A O 1
ATOM 4423 N N . ALA A 1 591 ? -8.006 -12.734 25.987 1.00 94.06 591 ALA A N 1
ATOM 4424 C CA . ALA A 1 591 ? -9.113 -13.608 25.608 1.00 94.06 591 ALA A CA 1
ATOM 4425 C C . ALA A 1 591 ? -10.100 -13.849 26.770 1.00 94.06 591 ALA A C 1
ATOM 4427 O O . ALA A 1 591 ? -11.299 -13.996 26.538 1.00 94.06 591 ALA A O 1
ATOM 4428 N N . GLN A 1 592 ? -9.620 -13.847 28.022 1.00 92.44 592 GLN A N 1
ATOM 4429 C CA . GLN A 1 592 ? -10.464 -14.039 29.203 1.00 92.44 592 GLN A CA 1
ATOM 4430 C C . GLN A 1 592 ? -11.212 -12.762 29.577 1.00 92.44 592 GLN A C 1
ATOM 4432 O O . GLN A 1 592 ? -12.434 -12.804 29.709 1.00 92.44 592 GLN A O 1
ATOM 4437 N N . TYR A 1 593 ? -10.524 -11.624 29.723 1.00 92.75 593 TYR A N 1
ATOM 4438 C CA . TYR A 1 593 ? -11.203 -10.400 30.154 1.00 92.75 593 TYR A CA 1
ATOM 4439 C C . TYR A 1 593 ? -12.078 -9.784 29.055 1.00 92.75 593 TYR A C 1
ATOM 4441 O O . TYR A 1 593 ? -13.175 -9.314 29.354 1.00 92.75 593 TYR A O 1
ATOM 4449 N N . LEU A 1 594 ? -11.661 -9.830 27.782 1.00 94.88 594 LEU A N 1
ATOM 4450 C CA . LEU A 1 594 ? -12.506 -9.400 26.662 1.00 94.88 594 LEU A CA 1
ATOM 4451 C C . LEU A 1 594 ? -13.668 -10.369 26.477 1.00 94.88 594 LEU A C 1
ATOM 4453 O O . LEU A 1 594 ? -14.789 -9.928 26.252 1.00 94.88 594 LEU A O 1
ATOM 4457 N N . GLY A 1 595 ? -13.425 -11.674 26.641 1.00 92.69 595 GLY A N 1
ATOM 4458 C CA . GLY A 1 595 ? -14.469 -12.693 26.645 1.00 92.69 595 GLY A CA 1
ATOM 4459 C C . GLY A 1 595 ? -15.498 -12.467 27.753 1.00 92.69 595 GLY A C 1
ATOM 4460 O O . GLY A 1 595 ? -16.692 -12.550 27.490 1.00 92.69 595 GLY A O 1
ATOM 4461 N N . MET A 1 596 ? -15.072 -12.123 28.968 1.00 90.88 596 MET A N 1
ATOM 4462 C CA . MET A 1 596 ? -15.970 -11.770 30.071 1.00 90.88 596 MET A CA 1
ATOM 4463 C C . MET A 1 596 ? -16.820 -10.542 29.725 1.00 90.88 596 MET A C 1
ATOM 4465 O O . MET A 1 596 ? -18.036 -10.601 29.872 1.00 90.88 596 MET A O 1
ATOM 4469 N N . LEU A 1 597 ? -16.212 -9.455 29.233 1.00 92.00 597 LEU A N 1
ATOM 4470 C CA . LEU A 1 597 ? -16.951 -8.250 28.835 1.00 92.00 597 LEU A CA 1
ATOM 4471 C C . LEU A 1 597 ? -17.934 -8.551 27.696 1.00 92.00 597 LEU A C 1
ATOM 4473 O O . LEU A 1 597 ? -19.107 -8.208 27.785 1.00 92.00 597 LEU A O 1
ATOM 4477 N N . ALA A 1 598 ? -17.475 -9.263 26.666 1.00 91.50 598 ALA A N 1
ATOM 4478 C CA . ALA A 1 598 ? -18.268 -9.705 25.523 1.00 91.50 598 ALA A CA 1
ATOM 4479 C C . ALA A 1 598 ? -19.447 -10.608 25.906 1.00 91.50 598 ALA A C 1
ATOM 4481 O O . ALA A 1 598 ? -20.405 -10.729 25.136 1.00 91.50 598 ALA A O 1
ATOM 4482 N N . ASN A 1 599 ? -19.332 -11.298 27.046 1.00 89.00 599 ASN A N 1
ATOM 4483 C CA . ASN A 1 599 ? -20.301 -12.278 27.498 1.00 89.00 599 ASN A CA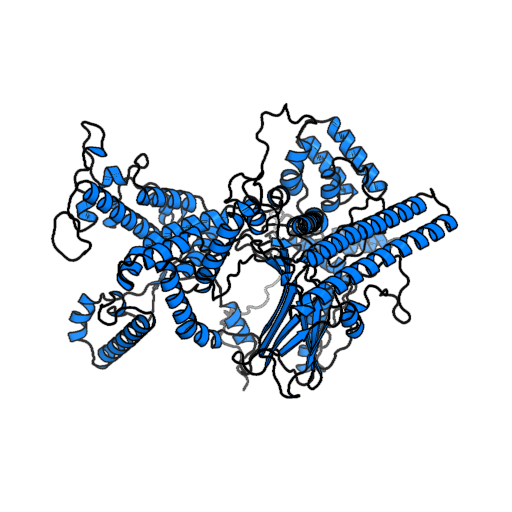 1
ATOM 4484 C C . ASN A 1 599 ? -21.009 -11.929 28.809 1.00 89.00 599 ASN A C 1
ATOM 4486 O O . ASN A 1 599 ? -21.677 -12.806 29.360 1.00 89.00 599 ASN A O 1
ATOM 4490 N N . THR A 1 600 ? -20.898 -10.689 29.292 1.00 88.31 600 THR A N 1
ATOM 4491 C CA . THR A 1 600 ? -21.521 -10.301 30.559 1.00 88.31 600 THR A CA 1
ATOM 4492 C C . THR A 1 600 ? -23.034 -10.511 30.508 1.00 88.31 600 THR A C 1
ATOM 4494 O O . THR A 1 600 ? -23.681 -10.194 29.511 1.00 88.31 600 THR A O 1
ATOM 4497 N N . ALA A 1 601 ? -23.592 -11.074 31.579 1.00 84.38 601 ALA A N 1
ATOM 4498 C CA . ALA A 1 601 ? -25.035 -11.263 31.723 1.00 84.38 601 ALA A CA 1
ATOM 4499 C C . ALA A 1 601 ? -25.740 -10.010 32.267 1.00 84.38 601 ALA A C 1
ATOM 4501 O O . ALA A 1 601 ? -26.960 -9.931 32.216 1.00 84.38 601 ALA A O 1
ATOM 4502 N N . SER A 1 602 ? -24.973 -9.064 32.815 1.00 87.12 602 SER A N 1
ATOM 4503 C CA . SER A 1 602 ? -25.479 -7.823 33.391 1.00 87.12 602 SER A CA 1
ATOM 4504 C C . SER A 1 602 ? -24.413 -6.734 33.276 1.00 87.12 602 SER A C 1
ATOM 4506 O O . SER A 1 602 ? -23.237 -6.938 33.609 1.00 87.12 602 SER A O 1
ATOM 4508 N N . LEU A 1 603 ? -24.815 -5.569 32.776 1.00 87.81 603 LEU A N 1
ATOM 4509 C CA . LEU A 1 603 ? -23.982 -4.372 32.676 1.00 87.81 603 LEU A CA 1
ATOM 4510 C C . LEU A 1 603 ? -23.850 -3.694 34.042 1.00 87.81 603 LEU A C 1
ATOM 4512 O O . LEU A 1 603 ? -22.835 -3.051 34.324 1.00 87.81 603 LEU A O 1
ATOM 4516 N N . TRP A 1 604 ? -24.830 -3.894 34.926 1.00 84.50 604 TRP A N 1
ATOM 4517 C CA . TRP A 1 604 ? -24.784 -3.396 36.297 1.00 84.50 604 TRP A CA 1
ATOM 4518 C C . TRP A 1 604 ? -23.551 -3.899 37.070 1.00 84.50 604 TRP A C 1
ATOM 4520 O O . TRP A 1 604 ? -22.886 -3.104 37.739 1.00 84.50 604 TRP A O 1
ATOM 4530 N N . TYR A 1 605 ? -23.159 -5.171 36.910 1.00 82.56 605 TYR A N 1
ATOM 4531 C CA . TYR A 1 605 ? -21.935 -5.702 37.537 1.00 82.56 605 TYR A CA 1
ATOM 4532 C C . TYR A 1 605 ? -20.657 -4.999 37.078 1.00 82.56 605 TYR A C 1
ATOM 4534 O O . TYR A 1 605 ? -19.684 -4.920 37.832 1.00 82.56 605 TYR A O 1
ATOM 4542 N N . LEU A 1 606 ? -20.651 -4.462 35.857 1.00 84.50 606 LEU A N 1
ATOM 4543 C CA . LEU A 1 606 ? -19.509 -3.718 35.353 1.00 84.50 606 LEU A CA 1
ATOM 4544 C C . LEU A 1 606 ? -19.408 -2.348 36.024 1.00 84.50 606 LEU A C 1
ATOM 4546 O O . LEU A 1 606 ? -18.290 -1.902 36.251 1.00 84.50 606 LEU A O 1
ATOM 4550 N N . LEU A 1 607 ? -20.511 -1.687 36.392 1.00 79.31 607 LEU A N 1
ATOM 4551 C CA . LEU A 1 607 ? -20.481 -0.372 37.050 1.00 79.31 607 LEU A CA 1
ATOM 4552 C C . LEU A 1 607 ? -19.862 -0.421 38.448 1.00 79.31 607 LEU A C 1
ATOM 4554 O O . LEU A 1 607 ? -18.976 0.377 38.747 1.00 79.31 607 LEU A O 1
ATOM 4558 N N . ASP A 1 608 ? -20.304 -1.357 39.290 1.00 66.50 608 ASP A N 1
ATOM 4559 C CA . ASP A 1 608 ? -20.039 -1.304 40.736 1.00 66.50 608 ASP A CA 1
ATOM 4560 C C . ASP A 1 608 ? -18.649 -1.801 41.151 1.00 66.50 608 ASP A C 1
ATOM 4562 O O . ASP A 1 608 ? -18.351 -1.919 42.335 1.00 66.50 608 ASP A O 1
ATOM 4566 N N . SER A 1 609 ? -17.783 -2.116 40.182 1.00 56.91 609 SER A N 1
ATOM 4567 C CA . SER A 1 609 ? -16.449 -2.678 40.434 1.00 56.91 609 SER A CA 1
ATOM 4568 C C . SER A 1 609 ? -16.480 -3.889 41.380 1.00 56.91 609 SER A C 1
ATOM 4570 O O . SER A 1 609 ? -15.479 -4.202 42.019 1.00 56.91 609 SER A O 1
ATOM 4572 N N . ALA A 1 610 ? -17.593 -4.639 41.399 1.00 52.69 610 ALA A N 1
ATOM 4573 C CA . ALA A 1 610 ? -17.723 -5.944 42.060 1.00 52.69 610 ALA A CA 1
ATOM 4574 C C . ALA A 1 610 ? -16.787 -7.017 41.451 1.00 52.69 610 ALA A C 1
ATOM 4576 O O . ALA A 1 610 ? -16.814 -8.182 41.827 1.00 52.69 610 ALA A O 1
ATOM 4577 N N . LEU A 1 611 ? -15.940 -6.598 40.508 1.00 57.38 611 LEU A N 1
ATOM 4578 C CA . LEU A 1 611 ? -14.891 -7.330 39.820 1.00 57.38 611 LEU A CA 1
ATOM 4579 C C . LEU A 1 611 ? -13.578 -7.382 40.623 1.00 57.38 611 LEU A C 1
ATOM 4581 O O . LEU A 1 611 ? -12.541 -7.627 40.012 1.00 57.38 611 LEU A O 1
ATOM 4585 N N . SER A 1 612 ? -13.554 -7.104 41.935 1.00 57.53 612 SER A N 1
ATOM 4586 C CA . SER A 1 612 ? -12.303 -6.925 42.707 1.00 57.53 612 SER A CA 1
ATOM 4587 C C . SER A 1 612 ? -11.292 -8.061 42.518 1.00 57.53 612 SER A C 1
ATOM 4589 O O . SER A 1 612 ? -10.092 -7.808 42.457 1.00 57.53 612 SER A O 1
ATOM 4591 N N . ASP A 1 613 ? -11.781 -9.287 42.329 1.00 61.28 613 ASP A N 1
ATOM 4592 C CA . ASP A 1 613 ? -10.951 -10.487 42.179 1.00 61.28 613 ASP A CA 1
ATOM 4593 C C . ASP A 1 613 ? -10.570 -10.777 40.711 1.00 61.28 613 ASP A C 1
ATOM 4595 O O . ASP A 1 613 ? -9.741 -11.643 40.436 1.00 61.28 613 ASP A O 1
ATOM 4599 N N . PHE A 1 614 ? -11.159 -10.048 39.756 1.00 68.69 614 PHE A N 1
ATOM 4600 C CA . PHE A 1 614 ? -11.015 -10.248 38.310 1.00 68.69 614 PHE A CA 1
ATOM 4601 C C . PHE A 1 614 ? -10.729 -8.945 37.538 1.00 68.69 614 PHE A C 1
ATOM 4603 O O . PHE A 1 614 ? -10.951 -8.888 36.335 1.00 68.69 614 PHE A O 1
ATOM 4610 N N . THR A 1 615 ? -10.257 -7.878 38.194 1.00 81.06 615 THR A N 1
ATOM 4611 C CA . THR A 1 615 ? -9.958 -6.598 37.523 1.00 81.06 615 THR A CA 1
ATOM 4612 C C . THR A 1 615 ? -8.538 -6.628 36.937 1.00 81.06 615 THR A C 1
ATOM 4614 O O . THR A 1 615 ? -7.570 -6.527 37.694 1.00 81.06 615 THR A O 1
ATOM 4617 N N . PRO A 1 616 ? -8.369 -6.755 35.608 1.00 86.31 616 PRO A N 1
ATOM 4618 C CA . PRO A 1 616 ? -7.059 -6.810 34.971 1.00 86.31 616 PRO A CA 1
ATOM 4619 C C . PRO A 1 616 ? -6.358 -5.453 35.043 1.00 86.31 616 PRO A C 1
ATOM 4621 O O . PRO A 1 616 ? -6.981 -4.409 34.860 1.00 86.31 616 PRO A O 1
ATOM 4624 N N . ARG A 1 617 ? -5.033 -5.463 35.203 1.00 86.19 617 ARG A N 1
ATOM 4625 C CA . ARG A 1 617 ? -4.188 -4.256 35.155 1.00 86.19 617 ARG A CA 1
ATOM 4626 C C . ARG A 1 617 ? -3.824 -3.885 33.714 1.00 86.19 617 ARG A C 1
ATOM 4628 O O . ARG A 1 617 ? -2.652 -3.701 33.404 1.00 86.19 617 ARG A O 1
ATOM 4635 N N . ALA A 1 618 ? -4.810 -3.838 32.825 1.00 90.31 618 ALA A N 1
ATOM 4636 C CA . ALA A 1 618 ? -4.617 -3.558 31.405 1.00 90.31 618 ALA A CA 1
ATOM 4637 C C . ALA A 1 618 ? -5.448 -2.344 30.988 1.00 90.31 618 ALA A C 1
ATOM 4639 O O . A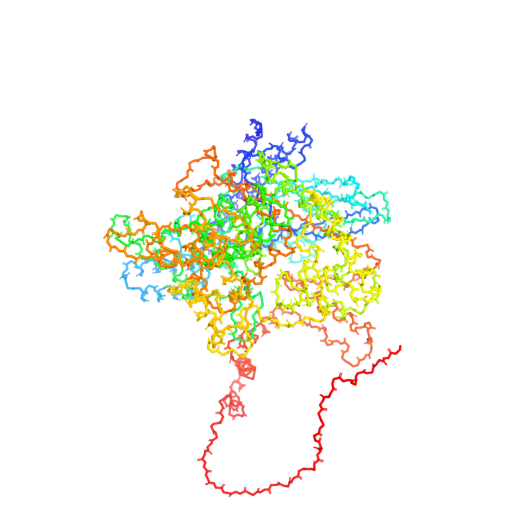LA A 1 618 ? -6.649 -2.284 31.263 1.00 90.31 618 ALA A O 1
ATOM 4640 N N . LEU A 1 619 ? -4.833 -1.388 30.291 1.00 92.94 619 LEU A N 1
ATOM 4641 C CA . LEU A 1 619 ? -5.540 -0.203 29.803 1.00 92.94 619 LEU A CA 1
ATOM 4642 C C . LEU A 1 619 ? -6.682 -0.582 28.848 1.00 92.94 619 LEU A C 1
ATOM 4644 O O . LEU A 1 619 ? -7.772 -0.016 28.952 1.00 92.94 619 LEU A O 1
ATOM 4648 N N . LEU A 1 620 ? -6.462 -1.576 27.977 1.00 95.19 620 LEU A N 1
ATOM 4649 C CA . LEU A 1 620 ? -7.480 -2.073 27.051 1.00 95.19 620 LEU A CA 1
ATOM 4650 C C . LEU A 1 620 ? -8.740 -2.546 27.785 1.00 95.19 620 LEU A C 1
ATOM 4652 O O . LEU A 1 620 ? -9.841 -2.210 27.361 1.00 95.19 620 LEU A O 1
ATOM 4656 N N . PHE A 1 621 ? -8.606 -3.265 28.905 1.00 93.19 621 PHE A N 1
ATOM 4657 C CA . PHE A 1 621 ? -9.759 -3.695 29.702 1.00 93.19 621 PHE A CA 1
ATOM 4658 C C . PHE A 1 621 ? -10.587 -2.500 30.191 1.00 93.19 621 PHE A C 1
ATOM 4660 O O . PHE A 1 621 ? -11.811 -2.488 30.053 1.00 93.19 621 PHE A O 1
ATOM 4667 N N . HIS A 1 622 ? -9.926 -1.484 30.751 1.00 90.00 622 HIS A N 1
ATOM 4668 C CA . HIS A 1 622 ? -10.618 -0.324 31.305 1.00 90.00 622 HIS A CA 1
ATOM 4669 C C . HIS A 1 622 ? -11.334 0.484 30.221 1.00 90.00 622 HIS A C 1
ATOM 4671 O O . HIS A 1 622 ? -12.495 0.843 30.411 1.00 90.00 622 HIS A O 1
ATOM 4677 N N . LEU A 1 623 ? -10.689 0.716 29.074 1.00 93.12 623 LEU A N 1
ATOM 4678 C CA . LEU A 1 623 ? -11.307 1.430 27.953 1.00 93.12 623 LEU A CA 1
ATOM 4679 C C . LEU A 1 623 ? -12.431 0.617 27.300 1.00 93.12 623 LEU A C 1
ATOM 4681 O O . LEU A 1 623 ? -13.478 1.177 26.994 1.00 93.12 623 LEU A O 1
ATOM 4685 N N . ALA A 1 624 ? -12.266 -0.701 27.159 1.00 94.75 624 ALA A N 1
ATOM 4686 C CA . ALA A 1 624 ? -13.311 -1.600 26.672 1.00 94.75 624 ALA A CA 1
ATOM 4687 C C . ALA A 1 624 ? -14.558 -1.571 27.569 1.00 94.75 624 ALA A C 1
ATOM 4689 O O . ALA A 1 624 ? -15.685 -1.483 27.082 1.00 94.75 624 ALA A O 1
ATOM 4690 N N . ARG A 1 625 ? -14.353 -1.600 28.892 1.00 91.94 625 ARG A N 1
ATOM 4691 C CA . ARG A 1 625 ? -15.426 -1.470 29.882 1.00 91.94 625 ARG A CA 1
ATOM 4692 C C . ARG A 1 625 ? -16.131 -0.118 29.768 1.00 91.94 625 ARG A C 1
ATOM 4694 O O . ARG A 1 625 ? -17.357 -0.094 29.774 1.00 91.94 625 ARG A O 1
ATOM 4701 N N . VAL A 1 626 ? -15.384 0.985 29.661 1.00 90.94 626 VAL A N 1
ATOM 4702 C CA . VAL A 1 626 ? -15.966 2.328 29.479 1.00 90.94 626 VAL A CA 1
ATOM 4703 C C . VAL A 1 626 ? -16.789 2.380 28.194 1.00 90.94 626 VAL A C 1
ATOM 4705 O O . VAL A 1 626 ? -17.953 2.750 28.252 1.00 90.94 626 VAL A O 1
ATOM 4708 N N . ALA A 1 627 ? -16.246 1.917 27.067 1.00 92.06 627 ALA A N 1
ATOM 4709 C CA . ALA A 1 627 ? -16.949 1.917 25.786 1.00 92.06 627 ALA A CA 1
ATOM 4710 C C . ALA A 1 627 ? -18.277 1.142 25.819 1.00 92.06 627 ALA A C 1
ATOM 4712 O O . ALA A 1 627 ? -19.253 1.561 25.196 1.00 92.06 627 ALA A O 1
ATOM 4713 N N . LEU A 1 628 ? -18.325 0.017 26.540 1.00 91.38 628 LEU A N 1
ATOM 4714 C CA . LEU A 1 628 ? -19.546 -0.772 26.705 1.00 91.38 628 LEU A CA 1
ATOM 4715 C C . LEU A 1 628 ? -20.581 -0.061 27.593 1.00 91.38 628 LEU A C 1
ATOM 4717 O O . LEU A 1 628 ? -21.768 -0.068 27.275 1.00 91.38 628 LEU A O 1
ATOM 4721 N N . LEU A 1 629 ? -20.139 0.570 28.684 1.00 90.44 629 LEU A N 1
ATOM 4722 C CA . LEU A 1 629 ? -21.017 1.329 29.580 1.00 90.44 629 LEU A CA 1
ATOM 4723 C C . LEU A 1 629 ? -21.567 2.594 28.907 1.00 90.44 629 LEU A C 1
ATOM 4725 O O . LEU A 1 629 ? -22.755 2.871 29.026 1.00 90.44 629 LEU A O 1
ATOM 4729 N N . GLU A 1 630 ? -20.746 3.315 28.146 1.00 88.06 630 GLU A N 1
ATOM 4730 C CA . GLU A 1 630 ? -21.180 4.469 27.345 1.00 88.06 630 GLU A CA 1
ATOM 4731 C C . GLU A 1 630 ? -22.203 4.055 26.280 1.00 88.06 630 GLU A C 1
ATOM 4733 O O . GLU A 1 630 ? -23.231 4.707 26.108 1.00 88.06 630 GLU A O 1
ATOM 4738 N N . ALA A 1 631 ? -21.995 2.916 25.610 1.00 89.31 631 ALA A N 1
ATOM 4739 C CA . ALA A 1 631 ? -22.985 2.385 24.676 1.00 89.31 631 ALA A CA 1
ATOM 4740 C C . ALA A 1 631 ? -24.329 2.088 25.363 1.00 89.31 631 ALA A C 1
ATOM 4742 O O . ALA A 1 631 ? -25.384 2.412 24.817 1.00 89.31 631 ALA A O 1
ATOM 4743 N N . ALA A 1 632 ? -24.300 1.524 26.574 1.00 89.38 632 ALA A N 1
ATOM 4744 C CA . ALA A 1 632 ? -25.505 1.267 27.361 1.00 89.38 632 ALA A CA 1
ATOM 4745 C C . ALA A 1 632 ? -26.201 2.563 27.795 1.00 89.38 632 ALA A C 1
ATOM 4747 O O . ALA A 1 632 ? -27.433 2.641 27.829 1.00 89.38 632 ALA A O 1
ATOM 4748 N N . ASP A 1 633 ? -25.423 3.602 28.084 1.00 86.19 633 ASP A N 1
ATOM 4749 C CA . ASP A 1 633 ? -25.930 4.938 28.366 1.00 86.19 633 ASP A CA 1
ATOM 4750 C C . ASP A 1 633 ? -26.683 5.531 27.170 1.00 86.19 633 ASP A C 1
ATOM 4752 O O . ASP A 1 633 ? -27.815 6.000 27.328 1.00 86.19 633 ASP A O 1
ATOM 4756 N N . ILE A 1 634 ? -26.098 5.432 25.976 1.00 84.94 634 ILE A N 1
ATOM 4757 C CA . ILE A 1 634 ? -26.684 5.908 24.718 1.00 84.94 634 ILE A CA 1
ATOM 4758 C C . ILE A 1 634 ? -27.981 5.157 24.398 1.00 84.94 634 ILE A C 1
ATOM 4760 O O . ILE A 1 634 ? -29.023 5.787 24.201 1.00 84.94 634 ILE A O 1
ATOM 4764 N N . ASP A 1 635 ? -27.946 3.823 24.379 1.00 87.69 635 ASP A N 1
ATOM 4765 C CA . ASP A 1 635 ? -29.112 3.020 23.999 1.00 87.69 635 ASP A CA 1
ATOM 4766 C C . ASP A 1 635 ? -30.248 3.159 25.029 1.00 87.69 635 ASP A C 1
ATOM 4768 O O . ASP A 1 635 ? -31.412 3.301 24.648 1.00 87.69 635 ASP A O 1
ATOM 4772 N N . SER A 1 636 ? -29.942 3.222 26.332 1.00 87.12 636 SER A N 1
ATOM 4773 C CA . SER A 1 636 ? -30.975 3.460 27.354 1.00 87.12 636 SER A CA 1
ATOM 4774 C C . SER A 1 636 ? -31.629 4.841 27.225 1.00 87.12 636 SER A C 1
ATOM 4776 O O . SER A 1 636 ? -32.853 4.942 27.341 1.00 87.12 636 SER A O 1
ATOM 4778 N N . ARG A 1 637 ? -30.862 5.903 26.924 1.00 83.50 637 ARG A N 1
ATOM 4779 C CA . ARG A 1 637 ? -31.408 7.241 26.611 1.00 83.50 637 ARG A CA 1
ATOM 4780 C C . ARG A 1 637 ? -32.323 7.193 25.395 1.00 83.50 637 ARG A C 1
ATOM 4782 O O . ARG A 1 637 ? -33.434 7.714 25.457 1.00 83.50 637 ARG A O 1
ATOM 4789 N N . ALA A 1 638 ? -31.879 6.556 24.312 1.00 84.19 638 ALA A N 1
ATOM 4790 C CA . ALA A 1 638 ? -32.651 6.449 23.077 1.00 84.19 638 ALA A CA 1
ATOM 4791 C C . ALA A 1 638 ? -33.996 5.742 23.307 1.00 84.19 638 ALA A C 1
ATOM 4793 O O . ALA A 1 638 ? -35.036 6.199 22.828 1.00 84.19 638 ALA A O 1
ATOM 4794 N N . VAL A 1 639 ? -33.997 4.671 24.104 1.00 83.50 639 VAL A N 1
ATOM 4795 C CA . VAL A 1 639 ? -35.215 3.952 24.492 1.00 83.50 639 VAL A CA 1
ATOM 4796 C C . VAL A 1 639 ? -36.166 4.831 25.305 1.00 83.50 639 VAL A C 1
ATOM 4798 O O . VAL A 1 639 ? -37.355 4.882 24.989 1.00 83.50 639 VAL A O 1
ATOM 4801 N N . LEU A 1 640 ? -35.665 5.538 26.322 1.00 83.69 640 LEU A N 1
ATOM 4802 C CA . LEU A 1 640 ? -36.479 6.422 27.166 1.00 83.69 640 LEU A CA 1
ATOM 4803 C C . LEU A 1 640 ? -37.067 7.596 26.370 1.00 83.69 640 LEU A C 1
ATOM 4805 O O . LEU A 1 640 ? -38.254 7.892 26.500 1.00 83.69 640 LEU A O 1
ATOM 4809 N N . LEU A 1 641 ? -36.277 8.211 25.485 1.00 83.38 641 LEU A N 1
ATOM 4810 C CA . LEU A 1 641 ? -36.754 9.254 24.574 1.00 83.38 641 LEU A CA 1
ATOM 4811 C C . LEU A 1 641 ? -37.858 8.729 23.652 1.00 83.38 641 LEU A C 1
ATOM 4813 O O . LEU A 1 641 ? -38.866 9.402 23.442 1.00 83.38 641 LEU A O 1
ATOM 4817 N N . ALA A 1 642 ? -37.720 7.500 23.152 1.00 82.62 642 ALA A N 1
ATOM 4818 C CA . ALA A 1 642 ? -38.745 6.865 22.335 1.00 82.62 642 ALA A CA 1
ATOM 4819 C C . ALA A 1 642 ? -40.021 6.496 23.126 1.00 82.62 642 ALA A C 1
ATOM 4821 O O . ALA A 1 642 ? -41.027 6.177 22.499 1.00 82.62 642 ALA A O 1
ATOM 4822 N N . GLU A 1 643 ? -39.984 6.461 24.467 1.00 81.69 643 GLU A N 1
ATOM 4823 C CA . GLU A 1 643 ? -41.175 6.372 25.344 1.00 81.69 643 GLU A CA 1
ATOM 4824 C C . GLU A 1 643 ? -41.773 7.756 25.669 1.00 81.69 643 GLU A C 1
ATOM 4826 O O . GLU A 1 643 ? -42.776 7.851 26.373 1.00 81.69 643 GLU A O 1
ATOM 4831 N N . GLY A 1 644 ? -41.162 8.847 25.194 1.00 79.06 644 GLY A N 1
ATOM 4832 C CA . GLY A 1 644 ? -41.582 10.213 25.516 1.00 79.06 644 GLY A CA 1
ATOM 4833 C C . GLY A 1 644 ? -41.147 10.697 26.904 1.00 79.06 644 GLY A C 1
ATOM 4834 O O . GLY A 1 644 ? -41.723 11.656 27.418 1.00 79.06 644 GLY A O 1
ATOM 4835 N N . LEU A 1 645 ? -40.149 10.058 27.525 1.00 77.62 645 LEU A N 1
ATOM 4836 C CA . LEU A 1 645 ? -39.606 10.464 28.823 1.00 77.62 645 LEU A CA 1
ATOM 4837 C C . LEU A 1 645 ? -38.457 11.470 28.646 1.00 77.62 645 LEU A C 1
ATOM 4839 O O . LEU A 1 645 ? -37.585 11.293 27.796 1.00 77.62 645 LEU A O 1
ATOM 4843 N N . ALA A 1 646 ? -38.442 12.525 29.468 1.00 63.62 646 ALA A N 1
ATOM 4844 C CA . ALA A 1 646 ? -37.369 13.519 29.476 1.00 63.62 646 ALA A CA 1
ATOM 4845 C C . ALA A 1 646 ? -36.109 12.954 30.152 1.00 63.62 646 ALA A C 1
ATOM 4847 O O . ALA A 1 646 ? -36.171 12.483 31.290 1.00 63.62 646 ALA A O 1
ATOM 4848 N N . VAL A 1 647 ? -34.966 13.032 29.466 1.00 60.97 647 VAL A N 1
ATOM 4849 C CA . VAL A 1 647 ? -33.664 12.582 29.976 1.00 60.97 647 VAL A CA 1
ATOM 4850 C C . VAL A 1 647 ? -32.676 13.744 29.889 1.00 60.97 647 VAL A C 1
ATOM 4852 O O . VAL A 1 647 ? -32.481 14.305 28.815 1.00 60.97 647 VAL A O 1
ATOM 4855 N N . GLU A 1 648 ? -32.073 14.126 31.015 1.00 55.56 648 GLU A N 1
ATOM 4856 C CA . GLU A 1 648 ? -31.034 15.164 31.065 1.00 55.56 648 GLU A CA 1
ATOM 4857 C C . GLU A 1 648 ? -29.634 14.545 31.123 1.00 55.56 648 GLU A C 1
ATOM 4859 O O . GLU A 1 648 ? -29.451 13.465 31.684 1.00 55.56 648 GLU A O 1
ATOM 4864 N N . ALA A 1 649 ? -28.648 15.237 30.544 1.00 51.41 649 ALA A N 1
ATOM 4865 C CA . ALA A 1 649 ? -27.318 14.690 30.288 1.00 51.41 649 ALA A CA 1
ATOM 4866 C C . ALA A 1 649 ? -26.346 14.712 31.482 1.00 51.41 649 ALA A C 1
ATOM 4868 O O . ALA A 1 649 ? -25.354 13.986 31.436 1.00 51.41 649 ALA A O 1
ATOM 4869 N N . ASP A 1 650 ? -26.625 15.494 32.530 1.00 46.72 650 ASP A N 1
ATOM 4870 C CA . ASP A 1 650 ? -25.648 15.789 33.583 1.00 46.72 650 ASP A CA 1
ATOM 4871 C C . ASP A 1 650 ? -25.606 14.760 34.722 1.00 46.72 650 ASP A C 1
ATOM 4873 O O . ASP A 1 650 ? -26.618 14.430 35.345 1.00 46.72 650 ASP A O 1
ATOM 4877 N N . PHE A 1 651 ? -24.385 14.329 35.055 1.00 43.38 651 PHE A N 1
ATOM 4878 C CA . PHE A 1 651 ? -24.071 13.377 36.126 1.00 43.38 651 PHE A CA 1
ATOM 4879 C C . PHE A 1 651 ? -24.221 13.947 37.554 1.00 43.38 651 PHE A C 1
ATOM 4881 O O . PHE A 1 651 ? -24.233 13.177 38.512 1.00 43.38 651 PHE A O 1
ATOM 4888 N N . GLU A 1 652 ? -24.349 15.269 37.735 1.00 37.53 652 GLU A N 1
ATOM 4889 C CA . GLU A 1 652 ? -24.268 15.911 39.064 1.00 37.53 652 GLU A CA 1
ATOM 4890 C C . GLU A 1 652 ? -25.611 16.277 39.720 1.00 37.53 652 GLU A C 1
ATOM 4892 O O . GLU A 1 652 ? -25.632 16.793 40.839 1.00 37.53 652 GLU A O 1
ATOM 4897 N N . VAL A 1 653 ? -26.757 16.005 39.094 1.00 36.66 653 VAL A N 1
ATOM 4898 C CA . VAL A 1 653 ? -28.030 16.555 39.585 1.00 36.66 653 VAL A CA 1
ATOM 4899 C C . VAL A 1 653 ? -29.023 15.435 39.963 1.00 36.66 653 VAL A C 1
ATOM 4901 O O . VAL A 1 653 ? -29.196 14.452 39.253 1.00 36.66 653 VAL A O 1
ATOM 4904 N N . LYS A 1 654 ? -29.727 15.549 41.099 1.00 34.84 654 LYS A N 1
ATOM 4905 C CA . LYS A 1 654 ? -30.643 14.504 41.620 1.00 34.84 654 LYS A CA 1
ATOM 4906 C C . LYS A 1 654 ? -31.909 14.339 40.753 1.00 34.84 654 LYS A C 1
ATOM 4908 O O . LYS A 1 654 ? -32.614 15.320 40.533 1.00 34.84 654 LYS A O 1
ATOM 4913 N N . GLY A 1 655 ? -32.211 13.119 40.284 1.00 48.19 655 GLY A N 1
ATOM 4914 C CA . GLY A 1 655 ? -33.417 12.764 39.507 1.00 48.19 655 GLY A CA 1
ATOM 4915 C C . GLY A 1 655 ? -33.479 11.270 39.126 1.00 48.19 655 GLY A C 1
ATOM 4916 O O . GLY A 1 655 ? -32.458 10.595 39.159 1.00 48.19 655 GLY A O 1
ATOM 4917 N N . GLN A 1 656 ? -34.663 10.751 38.771 1.00 52.34 656 GLN A N 1
ATOM 4918 C CA . GLN A 1 656 ? -34.946 9.302 38.641 1.00 52.34 656 GLN A CA 1
ATOM 4919 C C . GLN A 1 656 ? -34.400 8.633 37.352 1.00 52.34 656 GLN A C 1
ATOM 4921 O O . GLN A 1 656 ? -34.382 7.410 37.273 1.00 52.34 656 GLN A O 1
ATOM 4926 N N . TYR A 1 657 ? -33.939 9.412 36.359 1.00 54.31 657 TYR A N 1
ATOM 4927 C CA . TYR A 1 657 ? -33.497 8.919 35.036 1.00 54.31 657 TYR A CA 1
ATOM 4928 C C . TYR A 1 657 ? -32.114 9.441 34.590 1.00 54.31 657 TYR A C 1
ATOM 4930 O O . TYR A 1 657 ? -31.779 9.342 33.412 1.00 54.31 657 TYR A O 1
ATOM 4938 N N . ARG A 1 658 ? -31.311 10.034 35.487 1.00 64.19 658 ARG A N 1
ATOM 4939 C CA . ARG A 1 658 ? -30.094 10.771 35.087 1.00 64.19 658 ARG A CA 1
ATOM 4940 C C . ARG A 1 658 ? -28.866 9.893 34.866 1.00 64.19 658 ARG A C 1
ATOM 4942 O O . ARG A 1 658 ? -28.298 9.906 33.776 1.00 64.19 658 ARG A O 1
ATOM 4949 N N . ASP A 1 659 ? -28.469 9.092 35.850 1.00 71.94 659 ASP A N 1
ATOM 4950 C CA . ASP A 1 659 ? -27.284 8.240 35.721 1.00 71.94 659 ASP A CA 1
ATOM 4951 C C . ASP A 1 659 ? -27.621 6.859 35.132 1.00 71.94 659 ASP A C 1
ATOM 4953 O O . ASP A 1 659 ? -28.749 6.360 35.227 1.00 71.94 659 ASP A O 1
ATOM 4957 N N . LEU A 1 660 ? -26.631 6.239 34.483 1.00 81.50 660 LEU A N 1
ATOM 4958 C CA . LEU A 1 660 ? -26.773 4.889 33.936 1.00 81.50 660 LEU A CA 1
ATOM 4959 C C . LEU A 1 660 ? -27.163 3.885 35.028 1.00 81.50 660 LEU A C 1
ATOM 4961 O O . LEU A 1 660 ? -27.983 3.000 34.797 1.00 81.50 660 LEU A O 1
ATOM 4965 N N . ARG A 1 661 ? -26.603 4.046 36.235 1.00 84.12 661 ARG A N 1
ATOM 4966 C CA . ARG A 1 661 ? -26.842 3.153 37.374 1.00 84.12 661 ARG A CA 1
ATOM 4967 C C . ARG A 1 661 ? -28.326 3.043 37.706 1.00 84.12 661 ARG A C 1
ATOM 4969 O O . ARG A 1 661 ? -28.824 1.930 37.851 1.00 84.12 661 ARG A O 1
ATOM 4976 N N . THR A 1 662 ? -29.022 4.172 37.818 1.00 82.94 662 THR A N 1
ATOM 4977 C CA . THR A 1 662 ? -30.457 4.186 38.113 1.00 82.94 662 THR A CA 1
ATOM 4978 C C . THR A 1 662 ? -31.244 3.647 36.926 1.00 82.94 662 THR A C 1
ATOM 4980 O O . THR A 1 662 ? -32.148 2.839 37.120 1.00 82.94 662 THR A O 1
ATOM 4983 N N . ARG A 1 663 ? -30.868 4.026 35.695 1.00 85.75 663 ARG A N 1
ATOM 4984 C CA . ARG A 1 663 ? -31.560 3.580 34.477 1.00 85.75 663 ARG A CA 1
ATOM 4985 C C . ARG A 1 663 ? -31.557 2.067 34.300 1.00 85.75 663 ARG A C 1
ATOM 4987 O O . ARG A 1 663 ? -32.611 1.513 34.017 1.00 85.75 663 ARG A O 1
ATOM 4994 N N . LEU A 1 664 ? -30.425 1.399 34.519 1.00 87.00 664 LEU A N 1
ATOM 4995 C CA . LEU A 1 664 ? -30.311 -0.059 34.379 1.00 87.00 664 LEU A CA 1
ATOM 4996 C C . LEU A 1 664 ? -31.266 -0.830 35.304 1.00 87.00 664 LEU A C 1
ATOM 4998 O O . LEU A 1 664 ? -31.719 -1.914 34.949 1.00 87.00 664 LEU A O 1
ATOM 5002 N N . GLN A 1 665 ? -31.615 -0.261 36.460 1.00 86.50 665 GLN A N 1
ATOM 5003 C CA . GLN A 1 665 ? -32.512 -0.888 37.436 1.00 86.50 665 GLN A CA 1
ATOM 5004 C C . GLN A 1 665 ? -34.000 -0.619 37.172 1.00 86.50 665 GLN A C 1
ATOM 5006 O O . GLN A 1 665 ? -34.856 -1.177 37.862 1.00 86.50 665 GLN A O 1
ATOM 5011 N N . LEU A 1 666 ? -34.337 0.237 36.205 1.00 86.12 666 LEU A N 1
ATOM 5012 C CA . LEU A 1 666 ? -35.728 0.517 35.868 1.00 86.12 666 LEU A CA 1
ATOM 5013 C C . LEU A 1 666 ? -36.369 -0.675 35.142 1.00 86.12 666 LEU A C 1
ATOM 5015 O O . LEU A 1 666 ? -35.681 -1.379 34.397 1.00 86.12 666 LEU A O 1
ATOM 5019 N N . PRO A 1 667 ? -37.691 -0.882 35.290 1.00 85.69 667 PRO A N 1
ATOM 5020 C CA . PRO A 1 667 ? -38.425 -1.826 34.458 1.00 85.69 667 PRO A CA 1
ATOM 5021 C C . PRO A 1 667 ? -38.268 -1.492 32.970 1.00 85.69 667 PRO A C 1
ATOM 5023 O O . PRO A 1 667 ? -38.410 -0.335 32.566 1.00 85.69 667 PRO A O 1
ATOM 5026 N N . ALA A 1 668 ? -38.002 -2.511 32.158 1.00 84.50 668 ALA A N 1
ATOM 5027 C CA . ALA A 1 668 ? -37.973 -2.403 30.710 1.00 84.50 668 ALA A CA 1
ATOM 5028 C C . ALA A 1 668 ? -39.357 -2.004 30.172 1.00 84.50 668 ALA A C 1
ATOM 5030 O O . ALA A 1 668 ? -40.378 -2.497 30.668 1.00 84.50 668 ALA A O 1
ATOM 5031 N N . PRO A 1 669 ? -39.431 -1.167 29.126 1.00 82.12 669 PRO A N 1
ATOM 5032 C CA . PRO A 1 669 ? -40.713 -0.841 28.533 1.00 82.12 669 PRO A CA 1
ATOM 5033 C C . PRO A 1 669 ? -41.372 -2.056 27.874 1.00 82.12 669 PRO A C 1
ATOM 5035 O O . PRO A 1 669 ? -40.709 -2.857 27.212 1.00 82.12 669 PRO A O 1
ATOM 5038 N N . ALA A 1 670 ? -42.701 -2.144 27.987 1.00 81.38 670 ALA A N 1
ATOM 5039 C CA . ALA A 1 670 ? -43.490 -3.295 27.538 1.00 81.38 670 ALA A CA 1
ATOM 5040 C C . ALA A 1 670 ? -43.289 -3.660 26.053 1.00 81.38 670 ALA A C 1
ATOM 5042 O O . ALA A 1 670 ? -43.465 -4.815 25.682 1.00 81.38 670 ALA A O 1
ATOM 5043 N N . ARG A 1 671 ? -42.901 -2.701 25.198 1.00 83.06 671 ARG A N 1
ATOM 5044 C CA . ARG A 1 671 ? -42.644 -2.944 23.766 1.00 83.06 671 ARG A CA 1
ATOM 5045 C C . ARG A 1 671 ? -41.376 -3.759 23.475 1.00 83.06 671 ARG A C 1
ATOM 5047 O O . ARG A 1 671 ? -41.247 -4.257 22.363 1.00 83.06 671 ARG A O 1
ATOM 5054 N N . TYR A 1 672 ? -40.452 -3.870 24.432 1.00 79.56 672 TYR A N 1
ATOM 5055 C CA . TYR A 1 672 ? -39.169 -4.574 24.269 1.00 79.56 672 TYR A CA 1
ATOM 5056 C C . TYR A 1 672 ? -39.110 -5.917 25.001 1.00 79.56 672 TYR A C 1
ATOM 5058 O O . TYR A 1 672 ? -38.063 -6.560 25.014 1.00 79.56 672 TYR A O 1
ATOM 5066 N N . ILE A 1 673 ? -40.215 -6.337 25.617 1.00 81.94 673 ILE A N 1
ATOM 5067 C CA . ILE A 1 673 ? -40.325 -7.584 26.377 1.00 81.94 673 ILE A CA 1
ATOM 5068 C C . ILE A 1 673 ? -41.513 -8.388 25.859 1.00 81.94 673 ILE A C 1
ATOM 5070 O O . ILE A 1 673 ? -42.506 -7.821 25.397 1.00 81.94 673 ILE A O 1
ATOM 5074 N N . ALA A 1 674 ? -41.434 -9.717 25.919 1.00 81.88 674 ALA A N 1
ATOM 5075 C CA . ALA A 1 674 ? -42.569 -10.537 25.516 1.00 81.88 674 ALA A CA 1
ATOM 5076 C C . ALA A 1 674 ? -43.757 -10.328 26.482 1.00 81.88 674 ALA A C 1
ATOM 5078 O O . ALA A 1 674 ? -43.544 -10.097 27.678 1.00 81.88 674 ALA A O 1
ATOM 5079 N N . PRO A 1 675 ? -45.017 -10.439 26.012 1.00 81.50 675 PRO A N 1
ATOM 5080 C CA . PRO A 1 675 ? -46.185 -10.291 26.875 1.00 81.50 675 PRO A CA 1
ATOM 5081 C C . PRO A 1 675 ? -46.113 -11.203 28.111 1.00 81.50 675 PRO A C 1
ATOM 5083 O O . PRO A 1 675 ? -45.960 -12.416 27.985 1.00 81.50 675 PRO A O 1
ATOM 5086 N N . GLY A 1 676 ? -46.234 -10.618 29.308 1.00 80.75 676 GLY A N 1
ATOM 5087 C CA . GLY A 1 676 ? -46.181 -11.340 30.586 1.00 80.75 676 GLY A CA 1
ATOM 5088 C C . GLY A 1 676 ? -44.779 -11.555 31.171 1.00 80.75 676 GLY A C 1
ATOM 5089 O O . GLY A 1 676 ? -44.679 -12.088 32.274 1.00 80.75 676 GLY A O 1
ATOM 5090 N N . GLN A 1 677 ? -43.709 -11.131 30.488 1.00 84.69 677 GLN A N 1
ATOM 5091 C CA . GLN A 1 677 ? -42.369 -11.082 31.079 1.00 84.69 677 GLN A CA 1
ATOM 5092 C C . GLN A 1 677 ? -42.171 -9.820 31.927 1.00 84.69 677 GLN A C 1
ATOM 5094 O O . GLN A 1 677 ? -42.754 -8.771 31.661 1.00 84.69 677 GLN A O 1
ATOM 5099 N N . ILE A 1 678 ? -41.315 -9.934 32.942 1.00 82.62 678 ILE A N 1
ATOM 5100 C CA . ILE A 1 678 ? -40.776 -8.810 33.708 1.00 82.62 678 ILE A CA 1
ATOM 5101 C C . ILE A 1 678 ? -39.278 -8.797 33.423 1.00 82.62 678 ILE A C 1
ATOM 5103 O O . ILE A 1 678 ? -38.606 -9.793 33.680 1.00 82.62 678 ILE A O 1
ATOM 5107 N N . ALA A 1 679 ? -38.780 -7.692 32.883 1.00 87.44 679 ALA A N 1
ATOM 5108 C CA . ALA A 1 679 ? -37.360 -7.475 32.648 1.00 87.44 679 ALA A CA 1
ATOM 5109 C C . ALA A 1 679 ? -37.002 -6.044 33.058 1.00 87.44 679 ALA A C 1
ATOM 5111 O O . ALA A 1 679 ? -37.860 -5.157 33.055 1.00 87.44 679 ALA A O 1
ATOM 5112 N N . SER A 1 680 ? -35.750 -5.827 33.425 1.00 89.38 680 SER A N 1
ATOM 5113 C CA . SER A 1 680 ? -35.156 -4.512 33.645 1.00 89.38 680 SER A CA 1
ATOM 5114 C C . SER A 1 680 ? -34.493 -3.984 32.370 1.00 89.38 680 SER A C 1
ATOM 5116 O O . SER A 1 680 ? -34.323 -4.712 31.389 1.00 89.38 680 SER A O 1
ATOM 5118 N N . PHE A 1 681 ? -34.092 -2.713 32.375 1.00 87.75 681 PHE A N 1
ATOM 5119 C CA . PHE A 1 681 ? -33.228 -2.170 31.324 1.00 87.75 681 PHE A CA 1
ATOM 5120 C C . PHE A 1 681 ? -31.911 -2.949 31.195 1.00 87.75 681 PHE A C 1
ATOM 5122 O O . PHE A 1 681 ? -31.444 -3.167 30.080 1.00 87.75 681 PHE A O 1
ATOM 5129 N N . ASP A 1 682 ? -31.329 -3.390 32.312 1.00 89.31 682 ASP A N 1
ATOM 5130 C CA . ASP A 1 682 ? -30.118 -4.216 32.316 1.00 89.31 682 ASP A CA 1
ATOM 5131 C C . ASP A 1 682 ? -30.320 -5.543 31.573 1.00 89.31 682 ASP A C 1
ATOM 5133 O O . ASP A 1 682 ? -29.484 -5.913 30.750 1.00 89.31 682 ASP A O 1
ATOM 5137 N N . ASP A 1 683 ? -31.460 -6.206 31.790 1.00 88.50 683 ASP A N 1
ATOM 5138 C CA . ASP A 1 683 ? -31.799 -7.473 31.132 1.00 88.50 683 ASP A CA 1
ATOM 5139 C C . ASP A 1 683 ? -31.944 -7.301 29.613 1.00 88.50 683 ASP A C 1
ATOM 5141 O O . ASP A 1 683 ? -31.391 -8.084 28.843 1.00 88.50 683 ASP A O 1
ATOM 5145 N N . ILE A 1 684 ? -32.658 -6.260 29.160 1.00 87.06 684 ILE A N 1
ATOM 5146 C CA . ILE A 1 684 ? -32.896 -6.052 27.722 1.00 87.06 684 ILE A CA 1
ATOM 5147 C C . ILE A 1 684 ? -31.646 -5.553 26.983 1.00 87.06 684 ILE A C 1
ATOM 5149 O O . ILE A 1 684 ? -31.482 -5.879 25.810 1.00 87.06 684 ILE A O 1
ATOM 5153 N N . LEU A 1 685 ? -30.773 -4.773 27.638 1.00 87.88 685 LEU A N 1
ATOM 5154 C CA . LEU A 1 685 ? -29.531 -4.266 27.038 1.00 87.88 685 LEU A CA 1
ATOM 5155 C C . LEU A 1 685 ? -28.414 -5.316 27.048 1.00 87.88 685 LEU A C 1
ATOM 5157 O O . LEU A 1 685 ? -27.550 -5.298 26.172 1.00 87.88 685 LEU A O 1
ATOM 5161 N N . SER A 1 686 ? -28.432 -6.234 28.017 1.00 87.62 686 SER A N 1
ATOM 5162 C CA . SER A 1 686 ? -27.505 -7.371 28.077 1.00 87.62 686 SER A CA 1
ATOM 5163 C C . SER A 1 686 ? -27.933 -8.529 27.158 1.00 87.62 686 SER A C 1
ATOM 5165 O O . SER A 1 686 ? -27.119 -9.399 26.836 1.00 87.62 686 SER A O 1
ATOM 5167 N N . ASP A 1 687 ? -29.191 -8.548 26.697 1.00 83.25 687 ASP A N 1
ATOM 5168 C CA . ASP A 1 687 ? -29.699 -9.542 25.748 1.00 83.25 687 ASP A CA 1
ATOM 5169 C C . ASP A 1 687 ? -29.139 -9.332 24.330 1.00 83.25 687 ASP A C 1
ATOM 5171 O O . ASP A 1 687 ? -29.363 -8.324 23.661 1.00 83.25 687 ASP A O 1
ATOM 5175 N N . ARG A 1 688 ? -28.445 -10.356 23.830 1.00 75.75 688 ARG A N 1
ATOM 5176 C CA . ARG A 1 688 ? -27.779 -10.358 22.517 1.00 75.75 688 ARG A CA 1
ATOM 5177 C C . ARG A 1 688 ? -28.716 -10.607 21.346 1.00 75.75 688 ARG A C 1
ATOM 5179 O O . ARG A 1 688 ? -28.336 -10.363 20.203 1.00 75.75 688 ARG A O 1
ATOM 5186 N N . SER A 1 689 ? -29.890 -11.167 21.619 1.00 72.50 689 SER A N 1
ATOM 5187 C CA . SER A 1 689 ? -30.912 -11.412 20.604 1.00 72.50 689 SER A CA 1
ATOM 5188 C C . SER A 1 689 ? -31.721 -10.153 20.288 1.00 72.50 689 SER A C 1
ATOM 5190 O O . SER A 1 689 ? -32.405 -10.103 19.265 1.00 72.50 689 SER A O 1
ATOM 5192 N N . ASN A 1 690 ? -31.594 -9.123 21.130 1.00 66.75 690 ASN A N 1
ATOM 5193 C CA . ASN A 1 690 ? -32.324 -7.875 21.009 1.00 66.75 690 ASN A CA 1
ATOM 5194 C C . ASN A 1 690 ? -31.626 -6.870 20.068 1.00 66.75 690 ASN A C 1
ATOM 5196 O O . ASN A 1 690 ? -30.452 -7.000 19.714 1.00 66.75 690 ASN A O 1
ATOM 5200 N N . THR A 1 691 ? -32.370 -5.861 19.612 1.00 59.53 691 THR A N 1
ATOM 5201 C CA . THR A 1 691 ? -31.970 -4.984 18.488 1.00 59.53 691 THR A CA 1
ATOM 5202 C C . THR A 1 691 ? -31.219 -3.698 18.864 1.00 59.53 691 THR A C 1
ATOM 5204 O O . THR A 1 691 ? -31.003 -2.867 17.981 1.00 59.53 691 THR A O 1
ATOM 5207 N N . PHE A 1 692 ? -30.812 -3.499 20.124 1.00 76.69 692 PHE A N 1
ATOM 5208 C CA . PHE A 1 692 ? -30.139 -2.258 20.547 1.00 76.69 692 PHE A CA 1
ATOM 5209 C C . PHE A 1 692 ? -28.794 -2.081 19.836 1.00 76.69 692 PHE A C 1
ATOM 5211 O O . PHE A 1 692 ? -27.892 -2.910 19.951 1.00 76.69 692 PHE A O 1
ATOM 5218 N N . GLY A 1 693 ? -28.706 -1.037 19.010 1.00 79.38 693 GLY A N 1
ATOM 5219 C CA . GLY A 1 693 ? -27.706 -0.948 17.951 1.00 79.38 693 GLY A CA 1
ATOM 5220 C C . GLY A 1 693 ? -26.280 -0.769 18.462 1.00 79.38 693 GLY A C 1
ATOM 5221 O O . GLY A 1 693 ? -25.381 -1.457 17.976 1.00 79.38 693 GLY A O 1
ATOM 5222 N N . VAL A 1 694 ? -26.070 0.124 19.436 1.00 87.25 694 VAL A N 1
ATOM 5223 C CA . VAL A 1 694 ? -24.723 0.542 19.854 1.00 87.25 694 VAL A CA 1
ATOM 5224 C C . VAL A 1 694 ? -24.113 -0.473 20.819 1.00 87.25 694 VAL A C 1
ATOM 5226 O O . VAL A 1 694 ? -22.977 -0.904 20.615 1.00 87.25 694 VAL A O 1
ATOM 5229 N N . VAL A 1 695 ? -24.864 -0.928 21.827 1.00 89.62 695 VAL A N 1
ATOM 5230 C CA . VAL A 1 695 ? -24.405 -1.955 22.781 1.00 89.62 695 VAL A CA 1
ATOM 5231 C C . VAL A 1 695 ? -24.108 -3.271 22.069 1.00 89.62 695 VAL A C 1
ATOM 5233 O O . VAL A 1 695 ? -23.048 -3.865 22.285 1.00 89.62 695 VAL A O 1
ATOM 5236 N N . ARG A 1 696 ? -24.990 -3.712 21.161 1.00 89.00 696 ARG A N 1
ATOM 5237 C CA . ARG A 1 696 ? -24.766 -4.938 20.380 1.00 89.00 696 ARG A CA 1
ATOM 5238 C C . ARG A 1 696 ? -23.492 -4.846 19.548 1.00 89.00 696 ARG A C 1
ATOM 5240 O O . ARG A 1 696 ? -22.715 -5.800 19.531 1.00 89.00 696 ARG A O 1
ATOM 5247 N N . GLN A 1 697 ? -23.247 -3.696 18.916 1.00 89.19 697 GLN A N 1
ATOM 5248 C CA . GLN A 1 697 ? -22.015 -3.464 18.168 1.00 89.19 697 GLN A CA 1
ATOM 5249 C C . GLN A 1 697 ? -20.774 -3.596 19.067 1.00 89.19 697 GLN A C 1
ATOM 5251 O O . GLN A 1 697 ? -19.818 -4.263 18.673 1.00 89.19 697 GLN A O 1
ATOM 5256 N N . ARG A 1 698 ? -20.792 -3.044 20.291 1.00 92.00 698 ARG A N 1
ATOM 5257 C CA . ARG A 1 698 ? -19.675 -3.204 21.244 1.00 92.00 698 ARG A CA 1
ATOM 5258 C C . ARG A 1 698 ? -19.461 -4.662 21.634 1.00 92.00 698 ARG A C 1
ATOM 5260 O O . ARG A 1 698 ? -18.320 -5.114 21.667 1.00 92.00 698 ARG A O 1
ATOM 5267 N N . PHE A 1 699 ? -20.525 -5.431 21.865 1.00 92.25 699 PHE A N 1
ATOM 5268 C CA . PHE A 1 699 ? -20.387 -6.868 22.111 1.00 92.25 699 PHE A CA 1
ATOM 5269 C C . PHE A 1 699 ? -19.780 -7.620 20.918 1.00 92.25 699 PHE A C 1
ATOM 5271 O O . PHE A 1 699 ? -18.965 -8.521 21.123 1.00 92.25 699 PHE A O 1
ATOM 5278 N N . ASP A 1 700 ? -20.159 -7.277 19.685 1.00 90.88 700 ASP A N 1
ATOM 5279 C CA . ASP A 1 700 ? -19.610 -7.899 18.475 1.00 90.88 700 ASP A CA 1
ATOM 5280 C C . ASP A 1 700 ? -18.115 -7.594 18.307 1.00 90.88 700 ASP A C 1
ATOM 5282 O O . ASP A 1 700 ? -17.329 -8.507 18.046 1.00 90.88 700 ASP A O 1
ATOM 5286 N N . GLU A 1 701 ? -17.707 -6.342 18.510 1.00 93.44 701 GLU A N 1
ATOM 5287 C CA . GLU A 1 701 ? -16.302 -5.926 18.467 1.00 93.44 701 GLU A CA 1
ATOM 5288 C C . GLU A 1 701 ? -15.476 -6.611 19.558 1.00 93.44 701 GLU A C 1
ATOM 5290 O O . GLU A 1 701 ? -14.411 -7.151 19.268 1.00 93.44 701 GLU A O 1
ATOM 5295 N N . LEU A 1 702 ? -15.981 -6.682 20.795 1.00 95.19 702 LEU A N 1
ATOM 5296 C CA . LEU A 1 702 ? -15.304 -7.392 21.884 1.00 95.19 702 LEU A CA 1
ATOM 5297 C C . LEU A 1 702 ? -15.117 -8.881 21.565 1.00 95.19 702 LEU A C 1
ATOM 5299 O O . LEU A 1 702 ? -14.056 -9.431 21.855 1.00 95.19 702 LEU A O 1
ATOM 5303 N N . ARG A 1 703 ? -16.102 -9.536 20.931 1.00 93.38 703 ARG A N 1
ATOM 5304 C CA . ARG A 1 703 ? -15.977 -10.938 20.488 1.00 93.38 703 ARG A CA 1
ATOM 5305 C C . ARG A 1 703 ? -14.930 -11.108 19.393 1.00 93.38 703 ARG A C 1
ATOM 5307 O O . ARG A 1 703 ? -14.170 -12.071 19.444 1.00 93.38 703 ARG A O 1
ATOM 5314 N N . GLN A 1 704 ? -14.882 -10.187 18.431 1.00 92.81 704 GLN A N 1
ATOM 5315 C CA . GLN A 1 704 ? -13.862 -10.200 17.380 1.00 92.81 704 GLN A CA 1
ATOM 5316 C C . GLN A 1 704 ? -12.460 -10.024 17.975 1.00 92.81 704 GLN A C 1
ATOM 5318 O O . GLN A 1 704 ? -11.562 -10.801 17.668 1.00 92.81 704 GLN A O 1
ATOM 5323 N N . LEU A 1 705 ? -12.286 -9.059 18.880 1.00 96.06 705 LEU A N 1
ATOM 5324 C CA . LEU A 1 705 ? -11.000 -8.774 19.517 1.00 96.06 705 LEU A CA 1
ATOM 5325 C C . LEU A 1 705 ? -10.556 -9.886 20.481 1.00 96.06 705 LEU A C 1
ATOM 5327 O O . LEU A 1 705 ? -9.371 -10.201 20.537 1.00 96.06 705 LEU A O 1
ATOM 5331 N N . ALA A 1 706 ? -11.482 -10.533 21.195 1.00 95.12 706 ALA A N 1
ATOM 5332 C CA . ALA A 1 706 ? -11.171 -11.643 22.101 1.00 95.12 706 ALA A CA 1
ATOM 5333 C C . ALA A 1 706 ? -10.600 -12.884 21.387 1.00 95.12 706 ALA A C 1
ATOM 5335 O O . ALA A 1 706 ? -9.963 -13.714 22.036 1.00 95.12 706 ALA A O 1
ATOM 5336 N N . ALA A 1 707 ? -10.832 -13.024 20.077 1.00 94.06 707 ALA A N 1
ATOM 5337 C CA . ALA A 1 707 ? -10.319 -14.130 19.269 1.00 94.06 707 ALA A CA 1
ATOM 5338 C C . ALA A 1 707 ? -8.863 -13.931 18.805 1.00 94.06 707 ALA A C 1
ATOM 5340 O O . ALA A 1 707 ? -8.258 -14.866 18.279 1.00 94.06 707 ALA A O 1
ATOM 5341 N N . LEU A 1 708 ? -8.306 -12.729 18.974 1.00 93.62 708 LEU A N 1
ATOM 5342 C CA . LEU A 1 708 ? -6.962 -12.380 18.521 1.00 93.62 708 LEU A CA 1
ATOM 5343 C C . LEU A 1 708 ? -5.900 -12.792 19.543 1.00 93.62 708 LEU A C 1
ATOM 5345 O O . LEU A 1 708 ? -6.146 -12.844 20.750 1.00 93.62 708 LEU A O 1
ATOM 5349 N N . ASP A 1 709 ? -4.686 -13.046 19.061 1.00 91.31 709 ASP A N 1
ATOM 5350 C CA . ASP A 1 709 ? -3.545 -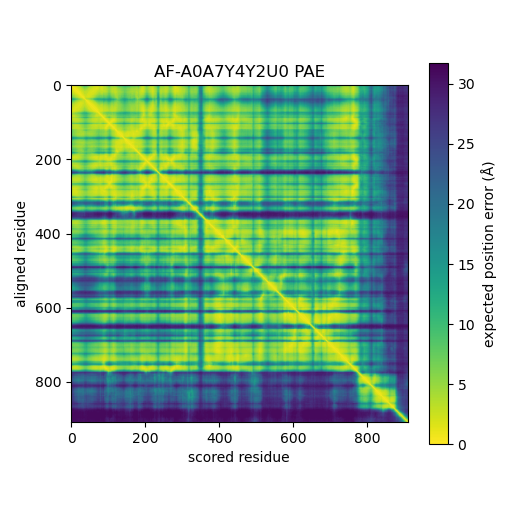13.270 19.938 1.00 91.31 709 ASP A CA 1
ATOM 5351 C C . ASP A 1 709 ? -3.106 -11.964 20.642 1.00 91.31 709 ASP A C 1
ATOM 5353 O O . ASP A 1 709 ? -3.311 -10.863 20.115 1.00 91.31 709 ASP A O 1
ATOM 5357 N N . PRO A 1 710 ? -2.473 -12.054 21.829 1.00 91.56 710 PRO A N 1
ATOM 5358 C CA . PRO A 1 710 ? -2.073 -10.871 22.588 1.00 91.56 710 PRO A CA 1
ATOM 5359 C C . PRO A 1 710 ? -1.117 -9.926 21.848 1.00 91.56 710 PRO A C 1
ATOM 5361 O O . PRO A 1 710 ? -1.208 -8.717 22.040 1.00 91.56 710 PRO A O 1
ATOM 5364 N N . ALA A 1 711 ? -0.217 -10.439 21.000 1.00 88.31 711 ALA A N 1
ATOM 5365 C CA . ALA A 1 711 ? 0.753 -9.599 20.296 1.00 88.31 711 ALA A CA 1
ATOM 5366 C C . ALA A 1 711 ? 0.069 -8.743 19.223 1.00 88.31 711 ALA A C 1
ATOM 5368 O O . ALA A 1 711 ? 0.361 -7.553 19.086 1.00 88.31 711 ALA A O 1
ATOM 5369 N N . ARG A 1 712 ? -0.895 -9.324 18.502 1.00 90.62 712 ARG A N 1
ATOM 5370 C CA . ARG A 1 712 ? -1.728 -8.589 17.551 1.00 90.62 712 ARG A CA 1
ATOM 5371 C C . ARG A 1 712 ? -2.609 -7.561 18.252 1.00 90.62 712 ARG A C 1
ATOM 5373 O O . ARG A 1 712 ? -2.715 -6.442 17.763 1.00 90.62 712 ARG A O 1
ATOM 5380 N N . LEU A 1 713 ? -3.187 -7.890 19.409 1.00 94.50 713 LEU A N 1
ATOM 5381 C CA . LEU A 1 713 ? -3.940 -6.919 20.209 1.00 94.50 713 LEU A CA 1
ATOM 5382 C C . LEU A 1 713 ? -3.073 -5.741 20.664 1.00 94.50 713 LEU A C 1
ATOM 5384 O O . LEU A 1 713 ? -3.530 -4.607 20.558 1.00 94.50 713 LEU A O 1
ATOM 5388 N N . GLU A 1 714 ? -1.844 -5.987 21.128 1.00 92.12 714 GLU A N 1
ATOM 5389 C CA . GLU A 1 714 ? -0.908 -4.933 21.551 1.00 92.12 714 GLU A CA 1
ATOM 5390 C C . GLU A 1 714 ? -0.597 -3.978 20.388 1.00 92.12 714 GLU A C 1
ATOM 5392 O O . GLU A 1 714 ? -0.728 -2.761 20.533 1.00 92.12 714 GLU A O 1
ATOM 5397 N N . LEU A 1 715 ? -0.301 -4.527 19.201 1.00 91.38 715 LEU A N 1
ATOM 5398 C CA . LEU A 1 715 ? -0.090 -3.748 17.978 1.00 91.38 715 LEU A CA 1
ATOM 5399 C C . LEU A 1 715 ? -1.319 -2.898 17.620 1.00 91.38 715 LEU A C 1
ATOM 5401 O O . LEU A 1 715 ? -1.194 -1.695 17.384 1.00 91.38 715 LEU A O 1
ATOM 5405 N N . LEU A 1 716 ? -2.502 -3.519 17.555 1.00 94.31 716 LEU A N 1
ATOM 5406 C CA . LEU A 1 716 ? -3.741 -2.848 17.159 1.00 94.31 716 LEU A CA 1
ATOM 5407 C C . LEU A 1 716 ? -4.123 -1.753 18.152 1.00 94.31 716 LEU A C 1
ATOM 5409 O O . LEU A 1 716 ? -4.412 -0.626 17.753 1.00 94.31 716 LEU A O 1
ATOM 5413 N N . PHE A 1 717 ? -4.119 -2.075 19.444 1.00 95.06 717 PHE A N 1
ATOM 5414 C CA . PHE A 1 717 ? -4.517 -1.150 20.491 1.00 95.06 717 PHE A CA 1
ATOM 5415 C C . PHE A 1 717 ? -3.542 0.026 20.591 1.00 95.06 717 PHE A C 1
ATOM 5417 O O . PHE A 1 717 ? -3.986 1.173 20.583 1.00 95.06 717 PHE A O 1
ATOM 5424 N N . GLY A 1 718 ? -2.229 -0.230 20.583 1.00 92.81 718 GLY A N 1
ATOM 5425 C CA . GLY A 1 718 ? -1.217 0.827 20.580 1.00 92.81 718 GLY A CA 1
ATOM 5426 C C . GLY A 1 718 ? -1.320 1.744 19.357 1.00 92.81 718 GLY A C 1
ATOM 5427 O O . GLY A 1 718 ? -1.121 2.957 19.466 1.00 92.81 718 GLY A O 1
ATOM 5428 N N . ALA A 1 719 ? -1.663 1.192 18.187 1.00 92.50 719 ALA A N 1
ATOM 5429 C CA . ALA A 1 719 ? -1.778 1.969 16.957 1.00 92.50 719 ALA A CA 1
ATOM 5430 C C . ALA A 1 719 ? -3.052 2.827 16.967 1.00 92.50 719 ALA A C 1
ATOM 5432 O O . ALA A 1 719 ? -2.996 4.024 16.673 1.00 92.50 719 ALA A O 1
ATOM 5433 N N . VAL A 1 720 ? -4.193 2.235 17.337 1.00 93.69 720 VAL A N 1
ATOM 5434 C CA . VAL A 1 720 ? -5.490 2.925 17.395 1.00 93.69 720 VAL A CA 1
ATOM 5435 C C . VAL A 1 720 ? -5.517 3.975 18.499 1.00 93.69 720 VAL A C 1
ATOM 5437 O O . VAL A 1 720 ? -6.081 5.045 18.288 1.00 93.69 720 VAL A O 1
ATOM 5440 N N . LEU A 1 721 ? -4.855 3.744 19.636 1.00 91.62 721 LEU A N 1
ATOM 5441 C CA . LEU A 1 721 ? -4.716 4.759 20.683 1.00 91.62 721 LEU A CA 1
ATOM 5442 C C . LEU A 1 721 ? -4.064 6.042 20.139 1.00 91.62 721 LEU A C 1
ATOM 5444 O O . LEU A 1 721 ? -4.486 7.145 20.483 1.00 91.62 721 LEU A O 1
ATOM 5448 N N . GLY A 1 722 ? -3.104 5.906 19.216 1.00 88.69 722 GLY A N 1
ATOM 5449 C CA . GLY A 1 722 ? -2.491 7.033 18.512 1.00 88.69 722 GLY A CA 1
ATOM 5450 C C . GLY A 1 722 ? -3.488 7.888 17.717 1.00 88.69 722 GLY A C 1
ATOM 5451 O O . GLY A 1 722 ? -3.321 9.108 17.661 1.00 88.69 722 GLY A O 1
ATOM 5452 N N . LEU A 1 723 ? -4.553 7.295 17.156 1.00 88.75 723 LEU A N 1
ATOM 5453 C CA . LEU A 1 723 ? -5.600 8.022 16.415 1.00 88.75 723 LEU A CA 1
ATOM 5454 C C . LEU A 1 723 ? -6.339 9.044 17.280 1.00 88.75 723 LEU A C 1
ATOM 5456 O O . LEU A 1 723 ? -6.719 10.100 16.784 1.00 88.75 723 LEU A O 1
ATOM 5460 N N . PHE A 1 724 ? -6.507 8.742 18.567 1.00 83.00 724 PHE A N 1
ATOM 5461 C CA . PHE A 1 724 ? -7.183 9.608 19.533 1.00 83.00 724 PHE A CA 1
ATOM 5462 C C . PHE A 1 724 ? -6.213 10.504 20.319 1.00 83.00 724 PHE A C 1
ATOM 5464 O O . PHE A 1 724 ? -6.652 11.283 21.160 1.00 83.00 724 PHE A O 1
ATOM 5471 N N . ALA A 1 725 ? -4.906 10.407 20.052 1.00 80.69 725 ALA A N 1
ATOM 5472 C CA . ALA A 1 725 ? -3.871 11.130 20.785 1.00 80.69 725 ALA A CA 1
ATOM 5473 C C . ALA A 1 725 ? -3.079 12.106 19.902 1.00 80.69 725 ALA A C 1
ATOM 5475 O O . ALA A 1 725 ? -3.085 13.310 20.147 1.00 80.69 725 ALA A O 1
ATOM 5476 N N . ASN A 1 726 ? -2.358 11.603 18.896 1.00 79.75 726 ASN A N 1
ATOM 5477 C CA . ASN A 1 726 ? -1.314 12.367 18.201 1.00 79.75 726 ASN A CA 1
ATOM 5478 C C . ASN A 1 726 ? -1.229 12.129 16.681 1.00 79.75 726 ASN A C 1
ATOM 5480 O O . ASN A 1 726 ? -0.413 12.769 16.018 1.00 79.75 726 ASN A O 1
ATOM 5484 N N . ARG A 1 727 ? -2.047 11.246 16.097 1.00 85.38 727 ARG A N 1
ATOM 5485 C CA . ARG A 1 727 ? -1.991 10.888 14.666 1.00 85.38 727 ARG A CA 1
ATOM 5486 C C . ARG A 1 727 ? -2.836 11.815 13.789 1.00 85.38 727 ARG A C 1
ATOM 5488 O O . ARG A 1 727 ? -3.814 11.403 13.166 1.00 85.38 727 ARG A O 1
ATOM 5495 N N . LEU A 1 728 ? -2.432 13.083 13.704 1.00 85.00 728 LEU A N 1
ATOM 5496 C CA . LEU A 1 728 ? -3.064 14.066 12.811 1.00 85.00 728 LEU A CA 1
ATOM 5497 C C . LEU A 1 728 ? -3.012 13.628 11.330 1.00 85.00 728 LEU A C 1
ATOM 5499 O O . LEU A 1 728 ? -3.924 13.917 10.559 1.00 85.00 728 LEU A O 1
ATOM 5503 N N . ASP A 1 729 ? -1.976 12.888 10.932 1.00 87.00 729 ASP A N 1
ATOM 5504 C CA . ASP A 1 729 ? -1.822 12.299 9.596 1.00 87.00 729 ASP A CA 1
ATOM 5505 C C . ASP A 1 729 ? -2.970 11.352 9.217 1.00 87.00 729 ASP A C 1
ATOM 5507 O O . ASP A 1 729 ? -3.384 11.308 8.053 1.00 87.00 729 ASP A O 1
ATOM 5511 N N . ALA A 1 730 ? -3.519 10.623 10.191 1.00 88.00 730 ALA A N 1
ATOM 5512 C CA . ALA A 1 730 ? -4.592 9.669 9.955 1.00 88.00 730 ALA A CA 1
ATOM 5513 C C . ALA A 1 730 ? -5.908 10.365 9.589 1.00 88.00 730 ALA A C 1
ATOM 5515 O O . ALA A 1 730 ? -6.656 9.833 8.774 1.00 88.00 730 ALA A O 1
ATOM 5516 N N . LEU A 1 731 ? -6.155 11.578 10.102 1.00 83.81 731 LEU A N 1
ATOM 5517 C CA . LEU A 1 731 ? -7.279 12.413 9.672 1.00 83.81 731 LEU A CA 1
ATOM 5518 C C . LEU A 1 731 ? -7.129 12.795 8.191 1.00 83.81 731 LEU A C 1
ATOM 5520 O O . LEU A 1 731 ? -8.004 12.484 7.381 1.00 83.81 731 LEU A O 1
ATOM 5524 N N . TYR A 1 732 ? -6.000 13.394 7.795 1.00 85.56 732 TYR A N 1
ATOM 5525 C CA . TYR A 1 732 ? -5.760 13.749 6.386 1.00 85.56 732 TYR A CA 1
ATOM 5526 C C . TYR A 1 732 ? -5.866 12.536 5.453 1.00 85.56 732 TYR A C 1
ATOM 5528 O O . TYR A 1 732 ? -6.411 12.637 4.351 1.00 85.56 732 TYR A O 1
ATOM 5536 N N . THR A 1 733 ? -5.387 11.381 5.913 1.00 89.81 733 THR A N 1
ATOM 5537 C CA . THR A 1 733 ? -5.485 10.130 5.163 1.00 89.81 733 THR A CA 1
ATOM 5538 C C . THR A 1 733 ? -6.932 9.641 5.077 1.00 89.81 733 THR A C 1
ATOM 5540 O O . THR A 1 733 ? -7.364 9.308 3.982 1.00 89.81 733 THR A O 1
ATOM 5543 N N . ALA A 1 734 ? -7.718 9.680 6.161 1.00 89.25 734 ALA A N 1
ATOM 5544 C CA . ALA A 1 734 ? -9.140 9.305 6.169 1.00 89.25 734 ALA A CA 1
ATOM 5545 C C . ALA A 1 734 ? -9.952 10.111 5.149 1.00 89.25 734 ALA A C 1
ATOM 5547 O O . ALA A 1 734 ? -10.752 9.569 4.388 1.00 89.25 734 ALA A O 1
ATOM 5548 N N . ARG A 1 735 ? -9.681 11.417 5.070 1.00 86.00 735 ARG A N 1
ATOM 5549 C CA . ARG A 1 735 ? -10.238 12.299 4.041 1.00 86.00 735 ARG A CA 1
ATOM 5550 C C . ARG A 1 735 ? -9.918 11.823 2.633 1.00 86.00 735 ARG A C 1
ATOM 5552 O O . ARG A 1 735 ? -10.798 11.783 1.773 1.00 86.00 735 ARG A O 1
ATOM 5559 N N . ALA A 1 736 ? -8.655 11.500 2.386 1.00 89.81 736 ALA A N 1
ATOM 5560 C CA . ALA A 1 736 ? -8.221 11.034 1.083 1.00 89.81 736 ALA A CA 1
ATOM 5561 C C . ALA A 1 736 ? -8.805 9.652 0.743 1.00 89.81 736 ALA A C 1
ATOM 5563 O O . ALA A 1 736 ? -9.186 9.431 -0.406 1.00 89.81 736 ALA A O 1
ATOM 5564 N N . THR A 1 737 ? -8.941 8.760 1.728 1.00 91.81 737 THR A N 1
ATOM 5565 C CA . THR A 1 737 ? -9.599 7.453 1.588 1.00 91.81 737 THR A CA 1
ATOM 5566 C C . THR A 1 737 ? -11.065 7.620 1.203 1.00 91.81 737 THR A C 1
ATOM 5568 O O . THR A 1 737 ? -11.467 7.115 0.158 1.00 91.81 737 THR A O 1
ATOM 5571 N N . SER A 1 738 ? -11.821 8.431 1.950 1.00 88.56 738 SER A N 1
ATOM 5572 C CA . SER A 1 738 ? -13.226 8.738 1.654 1.00 88.56 738 SER A CA 1
ATOM 5573 C C . SER A 1 738 ? -13.402 9.296 0.238 1.00 88.56 738 SER A C 1
ATOM 5575 O O . SER A 1 738 ? -14.295 8.892 -0.509 1.00 88.56 738 SER A O 1
ATOM 5577 N N . ARG A 1 739 ? -12.495 10.186 -0.192 1.00 86.94 739 ARG A N 1
ATOM 5578 C CA . ARG A 1 739 ? -12.513 10.734 -1.553 1.00 86.94 739 ARG A CA 1
ATOM 5579 C C . ARG A 1 739 ? -12.216 9.677 -2.615 1.00 86.94 739 ARG A C 1
ATOM 5581 O O . ARG A 1 739 ? -12.841 9.705 -3.674 1.00 86.94 739 ARG A O 1
ATOM 5588 N N . LEU A 1 740 ? -11.277 8.770 -2.355 1.00 90.44 740 LEU A N 1
ATOM 5589 C CA . LEU A 1 740 ? -10.964 7.663 -3.255 1.00 90.44 740 LEU A CA 1
ATOM 5590 C C . LEU A 1 740 ? -12.146 6.693 -3.376 1.00 90.44 740 LEU A C 1
ATOM 5592 O O . LEU A 1 740 ? -12.493 6.343 -4.502 1.00 90.44 740 LEU A O 1
ATOM 5596 N N . HIS A 1 741 ? -12.798 6.326 -2.268 1.00 89.06 741 HIS A N 1
ATOM 5597 C CA . HIS A 1 741 ? -14.022 5.519 -2.291 1.00 89.06 741 HIS A CA 1
ATOM 5598 C C . HIS A 1 741 ? -15.114 6.210 -3.109 1.00 89.06 741 HIS A C 1
ATOM 5600 O O . HIS A 1 741 ? -15.610 5.628 -4.064 1.00 89.06 741 HIS A O 1
ATOM 5606 N N . ALA A 1 742 ? -15.382 7.498 -2.866 1.00 86.56 742 ALA A N 1
ATOM 5607 C CA . ALA A 1 742 ? -16.362 8.258 -3.644 1.00 86.56 742 ALA A CA 1
ATOM 5608 C C . ALA A 1 742 ? -16.043 8.311 -5.154 1.00 86.56 742 ALA A C 1
ATOM 5610 O O . ALA A 1 742 ? -16.958 8.329 -5.976 1.00 86.56 742 ALA A O 1
ATOM 5611 N N . LEU A 1 743 ? -14.758 8.343 -5.536 1.00 87.19 743 LEU A N 1
ATOM 5612 C CA . LEU A 1 743 ? -14.347 8.248 -6.940 1.00 87.19 743 LEU A CA 1
ATOM 5613 C C . LEU A 1 743 ? -14.588 6.845 -7.502 1.00 87.19 743 LEU A C 1
ATOM 5615 O O . LEU A 1 743 ? -15.123 6.721 -8.599 1.00 87.19 743 LEU A O 1
ATOM 5619 N N . ARG A 1 744 ? -14.220 5.791 -6.767 1.00 87.50 744 ARG A N 1
ATOM 5620 C CA . ARG A 1 744 ? -14.435 4.391 -7.175 1.00 87.50 744 ARG A CA 1
ATOM 5621 C C . ARG A 1 744 ? -15.919 4.027 -7.251 1.00 87.50 744 ARG A C 1
ATOM 5623 O O . ARG A 1 744 ? -16.312 3.256 -8.128 1.00 87.50 744 ARG A O 1
ATOM 5630 N N . ASP A 1 745 ? -16.732 4.670 -6.420 1.00 85.00 745 ASP A N 1
ATOM 5631 C CA . ASP A 1 745 ? -18.181 4.544 -6.381 1.00 85.00 745 ASP A CA 1
ATOM 5632 C C . ASP A 1 745 ? -18.931 5.412 -7.395 1.00 85.00 745 ASP A C 1
ATOM 5634 O O . ASP A 1 745 ? -20.162 5.342 -7.479 1.00 85.00 745 ASP A O 1
ATOM 5638 N N . ASP A 1 746 ? -18.235 6.133 -8.270 1.00 85.69 746 ASP A N 1
ATOM 5639 C CA . ASP A 1 746 ? -18.884 6.869 -9.346 1.00 85.69 746 ASP A CA 1
ATOM 5640 C C . ASP A 1 746 ? -19.385 5.916 -10.450 1.00 85.69 746 ASP A C 1
ATOM 5642 O O . ASP A 1 746 ? -18.619 5.265 -11.166 1.00 85.69 746 ASP A O 1
ATOM 5646 N N . SER A 1 747 ? -20.709 5.833 -10.609 1.00 78.62 747 SER A N 1
ATOM 5647 C CA . SER A 1 747 ? -21.369 5.017 -11.644 1.00 78.62 747 SER A CA 1
ATOM 5648 C C . SER A 1 747 ? -21.005 5.431 -13.077 1.00 78.62 747 SER A C 1
ATOM 5650 O O . SER A 1 747 ? -21.175 4.643 -14.007 1.00 78.62 747 SER A O 1
ATOM 5652 N N . ARG A 1 748 ? -20.457 6.638 -13.273 1.00 83.25 748 ARG A N 1
ATOM 5653 C CA . ARG A 1 748 ? -20.029 7.147 -14.584 1.00 83.25 748 ARG A CA 1
ATOM 5654 C C . ARG A 1 748 ? -18.725 6.527 -15.087 1.00 83.25 748 ARG A C 1
ATOM 5656 O O . ARG A 1 748 ? -18.428 6.675 -16.271 1.00 83.25 748 ARG A O 1
ATOM 5663 N N . LEU A 1 749 ? -17.942 5.865 -14.229 1.00 79.81 749 LEU A N 1
ATOM 5664 C CA . LEU A 1 749 ? -16.659 5.276 -14.631 1.00 79.81 749 LEU A CA 1
ATOM 5665 C C . LEU A 1 749 ? -16.817 4.000 -15.471 1.00 79.81 749 LEU A C 1
ATOM 5667 O O . LEU A 1 749 ? -15.935 3.695 -16.272 1.00 79.81 749 LEU A O 1
ATOM 5671 N N . GLY A 1 750 ? -17.931 3.276 -15.337 1.00 74.50 750 GLY A N 1
ATOM 5672 C CA . GLY A 1 750 ? -18.214 2.088 -16.141 1.00 74.50 750 GLY A CA 1
ATOM 5673 C C . GLY A 1 750 ? -18.958 0.981 -15.385 1.00 74.50 750 GLY A C 1
ATOM 5674 O O . GLY A 1 750 ? -19.302 1.143 -14.213 1.00 74.50 750 GLY A O 1
ATOM 5675 N N . PRO A 1 751 ? -19.228 -0.154 -16.056 1.00 70.69 751 PRO A N 1
ATOM 5676 C CA . PRO A 1 751 ? -19.877 -1.311 -15.443 1.00 70.69 751 PRO A CA 1
ATOM 5677 C C . PRO A 1 751 ? -18.990 -1.963 -14.367 1.00 70.69 751 PRO A C 1
ATOM 5679 O O . PRO A 1 751 ? -17.765 -1.961 -14.482 1.00 70.69 751 PRO A O 1
ATOM 5682 N N . ARG A 1 752 ? -19.625 -2.562 -13.347 1.00 74.44 752 ARG A N 1
ATOM 5683 C CA . ARG A 1 752 ? -18.980 -3.211 -12.187 1.00 74.44 752 ARG A CA 1
ATOM 5684 C C . ARG A 1 752 ? -19.256 -4.718 -12.149 1.00 74.44 752 ARG A C 1
ATOM 5686 O O . ARG A 1 752 ? -20.061 -5.161 -11.332 1.00 74.44 752 ARG A O 1
ATOM 5693 N N . PRO A 1 753 ? -18.650 -5.515 -13.042 1.00 61.97 753 PRO A N 1
ATOM 5694 C CA . PRO A 1 753 ? -18.868 -6.961 -13.051 1.00 61.97 753 PRO A CA 1
ATOM 5695 C C . PRO A 1 753 ? -18.399 -7.639 -11.751 1.00 61.97 753 PRO A C 1
ATOM 5697 O O . PRO A 1 753 ? -19.041 -8.587 -11.317 1.00 61.97 753 PRO A O 1
ATOM 5700 N N . ASP A 1 754 ? -17.356 -7.102 -11.104 1.00 59.72 754 ASP A N 1
ATOM 5701 C CA . ASP A 1 754 ? -16.746 -7.644 -9.876 1.00 59.72 754 ASP A CA 1
ATOM 5702 C C . ASP A 1 754 ? -17.014 -6.763 -8.633 1.00 59.72 754 ASP A C 1
ATOM 5704 O O . ASP A 1 754 ? -16.237 -6.761 -7.682 1.00 59.72 754 ASP A O 1
ATOM 5708 N N . GLY A 1 755 ? -18.071 -5.939 -8.653 1.00 67.81 755 GLY A N 1
ATOM 5709 C CA . GLY A 1 755 ? -18.428 -5.029 -7.551 1.00 67.81 755 GLY A CA 1
ATOM 5710 C C . GLY A 1 755 ? -17.748 -3.650 -7.576 1.00 67.81 755 GLY A C 1
ATOM 5711 O O . GLY A 1 755 ? -18.284 -2.709 -6.998 1.00 67.81 755 GLY A O 1
ATOM 5712 N N . PHE A 1 756 ? -16.660 -3.472 -8.334 1.00 74.94 756 PHE A N 1
ATOM 5713 C CA . PHE A 1 756 ? -15.966 -2.186 -8.521 1.00 74.94 756 PHE A CA 1
ATOM 5714 C C . PHE A 1 756 ? -15.578 -1.940 -9.989 1.00 74.94 756 PHE A C 1
ATOM 5716 O O . PHE A 1 756 ? -15.699 -2.823 -10.843 1.00 74.94 756 PHE A O 1
ATOM 5723 N N . VAL A 1 757 ? -15.135 -0.714 -10.303 1.00 82.88 757 VAL A N 1
ATOM 5724 C CA . VAL A 1 757 ? -14.725 -0.322 -11.663 1.00 82.88 757 VAL A CA 1
ATOM 5725 C C . VAL A 1 757 ? -13.216 -0.482 -11.855 1.00 82.88 757 VAL A C 1
ATOM 5727 O O . VAL A 1 757 ? -12.407 0.150 -11.167 1.00 82.88 757 VAL A O 1
ATOM 5730 N N . ARG A 1 758 ? -12.835 -1.284 -12.854 1.00 88.19 758 ARG A N 1
ATOM 5731 C CA . ARG A 1 758 ? -11.442 -1.490 -13.264 1.00 88.19 758 ARG A CA 1
ATOM 5732 C C . ARG A 1 758 ? -10.909 -0.312 -14.084 1.00 88.19 758 ARG A C 1
ATOM 5734 O O . ARG A 1 758 ? -11.588 0.185 -14.978 1.00 88.19 758 ARG A O 1
ATOM 5741 N N . GLY A 1 759 ? -9.667 0.084 -13.820 1.00 91.44 759 GLY A N 1
ATOM 5742 C CA . GLY A 1 759 ? -8.976 1.174 -14.507 1.00 91.44 759 GLY A CA 1
ATOM 5743 C C . GLY A 1 759 ? -8.266 2.107 -13.529 1.00 91.44 759 GLY A C 1
ATOM 5744 O O . GLY A 1 759 ? -8.757 2.386 -12.433 1.00 91.44 759 GLY A O 1
ATOM 5745 N N . ILE A 1 760 ? -7.093 2.593 -13.916 1.00 94.50 760 ILE A N 1
ATOM 5746 C CA . ILE A 1 760 ? -6.291 3.532 -13.126 1.00 94.50 760 ILE A CA 1
ATOM 5747 C C . ILE A 1 760 ? -5.322 4.261 -14.039 1.00 94.50 760 ILE A C 1
ATOM 5749 O O . ILE A 1 760 ? -4.932 3.742 -15.078 1.00 94.50 760 ILE A O 1
ATOM 5753 N N . GLN A 1 761 ? -4.914 5.462 -13.661 1.00 95.38 761 GLN A N 1
ATOM 5754 C CA . GLN A 1 761 ? -3.845 6.177 -14.344 1.00 95.38 761 GLN A CA 1
ATOM 5755 C C . GLN A 1 761 ? -2.564 6.078 -13.528 1.00 95.38 761 GLN A C 1
ATOM 5757 O O . GLN A 1 761 ? -2.622 6.007 -12.305 1.00 95.38 761 GLN A O 1
ATOM 5762 N N . LEU A 1 762 ? -1.406 6.092 -14.184 1.00 97.12 762 LEU A N 1
ATOM 5763 C CA . LEU A 1 762 ? -0.123 5.981 -13.497 1.00 97.12 762 LEU A CA 1
ATOM 5764 C C . LEU A 1 762 ? 0.738 7.220 -13.692 1.00 97.12 762 LEU A C 1
ATOM 5766 O O . LEU A 1 762 ? 0.713 7.884 -14.728 1.00 97.12 762 LEU A O 1
ATOM 5770 N N . GLY A 1 763 ? 1.544 7.496 -12.685 1.00 96.56 763 GLY A N 1
ATOM 5771 C CA . GLY A 1 763 ? 2.663 8.410 -12.737 1.00 96.56 763 GLY A CA 1
ATOM 5772 C C . GLY A 1 763 ? 3.781 7.901 -11.849 1.00 96.56 763 GLY A C 1
ATOM 5773 O O . GLY A 1 763 ? 3.728 6.785 -11.332 1.00 96.56 763 GLY A O 1
ATOM 5774 N N . ALA A 1 764 ? 4.795 8.729 -11.668 1.00 97.25 764 ALA A N 1
ATOM 5775 C CA . ALA A 1 764 ? 5.852 8.442 -10.724 1.00 97.25 764 ALA A CA 1
ATOM 5776 C C . ALA A 1 764 ? 6.264 9.689 -9.958 1.00 97.25 764 ALA A C 1
ATOM 5778 O O . ALA A 1 764 ? 6.126 10.812 -10.457 1.00 97.25 764 ALA A O 1
ATOM 5779 N N . PHE A 1 765 ? 6.767 9.473 -8.748 1.00 96.94 765 PHE A N 1
ATOM 5780 C CA . PHE A 1 765 ? 7.198 10.539 -7.861 1.00 96.94 765 PHE A CA 1
ATOM 5781 C C . PHE A 1 765 ? 8.505 10.198 -7.150 1.00 96.94 765 PHE A C 1
ATOM 5783 O O . PHE A 1 765 ? 8.771 9.051 -6.806 1.00 96.94 765 PHE A O 1
ATOM 5790 N N . GLY A 1 766 ? 9.309 11.222 -6.903 1.00 96.38 766 GLY A N 1
ATOM 5791 C CA . GLY A 1 766 ? 10.464 11.162 -6.022 1.00 96.38 766 GLY A CA 1
ATOM 5792 C C . GLY A 1 766 ? 10.511 12.421 -5.169 1.00 96.38 766 GLY A C 1
ATOM 5793 O O . GLY A 1 766 ? 10.185 13.511 -5.641 1.00 96.38 766 GLY A O 1
ATOM 5794 N N . TRP A 1 767 ? 10.919 12.280 -3.913 1.00 93.88 767 TRP A N 1
ATOM 5795 C CA . TRP A 1 767 ? 10.957 13.378 -2.952 1.00 93.88 767 TRP A CA 1
ATOM 5796 C C . TRP A 1 767 ? 12.261 13.346 -2.161 1.00 93.88 767 TRP A C 1
ATOM 5798 O O . TRP A 1 767 ? 12.646 12.300 -1.643 1.00 93.88 767 TRP A O 1
ATOM 5808 N N . LEU A 1 768 ? 12.920 14.497 -2.024 1.00 91.50 768 LEU A N 1
ATOM 5809 C CA . LEU A 1 768 ? 14.070 14.689 -1.139 1.00 91.50 768 LEU A CA 1
ATOM 5810 C C . LEU A 1 768 ? 13.897 15.975 -0.325 1.00 91.50 768 LEU A C 1
ATOM 5812 O O . LEU A 1 768 ? 13.523 17.013 -0.868 1.00 91.50 768 LEU A O 1
ATOM 5816 N N . GLY A 1 769 ? 14.211 15.919 0.968 1.00 87.38 769 GLY A N 1
ATOM 5817 C CA . GLY A 1 769 ? 14.245 17.079 1.862 1.00 87.38 769 GLY A CA 1
ATOM 5818 C C . GLY A 1 769 ? 15.668 17.398 2.320 1.00 87.38 769 GLY A C 1
ATOM 5819 O O . GLY A 1 769 ? 16.499 16.498 2.415 1.00 87.38 769 GLY A O 1
ATOM 5820 N N . ALA A 1 770 ? 15.928 18.675 2.614 1.00 78.88 770 ALA A N 1
ATOM 5821 C CA . ALA A 1 770 ? 17.170 19.194 3.191 1.00 78.88 770 ALA A CA 1
ATOM 5822 C C . ALA A 1 770 ? 18.445 18.644 2.519 1.00 78.88 770 ALA A C 1
ATOM 5824 O O . ALA A 1 770 ? 19.271 18.004 3.167 1.00 78.88 770 ALA A O 1
ATOM 5825 N N . ILE A 1 771 ? 18.605 18.884 1.210 1.00 84.50 771 ILE A N 1
ATOM 5826 C CA . ILE A 1 771 ? 19.688 18.289 0.413 1.00 84.50 771 ILE A CA 1
ATOM 5827 C C . ILE A 1 771 ? 21.034 18.913 0.818 1.00 84.50 771 ILE A C 1
ATOM 5829 O O . ILE A 1 771 ? 21.294 20.077 0.477 1.00 84.50 771 ILE A O 1
ATOM 5833 N N . PRO A 1 772 ? 21.926 18.162 1.496 1.00 74.69 772 PRO A N 1
ATOM 5834 C CA . PRO A 1 772 ? 23.157 18.719 2.022 1.00 74.69 772 PRO A CA 1
ATOM 5835 C C . PRO A 1 772 ? 24.112 19.073 0.886 1.00 74.69 772 PRO A C 1
ATOM 5837 O O . PRO A 1 772 ? 24.303 18.329 -0.079 1.00 74.69 772 PRO A O 1
ATOM 5840 N N . ARG A 1 773 ? 24.774 20.217 1.029 1.00 75.56 773 ARG A N 1
ATOM 5841 C CA . ARG A 1 773 ? 25.833 20.647 0.123 1.00 75.56 773 ARG A CA 1
ATOM 5842 C C . ARG A 1 773 ? 27.170 20.194 0.707 1.00 75.56 773 ARG A C 1
ATOM 5844 O O . ARG A 1 773 ? 27.824 20.943 1.422 1.00 75.56 773 ARG A O 1
ATOM 5851 N N . ALA A 1 774 ? 27.538 18.935 0.476 1.00 61.84 774 ALA A N 1
ATOM 5852 C CA . ALA A 1 774 ? 28.763 18.375 1.045 1.00 61.84 774 ALA A CA 1
ATOM 5853 C C . ALA A 1 774 ? 30.013 19.081 0.484 1.00 61.84 774 ALA A C 1
ATOM 5855 O O . ALA A 1 774 ? 30.259 19.069 -0.725 1.00 61.84 774 ALA A O 1
ATOM 5856 N N . ALA A 1 775 ? 30.829 19.6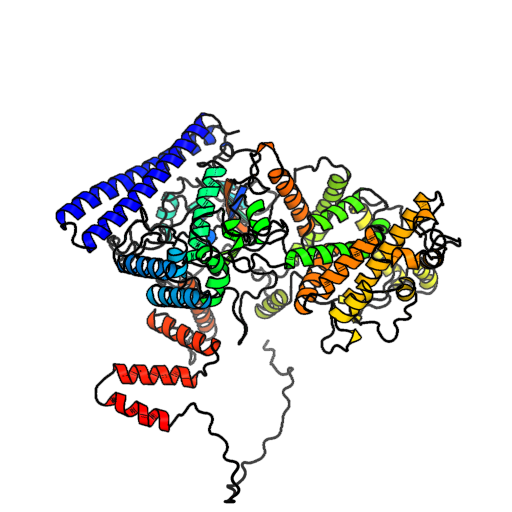60 1.367 1.00 49.72 775 ALA A N 1
ATOM 5857 C CA . ALA A 1 775 ? 32.174 20.108 1.038 1.00 49.72 775 ALA A CA 1
ATOM 5858 C C . ALA A 1 775 ? 33.108 18.885 1.006 1.00 49.72 775 ALA A C 1
ATOM 5860 O O . ALA A 1 775 ? 33.568 18.414 2.038 1.00 49.72 775 ALA A O 1
ATOM 5861 N N . GLY A 1 776 ? 33.371 18.349 -0.188 1.00 52.50 776 GLY A N 1
ATOM 5862 C CA . GLY A 1 776 ? 34.479 17.411 -0.396 1.00 52.50 776 GLY A CA 1
ATOM 5863 C C . GLY A 1 776 ? 34.205 15.944 -0.059 1.00 52.50 776 GLY A C 1
ATOM 5864 O O . GLY A 1 776 ? 34.942 15.339 0.714 1.00 52.50 776 GLY A O 1
ATOM 5865 N N . LEU A 1 777 ? 33.237 15.313 -0.730 1.00 48.66 777 LEU A N 1
ATOM 5866 C CA . LEU A 1 777 ? 33.286 13.855 -0.882 1.00 48.66 777 LEU A CA 1
ATOM 5867 C C . LEU A 1 777 ? 34.523 13.499 -1.724 1.00 48.66 777 LEU A C 1
ATOM 5869 O O . LEU A 1 777 ? 34.545 13.724 -2.938 1.00 48.66 777 LEU A O 1
ATOM 5873 N N . ARG A 1 778 ? 35.570 12.967 -1.082 1.00 51.09 778 ARG A N 1
ATOM 5874 C CA . ARG A 1 778 ? 36.662 12.293 -1.795 1.00 51.09 778 ARG A CA 1
ATOM 5875 C C . ARG A 1 778 ? 36.061 11.061 -2.470 1.00 51.09 778 ARG A C 1
ATOM 5877 O O . ARG A 1 778 ? 35.559 10.172 -1.794 1.00 51.09 778 ARG A O 1
ATOM 5884 N N . ASN A 1 779 ? 36.071 11.039 -3.801 1.00 52.41 779 ASN A N 1
ATOM 5885 C CA . ASN A 1 779 ? 35.694 9.855 -4.565 1.00 52.41 779 ASN A CA 1
ATOM 5886 C C . ASN A 1 779 ? 36.671 8.722 -4.205 1.00 52.41 779 ASN A C 1
ATOM 5888 O O . ASN A 1 779 ? 37.858 8.833 -4.501 1.00 52.41 779 ASN A O 1
ATOM 5892 N N . ALA A 1 780 ? 36.177 7.674 -3.547 1.00 53.28 780 ALA A N 1
ATOM 5893 C CA . ALA A 1 780 ? 36.968 6.519 -3.122 1.00 53.28 780 ALA A CA 1
ATOM 5894 C C . ALA A 1 780 ? 37.207 5.494 -4.255 1.00 53.28 780 ALA A C 1
ATOM 5896 O O . ALA A 1 780 ? 37.826 4.459 -4.030 1.00 53.28 780 ALA A O 1
ATOM 5897 N N . GLY A 1 781 ? 36.745 5.785 -5.479 1.00 56.53 781 GLY A N 1
ATOM 5898 C CA . GLY A 1 781 ? 36.866 4.920 -6.654 1.00 56.53 781 GLY A CA 1
ATOM 5899 C C . GLY A 1 781 ? 35.525 4.317 -7.082 1.00 56.53 781 GLY A C 1
ATOM 5900 O O . GLY A 1 781 ? 34.468 4.679 -6.571 1.00 56.53 781 GLY A O 1
ATOM 5901 N N . TYR A 1 782 ? 35.567 3.399 -8.050 1.00 54.25 782 TYR A N 1
ATOM 5902 C CA . TYR A 1 782 ? 34.392 2.678 -8.546 1.00 54.25 782 TYR A CA 1
ATOM 5903 C C . TYR A 1 782 ? 34.502 1.200 -8.168 1.00 54.25 782 TYR A C 1
ATOM 5905 O O . TYR A 1 782 ? 35.546 0.588 -8.387 1.00 54.25 782 TYR A O 1
ATOM 5913 N N . VAL A 1 783 ? 33.420 0.618 -7.650 1.00 58.84 783 VAL A N 1
ATOM 5914 C CA . VAL A 1 783 ? 33.298 -0.832 -7.445 1.00 58.84 783 VAL A CA 1
ATOM 5915 C C . VAL A 1 783 ? 32.263 -1.358 -8.429 1.00 58.84 783 VAL A C 1
ATOM 5917 O O . VAL A 1 783 ? 31.117 -0.910 -8.431 1.00 58.84 783 VAL A O 1
ATOM 5920 N N . LEU A 1 784 ? 32.665 -2.301 -9.283 1.00 56.94 784 LEU A N 1
ATOM 5921 C CA . LEU A 1 784 ? 31.729 -3.009 -10.149 1.00 56.94 784 LEU A CA 1
ATOM 5922 C C . LEU A 1 784 ? 30.926 -3.988 -9.289 1.00 56.94 784 LEU A C 1
ATOM 5924 O O . LEU A 1 784 ? 31.478 -4.940 -8.743 1.00 56.94 784 LEU A O 1
ATOM 5928 N N . ALA A 1 785 ? 29.624 -3.751 -9.185 1.00 57.94 785 ALA A N 1
ATOM 5929 C CA . ALA A 1 785 ? 28.720 -4.571 -8.401 1.00 57.94 785 ALA A CA 1
ATOM 5930 C C . ALA A 1 785 ? 27.679 -5.230 -9.326 1.00 57.94 785 ALA A C 1
ATOM 5932 O O . ALA A 1 785 ? 26.978 -4.519 -10.043 1.00 57.94 785 ALA A O 1
ATOM 5933 N N . PRO A 1 786 ? 27.535 -6.568 -9.316 1.00 51.72 786 PRO A N 1
ATOM 5934 C CA . PRO A 1 786 ? 26.565 -7.279 -10.155 1.00 51.72 786 PRO A CA 1
ATOM 5935 C C . PRO A 1 786 ? 25.101 -7.067 -9.727 1.00 51.72 786 PRO A C 1
ATOM 5937 O O . PRO A 1 786 ? 24.191 -7.538 -10.403 1.00 51.72 786 PRO A O 1
ATOM 5940 N N . SER A 1 787 ? 24.855 -6.388 -8.601 1.00 55.00 787 SER A N 1
ATOM 5941 C CA . SER A 1 787 ? 23.521 -6.008 -8.128 1.00 55.00 787 SER A CA 1
ATOM 5942 C C . SER A 1 787 ? 23.578 -4.785 -7.206 1.00 55.00 787 SER A C 1
ATOM 5944 O O . SER A 1 787 ? 24.626 -4.459 -6.645 1.00 55.00 787 SER A O 1
ATOM 5946 N N . VAL A 1 788 ? 22.435 -4.123 -6.999 1.00 53.81 788 VAL A N 1
ATOM 5947 C CA . VAL A 1 788 ? 22.317 -2.965 -6.092 1.00 53.81 788 VAL A CA 1
ATOM 5948 C C . VAL A 1 788 ? 22.668 -3.344 -4.652 1.00 53.81 788 VAL A C 1
ATOM 5950 O O . VAL A 1 788 ? 23.411 -2.620 -3.999 1.00 53.81 788 VAL A O 1
ATOM 5953 N N . GLN A 1 789 ? 22.218 -4.505 -4.166 1.00 54.97 789 GLN A N 1
ATOM 5954 C CA . GLN A 1 789 ? 22.581 -4.987 -2.826 1.00 54.97 789 GLN A CA 1
ATOM 5955 C C . GLN A 1 789 ? 24.092 -5.184 -2.675 1.00 54.97 789 GLN A C 1
ATOM 5957 O O . GLN A 1 789 ? 24.660 -4.880 -1.630 1.00 54.97 789 GLN A O 1
ATOM 5962 N N . HIS A 1 790 ? 24.756 -5.641 -3.735 1.00 60.59 790 HIS A N 1
ATOM 5963 C CA . HIS A 1 790 ? 26.204 -5.784 -3.756 1.00 60.59 790 HIS A CA 1
ATOM 5964 C C . HIS A 1 790 ? 26.913 -4.423 -3.722 1.00 60.59 790 HIS A C 1
ATOM 5966 O O . HIS A 1 790 ? 27.912 -4.272 -3.024 1.00 60.59 790 HIS A O 1
ATOM 5972 N N . ALA A 1 791 ? 26.367 -3.419 -4.415 1.00 61.88 791 ALA A N 1
ATOM 5973 C CA . ALA A 1 791 ? 26.866 -2.046 -4.368 1.00 61.88 791 ALA A CA 1
ATOM 5974 C C . ALA A 1 791 ? 26.677 -1.418 -2.978 1.00 61.88 791 ALA A C 1
ATOM 5976 O O . ALA A 1 791 ? 27.585 -0.759 -2.478 1.00 61.88 791 ALA A O 1
ATOM 5977 N N . ILE A 1 792 ? 25.530 -1.659 -2.333 1.00 63.00 792 ILE A N 1
ATOM 5978 C CA . ILE A 1 792 ? 25.249 -1.208 -0.963 1.00 63.00 792 ILE A CA 1
ATOM 5979 C C . ILE A 1 792 ? 26.228 -1.858 0.014 1.00 63.00 792 ILE A C 1
ATOM 5981 O O . ILE A 1 792 ? 26.864 -1.151 0.787 1.00 63.00 792 ILE A O 1
ATOM 5985 N N . ALA A 1 793 ? 26.399 -3.182 -0.047 1.00 71.69 793 ALA A N 1
ATOM 5986 C CA . ALA A 1 793 ? 27.337 -3.899 0.812 1.00 71.69 793 ALA A CA 1
ATOM 5987 C C . ALA A 1 793 ? 28.775 -3.389 0.628 1.00 71.69 793 ALA A C 1
ATOM 5989 O O . ALA A 1 793 ? 29.457 -3.121 1.614 1.00 71.69 793 ALA A O 1
ATOM 5990 N N . ALA A 1 794 ? 29.209 -3.189 -0.622 1.00 75.00 794 ALA A N 1
ATOM 5991 C CA . ALA A 1 794 ? 30.505 -2.592 -0.929 1.00 75.00 794 ALA A CA 1
ATOM 5992 C C . ALA A 1 794 ? 30.632 -1.176 -0.350 1.00 75.00 794 ALA A C 1
ATOM 5994 O O . ALA A 1 794 ? 31.646 -0.863 0.263 1.00 75.00 794 ALA A O 1
ATOM 5995 N N . GLY A 1 795 ? 29.600 -0.340 -0.495 1.00 71.06 795 GLY A N 1
ATOM 5996 C CA . GLY A 1 795 ? 29.567 1.015 0.053 1.00 71.06 795 GLY A CA 1
ATOM 5997 C C . GLY A 1 795 ? 29.657 1.043 1.579 1.00 71.06 795 GLY A C 1
ATOM 5998 O O . GLY A 1 795 ? 30.461 1.791 2.121 1.00 71.06 795 GLY A O 1
ATOM 5999 N N . VAL A 1 796 ? 28.896 0.190 2.271 1.00 74.75 796 VAL A N 1
ATOM 6000 C CA . VAL A 1 796 ? 28.914 0.078 3.740 1.00 74.75 796 VAL A CA 1
ATOM 6001 C C . VAL A 1 796 ? 30.279 -0.392 4.241 1.00 74.75 796 VAL A C 1
ATOM 6003 O O . VAL A 1 796 ? 30.836 0.214 5.154 1.00 74.75 796 VAL A O 1
ATOM 6006 N N . LEU A 1 797 ? 30.840 -1.441 3.633 1.00 76.88 797 LEU A N 1
ATOM 6007 C CA . LEU A 1 797 ? 32.162 -1.959 3.997 1.00 76.88 797 LEU A CA 1
ATOM 6008 C C . LEU A 1 797 ? 33.261 -0.930 3.733 1.00 76.88 797 LEU A C 1
ATOM 6010 O O . LEU A 1 797 ? 34.142 -0.754 4.566 1.00 76.88 797 LEU A O 1
ATOM 6014 N N . LEU A 1 798 ? 33.165 -0.195 2.623 1.00 73.25 798 LEU A N 1
ATOM 6015 C CA . LEU A 1 798 ? 34.076 0.895 2.297 1.00 73.25 798 LEU A CA 1
ATOM 6016 C C . LEU A 1 798 ? 33.960 2.054 3.295 1.00 73.25 798 LEU A C 1
ATOM 6018 O O . LEU A 1 798 ? 34.976 2.612 3.696 1.00 73.25 798 LEU A O 1
ATOM 6022 N N . SER A 1 799 ? 32.750 2.415 3.731 1.00 68.62 799 SER A N 1
ATOM 6023 C CA . SER A 1 799 ? 32.552 3.415 4.786 1.00 68.62 799 SER A CA 1
ATOM 6024 C C . SER A 1 799 ? 33.137 2.960 6.124 1.00 68.62 799 SER A C 1
ATOM 6026 O O . SER A 1 799 ? 33.769 3.766 6.804 1.00 68.62 799 SER A O 1
ATOM 6028 N N . ALA A 1 800 ? 32.971 1.684 6.486 1.00 70.94 800 ALA A N 1
ATOM 6029 C CA . ALA A 1 800 ? 33.543 1.107 7.701 1.00 70.94 800 ALA A CA 1
ATOM 6030 C C . ALA A 1 800 ? 35.080 1.069 7.653 1.00 70.94 800 ALA A C 1
ATOM 6032 O O . ALA A 1 800 ? 35.737 1.483 8.608 1.00 70.94 800 ALA A O 1
ATOM 6033 N N . ASP A 1 801 ? 35.653 0.643 6.524 1.00 70.94 801 ASP A N 1
ATOM 6034 C CA . ASP A 1 801 ? 37.095 0.669 6.266 1.00 70.94 801 ASP A CA 1
ATOM 6035 C C . ASP A 1 801 ? 37.641 2.106 6.323 1.00 70.94 801 ASP A C 1
ATOM 6037 O O . ASP A 1 801 ? 38.616 2.367 7.022 1.00 70.94 801 ASP A O 1
ATOM 6041 N N . HIS A 1 802 ? 36.961 3.078 5.705 1.00 68.75 802 HIS A N 1
ATOM 6042 C CA . HIS A 1 802 ? 37.356 4.487 5.772 1.00 68.75 802 HIS A CA 1
ATOM 6043 C C . HIS A 1 802 ? 37.291 5.070 7.184 1.00 68.75 802 HIS A C 1
ATOM 6045 O O . HIS A 1 802 ? 38.254 5.709 7.607 1.00 68.75 802 HIS A O 1
ATOM 6051 N N . ALA A 1 803 ? 36.191 4.861 7.912 1.00 69.06 803 ALA A N 1
ATOM 6052 C CA . ALA A 1 803 ? 36.059 5.318 9.295 1.00 69.06 803 ALA A CA 1
ATOM 6053 C C . ALA A 1 803 ? 37.179 4.727 10.163 1.00 69.06 803 ALA A C 1
ATOM 6055 O O . ALA A 1 803 ? 37.831 5.436 10.928 1.00 69.06 803 ALA A O 1
ATOM 6056 N N . ARG A 1 804 ? 37.492 3.442 9.958 1.00 69.75 804 ARG A N 1
ATOM 6057 C CA . ARG A 1 804 ? 38.562 2.770 10.688 1.00 69.75 804 ARG A CA 1
ATOM 6058 C C . ARG A 1 804 ? 39.954 3.285 10.325 1.00 69.75 804 ARG A C 1
ATOM 6060 O O . ARG A 1 804 ? 40.773 3.462 11.224 1.00 69.75 804 ARG A O 1
ATOM 6067 N N . ARG A 1 805 ? 40.226 3.540 9.041 1.00 66.31 805 ARG A N 1
ATOM 6068 C CA . ARG A 1 805 ? 41.495 4.127 8.575 1.00 66.31 805 ARG A CA 1
ATOM 6069 C C . ARG A 1 805 ? 41.699 5.549 9.097 1.00 66.31 805 ARG A C 1
ATOM 6071 O O . ARG A 1 805 ? 42.843 5.939 9.303 1.00 66.31 805 ARG A O 1
ATOM 6078 N N . ILE A 1 806 ? 40.623 6.310 9.313 1.00 66.31 806 ILE A N 1
ATOM 6079 C CA . ILE A 1 806 ? 40.686 7.640 9.938 1.00 66.31 806 ILE A CA 1
ATOM 6080 C C . ILE A 1 806 ? 41.068 7.516 11.419 1.00 66.31 806 ILE A C 1
ATOM 6082 O O . ILE A 1 806 ? 41.975 8.214 11.865 1.00 66.31 806 ILE A O 1
ATOM 6086 N N . ASP A 1 807 ? 40.438 6.596 12.153 1.00 66.75 807 ASP A N 1
ATOM 6087 C CA . ASP A 1 807 ? 40.693 6.408 13.587 1.00 66.75 807 ASP A CA 1
ATOM 6088 C C . ASP A 1 807 ? 42.044 5.739 13.893 1.00 66.75 807 ASP A C 1
ATOM 6090 O O . ASP A 1 807 ? 42.634 5.977 14.948 1.00 66.75 807 ASP A O 1
ATOM 6094 N N . ASN A 1 808 ? 42.535 4.856 13.014 1.00 64.31 808 ASN A N 1
ATOM 6095 C CA . ASN A 1 808 ? 43.770 4.104 13.246 1.00 64.31 808 ASN A CA 1
ATOM 6096 C C . ASN A 1 808 ? 44.507 3.725 11.939 1.00 64.31 808 ASN A C 1
ATOM 6098 O O . ASN A 1 808 ? 44.485 2.560 11.531 1.00 64.31 808 ASN A O 1
ATOM 6102 N N . PRO A 1 809 ? 45.196 4.680 11.288 1.00 60.88 809 PRO A N 1
ATOM 6103 C CA . PRO A 1 809 ? 45.766 4.510 9.944 1.00 60.88 809 PRO A CA 1
ATOM 6104 C C . PRO A 1 809 ? 46.906 3.481 9.827 1.00 60.88 809 PRO A C 1
ATOM 6106 O O . PRO A 1 809 ? 47.225 3.056 8.720 1.00 60.88 809 PRO A O 1
ATOM 6109 N N . SER A 1 810 ? 47.519 3.067 10.940 1.00 63.09 810 SER A N 1
ATOM 6110 C CA . SER A 1 810 ? 48.688 2.163 10.955 1.00 63.09 810 SER A CA 1
ATOM 6111 C C . SER A 1 810 ? 48.631 1.108 12.070 1.00 63.09 810 SER A C 1
ATOM 6113 O O . SER A 1 810 ? 49.645 0.514 12.435 1.00 63.09 810 SER A O 1
ATOM 6115 N N . GLY A 1 811 ? 47.447 0.868 12.636 1.00 70.31 811 GLY A N 1
ATOM 6116 C CA . GLY A 1 811 ? 47.261 -0.140 13.675 1.00 70.31 811 GLY A CA 1
ATOM 6117 C C . GLY A 1 811 ? 47.252 -1.574 13.131 1.00 70.31 811 GLY A C 1
ATOM 6118 O O . GLY A 1 811 ? 46.878 -1.800 11.978 1.00 70.31 811 GLY A O 1
ATOM 6119 N N . PRO A 1 812 ? 47.591 -2.582 13.960 1.00 53.97 812 PRO A N 1
ATOM 6120 C CA . PRO A 1 812 ? 47.287 -3.969 13.622 1.00 53.97 812 PRO A CA 1
ATOM 6121 C C . PRO A 1 812 ? 45.776 -4.087 13.369 1.00 53.97 812 PRO A C 1
ATOM 6123 O O . PRO A 1 812 ? 45.000 -3.536 14.151 1.00 53.97 812 PRO A O 1
ATOM 6126 N N . ARG A 1 813 ? 45.377 -4.792 12.294 1.00 61.72 813 ARG A N 1
ATOM 6127 C CA . ARG A 1 813 ? 43.982 -4.926 11.805 1.00 61.72 813 ARG A CA 1
ATOM 6128 C C . ARG A 1 813 ? 43.390 -3.724 11.044 1.00 61.72 813 ARG A C 1
ATOM 6130 O O . ARG A 1 813 ? 42.173 -3.565 10.986 1.00 61.72 813 ARG A O 1
ATOM 6137 N N . ALA A 1 814 ? 44.225 -2.885 10.426 1.00 57.97 814 ALA A N 1
ATOM 6138 C CA . ALA A 1 814 ? 43.755 -1.791 9.564 1.00 57.97 814 ALA A CA 1
ATOM 6139 C C . ALA A 1 814 ? 42.874 -2.256 8.379 1.00 57.97 814 ALA A C 1
ATOM 6141 O O . ALA A 1 814 ? 42.021 -1.494 7.940 1.00 57.97 814 ALA A O 1
ATOM 6142 N N . ASP A 1 815 ? 43.029 -3.504 7.920 1.00 65.00 815 ASP A N 1
ATOM 6143 C CA . ASP A 1 815 ? 42.300 -4.073 6.774 1.00 65.00 815 ASP A CA 1
ATOM 6144 C C . ASP A 1 815 ? 41.140 -5.019 7.169 1.00 65.00 815 ASP A C 1
ATOM 6146 O O . ASP A 1 815 ? 40.625 -5.748 6.324 1.00 65.00 815 ASP A O 1
ATOM 6150 N N . ASP A 1 816 ? 40.693 -5.040 8.433 1.00 68.38 816 ASP A N 1
ATOM 6151 C CA . ASP A 1 816 ? 39.632 -5.965 8.898 1.00 68.38 816 ASP A CA 1
ATOM 6152 C C . ASP A 1 816 ? 38.304 -5.820 8.128 1.00 68.38 816 ASP A C 1
ATOM 6154 O O . ASP A 1 816 ? 37.539 -6.781 8.008 1.00 68.38 816 ASP A O 1
ATOM 6158 N N . TYR A 1 817 ? 38.040 -4.629 7.585 1.00 69.12 817 TYR A N 1
ATOM 6159 C CA . TYR A 1 817 ? 36.846 -4.322 6.793 1.00 69.12 817 TYR A CA 1
ATOM 6160 C C . TYR A 1 817 ? 37.101 -4.330 5.276 1.00 69.12 817 TYR A C 1
ATOM 6162 O O . TYR A 1 817 ? 36.160 -4.159 4.498 1.00 69.12 817 TYR A O 1
ATOM 6170 N N . ALA A 1 818 ? 38.333 -4.617 4.836 1.00 71.25 818 ALA A N 1
ATOM 6171 C CA . ALA A 1 818 ? 38.687 -4.820 3.432 1.00 71.25 818 ALA A CA 1
ATOM 6172 C C . ALA A 1 818 ? 38.261 -6.230 2.972 1.00 71.25 818 ALA A C 1
ATOM 6174 O O . ALA A 1 818 ? 39.066 -7.141 2.763 1.00 71.25 818 ALA A O 1
ATOM 6175 N N . VAL A 1 819 ? 36.947 -6.434 2.864 1.00 74.88 819 VAL A N 1
ATOM 6176 C CA . VAL A 1 819 ? 36.343 -7.730 2.538 1.00 74.88 819 VAL A CA 1
ATOM 6177 C C . VAL A 1 819 ? 36.194 -7.898 1.026 1.00 74.88 819 VAL A C 1
ATOM 6179 O O . VAL A 1 819 ? 35.584 -7.081 0.343 1.00 74.88 819 VAL A O 1
ATOM 6182 N N . GLU A 1 820 ? 36.694 -9.015 0.498 1.00 75.00 820 GLU A N 1
ATOM 6183 C CA . GLU A 1 820 ? 36.474 -9.406 -0.895 1.00 75.00 820 GLU A CA 1
ATOM 6184 C C . GLU A 1 820 ? 35.011 -9.830 -1.113 1.00 75.00 820 GLU A C 1
ATOM 6186 O O . GLU A 1 820 ? 34.517 -10.760 -0.471 1.00 75.00 820 GLU A O 1
ATOM 6191 N N . LEU A 1 821 ? 34.328 -9.187 -2.059 1.00 73.75 821 LEU A N 1
ATOM 6192 C CA . LEU A 1 821 ? 32.946 -9.498 -2.433 1.00 73.75 821 LEU A CA 1
ATOM 6193 C C . LEU A 1 821 ? 32.870 -10.314 -3.736 1.00 73.75 821 LEU A C 1
ATOM 6195 O O . LEU A 1 821 ? 32.015 -10.084 -4.581 1.00 73.75 821 LEU A O 1
ATOM 6199 N N . SER A 1 822 ? 33.759 -11.279 -3.970 1.00 73.56 822 SER A N 1
ATOM 6200 C CA . SER A 1 822 ? 33.625 -12.123 -5.165 1.00 73.56 822 SER A CA 1
ATOM 6201 C C . SER A 1 822 ? 32.337 -12.958 -5.111 1.00 73.56 822 SER A C 1
ATOM 6203 O O . SER A 1 822 ? 31.920 -13.440 -4.057 1.00 73.56 822 SER A O 1
ATOM 6205 N N . SER A 1 823 ? 31.696 -13.179 -6.269 1.00 66.00 823 SER A N 1
ATOM 6206 C CA . SER A 1 823 ? 30.434 -13.942 -6.355 1.00 66.00 823 SER A CA 1
ATOM 6207 C C . SER A 1 823 ? 30.534 -15.337 -5.730 1.00 66.00 823 SER A C 1
ATOM 6209 O O . SER A 1 823 ? 29.553 -15.864 -5.208 1.00 66.00 823 SER A O 1
ATOM 6211 N N . GLN A 1 824 ? 31.718 -15.953 -5.782 1.00 70.62 824 GLN A N 1
ATOM 6212 C CA . GLN A 1 824 ? 31.987 -17.216 -5.106 1.00 70.62 824 GLN A CA 1
ATOM 6213 C C . GLN A 1 824 ? 31.897 -17.057 -3.583 1.00 70.62 824 GLN A C 1
ATOM 6215 O O . GLN A 1 824 ? 31.105 -17.759 -2.958 1.00 70.62 824 GLN A O 1
ATOM 6220 N N . ARG A 1 825 ? 32.634 -16.103 -3.003 1.00 76.56 825 ARG A N 1
ATOM 6221 C CA . ARG A 1 825 ? 32.658 -15.853 -1.558 1.00 76.56 825 ARG A CA 1
ATOM 6222 C C . ARG A 1 825 ? 31.293 -15.421 -1.018 1.00 76.56 825 ARG A C 1
ATOM 6224 O O . ARG A 1 825 ? 30.886 -15.899 0.038 1.00 76.56 825 ARG A O 1
ATOM 6231 N N . THR A 1 826 ? 30.542 -14.595 -1.751 1.00 73.69 826 THR A N 1
ATOM 6232 C CA . THR A 1 826 ? 29.182 -14.189 -1.352 1.00 73.69 826 THR A CA 1
ATOM 6233 C C . THR A 1 826 ? 28.212 -15.370 -1.338 1.00 73.69 826 THR A C 1
ATOM 6235 O O . THR A 1 826 ? 27.511 -15.557 -0.347 1.00 73.69 826 THR A O 1
ATOM 6238 N N . ARG A 1 827 ? 28.193 -16.209 -2.388 1.00 71.06 827 ARG A N 1
ATOM 6239 C CA . ARG A 1 827 ? 27.349 -17.422 -2.418 1.00 71.06 827 ARG A CA 1
ATOM 6240 C C . ARG A 1 827 ? 27.709 -18.393 -1.301 1.00 71.06 827 ARG A C 1
ATOM 6242 O O . ARG A 1 827 ? 26.840 -19.010 -0.698 1.00 71.06 827 ARG A O 1
ATOM 6249 N N . GLU A 1 828 ? 28.999 -18.522 -1.027 1.00 77.25 828 GLU A N 1
ATOM 6250 C CA . GLU A 1 828 ? 29.521 -19.346 0.053 1.00 77.25 828 GLU A CA 1
ATOM 6251 C C . GLU A 1 828 ? 29.106 -18.835 1.439 1.00 77.25 828 GLU A C 1
ATOM 6253 O O . GLU A 1 828 ? 28.742 -19.640 2.294 1.00 77.25 828 GLU A O 1
ATOM 6258 N N . ALA A 1 829 ? 29.136 -17.519 1.661 1.00 78.06 829 ALA A N 1
ATOM 6259 C CA . ALA A 1 829 ? 28.671 -16.897 2.896 1.00 78.06 829 ALA A CA 1
ATOM 6260 C C . ALA A 1 829 ? 27.151 -17.037 3.065 1.00 78.06 829 ALA A C 1
ATOM 6262 O O . ALA A 1 829 ? 26.696 -17.446 4.130 1.00 78.06 829 ALA A O 1
ATOM 6263 N N . GLN A 1 830 ? 26.374 -16.778 2.007 1.00 77.44 830 GLN A N 1
ATOM 6264 C CA . GLN A 1 830 ? 24.919 -16.968 2.006 1.00 77.44 830 GLN A CA 1
ATOM 6265 C C . GLN A 1 830 ? 24.545 -18.415 2.321 1.00 77.44 830 GLN A C 1
ATOM 6267 O O . GLN A 1 830 ? 23.740 -18.639 3.210 1.00 77.44 830 GLN A O 1
ATOM 6272 N N . ALA A 1 831 ? 25.198 -19.401 1.700 1.00 73.88 831 ALA A N 1
ATOM 6273 C CA . ALA A 1 831 ? 24.932 -20.812 1.980 1.00 73.88 831 ALA A CA 1
ATOM 6274 C C . ALA A 1 831 ? 25.194 -21.202 3.448 1.00 73.88 831 ALA A C 1
ATOM 6276 O O . ALA A 1 831 ? 24.498 -22.057 3.989 1.00 73.88 831 ALA A O 1
ATOM 6277 N N . VAL A 1 832 ? 26.190 -20.588 4.101 1.00 78.44 832 VAL A N 1
ATOM 6278 C CA . VAL A 1 832 ? 26.451 -20.809 5.534 1.00 78.44 832 VAL A CA 1
ATOM 6279 C C . VAL A 1 832 ? 25.394 -20.118 6.395 1.00 78.44 832 VAL A C 1
ATOM 6281 O O . VAL A 1 832 ? 24.884 -20.727 7.329 1.00 78.44 832 VAL A O 1
ATOM 6284 N N . LEU A 1 833 ? 25.035 -18.871 6.083 1.00 74.06 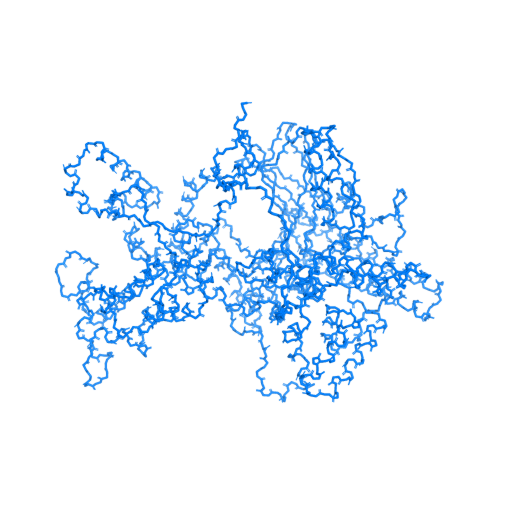833 LEU A N 1
ATOM 6285 C CA . LEU A 1 833 ? 23.989 -18.142 6.806 1.00 74.06 833 LEU A CA 1
ATOM 6286 C C . LEU A 1 833 ? 22.622 -18.819 6.671 1.00 74.06 833 LEU A C 1
ATOM 6288 O O . LEU A 1 833 ? 21.896 -18.922 7.653 1.00 74.06 833 LEU A O 1
ATOM 6292 N N . ASP A 1 834 ? 22.292 -19.319 5.485 1.00 71.94 834 ASP A N 1
ATOM 6293 C CA . ASP A 1 834 ? 21.060 -20.060 5.229 1.00 71.94 834 ASP A CA 1
ATOM 6294 C C . ASP A 1 834 ? 21.050 -21.383 5.996 1.00 71.94 834 ASP A C 1
ATOM 6296 O O . ASP A 1 834 ? 20.072 -21.689 6.667 1.00 71.94 834 ASP A O 1
ATOM 6300 N N . GLY A 1 835 ? 22.169 -22.114 6.013 1.00 69.75 835 GLY A N 1
ATOM 6301 C CA . GLY A 1 835 ? 22.298 -23.309 6.845 1.00 69.75 835 GLY A CA 1
ATOM 6302 C C . GLY A 1 835 ? 22.096 -23.027 8.339 1.00 69.75 835 GLY A C 1
ATOM 6303 O O . GLY A 1 835 ? 21.440 -23.804 9.026 1.00 69.75 835 GLY A O 1
ATOM 6304 N N . LEU A 1 836 ? 22.611 -21.898 8.840 1.00 69.75 836 LEU A N 1
ATOM 6305 C CA . LEU A 1 836 ? 22.391 -21.465 10.226 1.00 69.75 836 LEU A CA 1
ATOM 6306 C C . LEU A 1 836 ? 20.922 -21.107 10.487 1.00 69.75 836 LEU A C 1
ATOM 6308 O O . LEU A 1 836 ? 20.386 -21.465 11.534 1.00 69.75 836 LEU A O 1
ATOM 6312 N N . ARG A 1 837 ? 20.258 -20.437 9.535 1.00 64.94 837 ARG A N 1
ATOM 6313 C CA . ARG A 1 837 ? 18.815 -20.135 9.594 1.00 64.94 837 ARG A CA 1
ATOM 6314 C C . ARG A 1 837 ? 17.963 -21.404 9.598 1.00 64.94 837 ARG A C 1
ATOM 6316 O O . ARG A 1 837 ? 16.923 -21.430 10.241 1.00 64.94 837 ARG A O 1
ATOM 6323 N N . GLU A 1 838 ? 18.430 -22.460 8.937 1.00 66.56 838 GLU A N 1
ATOM 6324 C CA . GLU A 1 838 ? 17.832 -23.801 8.930 1.00 66.56 838 GLU A CA 1
ATOM 6325 C C . GLU A 1 838 ? 18.240 -24.656 10.150 1.00 66.56 838 GLU A C 1
ATOM 6327 O O . GLU A 1 838 ? 18.087 -25.877 10.138 1.00 66.56 838 GLU A O 1
ATOM 6332 N N . ASN A 1 839 ? 18.750 -24.035 11.221 1.00 72.81 839 ASN A N 1
ATOM 6333 C CA . ASN A 1 839 ? 19.138 -24.694 12.472 1.00 72.81 839 ASN A CA 1
ATOM 6334 C C . ASN A 1 839 ? 20.298 -25.706 12.342 1.00 72.81 839 ASN A C 1
ATOM 6336 O O . ASN A 1 839 ? 20.504 -26.549 13.219 1.00 72.81 839 ASN A O 1
ATOM 6340 N N . GLN A 1 840 ? 21.096 -25.629 11.272 1.00 73.81 840 GLN A N 1
ATOM 6341 C CA . GLN A 1 840 ? 22.332 -26.404 11.155 1.00 73.81 840 GLN A CA 1
ATOM 6342 C C . GLN A 1 840 ? 23.466 -25.692 11.896 1.00 73.81 840 GLN A C 1
ATOM 6344 O O . GLN A 1 840 ? 23.614 -24.476 11.814 1.00 73.81 840 GLN A O 1
ATOM 6349 N N . SER A 1 841 ? 24.314 -26.437 12.606 1.00 82.81 841 SER A N 1
ATOM 6350 C CA . SER A 1 841 ? 25.425 -25.831 13.345 1.00 82.81 841 SER A CA 1
ATOM 6351 C C . SER A 1 841 ? 26.542 -25.349 12.406 1.00 82.81 841 SER A C 1
ATOM 6353 O O . SER A 1 841 ? 26.852 -25.989 11.396 1.00 82.81 841 SER A O 1
ATOM 6355 N N . LEU A 1 842 ? 27.205 -24.239 12.758 1.00 81.44 842 LEU A N 1
ATOM 6356 C CA . LEU A 1 842 ? 28.347 -23.720 11.992 1.00 81.44 842 LEU A CA 1
ATOM 6357 C C . LEU A 1 842 ? 29.443 -24.785 11.759 1.00 81.44 842 LEU A C 1
ATOM 6359 O O . LEU A 1 842 ? 29.911 -24.899 10.623 1.00 81.44 842 LEU A O 1
ATOM 6363 N N . PRO A 1 843 ? 29.830 -25.613 12.757 1.00 81.75 843 PRO A N 1
ATOM 6364 C CA . PRO A 1 843 ? 30.786 -26.696 12.537 1.00 81.75 843 PRO A CA 1
ATOM 6365 C C . PRO A 1 843 ? 30.319 -27.721 11.496 1.00 81.75 843 PRO A C 1
ATOM 6367 O O . PRO A 1 843 ? 31.133 -28.168 10.691 1.00 81.75 843 PRO A O 1
ATOM 6370 N N . ALA A 1 844 ? 29.024 -28.062 11.459 1.00 81.06 844 ALA A N 1
ATOM 6371 C CA . ALA A 1 844 ? 28.480 -28.991 10.468 1.00 81.06 844 ALA A CA 1
ATOM 6372 C C . ALA A 1 844 ? 28.572 -28.418 9.048 1.00 81.06 844 ALA A C 1
ATOM 6374 O O . ALA A 1 844 ? 29.056 -29.086 8.135 1.00 81.06 844 ALA A O 1
ATOM 6375 N N . LEU A 1 845 ? 28.191 -27.150 8.872 1.00 83.75 845 LEU A N 1
ATOM 6376 C CA . LEU A 1 845 ? 28.243 -26.459 7.581 1.00 83.75 845 LEU A CA 1
ATOM 6377 C C . LEU A 1 845 ? 29.675 -26.323 7.053 1.00 83.75 845 LEU A C 1
ATOM 6379 O O . LEU A 1 845 ? 29.930 -26.568 5.871 1.00 83.75 845 LEU A O 1
ATOM 6383 N N . LEU A 1 846 ? 30.626 -25.976 7.924 1.00 85.44 846 LEU A N 1
ATOM 6384 C CA . LEU A 1 846 ? 32.047 -25.931 7.575 1.00 85.44 846 LEU A CA 1
ATOM 6385 C C . LEU A 1 846 ? 32.594 -27.330 7.259 1.00 85.44 846 LEU A C 1
ATOM 6387 O O . LEU A 1 846 ? 33.341 -27.483 6.291 1.00 85.44 846 LEU A O 1
ATOM 6391 N N . GLY A 1 847 ? 32.164 -28.351 8.004 1.00 84.31 847 GLY A N 1
ATOM 6392 C CA . GLY A 1 847 ? 32.486 -29.755 7.750 1.00 84.31 847 GLY A CA 1
ATOM 6393 C C . GLY A 1 847 ? 32.036 -30.217 6.364 1.00 84.31 847 GLY A C 1
ATOM 6394 O O . GLY A 1 847 ? 32.860 -30.682 5.579 1.00 84.31 847 GLY A O 1
ATOM 6395 N N . TYR A 1 848 ? 30.769 -29.995 5.993 1.00 84.69 848 TYR A N 1
ATOM 6396 C CA . TYR A 1 848 ? 30.259 -30.339 4.658 1.00 84.69 848 TYR A CA 1
ATOM 6397 C C . TYR A 1 848 ? 31.038 -29.654 3.535 1.00 84.69 848 TYR A C 1
ATOM 6399 O O . TYR A 1 848 ? 31.266 -30.238 2.472 1.00 84.69 848 TYR A O 1
ATOM 6407 N N . ARG A 1 849 ? 31.458 -28.404 3.753 1.00 84.38 849 ARG A N 1
ATOM 6408 C CA . ARG A 1 849 ? 32.256 -27.657 2.779 1.00 84.38 849 ARG A CA 1
ATOM 6409 C C . ARG A 1 849 ? 33.666 -28.214 2.649 1.00 84.38 849 ARG A C 1
ATOM 6411 O O . ARG A 1 849 ? 34.130 -28.368 1.519 1.00 84.38 849 ARG A O 1
ATOM 6418 N N . LEU A 1 850 ? 34.311 -28.547 3.766 1.00 84.69 850 LEU A N 1
ATOM 6419 C CA . LEU A 1 850 ? 35.613 -29.206 3.783 1.00 84.69 850 LEU A CA 1
ATOM 6420 C C . LEU A 1 850 ? 35.546 -30.537 3.029 1.00 84.69 850 LEU A C 1
ATOM 6422 O O . LEU A 1 850 ? 36.319 -30.756 2.105 1.00 84.69 850 LEU A O 1
ATOM 6426 N N . GLU A 1 851 ? 34.574 -31.391 3.344 1.00 85.44 851 GLU A N 1
ATOM 6427 C CA . GLU A 1 851 ? 34.407 -32.687 2.680 1.00 85.44 851 GLU A CA 1
ATOM 6428 C C . GLU A 1 851 ? 34.165 -32.544 1.177 1.00 85.44 851 GLU A C 1
ATOM 6430 O O . GLU A 1 851 ? 34.766 -33.258 0.371 1.00 85.44 851 GLU A O 1
ATOM 6435 N N . ARG A 1 852 ? 33.333 -31.580 0.774 1.00 82.75 852 ARG A N 1
ATOM 6436 C CA . ARG A 1 852 ? 33.074 -31.290 -0.639 1.00 82.75 852 ARG A CA 1
ATOM 6437 C C . ARG A 1 852 ? 34.328 -30.778 -1.351 1.00 82.75 852 ARG A C 1
ATOM 6439 O O . ARG A 1 852 ? 34.559 -31.158 -2.495 1.00 82.75 852 ARG A O 1
ATOM 6446 N N . ALA A 1 853 ? 35.142 -29.952 -0.693 1.00 81.38 853 ALA A N 1
ATOM 6447 C CA . ALA A 1 853 ? 36.416 -29.479 -1.234 1.00 81.38 853 ALA A CA 1
ATOM 6448 C C . ALA A 1 853 ? 37.426 -30.627 -1.395 1.00 81.38 853 ALA A C 1
ATOM 6450 O O . ALA A 1 853 ? 38.004 -30.775 -2.470 1.00 81.38 853 ALA A O 1
ATOM 6451 N N . LEU A 1 854 ? 37.565 -31.488 -0.381 1.00 82.69 854 LEU A N 1
ATOM 6452 C CA . LEU A 1 854 ? 38.419 -32.682 -0.421 1.00 82.69 854 LEU A CA 1
ATOM 6453 C C . LEU A 1 854 ? 37.971 -33.665 -1.514 1.00 82.69 854 LEU A C 1
ATOM 6455 O O . LEU A 1 854 ? 38.806 -34.249 -2.197 1.00 82.69 854 LEU A O 1
ATOM 6459 N N . THR A 1 855 ? 36.659 -33.804 -1.721 1.00 81.62 855 THR A N 1
ATOM 6460 C CA . THR A 1 855 ? 36.086 -34.656 -2.776 1.00 81.62 855 THR A CA 1
ATOM 6461 C C . THR A 1 855 ? 36.370 -34.097 -4.172 1.00 81.62 855 THR A C 1
ATOM 6463 O O . THR A 1 855 ? 36.738 -34.852 -5.067 1.00 81.62 855 THR A O 1
ATOM 6466 N N . ARG A 1 856 ? 36.252 -32.775 -4.368 1.00 81.88 856 ARG A N 1
ATOM 6467 C CA . ARG A 1 856 ? 36.564 -32.121 -5.653 1.00 81.88 856 ARG A CA 1
ATOM 6468 C C . ARG A 1 856 ? 38.056 -32.104 -5.985 1.00 81.88 856 ARG A C 1
ATOM 6470 O O . ARG A 1 856 ? 38.391 -32.132 -7.161 1.00 81.88 856 ARG A O 1
ATOM 6477 N N . ALA A 1 857 ? 38.930 -32.040 -4.979 1.00 80.81 857 ALA A N 1
ATOM 6478 C CA . ALA A 1 857 ? 40.380 -32.061 -5.177 1.00 80.81 857 ALA A CA 1
ATOM 6479 C C . ALA A 1 857 ? 40.882 -33.384 -5.792 1.00 80.81 857 ALA A C 1
ATOM 6481 O O . ALA A 1 857 ? 41.935 -33.398 -6.425 1.00 80.81 857 ALA A O 1
ATOM 6482 N N . GLY A 1 858 ? 40.117 -34.476 -5.653 1.00 74.25 858 GLY A N 1
ATOM 6483 C CA . GLY A 1 858 ? 40.432 -35.775 -6.249 1.00 74.25 858 GLY A CA 1
ATOM 6484 C C . GLY A 1 858 ? 41.668 -36.456 -5.643 1.00 74.25 858 GLY A C 1
ATOM 6485 O O . GLY A 1 858 ? 42.185 -36.062 -4.596 1.00 74.25 858 GLY A O 1
ATOM 6486 N N . GLY A 1 859 ? 42.139 -37.529 -6.284 1.00 76.50 859 GLY A N 1
ATOM 6487 C CA . GLY A 1 859 ? 43.309 -38.289 -5.829 1.00 76.50 859 GLY A CA 1
ATOM 6488 C C . GLY A 1 859 ? 43.069 -39.068 -4.528 1.00 76.50 859 GLY A C 1
ATOM 6489 O O . GLY A 1 859 ? 42.013 -39.666 -4.339 1.00 76.50 859 GLY A O 1
ATOM 6490 N N . THR A 1 860 ? 44.054 -39.087 -3.625 1.00 73.81 860 THR A N 1
ATOM 6491 C CA . THR A 1 860 ? 43.993 -39.812 -2.334 1.00 73.81 860 THR A CA 1
ATOM 6492 C C . THR A 1 860 ? 43.331 -39.009 -1.208 1.00 73.81 860 THR A C 1
ATOM 6494 O O . THR A 1 860 ? 43.034 -39.550 -0.143 1.00 73.81 860 THR A O 1
ATOM 6497 N N . VAL A 1 861 ? 43.063 -37.723 -1.440 1.00 77.75 861 VAL A N 1
ATOM 6498 C CA . VAL A 1 861 ? 42.522 -36.767 -0.464 1.00 77.75 861 VAL A CA 1
ATOM 6499 C C . VAL A 1 861 ? 41.090 -37.103 0.010 1.00 77.75 861 VAL A C 1
ATOM 6501 O O . VAL A 1 861 ? 40.837 -36.975 1.211 1.00 77.75 861 VAL A O 1
ATOM 6504 N N . PRO A 1 862 ? 40.161 -37.617 -0.829 1.00 80.31 862 PRO A N 1
ATOM 6505 C CA . PRO A 1 862 ? 38.828 -38.038 -0.381 1.00 80.31 862 PRO A CA 1
ATOM 6506 C C . PRO A 1 862 ? 38.846 -39.132 0.699 1.00 80.31 862 PRO A C 1
ATOM 6508 O O . PRO A 1 862 ? 37.939 -39.191 1.528 1.00 80.31 862 PRO A O 1
ATOM 6511 N N . ALA A 1 863 ? 39.899 -39.959 0.765 1.00 76.25 863 ALA A N 1
ATOM 6512 C CA . ALA A 1 863 ? 40.046 -40.986 1.802 1.00 76.25 863 ALA A CA 1
ATOM 6513 C C . ALA A 1 863 ? 40.212 -40.393 3.219 1.00 76.25 863 ALA A C 1
ATOM 6515 O O . ALA A 1 863 ? 39.983 -41.083 4.216 1.00 76.25 863 ALA A O 1
ATOM 6516 N N . LEU A 1 864 ? 40.572 -39.106 3.331 1.00 79.50 864 LEU A N 1
ATOM 6517 C CA . LEU A 1 864 ? 40.681 -38.396 4.608 1.00 79.50 864 LEU A CA 1
ATOM 6518 C C . LEU A 1 864 ? 39.317 -38.047 5.214 1.00 79.50 864 LEU A C 1
ATOM 6520 O O . LEU A 1 864 ? 39.241 -37.874 6.429 1.00 79.50 864 LEU A O 1
ATOM 6524 N N . VAL A 1 865 ? 38.239 -38.005 4.420 1.00 80.06 865 VAL A N 1
ATOM 6525 C CA . VAL A 1 865 ? 36.886 -37.660 4.897 1.00 80.06 865 VAL A CA 1
ATOM 6526 C C . VAL A 1 865 ? 36.441 -38.598 6.022 1.00 80.06 865 VAL A C 1
ATOM 6528 O O . VAL A 1 865 ? 35.992 -38.139 7.071 1.00 80.06 865 VAL A O 1
ATOM 6531 N N . ALA A 1 866 ? 36.654 -39.909 5.865 1.00 77.75 866 ALA A N 1
ATOM 6532 C CA . ALA A 1 866 ? 36.308 -40.897 6.889 1.00 77.75 866 ALA A CA 1
ATOM 6533 C C . ALA A 1 866 ? 37.094 -40.701 8.202 1.00 77.75 866 ALA A C 1
ATOM 6535 O O . ALA A 1 866 ? 36.547 -40.888 9.288 1.00 77.75 866 ALA A O 1
ATOM 6536 N N . ARG A 1 867 ? 38.367 -40.289 8.120 1.00 77.75 867 ARG A N 1
ATOM 6537 C CA . ARG A 1 867 ? 39.199 -40.009 9.303 1.00 77.75 867 ARG A CA 1
ATOM 6538 C C . ARG A 1 867 ? 38.800 -38.699 9.982 1.00 77.75 867 ARG A C 1
ATOM 6540 O O . ARG A 1 867 ? 38.734 -38.657 11.206 1.00 77.75 867 ARG A O 1
ATOM 6547 N N . LEU A 1 868 ? 38.489 -37.660 9.207 1.00 77.88 868 LEU A N 1
ATOM 6548 C CA . LEU A 1 868 ? 38.061 -36.356 9.721 1.00 77.88 868 LEU A CA 1
ATOM 6549 C C . LEU A 1 868 ? 36.695 -36.433 10.416 1.00 77.88 868 LEU A C 1
ATOM 6551 O O . LEU A 1 868 ? 36.560 -35.909 11.518 1.00 77.88 868 LEU A O 1
ATOM 6555 N N . ARG A 1 869 ? 35.726 -37.177 9.860 1.00 77.62 869 ARG A N 1
ATOM 6556 C CA . ARG A 1 869 ? 34.439 -37.450 10.533 1.00 77.62 869 ARG A CA 1
ATOM 6557 C C . ARG A 1 869 ? 34.608 -38.162 11.875 1.00 77.62 869 ARG A C 1
ATOM 6559 O O . ARG A 1 869 ? 33.838 -37.910 12.794 1.00 77.62 869 ARG A O 1
ATOM 6566 N N . LYS A 1 870 ? 35.618 -39.033 11.996 1.00 75.75 870 LYS A N 1
ATOM 6567 C CA . LYS A 1 870 ? 35.935 -39.746 13.243 1.00 75.75 870 LYS A CA 1
ATOM 6568 C C . LYS A 1 870 ? 36.591 -38.840 14.295 1.00 75.75 870 LYS A C 1
ATOM 6570 O O . LYS A 1 870 ? 36.431 -39.093 15.482 1.00 75.75 870 LYS A O 1
ATOM 6575 N N . LEU A 1 871 ? 37.327 -37.811 13.869 1.00 73.00 871 LEU A N 1
ATOM 6576 C CA . LEU A 1 871 ? 38.002 -36.853 14.756 1.00 73.00 871 LEU A CA 1
ATOM 6577 C C . LEU A 1 871 ? 37.090 -35.704 15.212 1.00 73.00 871 LEU A C 1
ATOM 6579 O O . LEU A 1 871 ? 37.291 -35.171 16.298 1.00 73.00 871 LEU A O 1
ATOM 6583 N N . ALA A 1 872 ? 36.110 -35.318 14.393 1.00 65.56 872 ALA A N 1
ATOM 6584 C CA . ALA A 1 872 ? 35.225 -34.181 14.637 1.00 65.56 872 ALA A CA 1
ATOM 6585 C C . ALA A 1 872 ? 33.764 -34.528 14.293 1.00 65.56 872 ALA A C 1
ATOM 6587 O O . ALA A 1 872 ? 33.163 -33.934 13.397 1.00 65.56 872 ALA A O 1
ATOM 6588 N N . SER A 1 873 ? 33.194 -35.528 14.974 1.00 62.66 873 SER A N 1
ATOM 6589 C CA . SER A 1 873 ? 31.798 -35.926 14.763 1.00 62.66 873 SER A CA 1
ATOM 6590 C C . SER A 1 873 ? 30.829 -34.869 15.304 1.00 62.66 873 SER A C 1
ATOM 6592 O O . SER A 1 873 ? 30.936 -34.460 16.456 1.00 62.66 873 SER A O 1
ATOM 6594 N N . THR A 1 874 ? 29.841 -34.474 14.501 1.00 60.31 874 THR A N 1
ATOM 6595 C CA . THR A 1 874 ? 28.757 -33.550 14.890 1.00 60.31 874 THR A CA 1
ATOM 6596 C C . THR A 1 874 ? 27.639 -34.213 15.697 1.00 60.31 874 THR A C 1
ATOM 6598 O O . THR A 1 874 ? 26.763 -33.516 16.204 1.00 60.31 874 THR A O 1
ATOM 6601 N N . ALA A 1 875 ? 27.657 -35.543 15.833 1.00 52.72 875 ALA A N 1
ATOM 6602 C CA . ALA A 1 875 ? 26.761 -36.254 16.732 1.00 52.72 875 ALA A CA 1
ATOM 6603 C C . ALA A 1 875 ? 27.127 -35.895 18.176 1.00 52.72 875 ALA A C 1
ATOM 6605 O O . ALA A 1 875 ? 28.258 -36.129 18.604 1.00 52.72 875 ALA A O 1
ATOM 6606 N N . ALA A 1 876 ? 26.174 -35.318 18.912 1.00 46.47 876 ALA A N 1
ATOM 6607 C CA . ALA A 1 876 ? 26.268 -35.199 20.357 1.00 46.47 876 ALA A CA 1
ATOM 6608 C C . ALA A 1 876 ? 26.616 -36.583 20.916 1.00 46.47 876 ALA A C 1
ATOM 6610 O O . ALA A 1 876 ? 25.849 -37.530 20.747 1.00 46.47 876 ALA A O 1
ATOM 6611 N N . VAL A 1 877 ? 27.802 -36.712 21.510 1.00 37.03 877 VAL A N 1
ATOM 6612 C CA . VAL A 1 877 ? 28.198 -37.929 22.218 1.00 37.03 877 VAL A CA 1
ATOM 6613 C C . VAL A 1 877 ? 27.139 -38.152 23.300 1.00 37.03 877 VAL A C 1
ATOM 6615 O O . VAL A 1 877 ? 26.976 -37.270 24.149 1.00 37.03 877 VAL A O 1
ATOM 6618 N N . PRO A 1 878 ? 26.387 -39.267 23.288 1.00 35.44 878 PRO A N 1
ATOM 6619 C CA . PRO A 1 878 ? 25.547 -39.609 24.420 1.00 35.44 878 PRO A CA 1
ATOM 6620 C C . PRO A 1 878 ? 26.482 -39.765 25.615 1.00 35.44 878 PRO A C 1
ATOM 6622 O O . PRO A 1 878 ? 27.449 -40.524 25.553 1.00 35.44 878 PRO A O 1
ATOM 6625 N N . VAL A 1 879 ? 26.233 -39.019 26.688 1.00 34.00 879 VAL A N 1
ATOM 6626 C CA . VAL A 1 879 ? 26.887 -39.287 27.966 1.00 34.00 879 VAL A CA 1
ATOM 6627 C C . VAL A 1 879 ? 26.432 -40.682 28.384 1.00 34.00 879 VAL A C 1
ATOM 6629 O O . VAL A 1 879 ? 25.287 -40.860 28.792 1.00 34.00 879 VAL A O 1
ATOM 6632 N N . GLU A 1 880 ? 27.300 -41.681 28.229 1.00 32.47 880 GLU A N 1
ATOM 6633 C CA . GLU A 1 880 ? 27.069 -43.008 28.788 1.00 32.47 880 GLU A CA 1
ATOM 6634 C C . GLU A 1 880 ? 26.977 -42.869 30.311 1.00 32.47 880 GLU A C 1
ATOM 6636 O O . GLU A 1 880 ? 27.955 -42.596 31.010 1.00 32.47 880 GLU A O 1
ATOM 6641 N N . THR A 1 881 ? 25.768 -43.037 30.838 1.00 39.00 881 THR A N 1
ATOM 6642 C CA . THR A 1 881 ? 25.507 -43.250 32.258 1.00 39.00 881 THR A CA 1
ATOM 6643 C C . THR A 1 881 ? 26.044 -44.627 32.647 1.00 39.00 881 THR A C 1
ATOM 6645 O O . THR A 1 881 ? 25.315 -45.613 32.664 1.00 39.00 881 THR A O 1
ATOM 6648 N N . GLY A 1 882 ? 27.345 -44.704 32.934 1.00 30.75 882 GLY A N 1
ATOM 6649 C CA . GLY A 1 882 ? 28.030 -45.937 33.315 1.00 30.75 882 GLY A CA 1
ATOM 6650 C C . GLY A 1 882 ? 29.034 -45.713 34.441 1.00 30.75 882 GLY A C 1
ATOM 6651 O O . GLY A 1 882 ? 30.118 -45.176 34.244 1.00 30.75 882 GLY A O 1
ATOM 6652 N N . THR A 1 883 ? 28.660 -46.142 35.642 1.00 40.38 883 THR A N 1
ATOM 6653 C CA . THR A 1 883 ? 29.476 -46.216 36.859 1.00 40.38 883 THR A CA 1
ATOM 6654 C C . THR A 1 883 ? 30.807 -46.954 36.656 1.00 40.38 883 THR A C 1
ATOM 6656 O O . THR A 1 883 ? 30.808 -48.177 36.560 1.00 40.38 883 THR A O 1
ATOM 6659 N N . ALA A 1 884 ? 31.941 -46.246 36.700 1.00 32.28 884 ALA A N 1
ATOM 6660 C CA . ALA A 1 884 ? 33.229 -46.780 37.165 1.00 32.28 884 ALA A CA 1
ATOM 6661 C C . ALA A 1 884 ? 34.228 -45.643 37.453 1.00 32.28 884 ALA A C 1
ATOM 6663 O O . ALA A 1 884 ? 34.515 -44.798 36.609 1.00 32.28 884 ALA A O 1
ATOM 6664 N N . ALA A 1 885 ? 34.761 -45.627 38.673 1.00 41.12 885 ALA A N 1
ATOM 6665 C CA . ALA A 1 885 ? 35.706 -44.635 39.173 1.00 41.12 885 ALA A CA 1
ATOM 6666 C C . ALA A 1 885 ? 37.095 -44.731 38.516 1.00 41.12 885 ALA A C 1
ATOM 6668 O O . ALA A 1 885 ? 37.635 -45.831 38.400 1.00 41.12 885 ALA A O 1
ATOM 6669 N N . ARG A 1 886 ? 37.721 -43.577 38.215 1.00 28.02 886 ARG A N 1
ATOM 6670 C CA . ARG A 1 886 ? 39.187 -43.342 38.257 1.00 28.02 886 ARG A CA 1
ATOM 6671 C C . ARG A 1 886 ? 39.532 -41.836 38.119 1.00 28.02 886 ARG A C 1
ATOM 6673 O O . ARG A 1 886 ? 38.634 -41.046 37.856 1.00 28.02 886 ARG A O 1
ATOM 6680 N N . PRO A 1 887 ? 40.759 -41.397 38.474 1.00 32.72 887 PRO A N 1
ATOM 6681 C CA . PRO A 1 887 ? 40.994 -40.500 39.604 1.00 32.72 887 PRO A CA 1
ATOM 6682 C C . PRO A 1 887 ? 41.219 -39.028 39.215 1.00 32.72 887 PRO A C 1
ATOM 6684 O O . PRO A 1 887 ? 41.571 -38.698 38.086 1.00 32.72 887 PRO A O 1
ATOM 6687 N N . ARG A 1 888 ? 41.050 -38.141 40.205 1.00 32.19 888 ARG A N 1
ATOM 6688 C CA . ARG A 1 888 ? 41.208 -36.678 40.101 1.00 32.19 888 ARG A CA 1
ATOM 6689 C C . ARG A 1 888 ? 42.599 -36.250 39.597 1.00 32.19 888 ARG A C 1
ATOM 6691 O O . ARG A 1 888 ? 43.589 -36.607 40.238 1.00 32.19 888 ARG A O 1
ATOM 6698 N N . PRO A 1 889 ? 42.685 -35.342 38.607 1.00 31.02 889 PRO A N 1
ATOM 6699 C CA . PRO A 1 889 ? 43.792 -34.405 38.483 1.00 31.02 889 PRO A CA 1
ATOM 6700 C C . PRO A 1 889 ? 43.489 -33.093 39.233 1.00 31.02 889 PRO A C 1
ATOM 6702 O O . PRO A 1 889 ? 42.341 -32.709 39.445 1.00 31.02 889 PRO A O 1
ATOM 6705 N N . LYS A 1 890 ? 44.566 -32.450 39.689 1.00 29.88 890 LYS A N 1
ATOM 6706 C CA . LYS A 1 890 ? 44.634 -31.336 40.649 1.00 29.88 890 LYS A CA 1
ATOM 6707 C C . LYS A 1 890 ? 43.880 -30.065 40.225 1.00 29.88 890 LYS A C 1
ATOM 6709 O O . LYS A 1 890 ? 43.832 -29.712 39.052 1.00 29.88 890 LYS A O 1
ATOM 6714 N N . ALA A 1 891 ? 43.366 -29.355 41.232 1.00 30.73 891 ALA A N 1
ATOM 6715 C CA . ALA A 1 891 ? 42.655 -28.084 41.113 1.00 30.73 891 ALA A CA 1
ATOM 6716 C C . ALA A 1 891 ? 43.534 -26.939 40.556 1.00 30.73 891 ALA A C 1
ATOM 6718 O O . ALA A 1 891 ? 44.676 -26.796 41.003 1.00 30.73 891 ALA A O 1
ATOM 6719 N N . PRO A 1 892 ? 43.004 -26.074 39.668 1.00 31.67 892 PRO A N 1
ATOM 6720 C CA . PRO A 1 892 ? 43.576 -24.757 39.402 1.00 31.67 892 PRO A CA 1
ATOM 6721 C C . PRO A 1 892 ? 43.168 -23.751 40.504 1.00 31.67 892 PRO A C 1
ATOM 6723 O O . PRO A 1 892 ? 42.163 -23.960 41.193 1.00 31.67 892 PRO A O 1
ATOM 6726 N N . PRO A 1 893 ? 43.938 -22.668 40.721 1.00 31.23 893 PRO A N 1
ATOM 6727 C CA . PRO A 1 893 ? 43.717 -21.759 41.838 1.00 31.23 893 PRO A CA 1
ATOM 6728 C C . PRO A 1 893 ? 42.478 -20.878 41.634 1.00 31.23 893 PRO A C 1
ATOM 6730 O O . PRO A 1 893 ? 42.142 -20.469 40.523 1.00 31.23 893 PRO A O 1
ATOM 6733 N N . LYS A 1 894 ? 41.823 -20.568 42.757 1.00 37.19 894 LYS A N 1
ATOM 6734 C CA . LYS A 1 894 ? 40.653 -19.692 42.875 1.00 37.19 894 LYS A CA 1
ATOM 6735 C C . LYS A 1 894 ? 40.935 -18.307 42.273 1.00 37.19 894 LYS A C 1
ATOM 6737 O O . LYS A 1 894 ? 41.842 -17.615 42.730 1.00 37.19 894 LYS A O 1
ATOM 6742 N N . ARG A 1 895 ? 40.092 -17.863 41.336 1.00 29.52 895 ARG A N 1
ATOM 6743 C CA . ARG A 1 895 ? 39.839 -16.438 41.089 1.00 29.52 895 ARG A CA 1
ATOM 6744 C C . ARG A 1 895 ? 38.364 -16.144 41.339 1.00 29.52 895 ARG A C 1
ATOM 6746 O O . ARG A 1 895 ? 37.479 -16.856 40.879 1.00 29.52 895 ARG A O 1
ATOM 6753 N N . SER A 1 896 ? 38.180 -15.141 42.178 1.00 29.03 896 SER A N 1
ATOM 6754 C CA . SER A 1 896 ? 36.963 -14.600 42.763 1.00 29.03 896 SER A CA 1
ATOM 6755 C C . SER A 1 896 ? 35.923 -14.181 41.726 1.00 29.03 896 SER A C 1
ATOM 6757 O O . SER A 1 896 ? 36.250 -13.600 40.694 1.00 29.03 896 SER A O 1
ATOM 6759 N N . ALA A 1 897 ? 34.659 -14.445 42.057 1.00 36.56 897 ALA A N 1
ATOM 6760 C CA . ALA A 1 897 ? 33.500 -13.856 41.410 1.00 36.56 897 ALA A CA 1
ATOM 6761 C C . ALA A 1 897 ? 33.565 -12.326 41.525 1.00 36.56 897 ALA A C 1
ATOM 6763 O O . ALA A 1 897 ? 33.710 -11.793 42.625 1.00 36.56 897 ALA A O 1
ATOM 6764 N N . MET A 1 898 ? 33.440 -11.631 40.398 1.00 26.91 898 MET A N 1
ATOM 6765 C CA . MET A 1 898 ? 33.200 -10.194 40.370 1.00 26.91 898 MET A CA 1
ATOM 6766 C C . MET A 1 898 ? 32.038 -9.937 39.413 1.00 26.91 898 MET A C 1
ATOM 6768 O O . MET A 1 898 ? 32.089 -10.284 38.234 1.00 26.91 898 MET A O 1
ATOM 6772 N N . ALA A 1 899 ? 30.954 -9.417 39.985 1.00 29.70 899 ALA A N 1
ATOM 6773 C CA . ALA A 1 899 ? 29.767 -8.968 39.285 1.00 29.70 899 ALA A CA 1
ATOM 6774 C C . ALA A 1 899 ? 30.123 -7.785 38.375 1.00 29.70 899 ALA A C 1
ATOM 6776 O O . ALA A 1 899 ? 30.753 -6.827 38.820 1.00 29.70 899 ALA A O 1
ATOM 6777 N N . TRP A 1 900 ? 29.705 -7.843 37.114 1.00 24.80 900 TRP A N 1
ATOM 6778 C CA . TRP A 1 900 ? 29.868 -6.740 36.173 1.00 24.80 900 TRP A CA 1
ATOM 6779 C C . TRP A 1 900 ? 28.798 -5.676 36.455 1.00 24.80 900 TRP A C 1
ATOM 6781 O O . TRP A 1 900 ? 27.618 -5.898 36.189 1.00 24.80 900 TRP A O 1
ATOM 6791 N N . ARG A 1 901 ? 29.203 -4.530 37.020 1.00 27.77 901 ARG A N 1
ATOM 6792 C CA . ARG A 1 901 ? 28.391 -3.303 37.077 1.00 27.77 901 ARG A CA 1
ATOM 6793 C C . ARG A 1 901 ? 28.756 -2.399 35.898 1.00 27.77 901 ARG A C 1
ATOM 6795 O O . ARG A 1 901 ? 29.924 -2.219 35.581 1.00 27.77 901 ARG A O 1
ATOM 6802 N N . TRP A 1 902 ? 27.733 -1.825 35.278 1.00 29.88 902 TRP A N 1
ATOM 6803 C CA . TRP A 1 902 ? 27.764 -1.014 34.053 1.00 29.88 902 TRP A CA 1
ATOM 6804 C C . TRP A 1 902 ? 28.342 0.416 34.211 1.00 29.88 902 TRP A C 1
ATOM 6806 O O . TRP A 1 902 ? 28.112 1.262 33.354 1.00 29.88 902 TRP A O 1
ATOM 6816 N N . SER A 1 903 ? 29.072 0.726 35.289 1.00 28.92 903 SER A N 1
ATOM 6817 C CA . SER A 1 903 ? 29.477 2.105 35.629 1.00 28.92 903 SER A CA 1
ATOM 6818 C C . SER A 1 903 ? 30.903 2.514 35.235 1.00 28.92 903 SER A C 1
ATOM 6820 O O . SER A 1 903 ? 31.236 3.687 35.375 1.00 28.92 903 SER A O 1
ATOM 6822 N N . ASP A 1 904 ? 31.739 1.609 34.717 1.00 30.83 904 ASP A N 1
ATOM 6823 C CA . ASP A 1 904 ? 33.195 1.843 34.654 1.00 30.83 904 ASP A CA 1
ATOM 6824 C C . ASP A 1 904 ? 33.754 1.973 33.221 1.00 30.83 904 ASP A C 1
ATOM 6826 O O . ASP A 1 904 ? 34.804 1.413 32.899 1.00 30.83 904 ASP A O 1
ATOM 6830 N N . TRP A 1 905 ? 33.093 2.736 32.340 1.00 28.95 905 TRP A N 1
ATOM 6831 C CA . TRP A 1 905 ? 33.725 3.178 31.086 1.00 28.95 905 TRP A CA 1
ATOM 6832 C C . TRP A 1 905 ? 34.304 4.593 31.253 1.00 28.95 905 TRP A C 1
ATOM 6834 O O . TRP A 1 905 ? 33.568 5.511 31.628 1.00 28.95 905 TRP A O 1
ATOM 6844 N N . PRO A 1 906 ? 35.608 4.820 31.005 1.00 32.97 906 PRO A N 1
ATOM 6845 C CA . PRO A 1 906 ? 36.223 6.109 31.284 1.00 32.97 906 PRO A CA 1
ATOM 6846 C C . PRO A 1 906 ? 35.753 7.164 30.279 1.00 32.97 906 PRO A C 1
ATOM 6848 O O . PRO A 1 906 ? 35.976 7.034 29.074 1.00 32.97 906 PRO A O 1
ATOM 6851 N N . ARG A 1 907 ? 35.174 8.256 30.796 1.00 35.09 907 ARG A N 1
ATOM 6852 C CA . ARG A 1 907 ? 35.128 9.545 30.096 1.00 35.09 907 ARG A CA 1
ATOM 6853 C C . ARG A 1 907 ? 36.571 9.983 29.850 1.00 35.09 907 ARG A C 1
ATOM 6855 O O . ARG A 1 907 ? 37.320 10.179 30.807 1.00 35.09 907 ARG A O 1
ATOM 6862 N N . ARG A 1 908 ? 36.970 10.128 28.587 1.00 32.03 908 ARG A N 1
ATOM 6863 C CA . ARG A 1 908 ? 38.159 10.905 28.228 1.00 32.03 908 ARG A CA 1
ATOM 6864 C C . ARG A 1 908 ? 37.702 12.248 27.673 1.00 32.03 908 ARG A C 1
ATOM 6866 O O . ARG A 1 908 ? 36.872 12.290 26.772 1.00 32.03 908 ARG A O 1
ATOM 6873 N N . SER A 1 909 ? 38.220 13.272 28.342 1.00 33.41 909 SER A N 1
ATOM 6874 C CA . SER A 1 909 ? 38.211 14.706 28.046 1.00 33.41 909 SER A CA 1
ATOM 6875 C C . SER A 1 909 ? 38.576 15.046 26.614 1.00 33.41 909 SER A C 1
ATOM 6877 O O . SER A 1 909 ? 39.521 14.384 26.117 1.00 33.41 909 SER A O 1
#

Solvent-accessible surface area (backbone atoms only — not comparable to full-atom values): 51537 Å² total; per-residue (Å²): 110,44,50,75,67,45,51,52,34,20,53,50,26,47,53,27,51,53,50,27,54,50,31,52,42,52,48,33,36,53,51,21,38,40,70,72,62,79,39,55,74,68,60,44,54,56,51,48,55,52,37,50,51,52,26,52,50,26,32,53,50,28,54,48,33,52,48,52,42,32,56,60,28,41,78,72,78,26,76,39,18,66,63,45,40,64,77,79,57,59,72,49,68,42,69,34,46,75,46,77,46,79,54,73,36,28,38,41,38,38,55,40,81,32,76,91,24,56,50,53,57,61,81,48,40,33,72,69,56,49,52,52,48,52,52,48,53,58,54,51,78,73,54,92,49,66,71,59,52,51,52,51,47,55,49,44,22,68,76,63,34,53,42,53,28,49,47,54,70,71,49,92,63,71,77,91,51,36,32,28,39,86,98,64,73,64,52,31,22,54,46,82,62,26,43,23,40,36,35,38,34,18,57,78,39,85,87,51,83,53,52,75,31,62,29,88,28,51,40,54,62,81,36,44,73,42,55,51,90,91,53,73,47,42,95,95,40,92,80,41,24,86,67,31,44,40,80,77,37,65,70,46,14,27,67,38,18,35,22,40,66,37,82,45,97,39,69,78,69,39,44,47,30,39,41,33,41,24,27,34,38,51,48,55,36,54,59,40,23,54,55,46,48,53,51,53,54,34,30,50,32,60,63,36,44,31,29,61,60,85,90,62,51,90,67,54,57,94,85,52,80,44,78,60,58,102,70,68,61,63,67,62,46,35,64,58,63,36,49,70,71,72,69,56,68,100,53,98,85,80,69,92,65,80,71,85,58,52,66,88,46,66,74,26,34,15,36,41,43,17,55,77,56,9,41,64,39,74,68,34,48,43,29,52,46,20,78,47,56,63,71,53,54,39,39,35,52,34,49,42,51,46,44,48,44,48,66,61,50,32,61,61,70,43,94,44,70,32,57,57,52,49,53,50,42,45,40,73,37,27,39,65,87,52,80,36,56,32,43,24,47,44,87,48,78,41,80,51,77,59,79,62,65,88,86,66,75,81,88,40,72,40,60,49,51,51,48,55,35,52,52,43,45,41,64,73,51,49,57,63,51,59,74,72,57,79,60,97,76,68,96,67,93,64,61,70,64,61,52,49,50,56,47,72,72,57,68,98,46,52,88,69,45,63,52,65,60,62,37,51,34,72,57,33,65,64,59,52,74,78,50,55,70,70,58,50,53,55,50,50,52,52,30,49,55,46,43,52,51,39,37,71,55,74,42,64,77,87,56,85,35,66,72,50,43,46,40,76,74,54,92,73,55,49,81,38,31,52,51,50,54,97,83,58,54,75,49,32,36,54,46,51,47,31,39,46,65,41,61,43,77,44,59,64,57,65,70,73,56,78,41,76,93,56,66,47,74,17,51,50,58,55,41,50,52,43,15,42,51,46,23,46,43,51,50,52,50,54,53,39,48,75,72,74,47,90,71,59,90,56,87,87,59,95,65,88,58,40,47,60,75,54,40,36,70,35,74,43,60,73,92,79,46,63,93,92,64,86,52,30,36,27,50,54,66,40,38,82,91,50,84,57,68,55,36,50,49,43,34,51,31,29,50,59,56,25,73,50,57,70,71,60,47,38,54,42,50,20,23,40,52,32,60,81,71,73,38,66,65,30,55,60,35,14,55,12,40,50,51,48,49,56,44,58,67,38,74,86,78,48,77,48,91,83,80,44,44,71,29,19,38,44,16,30,35,30,79,51,66,64,55,78,85,76,86,74,82,75,82,91,73,88,79,94,48,100,42,70,69,49,41,49,52,50,50,52,35,50,49,51,30,49,54,45,38,71,78,35,75,82,46,92,71,55,60,77,44,71,68,81,79,48,73,67,55,49,54,54,49,49,55,48,53,50,38,45,63,70,72,43,52,70,69,53,55,52,46,55,50,51,48,52,50,35,52,71,72,40,86,74,50,44,70,48,45,67,56,48,49,72,75,63,57,85,67,79,74,76,81,76,92,67,97,75,93,82,83,88,79,84,84,79,83,90,77,81,92,76,84,89,70,96,78,83,74,82,86,78,132

pLDDT: mean 78.72, std 16.07, range [24.8, 97.69]

Mean predicted aligned error: 13.69 Å

Secondary structure (DSSP, 8-state):
---HHHHHHHHHHHHHHHHHHHHHHHHHHHHHHHHHTSS-HHHHHHHHHHHHHHHHHHHHHHHHHHHHHHHHHHTTT-TT-GGGS-TTS-EEEEEEEEEEEEETTEEEEEEEE-GGGEE-----B-HHHHHHHHHHHHHHHT---HHHHHHHHHHHHHHH-HHHHHHHHH-S--TTPPB--TT--PPPEE-S--S-EEEEEEES-TTSPPEEEE-SSPPPSSEESS--TTSPPPTT-TT--TTTGGGT-HHHHHHTT-EEEEE-SSTT--EEEEEEEEE-TTS-HHHHHHHHHHHHHHHHHTT-EE-PPTT--SSPPTTSPPS--SS--HHHHHHHHTHHHHS--S-TTS--S----S-S-TTSHHHHHHHHHT--HHHHTTSBTTT--HHHHHHHHHHHHHHHHHHHHHHHH-S-HHHHHHHHHHHHT--SS-SS--EEETTEEE-------TT---S-HHHHHHHHHHHHHIIIIIHHHTTSS--SS-SS---HHHHHHHHHT--SS---EEE--EE-HHHHHHHGGGS-HHHHHHHHHHHHHHHHHHHHTT--TTS--TTTT-EES-SSPEEE-SS--SS--GGG-HHHHHHHHHT-S-SHHHHTTTTTTT--S-HHHHHHHHHHHHHHHHHHHHHHHHTT------TTS--TTSSHHHHHTSBPPGGGS-TT---BHHHHHH-TTS--HHHHHHHHHHHHHHTS-HHHHHHHHHHHHHHTTT-HHHHHHHHHHHHHHHHHT-GGG---TTSS----EEEEEEEEES----S----------SSHHHHHHHHHHHHHHHHHHHH-TTSTTTTTT-----HHHHHHHHHHHHHHHTT--HHHHHHHHHHHHHHHH-TTGGGHHHHHHHHS--S-----------PPPPPPPP-------TT-PPPP-